Protein AF-0000000079273182 (afdb_homodimer)

Solvent-accessible surface area (backbone atoms only — not comparable to full-atom values): 49729 Å² total; per-residue (Å²): 132,92,76,88,73,92,71,92,80,78,86,76,91,80,83,75,91,81,90,83,88,82,85,91,83,91,83,88,80,86,84,79,80,78,81,81,81,74,74,70,81,72,74,73,69,74,70,70,70,72,59,74,66,69,61,75,59,74,70,75,70,73,68,50,60,72,62,38,35,39,44,43,36,58,57,43,85,59,50,63,42,18,37,79,74,52,69,39,78,65,79,42,62,86,30,62,38,41,57,52,51,96,88,38,72,66,42,47,44,79,32,52,66,81,58,46,43,49,68,41,39,71,57,96,89,39,58,41,56,60,29,36,48,50,57,40,59,63,52,61,26,52,53,38,31,53,52,36,47,49,67,75,45,69,55,59,77,41,45,24,43,31,39,36,45,66,83,68,60,59,54,47,69,74,71,15,59,87,33,88,78,21,30,56,55,57,53,52,36,34,49,54,43,35,71,76,39,74,82,59,53,71,66,58,31,48,45,50,23,47,41,37,38,30,39,30,25,42,34,54,56,41,37,49,43,44,39,47,36,68,65,24,68,53,31,32,34,25,45,52,42,32,57,57,30,70,30,83,93,38,40,82,41,55,32,65,71,34,52,53,48,47,61,69,39,44,64,50,60,52,47,30,56,22,40,23,26,61,61,65,44,44,66,74,50,58,80,39,63,53,60,48,37,44,48,34,46,49,49,52,40,50,52,56,34,59,73,35,88,51,60,49,54,39,30,32,37,34,36,50,52,34,28,60,94,69,80,42,63,53,52,70,67,57,46,44,42,68,52,44,49,45,40,26,68,43,23,24,26,37,34,38,34,59,61,69,69,46,34,69,45,53,70,33,23,52,50,46,32,48,43,37,67,72,43,53,27,54,49,45,37,54,45,34,52,31,30,42,51,36,5,48,73,55,6,64,55,33,18,18,38,27,34,61,46,88,48,53,76,55,80,62,76,73,76,74,68,79,66,84,74,49,88,84,51,67,80,69,67,86,64,53,44,45,48,31,30,84,57,31,34,70,77,34,15,74,42,73,113,137,80,77,72,74,78,79,80,74,80,77,78,92,86,76,88,82,78,90,73,84,77,83,89,77,87,71,87,77,85,85,75,82,75,80,77,79,78,74,70,83,70,76,75,69,76,75,70,72,70,61,76,66,71,61,76,61,76,72,75,72,74,66,50,62,72,62,37,36,39,44,42,35,58,56,44,84,58,50,65,42,18,39,77,73,51,69,39,75,64,78,43,63,88,29,61,38,42,58,52,51,96,87,40,73,67,42,48,44,80,31,52,65,80,57,46,44,50,67,43,38,70,56,96,88,38,58,40,55,59,29,36,49,50,57,40,59,64,51,60,25,51,55,38,32,53,51,36,46,50,66,77,46,70,55,59,77,40,44,26,42,32,39,35,45,66,82,68,61,60,53,47,68,75,72,17,58,88,33,87,77,22,30,56,55,58,53,51,38,33,49,54,43,36,70,77,39,74,82,59,53,72,66,58,31,46,45,50,23,47,41,37,39,29,40,31,25,44,36,55,56,39,38,49,43,44,40,47,37,69,66,23,68,54,31,33,33,25,45,52,41,32,56,57,57,55,26,83,92,40,39,81,39,56,36,65,68,33,54,52,48,46,62,71,40,43,64,47,58,54,48,30,58,23,40,22,27,61,61,64,43,44,67,74,49,61,81,38,64,52,60,48,38,43,48,32,41,50,50,53,39,50,51,55,34,59,72,35,88,51,60,48,54,37,32,32,36,34,36,50,50,33,26,60,95,69,80,42,62,52,52,68,66,58,47,44,42,68,53,42,50,45,39,26,67,43,22,24,25,35,34,37,36,59,61,70,69,46,36,68,46,54,70,32,22,51,52,47,32,48,44,37,66,72,42,54,28,55,51,46,37,54,44,34,50,31,30,41,52,36,5,47,73,57,6,65,57,32,17,18,38,27,34,60,47,88,47,54,75,57,80,60,74,73,77,73,70,79,64,85,70,48,87,85,44,71,78,67,66,88,63,54,43,46,48,32,30,83,59,32,33,70,77,33,15,75,41,72,113

Secondary structure (DSSP, 8-state):
---------------------------------------------------------S------GGGSS-EEEE--TTTHHHHHHH------GGGTEE--BTTB-SSEEEE-TTTSTT--EEETTEEETTSSGGGS-HHHHHHHHHHHHHHH---TT--SEEEE---S--SSHHHHTT-TTTHHHHHHHHHHHHHH-TTS-HHHHHHHHHHHHHHHHHHHHHHHHHHHHHHSTTSEEEEBT-S----SS-TTS--HHHHHHHHHTHHHHHH-SSBB-B----GGGGGS-HHHHHHHHHHHHHHHHHTSS-TT--BEEEEESB-TTT-PBPPHHHHHHHHHHHHHTT-SEEEEE--GGGGSSHHHHHHHHHHIIIIIHHHHHHHHHHHHHHHHHHSTTSEEEES-TTTSSS------------TT-----SS-EEEEPTTEESTTS-EE-/---------------------------------------------------------S------GGGSS-EEEE--TTTHHHHHHH------GGGTEE--BTTB-SSEEEE-TTTSTT--EEETTEEETTSSGGGS-HHHHHHHHHHHHHHH---TT--SEEEE---S--SSHHHHTT-TTTHHHHHHHHHHHHHH-TTS-HHHHHHHHHHHHHHHHHHHHHHHHHHHHHHSTTSEEEEBT-S----SS-TT---HHHHHHHHHTHHHHHH-SSBB-B----GGGGGS-HHHHHHHHHHHHHHHHHTSS-TT--BEEEEESB-TTT-PBPPHHHHHHHHHHHHHTT-SEEEEE--GGGGSSHHHHHHHHHHIIIIIHHHHHHHHHHHHHHHHHHSTTSEEEES-TTTSSS------------SS-----SS-EEEEPTTEESTTS-EE-

Organism: Patiria miniata (NCBI:txid46514)

Structure (mmCIF, N/CA/C/O backbone):
data_AF-0000000079273182-model_v1
#
loop_
_entity.id
_entity.type
_entity.pdbx_description
1 polymer Hyaluronidase
#
loop_
_atom_site.group_PDB
_atom_site.id
_atom_site.type_symbol
_atom_site.label_atom_id
_atom_site.label_alt_id
_atom_site.label_comp_id
_atom_site.label_asym_id
_atom_site.label_entity_id
_atom_site.label_seq_id
_atom_site.pdbx_PDB_ins_code
_atom_site.Cartn_x
_atom_site.Cartn_y
_atom_site.Cartn_z
_atom_site.occupancy
_atom_site.B_iso_or_equiv
_atom_site.auth_seq_id
_atom_site.auth_comp_id
_atom_site.auth_asym_id
_atom_site.auth_atom_id
_atom_site.pdbx_PDB_model_num
ATOM 1 N N . MET A 1 1 ? 26.219 39.938 45.719 1 16.41 1 MET A N 1
ATOM 2 C CA . MET A 1 1 ? 25.672 41 46.562 1 16.41 1 MET A CA 1
ATOM 3 C C . MET A 1 1 ? 24.469 41.656 45.875 1 16.41 1 MET A C 1
ATOM 5 O O . MET A 1 1 ? 23.531 42.094 46.562 1 16.41 1 MET A O 1
ATOM 9 N N . LYS A 1 2 ? 24.562 42.062 44.594 1 17.2 2 LYS A N 1
ATOM 10 C CA . LYS A 1 2 ? 23.938 43.281 44.062 1 17.2 2 LYS A CA 1
ATOM 11 C C . LYS A 1 2 ? 22.5 43 43.656 1 17.2 2 LYS A C 1
ATOM 13 O O . LYS A 1 2 ? 22.25 42.312 42.656 1 17.2 2 LYS A O 1
ATOM 18 N N . GLN A 1 3 ? 21.422 43.156 44.531 1 17.77 3 GLN A N 1
ATOM 19 C CA . GLN A 1 3 ? 20.031 42.844 44.844 1 17.77 3 GLN A CA 1
ATOM 20 C C . GLN A 1 3 ? 19.094 43.844 44.219 1 17.77 3 GLN A C 1
ATOM 22 O O . GLN A 1 3 ? 18.5 44.688 44.906 1 17.77 3 GLN A O 1
ATOM 27 N N . ILE A 1 4 ? 19.391 44.469 43 1 17.62 4 ILE A N 1
ATOM 28 C CA . ILE A 1 4 ? 18.781 45.75 42.625 1 17.62 4 ILE A CA 1
ATOM 29 C C . ILE A 1 4 ? 17.297 45.531 42.344 1 17.62 4 ILE A C 1
ATOM 31 O O . ILE A 1 4 ? 16.922 44.844 41.406 1 17.62 4 ILE A O 1
ATOM 35 N N . THR A 1 5 ? 16.188 45.781 43.281 1 17.59 5 THR A N 1
ATOM 36 C CA . THR A 1 5 ? 14.805 45.531 43.688 1 17.59 5 THR A CA 1
ATOM 37 C C . THR A 1 5 ? 13.859 46.562 43.094 1 17.59 5 THR A C 1
ATOM 39 O O . THR A 1 5 ? 12.688 46.625 43.469 1 17.59 5 THR A O 1
ATOM 42 N N . THR A 1 6 ? 14.227 47.375 42.031 1 17.03 6 THR A N 1
ATOM 43 C CA . THR A 1 6 ? 13.562 48.688 41.875 1 17.03 6 THR A CA 1
ATOM 44 C C . THR A 1 6 ? 12.102 48.469 41.438 1 17.03 6 THR A C 1
ATOM 46 O O . THR A 1 6 ? 11.828 48 40.344 1 17.03 6 THR A O 1
ATOM 49 N N . SER A 1 7 ? 10.891 48.562 42.312 1 18.31 7 SER A N 1
ATOM 50 C CA . SER A 1 7 ? 9.469 48.375 42.562 1 18.31 7 SER A CA 1
ATOM 51 C C . SER A 1 7 ? 8.648 49.562 42.094 1 18.31 7 SER A C 1
ATOM 53 O O . SER A 1 7 ? 7.82 50.094 42.812 1 18.31 7 SER A O 1
ATOM 55 N N . ALA A 1 8 ? 8.852 50.281 40.906 1 18.7 8 ALA A N 1
ATOM 56 C CA . ALA A 1 8 ? 8.375 51.656 40.75 1 18.7 8 ALA A CA 1
ATOM 57 C C . ALA A 1 8 ? 6.848 51.688 40.75 1 18.7 8 ALA A C 1
ATOM 59 O O . ALA A 1 8 ? 6.203 51.125 39.844 1 18.7 8 ALA A O 1
ATOM 60 N N . ARG A 1 9 ? 6.172 52.156 41.812 1 16.09 9 ARG A N 1
ATOM 61 C CA . ARG A 1 9 ? 4.93 52.188 42.594 1 16.09 9 ARG A CA 1
ATOM 62 C C . ARG A 1 9 ? 3.861 53 41.875 1 16.09 9 ARG A C 1
ATOM 64 O O . ARG A 1 9 ? 4.148 53.688 40.906 1 16.09 9 ARG A O 1
ATOM 71 N N . GLN A 1 10 ? 3.361 54.062 42.531 1 15.3 10 GLN A N 1
ATOM 72 C CA . GLN A 1 10 ? 2.076 54.25 43.188 1 15.3 10 GLN A CA 1
ATOM 73 C C . GLN A 1 10 ? 1.152 55.156 42.375 1 15.3 10 GLN A C 1
ATOM 75 O O . GLN A 1 10 ? 0.005 54.781 42.094 1 15.3 10 GLN A O 1
ATOM 80 N N . GLN A 1 11 ? 1.224 56.5 42.5 1 14.6 11 GLN A N 1
ATOM 81 C CA . GLN A 1 11 ? 0.208 57.219 43.281 1 14.6 11 GLN A CA 1
ATOM 82 C C . GLN A 1 11 ? -0.854 57.812 42.344 1 14.6 11 GLN A C 1
ATOM 84 O O . GLN A 1 11 ? -2.008 57.375 42.375 1 14.6 11 GLN A O 1
ATOM 89 N N . GLY A 1 12 ? -1.088 59.188 42.312 1 14.7 12 GLY A N 1
ATOM 90 C CA . GLY A 1 12 ? -2.133 60 42.906 1 14.7 12 GLY A CA 1
ATOM 91 C C . GLY A 1 12 ? -3.123 60.562 41.875 1 14.7 12 GLY A C 1
ATOM 92 O O . GLY A 1 12 ? -4.281 60.812 42.219 1 14.7 12 GLY A O 1
ATOM 93 N N . MET A 1 13 ? -2.59 61 40.656 1 15 13 MET A N 1
ATOM 94 C CA . MET A 1 13 ? -3.076 62.375 40.438 1 15 13 MET A CA 1
ATOM 95 C C . MET A 1 13 ? -4.57 62.375 40.156 1 15 13 MET A C 1
ATOM 97 O O . MET A 1 13 ? -5.102 61.406 39.594 1 15 13 MET A O 1
ATOM 101 N N . ASN A 1 14 ? -5.098 63.625 40.25 1 14.45 14 ASN A N 1
ATOM 102 C CA . ASN A 1 14 ? -6.145 64.562 40.688 1 14.45 14 ASN A CA 1
ATOM 103 C C . ASN A 1 14 ? -7.277 64.625 39.656 1 14.45 14 ASN A C 1
ATOM 105 O O . ASN A 1 14 ? -7.031 64.75 38.469 1 14.45 14 ASN A O 1
ATOM 109 N N . LYS A 1 15 ? -8.461 64.188 40.125 1 15.59 15 LYS A N 1
ATOM 110 C CA . LYS A 1 15 ? -9.859 63.969 39.812 1 15.59 15 LYS A CA 1
ATOM 111 C C . LYS A 1 15 ? -10.547 65.188 39.281 1 15.59 15 LYS A C 1
ATOM 113 O O . LYS A 1 15 ? -11.289 65.875 40.031 1 15.59 15 LYS A O 1
ATOM 118 N N . MET A 1 16 ? -9.719 66.062 38.438 1 13.81 16 MET A N 1
ATOM 119 C CA . MET A 1 16 ? -10.336 67.375 38.438 1 13.81 16 MET A CA 1
ATOM 120 C C . MET A 1 16 ? -11.844 67.25 38.219 1 13.81 16 MET A C 1
ATOM 122 O O . MET A 1 16 ? -12.336 66.25 37.75 1 13.81 16 MET A O 1
ATOM 126 N N . GLN A 1 17 ? -12.398 68.5 37.719 1 14.99 17 GLN A N 1
ATOM 127 C CA . GLN A 1 17 ? -13.344 69.562 38.125 1 14.99 17 GLN A CA 1
ATOM 128 C C . GLN A 1 17 ? -14.766 69.188 37.719 1 14.99 17 GLN A C 1
ATOM 130 O O . GLN A 1 17 ? -14.969 68.375 36.781 1 14.99 17 GLN A O 1
ATOM 135 N N . PHE A 1 18 ? -15.695 70 38.25 1 14.82 18 PHE A N 1
ATOM 136 C CA . PHE A 1 18 ? -16.953 70.125 38.938 1 14.82 18 PHE A CA 1
ATOM 137 C C . PHE A 1 18 ? -18.109 70.25 37.969 1 14.82 18 PHE A C 1
ATOM 139 O O . PHE A 1 18 ? -19.156 69.625 38.125 1 14.82 18 PHE A O 1
ATOM 146 N N . LEU A 1 19 ? -18.062 71.375 36.969 1 14.81 19 LEU A N 1
ATOM 147 C CA . LEU A 1 19 ? -19.094 72.375 37.219 1 14.81 19 LEU A CA 1
ATOM 148 C C . LEU A 1 19 ? -20.453 71.875 36.75 1 14.81 19 LEU A C 1
ATOM 150 O O . LEU A 1 19 ? -20.531 71 35.875 1 14.81 19 LEU A O 1
ATOM 154 N N . ALA A 1 20 ? -21.531 72.688 37.125 1 14.67 20 ALA A N 1
ATOM 155 C CA . ALA A 1 20 ? -22.875 72.75 37.719 1 14.67 20 ALA A CA 1
ATOM 156 C C . ALA A 1 20 ? -23.938 72.625 36.625 1 14.67 20 ALA A C 1
ATOM 158 O O . ALA A 1 20 ? -24.906 71.875 36.75 1 14.67 20 ALA A O 1
ATOM 159 N N . GLN A 1 21 ? -24.047 73.75 35.656 1 14.77 21 GLN A N 1
ATOM 160 C CA . GLN A 1 21 ? -25.219 74.562 35.812 1 14.77 21 GLN A CA 1
ATOM 161 C C . GLN A 1 21 ? -26.469 73.938 35.25 1 14.77 21 GLN A C 1
ATOM 163 O O . GLN A 1 21 ? -26.375 73.062 34.375 1 14.77 21 GLN A O 1
ATOM 168 N N . TRP A 1 22 ? -27.75 74.625 35.469 1 14.55 22 TRP A N 1
ATOM 169 C CA . TRP A 1 22 ? -29.141 74.562 35.875 1 14.55 22 TRP A CA 1
ATOM 170 C C . TRP A 1 22 ? -30.047 74.375 34.656 1 14.55 22 TRP A C 1
ATOM 172 O O . TRP A 1 22 ? -30.969 73.562 34.719 1 14.55 22 TRP A O 1
ATOM 182 N N . LEU A 1 23 ? -30 75.312 33.531 1 14.59 23 LEU A N 1
ATOM 183 C CA . LEU A 1 23 ? -31.188 76.125 33.5 1 14.59 23 LEU A CA 1
ATOM 184 C C . LEU A 1 23 ? -32.406 75.375 33 1 14.59 23 LEU A C 1
ATOM 186 O O . LEU A 1 23 ? -32.25 74.375 32.312 1 14.59 23 LEU A O 1
ATOM 190 N N . LEU A 1 24 ? -33.438 76.188 32.344 1 15.55 24 LEU A N 1
ATOM 191 C CA . LEU A 1 24 ? -34.812 76.625 32.5 1 15.55 24 LEU A CA 1
ATOM 192 C C . LEU A 1 24 ? -35.781 75.75 31.688 1 15.55 24 LEU A C 1
ATOM 194 O O . LEU A 1 24 ? -35.344 75.125 30.719 1 15.55 24 LEU A O 1
ATOM 198 N N . LEU A 1 25 ? -37.094 76.188 31.656 1 14.78 25 LEU A N 1
ATOM 199 C CA . LEU A 1 25 ? -38.5 75.875 31.922 1 14.78 25 LEU A CA 1
ATOM 200 C C . LEU A 1 25 ? -39.219 75.438 30.656 1 14.78 25 LEU A C 1
ATOM 202 O O . LEU A 1 25 ? -39.969 74.438 30.688 1 14.78 25 LEU A O 1
ATOM 206 N N . ILE A 1 26 ? -39.312 76.25 29.484 1 15.86 26 ILE A N 1
ATOM 207 C CA . ILE A 1 26 ? -40.625 76.875 29.281 1 15.86 26 ILE A CA 1
ATOM 208 C C . ILE A 1 26 ? -41.562 75.875 28.562 1 15.86 26 ILE A C 1
ATOM 210 O O . ILE A 1 26 ? -41.094 75 27.828 1 15.86 26 ILE A O 1
ATOM 214 N N . LEU A 1 27 ? -42.938 76.188 28.516 1 15.38 27 LEU A N 1
ATOM 215 C CA . LEU A 1 27 ? -44.375 75.875 28.672 1 15.38 27 LEU A CA 1
ATOM 216 C C . LEU A 1 27 ? -44.969 75.375 27.375 1 15.38 27 LEU A C 1
ATOM 218 O O . LEU A 1 27 ? -45.781 74.438 27.375 1 15.38 27 LEU A O 1
ATOM 222 N N . ALA A 1 28 ? -44.844 76.125 26.172 1 16.12 28 ALA A N 1
ATOM 223 C CA . ALA A 1 28 ? -46.062 76.688 25.688 1 16.12 28 ALA A CA 1
ATOM 224 C C . ALA A 1 28 ? -46.938 75.688 24.984 1 16.12 28 ALA A C 1
ATOM 226 O O . ALA A 1 28 ? -46.469 74.625 24.531 1 16.12 28 ALA A O 1
ATOM 227 N N . THR A 1 29 ? -48.062 76.125 24.281 1 15.7 29 THR A N 1
ATOM 228 C CA . THR A 1 29 ? -49.531 76.25 24.188 1 15.7 29 THR A CA 1
ATOM 229 C C . THR A 1 29 ? -50.031 75.312 23.094 1 15.7 29 THR A C 1
ATOM 231 O O . THR A 1 29 ? -51 74.562 23.312 1 15.7 29 THR A O 1
ATOM 234 N N . GLY A 1 30 ? -49.812 75.562 21.75 1 15.88 30 GLY A N 1
ATOM 235 C CA . GLY A 1 30 ? -51 75.938 20.984 1 15.88 30 GLY A CA 1
ATOM 236 C C . GLY A 1 30 ? -51.812 74.75 20.516 1 15.88 30 GLY A C 1
ATOM 237 O O . GLY A 1 30 ? -51.312 73.625 20.531 1 15.88 30 GLY A O 1
ATOM 238 N N . ASN A 1 31 ? -52.719 74.938 19.484 1 17.33 31 ASN A N 1
ATOM 239 C CA . ASN A 1 31 ? -54.156 74.812 19.156 1 17.33 31 ASN A CA 1
ATOM 240 C C . ASN A 1 31 ? -54.438 73.438 18.531 1 17.33 31 ASN A C 1
ATOM 242 O O . ASN A 1 31 ? -53.594 72.875 17.875 1 17.33 31 ASN A O 1
ATOM 246 N N . ILE A 1 32 ? -55.719 72.938 18.75 1 17.97 32 ILE A N 1
ATOM 247 C CA . ILE A 1 32 ? -56.594 71.812 18.875 1 17.97 32 ILE A CA 1
ATOM 248 C C . ILE A 1 32 ? -56.969 71.25 17.5 1 17.97 32 ILE A C 1
ATOM 250 O O . ILE A 1 32 ? -57.719 70.312 17.375 1 17.97 32 ILE A O 1
ATOM 254 N N . CYS A 1 33 ? -56.438 71.812 16.344 1 17.3 33 CYS A N 1
ATOM 255 C CA . CYS A 1 33 ? -57.5 71.938 15.367 1 17.3 33 CYS A CA 1
ATOM 256 C C . CYS A 1 33 ? -58.125 70.562 15.125 1 17.3 33 CYS A C 1
ATOM 258 O O . CYS A 1 33 ? -57.469 69.5 15.297 1 17.3 33 CYS A O 1
ATOM 260 N N . GLU A 1 34 ? -59.375 70.625 14.469 1 18.89 34 GLU A N 1
ATOM 261 C CA . GLU A 1 34 ? -60.719 70.062 14.422 1 18.89 34 GLU A CA 1
ATOM 262 C C . GLU A 1 34 ? -60.781 68.812 13.602 1 18.89 34 GLU A C 1
ATOM 264 O O . GLU A 1 34 ? -61.656 67.938 13.805 1 18.89 34 GLU A O 1
ATOM 269 N N . VAL A 1 35 ? -59.781 68.562 12.695 1 19.86 35 VAL A N 1
ATOM 270 C CA . VAL A 1 35 ? -60.344 68.25 11.383 1 19.86 35 VAL A CA 1
ATOM 271 C C . VAL A 1 35 ? -61.031 66.875 11.406 1 19.86 35 VAL A C 1
ATOM 273 O O . VAL A 1 35 ? -60.594 66 12.125 1 19.86 35 VAL A O 1
ATOM 276 N N . THR A 1 36 ? -62.188 66.812 10.688 1 19.89 36 THR A N 1
ATOM 277 C CA . THR A 1 36 ? -63.406 66.062 10.656 1 19.89 36 THR A CA 1
ATOM 278 C C . THR A 1 36 ? -63.094 64.562 10.32 1 19.89 36 THR A C 1
ATOM 280 O O . THR A 1 36 ? -62.062 64.312 9.703 1 19.89 36 THR A O 1
ATOM 283 N N . PRO A 1 37 ? -64.188 63.781 10.391 1 20.67 37 PRO A N 1
ATOM 284 C CA . PRO A 1 37 ? -64.562 62.438 10.852 1 20.67 37 PRO A CA 1
ATOM 285 C C . PRO A 1 37 ? -64.375 61.375 9.773 1 20.67 37 PRO A C 1
ATOM 287 O O . PRO A 1 37 ? -64.562 60.188 10.031 1 20.67 37 PRO A O 1
ATOM 290 N N . LEU A 1 38 ? -63.844 61.812 8.578 1 22.81 38 LEU A N 1
ATOM 291 C CA . LEU A 1 38 ? -64.438 61.094 7.43 1 22.81 38 LEU A CA 1
ATOM 292 C C . LEU A 1 38 ? -64.188 59.594 7.531 1 22.81 38 LEU A C 1
ATOM 294 O O . LEU A 1 38 ? -63.062 59.188 7.879 1 22.81 38 LEU A O 1
ATOM 298 N N . THR A 1 39 ? -65.25 58.812 7.543 1 21.55 39 THR A N 1
ATOM 299 C CA . THR A 1 39 ? -65.375 57.406 7.91 1 21.55 39 THR A CA 1
ATOM 300 C C . THR A 1 39 ? -64.75 56.531 6.867 1 21.55 39 THR A C 1
ATOM 302 O O . THR A 1 39 ? -64.75 55.281 7.004 1 21.55 39 THR A O 1
ATOM 305 N N . PRO A 1 40 ? -63.562 56.906 6.363 1 20.28 40 PRO A N 1
ATOM 306 C CA . PRO A 1 40 ? -63.312 56.25 5.07 1 20.28 40 PRO A CA 1
ATOM 307 C C . PRO A 1 40 ? -63.438 54.719 5.145 1 20.28 40 PRO A C 1
ATOM 309 O O . PRO A 1 40 ? -63.156 54.156 6.195 1 20.28 40 PRO A O 1
ATOM 312 N N . ARG A 1 41 ? -64.25 54.156 4.285 1 24.97 41 ARG A N 1
ATOM 313 C CA . ARG A 1 41 ? -64.625 52.75 4.051 1 24.97 41 ARG A CA 1
ATOM 314 C C . ARG A 1 41 ? -63.438 51.844 3.912 1 24.97 41 ARG A C 1
ATOM 316 O O . ARG A 1 41 ? -62.562 52.125 3.09 1 24.97 41 ARG A O 1
ATOM 323 N N . GLY A 1 42 ? -62.906 51.219 4.918 1 17.95 42 GLY A N 1
ATOM 324 C CA . GLY A 1 42 ? -61.625 50.594 5.062 1 17.95 42 GLY A CA 1
ATOM 325 C C . GLY A 1 42 ? -61.469 49.344 4.195 1 17.95 42 GLY A C 1
ATOM 326 O O . GLY A 1 42 ? -62.25 48.406 4.328 1 17.95 42 GLY A O 1
ATOM 327 N N . ARG A 1 43 ? -61.562 49.594 2.816 1 21.62 43 ARG A N 1
ATOM 328 C CA . ARG A 1 43 ? -61.219 48.406 2.049 1 21.62 43 ARG A CA 1
ATOM 329 C C . ARG A 1 43 ? -60.062 47.625 2.723 1 21.62 43 ARG A C 1
ATOM 331 O O . ARG A 1 43 ? -59 48.188 2.99 1 21.62 43 ARG A O 1
ATOM 338 N N . VAL A 1 44 ? -60.406 46.688 3.537 1 20.75 44 VAL A N 1
ATOM 339 C CA . VAL A 1 44 ? -59.469 45.906 4.316 1 20.75 44 VAL A CA 1
ATOM 340 C C . VAL A 1 44 ? -58.438 45.281 3.391 1 20.75 44 VAL A C 1
ATOM 342 O O . VAL A 1 44 ? -58.781 44.625 2.414 1 20.75 44 VAL A O 1
ATOM 345 N N . ALA A 1 45 ? -57.406 46.031 2.996 1 22.11 45 ALA A N 1
ATOM 346 C CA . ALA A 1 45 ? -56.281 45.438 2.295 1 22.11 45 ALA A CA 1
ATOM 347 C C . ALA A 1 45 ? -55.906 44.094 2.916 1 22.11 45 ALA A C 1
ATOM 349 O O . ALA A 1 45 ? -55.719 44 4.133 1 22.11 45 ALA A O 1
ATOM 350 N N . GLY A 1 46 ? -56.406 43.031 2.338 1 22.77 46 GLY A N 1
ATOM 351 C CA . GLY A 1 46 ? -56.125 41.719 2.887 1 22.77 46 GLY A CA 1
ATOM 352 C C . GLY A 1 46 ? -54.656 41.562 3.291 1 22.77 46 GLY A C 1
ATOM 353 O O . GLY A 1 46 ? -53.75 41.875 2.516 1 22.77 46 GLY A O 1
ATOM 354 N N . ILE A 1 47 ? -54.375 41.844 4.477 1 23.09 47 ILE A N 1
ATOM 355 C CA . ILE A 1 47 ? -53.031 41.625 4.934 1 23.09 47 ILE A CA 1
ATOM 356 C C . ILE A 1 47 ? -52.531 40.25 4.484 1 23.09 47 ILE A C 1
ATOM 358 O O . ILE A 1 47 ? -53.156 39.25 4.754 1 23.09 47 ILE A O 1
ATOM 362 N N . VAL A 1 48 ? -51.938 40.25 3.26 1 26.03 48 VAL A N 1
ATOM 363 C CA . VAL A 1 48 ? -51.094 39.125 2.891 1 26.03 48 VAL A CA 1
ATOM 364 C C . VAL A 1 48 ? -50.25 38.688 4.094 1 26.03 48 VAL A C 1
ATOM 366 O O . VAL A 1 48 ? -49.562 39.531 4.707 1 26.03 48 VAL A O 1
ATOM 369 N N . GLY A 1 49 ? -50.906 37.844 4.816 1 23.23 49 GLY A N 1
ATOM 370 C CA . GLY A 1 49 ? -50.188 37.281 5.949 1 23.23 49 GLY A CA 1
ATOM 371 C C . GLY A 1 49 ? -48.688 37.125 5.703 1 23.23 49 GLY A C 1
ATOM 372 O O . GLY A 1 49 ? -48.281 36.562 4.691 1 23.23 49 GLY A O 1
ATOM 373 N N . LEU A 1 50 ? -47.969 38.156 6.047 1 25.77 50 LEU A N 1
ATOM 374 C CA . LEU A 1 50 ? -46.5 38.031 6.035 1 25.77 50 LEU A CA 1
ATOM 375 C C . LEU A 1 50 ? -46.094 36.688 6.613 1 25.77 50 LEU A C 1
ATOM 377 O O . LEU A 1 50 ? -46.406 36.375 7.762 1 25.77 50 LEU A O 1
ATOM 381 N N . SER A 1 51 ? -46.219 35.688 5.816 1 27.3 51 SER A N 1
ATOM 382 C CA . SER A 1 51 ? -45.719 34.406 6.293 1 27.3 51 SER A CA 1
ATOM 383 C C . SER A 1 51 ? -44.5 34.594 7.172 1 27.3 51 SER A C 1
ATOM 385 O O . SER A 1 51 ? -43.656 35.469 6.914 1 27.3 51 SER A O 1
ATOM 387 N N . PRO A 1 52 ? -44.688 34.375 8.445 1 28.69 52 PRO A N 1
ATOM 388 C CA . PRO A 1 52 ? -43.438 34.562 9.18 1 28.69 52 PRO A CA 1
ATOM 389 C C . PRO A 1 52 ? -42.188 34.281 8.336 1 28.69 52 PRO A C 1
ATOM 391 O O . PRO A 1 52 ? -42.25 33.438 7.438 1 28.69 52 PRO A O 1
ATOM 394 N N . GLY A 1 53 ? -41.594 35.344 7.875 1 25.47 53 GLY A N 1
ATOM 395 C CA . GLY A 1 53 ? -40.312 35.125 7.219 1 25.47 53 GLY A CA 1
ATOM 396 C C . GLY A 1 53 ? -39.625 33.844 7.688 1 25.47 53 GLY A C 1
ATOM 397 O O . GLY A 1 53 ? -39.656 33.5 8.875 1 25.47 53 GLY A O 1
ATOM 398 N N . LYS A 1 54 ? -39.594 32.812 6.832 1 31.38 54 LYS A N 1
ATOM 399 C CA . LYS A 1 54 ? -38.75 31.688 7.191 1 31.38 54 LYS A CA 1
ATOM 400 C C . LYS A 1 54 ? -37.594 32.156 8.086 1 31.38 54 LYS A C 1
ATOM 402 O O . LYS A 1 54 ? -36.906 33.125 7.762 1 31.38 54 LYS A O 1
ATOM 407 N N . GLU A 1 55 ? -37.906 32.188 9.359 1 31.52 55 GLU A N 1
ATOM 408 C CA . GLU A 1 55 ? -36.656 32.375 10.094 1 31.52 55 GLU A CA 1
ATOM 409 C C . GLU A 1 55 ? -35.438 32.062 9.211 1 31.52 55 GLU A C 1
ATOM 411 O O . GLU A 1 55 ? -35.438 31.109 8.43 1 31.52 55 GLU A O 1
ATOM 416 N N . PRO A 1 56 ? -34.781 33.188 8.75 1 34.78 56 PRO A N 1
ATOM 417 C CA . PRO A 1 56 ? -33.625 32.719 7.969 1 34.78 56 PRO A CA 1
ATOM 418 C C . PRO A 1 56 ? -33.188 31.312 8.398 1 34.78 56 PRO A C 1
ATOM 420 O O . PRO A 1 56 ? -33.188 31 9.586 1 34.78 56 PRO A O 1
ATOM 423 N N . GLY A 1 57 ? -33.719 30.359 7.664 1 35.38 57 GLY A N 1
ATOM 424 C CA . GLY A 1 57 ? -33.125 29.062 7.953 1 35.38 57 GLY A CA 1
ATOM 425 C C . GLY A 1 57 ? -31.75 29.156 8.609 1 35.38 57 GLY A C 1
ATOM 426 O O . GLY A 1 57 ? -31.125 30.219 8.609 1 35.38 57 GLY A O 1
ATOM 427 N N . PRO A 1 58 ? -31.562 28.391 9.57 1 36.44 58 PRO A N 1
ATOM 428 C CA . PRO A 1 58 ? -30.234 28.453 10.172 1 36.44 58 PRO A CA 1
ATOM 429 C C . PRO A 1 58 ? -29.141 28.875 9.18 1 36.44 58 PRO A C 1
ATOM 431 O O . PRO A 1 58 ? -29.281 28.625 7.98 1 36.44 58 PRO A O 1
ATOM 434 N N . SER A 1 59 ? -28.656 30.062 9.32 1 39.03 59 SER A N 1
ATOM 435 C CA . SER A 1 59 ? -27.469 30.422 8.539 1 39.03 59 SER A CA 1
ATOM 436 C C . SER A 1 59 ? -26.719 29.188 8.062 1 39.03 59 SER A C 1
ATOM 438 O O . SER A 1 59 ? -26.516 28.234 8.828 1 39.03 59 SER A O 1
ATOM 440 N N . PRO A 1 60 ? -26.75 28.969 6.824 1 45.5 60 PRO A N 1
ATOM 441 C CA . PRO A 1 60 ? -26.031 27.781 6.336 1 45.5 60 PRO A CA 1
ATOM 442 C C . PRO A 1 60 ? -24.719 27.547 7.07 1 45.5 60 PRO A C 1
ATOM 444 O O . PRO A 1 60 ? -24.031 28.5 7.426 1 45.5 60 PRO A O 1
ATOM 447 N N . LEU A 1 61 ? -24.703 26.516 7.84 1 55.28 61 LEU A N 1
ATOM 448 C CA . LEU A 1 61 ? -23.438 26.109 8.445 1 55.28 61 LEU A CA 1
ATOM 449 C C . LEU A 1 61 ? -22.266 26.391 7.508 1 55.28 61 LEU A C 1
ATOM 451 O O . LEU A 1 61 ? -22.391 26.219 6.293 1 55.28 61 LEU A O 1
ATOM 455 N N . PRO A 1 62 ? -21.359 27.234 8.117 1 62.06 62 PRO A N 1
ATOM 456 C CA . PRO A 1 62 ? -20.188 27.438 7.273 1 62.06 62 PRO A CA 1
ATOM 457 C C . PRO A 1 62 ? -19.703 26.141 6.625 1 62.06 62 PRO A C 1
ATOM 459 O O . PRO A 1 62 ? -19.922 25.062 7.164 1 62.06 62 PRO A O 1
ATOM 462 N N . PRO A 1 63 ? -19.297 26.359 5.445 1 72.25 63 PRO A N 1
ATOM 463 C CA . PRO A 1 63 ? -18.766 25.156 4.777 1 72.25 63 PRO A CA 1
ATOM 464 C C . PRO A 1 63 ? -17.672 24.469 5.586 1 72.25 63 PRO A C 1
ATOM 466 O O . PRO A 1 63 ? -16.969 25.125 6.363 1 72.25 63 PRO A O 1
ATOM 469 N N . ALA A 1 64 ? -17.625 23.219 5.441 1 83.88 64 ALA A N 1
ATOM 470 C CA . ALA A 1 64 ? -16.547 22.438 6.047 1 83.88 64 ALA A CA 1
ATOM 471 C C . ALA A 1 64 ? -15.18 23 5.656 1 83.88 64 ALA A C 1
ATOM 473 O O . ALA A 1 64 ? -15.031 23.578 4.578 1 83.88 64 ALA A O 1
ATOM 474 N N . LEU A 1 65 ? -14.258 22.953 6.562 1 89.12 65 LEU A N 1
ATOM 475 C CA . LEU A 1 65 ? -12.93 23.5 6.332 1 89.12 65 LEU A CA 1
ATOM 476 C C . LEU A 1 65 ? -12.375 23.031 4.992 1 89.12 65 LEU A C 1
ATOM 478 O O . LEU A 1 65 ? -11.742 23.812 4.273 1 89.12 65 LEU A O 1
ATOM 482 N N . ALA A 1 66 ? -12.758 21.812 4.641 1 87.12 66 ALA A N 1
ATOM 483 C CA . ALA A 1 66 ? -12.25 21.219 3.41 1 87.12 66 ALA A CA 1
ATOM 484 C C . ALA A 1 66 ? -12.82 21.922 2.182 1 87.12 66 ALA A C 1
ATOM 486 O O . ALA A 1 66 ? -12.234 21.859 1.096 1 87.12 66 ALA A O 1
ATOM 487 N N . ASP A 1 67 ? -13.922 22.625 2.318 1 90.19 67 ASP A N 1
ATOM 488 C CA . ASP A 1 67 ? -14.617 23.219 1.18 1 90.19 67 ASP A CA 1
ATOM 489 C C . ASP A 1 67 ? -14.57 24.734 1.237 1 90.19 67 ASP A C 1
ATOM 491 O O . ASP A 1 67 ? -15.508 25.422 0.799 1 90.19 67 ASP A O 1
ATOM 495 N N . ARG A 1 68 ? -13.578 25.203 1.888 1 94.06 68 ARG A N 1
ATOM 496 C CA . ARG A 1 68 ? -13.297 26.641 1.896 1 94.06 68 ARG A CA 1
ATOM 497 C C . ARG A 1 68 ? -12.18 26.984 0.916 1 94.06 68 ARG A C 1
ATOM 499 O O . ARG A 1 68 ? -11.305 26.172 0.654 1 94.06 68 ARG A O 1
ATOM 506 N N . ALA A 1 69 ? -12.305 28.156 0.455 1 96.94 69 ALA A N 1
ATOM 507 C CA . ALA A 1 69 ? -11.328 28.594 -0.546 1 96.94 69 ALA A CA 1
ATOM 508 C C . ALA A 1 69 ? -9.93 28.656 0.045 1 96.94 69 ALA A C 1
ATOM 510 O O . ALA A 1 69 ? -8.953 28.297 -0.616 1 96.94 69 ALA A O 1
ATOM 511 N N . PHE A 1 70 ? -9.867 29.203 1.259 1 98.12 70 PHE A N 1
ATOM 512 C CA . PHE A 1 70 ? -8.586 29.281 1.952 1 98.12 70 PHE A CA 1
ATOM 513 C C . PHE A 1 70 ? -8.789 29.609 3.428 1 98.12 70 PHE A C 1
ATOM 515 O O . PHE A 1 70 ? -9.562 30.5 3.775 1 98.12 70 PHE A O 1
ATOM 522 N N . THR A 1 71 ? -8.055 28.859 4.254 1 97.38 71 THR A N 1
ATOM 523 C CA . THR A 1 71 ? -8.227 29.031 5.691 1 97.38 71 THR A CA 1
ATOM 524 C C . THR A 1 71 ? -6.871 29.156 6.383 1 97.38 71 THR A C 1
ATOM 526 O O . THR A 1 71 ? -5.875 28.594 5.918 1 97.38 71 THR A O 1
ATOM 529 N N . ALA A 1 72 ? -6.879 29.969 7.383 1 98.19 72 ALA A N 1
ATOM 530 C CA . ALA A 1 72 ? -5.727 30.062 8.273 1 98.19 72 ALA A CA 1
ATOM 531 C C . ALA A 1 72 ? -6.07 29.547 9.672 1 98.19 72 ALA A C 1
ATOM 533 O O . ALA A 1 72 ? -7.027 30.016 10.289 1 98.19 72 ALA A O 1
ATOM 534 N N . VAL A 1 73 ? -5.262 28.562 10.117 1 97.25 73 VAL A N 1
ATOM 535 C CA . VAL A 1 73 ? -5.543 27.938 11.406 1 97.25 73 VAL A CA 1
ATOM 536 C C . VAL A 1 73 ? -4.383 28.188 12.367 1 97.25 73 VAL A C 1
ATOM 538 O O . VAL A 1 73 ? -3.217 28.109 11.977 1 97.25 73 VAL A O 1
ATOM 541 N N . TRP A 1 74 ? -4.773 28.547 13.633 1 95.62 74 TRP A N 1
ATOM 542 C CA . TRP A 1 74 ? -3.795 28.859 14.664 1 95.62 74 TRP A CA 1
ATOM 543 C C . TRP A 1 74 ? -3.484 27.641 15.516 1 95.62 74 TRP A C 1
ATOM 545 O O . TRP A 1 74 ? -4.363 27.109 16.203 1 95.62 74 TRP A O 1
ATOM 555 N N . ASN A 1 75 ? -2.23 27.156 15.492 1 93.56 75 ASN A N 1
ATOM 556 C CA . ASN A 1 75 ? -1.794 26 16.266 1 93.56 75 ASN A CA 1
ATOM 557 C C . ASN A 1 75 ? -0.576 26.328 17.125 1 93.56 75 ASN A C 1
ATOM 559 O O . ASN A 1 75 ? 0.325 25.5 17.281 1 93.56 75 ASN A O 1
ATOM 563 N N . VAL A 1 76 ? -0.584 27.547 17.578 1 91.38 76 VAL A N 1
ATOM 564 C CA . VAL A 1 76 ? 0.46 27.906 18.531 1 91.38 76 VAL A CA 1
ATOM 565 C C . VAL A 1 76 ? 0.035 27.5 19.938 1 91.38 76 VAL A C 1
ATOM 567 O O . VAL A 1 76 ? -0.713 28.219 20.609 1 91.38 76 VAL A O 1
ATOM 570 N N . ARG A 1 77 ? 0.468 26.406 20.469 1 82.62 77 ARG A N 1
ATOM 571 C CA . ARG A 1 77 ? -0.079 25.641 21.594 1 82.62 77 ARG A CA 1
ATOM 572 C C . ARG A 1 77 ? -0.082 26.469 22.875 1 82.62 77 ARG A C 1
ATOM 574 O O . ARG A 1 77 ? -1.038 26.406 23.641 1 82.62 77 ARG A O 1
ATOM 581 N N . ASN A 1 78 ? 0.886 27.281 23.25 1 86.38 78 ASN A N 1
ATOM 582 C CA . ASN A 1 78 ? 0.976 27.969 24.547 1 86.38 78 ASN A CA 1
ATOM 583 C C . ASN A 1 78 ? 0.651 29.453 24.422 1 86.38 78 ASN A C 1
ATOM 585 O O . ASN A 1 78 ? 0.935 30.234 25.328 1 86.38 78 ASN A O 1
ATOM 589 N N . SER A 1 79 ? -0.056 29.672 23.359 1 89.56 79 SER A N 1
ATOM 590 C CA . SER A 1 79 ? -0.315 31.094 23.141 1 89.56 79 SER A CA 1
ATOM 591 C C . SER A 1 79 ? -1.381 31.609 24.109 1 89.56 79 SER A C 1
ATOM 593 O O . SER A 1 79 ? -1.48 32.812 24.344 1 89.56 79 SER A O 1
ATOM 595 N N . HIS A 1 80 ? -2.211 30.734 24.703 1 87.94 80 HIS A N 1
ATOM 596 C CA . HIS A 1 80 ? -3.229 31.125 25.672 1 87.94 80 HIS A CA 1
ATOM 597 C C . HIS A 1 80 ? -2.6 31.75 26.906 1 87.94 80 HIS A C 1
ATOM 599 O O . HIS A 1 80 ? -3.234 32.562 27.594 1 87.94 80 HIS A O 1
ATOM 605 N N . ARG A 1 81 ? -1.377 31.422 27.141 1 91.81 81 ARG A N 1
ATOM 606 C CA . ARG A 1 81 ? -0.668 31.969 28.297 1 91.81 81 ARG A CA 1
ATOM 607 C C . ARG A 1 81 ? -0.512 33.469 28.188 1 91.81 81 ARG A C 1
ATOM 609 O O . ARG A 1 81 ? -0.405 34.156 29.203 1 91.81 81 ARG A O 1
ATOM 616 N N . CYS A 1 82 ? -0.398 33.969 26.969 1 94.75 82 CYS A N 1
ATOM 617 C CA . CYS A 1 82 ? -0.226 35.406 26.781 1 94.75 82 CYS A CA 1
ATOM 618 C C . CYS A 1 82 ? -1.372 36.188 27.406 1 94.75 82 CYS A C 1
ATOM 620 O O . CYS A 1 82 ? -1.144 37.188 28.109 1 94.75 82 CYS A O 1
ATOM 622 N N . LEU A 1 83 ? -2.555 35.719 27.234 1 93.38 83 LEU A N 1
ATOM 623 C CA . LEU A 1 83 ? -3.699 36.406 27.844 1 93.38 83 LEU A CA 1
ATOM 624 C C . LEU A 1 83 ? -3.803 36.062 29.328 1 93.38 83 LEU A C 1
ATOM 626 O O . LEU A 1 83 ? -3.887 36.969 30.156 1 93.38 83 LEU A O 1
ATOM 630 N N . THR A 1 84 ? -3.754 34.781 29.688 1 93.81 84 THR A N 1
ATOM 631 C CA . THR A 1 84 ? -4.074 34.281 31.031 1 93.81 84 THR A CA 1
ATOM 632 C C . THR A 1 84 ? -2.969 34.688 32 1 93.81 84 THR A C 1
ATOM 634 O O . THR A 1 84 ? -3.244 35 33.156 1 93.81 84 THR A O 1
ATOM 637 N N . LYS A 1 85 ? -1.765 34.688 31.594 1 95.62 85 LYS A N 1
ATOM 638 C CA . LYS A 1 85 ? -0.654 34.875 32.5 1 95.62 85 LYS A CA 1
ATOM 639 C C . LYS A 1 85 ? -0.102 36.312 32.375 1 95.62 85 LYS A C 1
ATOM 641 O O . LYS A 1 85 ? 0.37 36.875 33.375 1 95.62 85 LYS A O 1
ATOM 646 N N . PHE A 1 86 ? -0.19 36.844 31.156 1 96.62 86 PHE A N 1
ATOM 647 C CA . PHE A 1 86 ? 0.56 38.062 30.953 1 96.62 86 PHE A CA 1
ATOM 648 C C . PHE A 1 86 ? -0.37 39.219 30.562 1 96.62 86 PHE A C 1
ATOM 650 O O . PHE A 1 86 ? 0.078 40.344 30.359 1 96.62 86 PHE A O 1
ATOM 657 N N . GLY A 1 87 ? -1.604 38.938 30.359 1 96.38 87 GLY A N 1
ATOM 658 C CA . GLY A 1 87 ? -2.596 39.938 30.062 1 96.38 87 GLY A CA 1
ATOM 659 C C . GLY A 1 87 ? -2.467 40.531 28.656 1 96.38 87 GLY A C 1
ATOM 660 O O . GLY A 1 87 ? -2.869 41.656 28.406 1 96.38 87 GLY A O 1
ATOM 661 N N . VAL A 1 88 ? -1.846 39.781 27.812 1 96.88 88 VAL A N 1
ATOM 662 C CA . VAL A 1 88 ? -1.648 40.219 26.438 1 96.88 88 VAL A CA 1
ATOM 663 C C . VAL A 1 88 ? -2.621 39.5 25.516 1 96.88 88 VAL A C 1
ATOM 665 O O . VAL A 1 88 ? -2.51 38.281 25.328 1 96.88 88 VAL A O 1
ATOM 668 N N . ASP A 1 89 ? -3.521 40.188 24.938 1 94.5 89 ASP A N 1
ATOM 669 C CA . ASP A 1 89 ? -4.508 39.594 24.031 1 94.5 89 ASP A CA 1
ATOM 670 C C . ASP A 1 89 ? -4.012 39.594 22.594 1 94.5 89 ASP A C 1
ATOM 672 O O . ASP A 1 89 ? -3.76 40.656 22.031 1 94.5 89 ASP A O 1
ATOM 676 N N . ILE A 1 90 ? -3.855 38.469 22.078 1 93.81 90 ILE A N 1
ATOM 677 C CA . ILE A 1 90 ? -3.514 38.312 20.656 1 93.81 90 ILE A CA 1
ATOM 678 C C . ILE A 1 90 ? -4.789 38.188 19.828 1 93.81 90 ILE A C 1
ATOM 680 O O . ILE A 1 90 ? -5.422 37.125 19.812 1 93.81 90 ILE A O 1
ATOM 684 N N . ASP A 1 91 ? -5.211 39.125 19.125 1 91.19 91 ASP A N 1
ATOM 685 C CA . ASP A 1 91 ? -6.461 39.188 18.359 1 91.19 91 ASP A CA 1
ATOM 686 C C . ASP A 1 91 ? -6.352 38.406 17.062 1 91.19 91 ASP A C 1
ATOM 688 O O . ASP A 1 91 ? -6.02 38.969 16.016 1 91.19 91 ASP A O 1
ATOM 692 N N . LEU A 1 92 ? -6.719 37.188 17.141 1 93.31 92 LEU A N 1
ATOM 693 C CA . LEU A 1 92 ? -6.66 36.312 15.977 1 93.31 92 LEU A CA 1
ATOM 694 C C . LEU A 1 92 ? -7.945 36.406 15.164 1 93.31 92 LEU A C 1
ATOM 696 O O . LEU A 1 92 ? -7.902 36.469 13.93 1 93.31 92 LEU A O 1
ATOM 700 N N . GLY A 1 93 ? -9.07 36.562 15.734 1 91.19 93 GLY A N 1
ATOM 701 C CA . GLY A 1 93 ? -10.383 36.469 15.125 1 91.19 93 GLY A CA 1
ATOM 702 C C . GLY A 1 93 ? -10.664 37.625 14.156 1 91.19 93 GLY A C 1
ATOM 703 O O . GLY A 1 93 ? -11.281 37.406 13.109 1 91.19 93 GLY A O 1
ATOM 704 N N . SER A 1 94 ? -10.188 38.75 14.5 1 92 94 SER A N 1
ATOM 705 C CA . SER A 1 94 ? -10.469 39.938 13.68 1 92 94 SER A CA 1
ATOM 706 C C . SER A 1 94 ? -9.852 39.812 12.297 1 92 94 SER A C 1
ATOM 708 O O . SER A 1 94 ? -10.297 40.438 11.344 1 92 94 SER A O 1
ATOM 710 N N . ASN A 1 95 ? -8.867 39 12.219 1 93.12 95 ASN A N 1
ATOM 711 C CA . ASN A 1 95 ? -8.18 38.844 10.945 1 93.12 95 ASN A CA 1
ATOM 712 C C . ASN A 1 95 ? -8.562 37.5 10.281 1 93.12 95 ASN A C 1
ATOM 714 O O . ASN A 1 95 ? -7.961 37.125 9.281 1 93.12 95 ASN A O 1
ATOM 718 N N . GLY A 1 96 ? -9.508 36.781 10.812 1 93.44 96 GLY A N 1
ATOM 719 C CA . GLY A 1 96 ? -10.016 35.594 10.188 1 93.44 96 GLY A CA 1
ATOM 720 C C . GLY A 1 96 ? -9.164 34.375 10.484 1 93.44 96 GLY A C 1
ATOM 721 O O . GLY A 1 96 ? -9.266 33.344 9.797 1 93.44 96 GLY A O 1
ATOM 722 N N . ILE A 1 97 ? -8.289 34.438 11.43 1 96.56 97 ILE A N 1
ATOM 723 C CA . ILE A 1 97 ? -7.492 33.281 11.836 1 96.56 97 ILE A CA 1
ATOM 724 C C . ILE A 1 97 ? -8.305 32.406 12.781 1 96.56 97 ILE A C 1
ATOM 726 O O . ILE A 1 97 ? -8.766 32.844 13.828 1 96.56 97 ILE A O 1
ATOM 730 N N . LEU A 1 98 ? -8.461 31.172 12.336 1 95 98 LEU A N 1
ATOM 731 C CA . LEU A 1 98 ? -9.305 30.25 13.086 1 95 98 LEU A CA 1
ATOM 732 C C . LEU A 1 98 ? -8.531 29.625 14.25 1 95 98 LEU A C 1
ATOM 734 O O . LEU A 1 98 ? -7.359 29.281 14.109 1 95 98 LEU A O 1
ATOM 738 N N . THR A 1 99 ? -9.164 29.547 15.406 1 91.38 99 THR A N 1
ATOM 739 C CA . THR A 1 99 ? -8.633 28.891 16.594 1 91.38 99 THR A CA 1
ATOM 740 C C . THR A 1 99 ? -9.703 28.047 17.266 1 91.38 99 THR A C 1
ATOM 742 O O . THR A 1 99 ? -10.898 28.203 16.984 1 91.38 99 THR A O 1
ATOM 745 N N . ASN A 1 100 ? -9.234 27.062 18.031 1 88.44 100 ASN A N 1
ATOM 746 C CA . ASN A 1 100 ? -10.188 26.297 18.828 1 88.44 100 ASN A CA 1
ATOM 747 C C . ASN A 1 100 ? -10.906 27.188 19.844 1 88.44 100 ASN A C 1
ATOM 749 O O . ASN A 1 100 ? -10.312 28.125 20.375 1 88.44 100 ASN A O 1
ATOM 753 N N . SER A 1 101 ? -12.148 26.875 20.016 1 78.81 101 SER A N 1
ATOM 754 C CA . SER A 1 101 ? -12.898 27.562 21.062 1 78.81 101 SER A CA 1
ATOM 755 C C . SER A 1 101 ? -12.445 27.125 22.453 1 78.81 101 SER A C 1
ATOM 757 O O . SER A 1 101 ? -11.812 26.078 22.609 1 78.81 101 SER A O 1
ATOM 759 N N . PRO A 1 102 ? -12.672 28 23.359 1 69.62 102 PRO A N 1
ATOM 760 C CA . PRO A 1 102 ? -12.312 27.625 24.719 1 69.62 102 PRO A CA 1
ATOM 761 C C . PRO A 1 102 ? -13.016 26.359 25.188 1 69.62 102 PRO A C 1
ATOM 763 O O . PRO A 1 102 ? -12.531 25.672 26.094 1 69.62 102 PRO A O 1
ATOM 766 N N . THR A 1 103 ? -14.141 26.078 24.562 1 65.56 103 THR A N 1
ATOM 767 C CA . THR A 1 103 ? -14.953 24.969 25.047 1 65.56 103 THR A CA 1
ATOM 768 C C . THR A 1 103 ? -14.609 23.672 24.297 1 65.56 103 THR A C 1
ATOM 770 O O . THR A 1 103 ? -15.102 22.609 24.656 1 65.56 103 THR A O 1
ATOM 773 N N . GLY A 1 104 ? -13.789 23.828 23.312 1 70.38 104 GLY A N 1
ATOM 774 C CA . GLY A 1 104 ? -13.453 22.547 22.703 1 70.38 104 GLY A CA 1
ATOM 775 C C . GLY A 1 104 ? -12.688 22.672 21.406 1 70.38 104 GLY A C 1
ATOM 776 O O . GLY A 1 104 ? -12.469 23.797 20.922 1 70.38 104 GLY A O 1
ATOM 777 N N . ASN A 1 105 ? -12.172 21.5 21.047 1 71.62 105 ASN A N 1
ATOM 778 C CA . ASN A 1 105 ? -11.453 21.391 19.797 1 71.62 105 ASN A CA 1
ATOM 779 C C . ASN A 1 105 ? -12.406 21.312 18.594 1 71.62 105 ASN A C 1
ATOM 781 O O . ASN A 1 105 ? -12.805 20.219 18.188 1 71.62 105 ASN A O 1
ATOM 785 N N . ASP A 1 106 ? -12.68 22.469 18.031 1 81.44 106 ASP A N 1
ATOM 786 C CA . ASP A 1 106 ? -13.68 22.484 16.969 1 81.44 106 ASP A CA 1
ATOM 787 C C . ASP A 1 106 ? -13.031 22.766 15.617 1 81.44 106 ASP A C 1
ATOM 789 O O . ASP A 1 106 ? -13.656 22.594 14.57 1 81.44 106 ASP A O 1
ATOM 793 N N . VAL A 1 107 ? -11.797 23.25 15.742 1 92.25 107 VAL A N 1
ATOM 794 C CA . VAL A 1 107 ? -11.156 23.594 14.477 1 92.25 107 VAL A CA 1
ATOM 795 C C . VAL A 1 107 ? -10.023 22.609 14.188 1 92.25 107 VAL A C 1
ATOM 797 O O . VAL A 1 107 ? -9.859 22.172 13.047 1 92.25 107 VAL A O 1
ATOM 800 N N . MET A 1 108 ? -9.336 22.344 15.219 1 94.69 108 MET A N 1
ATOM 801 C CA . MET A 1 108 ? -8.195 21.453 14.977 1 94.69 108 MET A CA 1
ATOM 802 C C . MET A 1 108 ? -7.879 20.625 16.219 1 94.69 108 MET A C 1
ATOM 804 O O . MET A 1 108 ? -8.016 21.109 17.344 1 94.69 108 MET A O 1
ATOM 808 N N . VAL A 1 109 ? -7.52 19.438 16 1 96.06 109 VAL A N 1
ATOM 809 C CA . VAL A 1 109 ? -6.965 18.547 17.016 1 96.06 109 VAL A CA 1
ATOM 810 C C . VAL A 1 109 ? -5.539 18.141 16.641 1 96.06 109 VAL A C 1
ATOM 812 O O . VAL A 1 109 ? -5.277 17.75 15.5 1 96.06 109 VAL A O 1
ATOM 815 N N . TYR A 1 110 ? -4.68 18.344 17.562 1 95.44 110 TYR A N 1
ATOM 816 C CA . TYR A 1 110 ? -3.27 18.031 17.375 1 95.44 110 TYR A CA 1
ATOM 817 C C . TYR A 1 110 ? -2.857 16.844 18.25 1 95.44 110 TYR A C 1
ATOM 819 O O . TYR A 1 110 ? -3.092 16.844 19.453 1 95.44 110 TYR A O 1
ATOM 827 N N . PHE A 1 111 ? -2.236 15.82 17.609 1 96.94 111 PHE A N 1
ATOM 828 C CA . PHE A 1 111 ? -1.72 14.656 18.328 1 96.94 111 PHE A CA 1
ATOM 829 C C . PHE A 1 111 ? -0.196 14.656 18.344 1 96.94 111 PHE A C 1
ATOM 831 O O . PHE A 1 111 ? 0.438 14.414 17.312 1 96.94 111 PHE A O 1
ATOM 838 N N . GLY A 1 112 ? 0.351 14.906 19.594 1 95.06 112 GLY A N 1
ATOM 839 C CA . GLY A 1 112 ? 1.784 14.711 19.75 1 95.06 112 GLY A CA 1
ATOM 840 C C . GLY A 1 112 ? 2.184 13.258 19.844 1 95.06 112 GLY A C 1
ATOM 841 O O . GLY A 1 112 ? 1.331 12.367 19.781 1 95.06 112 GLY A O 1
ATOM 842 N N . HIS A 1 113 ? 3.461 12.945 19.969 1 93.31 113 HIS A N 1
ATOM 843 C CA . HIS A 1 113 ? 3.986 11.594 19.812 1 93.31 113 HIS A CA 1
ATOM 844 C C . HIS A 1 113 ? 3.494 10.688 20.938 1 93.31 113 HIS A C 1
ATOM 846 O O . HIS A 1 113 ? 3.504 9.461 20.812 1 93.31 113 HIS A O 1
ATOM 852 N N . GLU A 1 114 ? 2.945 11.258 22 1 94.12 114 GLU A N 1
ATOM 853 C CA . GLU A 1 114 ? 2.469 10.422 23.094 1 94.12 114 GLU A CA 1
ATOM 854 C C . GLU A 1 114 ? 0.943 10.406 23.156 1 94.12 114 GLU A C 1
ATOM 856 O O . GLU A 1 114 ? 0.356 9.734 24.016 1 94.12 114 GLU A O 1
ATOM 861 N N . ASP A 1 115 ? 0.359 11.102 22.281 1 95.44 115 ASP A N 1
ATOM 862 C CA . ASP A 1 115 ? -1.073 11.352 22.406 1 95.44 115 ASP A CA 1
ATOM 863 C C . ASP A 1 115 ? -1.884 10.312 21.641 1 95.44 115 ASP A C 1
ATOM 865 O O . ASP A 1 115 ? -3.098 10.203 21.828 1 95.44 115 ASP A O 1
ATOM 869 N N . LEU A 1 116 ? -1.177 9.523 20.828 1 98.06 116 LEU A N 1
ATOM 870 C CA . LEU A 1 116 ? -1.938 8.672 19.922 1 98.06 116 LEU A CA 1
ATOM 871 C C . LEU A 1 116 ? -1.283 7.305 19.797 1 98.06 116 LEU A C 1
ATOM 873 O O . LEU A 1 116 ? -0.144 7.199 19.328 1 98.06 116 LEU A O 1
ATOM 877 N N . GLY A 1 117 ? -2.031 6.289 20.203 1 98.5 117 GLY A N 1
ATOM 878 C CA . GLY A 1 117 ? -1.571 4.918 20.031 1 98.5 117 GLY A CA 1
ATOM 879 C C . GLY A 1 117 ? -0.286 4.625 20.781 1 98.5 117 GLY A C 1
ATOM 880 O O . GLY A 1 117 ? -0.075 5.137 21.891 1 98.5 117 GLY A O 1
ATOM 881 N N . LEU A 1 118 ? 0.473 3.643 20.266 1 98.62 118 LEU A N 1
ATOM 882 C CA . LEU A 1 118 ? 1.691 3.154 20.906 1 98.62 118 LEU A CA 1
ATOM 883 C C . LEU A 1 118 ? 2.881 3.254 19.953 1 98.62 118 LEU A C 1
ATOM 885 O O . LEU A 1 118 ? 3.678 2.318 19.844 1 98.62 118 LEU A O 1
ATOM 889 N N . PHE A 1 119 ? 2.953 4.383 19.219 1 98.56 119 PHE A N 1
ATOM 890 C CA . PHE A 1 119 ? 4.113 4.574 18.359 1 98.56 119 PHE A CA 1
ATOM 891 C C . PHE A 1 119 ? 5.406 4.379 19.141 1 98.56 119 PHE A C 1
ATOM 893 O O . PHE A 1 119 ? 5.555 4.906 20.25 1 98.56 119 PHE A O 1
ATOM 900 N N . PRO A 1 120 ? 6.332 3.639 18.562 1 98.62 120 PRO A N 1
ATOM 901 C CA . PRO A 1 120 ? 7.559 3.318 19.297 1 98.62 120 PRO A CA 1
ATOM 902 C C . PRO A 1 120 ? 8.672 4.332 19.047 1 98.62 120 PRO A C 1
ATOM 904 O O . PRO A 1 120 ? 8.781 4.879 17.953 1 98.62 120 PRO A O 1
ATOM 907 N N . TYR A 1 121 ? 9.477 4.547 20.062 1 98 121 TYR A N 1
ATOM 908 C CA . TYR A 1 121 ? 10.641 5.402 19.859 1 98 121 TYR A CA 1
ATOM 909 C C . TYR A 1 121 ? 11.719 5.113 20.891 1 98 121 TYR A C 1
ATOM 911 O O . TYR A 1 121 ? 11.477 4.395 21.875 1 98 121 TYR A O 1
ATOM 919 N N . ILE A 1 122 ? 12.898 5.551 20.578 1 97.56 122 ILE A N 1
ATOM 920 C CA . ILE A 1 122 ? 14.062 5.438 21.453 1 97.56 122 ILE A CA 1
ATOM 921 C C . ILE A 1 122 ? 14.477 6.824 21.938 1 97.56 122 ILE A C 1
ATOM 923 O O . ILE A 1 122 ? 14.695 7.73 21.125 1 97.56 122 ILE A O 1
ATOM 927 N N . GLN A 1 123 ? 14.461 6.992 23.188 1 94.44 123 GLN A N 1
ATOM 928 C CA . GLN A 1 123 ? 14.852 8.273 23.766 1 94.44 123 GLN A CA 1
ATOM 929 C C . GLN A 1 123 ? 15.797 8.078 24.953 1 94.44 123 GLN A C 1
ATOM 931 O O . GLN A 1 123 ? 15.461 7.383 25.922 1 94.44 123 GLN A O 1
ATOM 936 N N . ARG A 1 124 ? 16.984 8.648 24.891 1 93.19 124 ARG A N 1
ATOM 937 C CA . ARG A 1 124 ? 18 8.555 25.922 1 93.19 124 ARG A CA 1
ATOM 938 C C . ARG A 1 124 ? 18.297 7.102 26.266 1 93.19 124 ARG A C 1
ATOM 940 O O . ARG A 1 124 ? 18.328 6.723 27.438 1 93.19 124 ARG A O 1
ATOM 947 N N . GLY A 1 125 ? 18.297 6.309 25.266 1 92.19 125 GLY A N 1
ATOM 948 C CA . GLY A 1 125 ? 18.688 4.914 25.422 1 92.19 125 GLY A CA 1
ATOM 949 C C . GLY A 1 125 ? 17.531 4.023 25.844 1 92.19 125 GLY A C 1
ATOM 950 O O . GLY A 1 125 ? 17.672 2.801 25.891 1 92.19 125 GLY A O 1
ATOM 951 N N . HIS A 1 126 ? 16.438 4.656 26.078 1 96.5 126 HIS A N 1
ATOM 952 C CA . HIS A 1 126 ? 15.273 3.879 26.5 1 96.5 126 HIS A CA 1
ATOM 953 C C . HIS A 1 126 ? 14.375 3.545 25.312 1 96.5 126 HIS A C 1
ATOM 955 O O . HIS A 1 126 ? 14.094 4.406 24.484 1 96.5 126 HIS A O 1
ATOM 961 N N . PHE A 1 127 ? 13.977 2.287 25.266 1 97.44 127 PHE A N 1
ATOM 962 C CA . PHE A 1 127 ? 13.086 1.806 24.219 1 97.44 127 PHE A CA 1
ATOM 963 C C . PHE A 1 127 ? 11.633 1.898 24.656 1 97.44 127 PHE A C 1
ATOM 965 O O . PHE A 1 127 ? 11.148 1.048 25.406 1 97.44 127 PHE A O 1
ATOM 972 N N . VAL A 1 128 ? 10.922 2.871 24.188 1 98.06 128 VAL A N 1
ATOM 973 C CA . VAL A 1 128 ? 9.516 3.076 24.531 1 98.06 128 VAL A CA 1
ATOM 974 C C . VAL A 1 128 ? 8.625 2.299 23.562 1 98.06 128 VAL A C 1
ATOM 976 O O . VAL A 1 128 ? 8.82 2.359 22.344 1 98.06 128 VAL A O 1
ATOM 979 N N . ASN A 1 129 ? 7.598 1.547 24.094 1 97.56 129 ASN A N 1
ATOM 980 C CA . ASN A 1 129 ? 6.703 0.715 23.281 1 97.56 129 ASN A CA 1
ATOM 981 C C . ASN A 1 129 ? 7.48 -0.232 22.375 1 97.56 129 ASN A C 1
ATOM 983 O O . ASN A 1 129 ? 7.16 -0.367 21.203 1 97.56 129 ASN A O 1
ATOM 987 N N . GLY A 1 130 ? 8.539 -0.781 22.875 1 97.25 130 GLY A N 1
ATOM 988 C CA . GLY A 1 130 ? 9.375 -1.713 22.141 1 97.25 130 GLY A CA 1
ATOM 989 C C . GLY A 1 130 ? 10.516 -1.034 21.391 1 97.25 130 GLY A C 1
ATOM 990 O O . GLY A 1 130 ? 11.461 -1.694 20.969 1 97.25 130 GLY A O 1
ATOM 991 N N . GLY A 1 131 ? 10.438 0.288 21.156 1 98.25 131 GLY A N 1
ATOM 992 C CA . GLY A 1 131 ? 11.508 1.088 20.578 1 98.25 131 GLY A CA 1
ATOM 993 C C . GLY A 1 131 ? 11.523 1.054 19.062 1 98.25 131 GLY A C 1
ATOM 994 O O . GLY A 1 131 ? 11.914 2.031 18.422 1 98.25 131 GLY A O 1
ATOM 995 N N . LEU A 1 132 ? 11.086 -0.119 18.453 1 98.69 132 LEU A N 1
ATOM 996 C CA . LEU A 1 132 ? 11.078 -0.338 17.016 1 98.69 132 LEU A CA 1
ATOM 997 C C . LEU A 1 132 ? 9.672 -0.666 16.516 1 98.69 132 LEU A C 1
ATOM 999 O O . LEU A 1 132 ? 8.906 -1.335 17.219 1 98.69 132 LEU A O 1
ATOM 1003 N N . PRO A 1 133 ? 9.367 -0.21 15.273 1 98.69 133 PRO A N 1
ATOM 1004 C CA . PRO A 1 133 ? 8.031 -0.51 14.75 1 98.69 133 PRO A CA 1
ATOM 1005 C C . PRO A 1 133 ? 7.703 -2.002 14.781 1 98.69 133 PRO A C 1
ATOM 1007 O O . PRO A 1 133 ? 6.59 -2.387 15.148 1 98.69 133 PRO A O 1
ATOM 1010 N N . GLN A 1 134 ? 8.672 -2.838 14.43 1 98.75 134 GLN A N 1
ATOM 1011 C CA . GLN A 1 134 ? 8.43 -4.27 14.289 1 98.75 134 GLN A CA 1
ATOM 1012 C C . GLN A 1 134 ? 8.289 -4.945 15.648 1 98.75 134 GLN A C 1
ATOM 1014 O O . GLN A 1 134 ? 7.965 -6.133 15.727 1 98.75 134 GLN A O 1
ATOM 1019 N N . LEU A 1 135 ? 8.43 -4.227 16.719 1 98.44 135 LEU A N 1
ATOM 1020 C CA . LEU A 1 135 ? 8.305 -4.805 18.062 1 98.44 135 LEU A CA 1
ATOM 1021 C C . LEU A 1 135 ? 7.016 -4.34 18.734 1 98.44 135 LEU A C 1
ATOM 1023 O O . LEU A 1 135 ? 6.707 -4.766 19.844 1 98.44 135 LEU A O 1
ATOM 1027 N N . VAL A 1 136 ? 6.199 -3.543 18.062 1 97.75 136 VAL A N 1
ATOM 1028 C CA . VAL A 1 136 ? 4.938 -3.051 18.609 1 97.75 136 VAL A CA 1
ATOM 1029 C C . VAL A 1 136 ? 3.854 -4.113 18.453 1 97.75 136 VAL A C 1
ATOM 1031 O O . VAL A 1 136 ? 3.789 -4.793 17.422 1 97.75 136 VAL A O 1
ATOM 1034 N N . ASN A 1 137 ? 3.084 -4.246 19.547 1 97.19 137 ASN A N 1
ATOM 1035 C CA . ASN A 1 137 ? 1.85 -5.012 19.406 1 97.19 137 ASN A CA 1
ATOM 1036 C C . ASN A 1 137 ? 0.807 -4.254 18.594 1 97.19 137 ASN A C 1
ATOM 1038 O O . ASN A 1 137 ? 0.177 -3.322 19.094 1 97.19 137 ASN A O 1
ATOM 1042 N N . GLY A 1 138 ? 0.532 -4.727 17.359 1 97.5 138 GLY A N 1
ATOM 1043 C CA . GLY A 1 138 ? -0.305 -4.008 16.422 1 97.5 138 GLY A CA 1
ATOM 1044 C C . GLY A 1 138 ? -1.739 -3.854 16.891 1 97.5 138 GLY A C 1
ATOM 1045 O O . GLY A 1 138 ? -2.342 -2.791 16.734 1 97.5 138 GLY A O 1
ATOM 1046 N N . THR A 1 139 ? -2.305 -4.898 17.516 1 97.81 139 THR A N 1
ATOM 1047 C CA . THR A 1 139 ? -3.682 -4.836 17.984 1 97.81 139 THR A CA 1
ATOM 1048 C C . THR A 1 139 ? -3.809 -3.852 19.141 1 97.81 139 THR A C 1
ATOM 1050 O O . THR A 1 139 ? -4.73 -3.029 19.172 1 97.81 139 THR A O 1
ATOM 1053 N N . ALA A 1 140 ? -2.822 -3.922 20.047 1 98.5 140 ALA A N 1
ATOM 1054 C CA . ALA A 1 140 ? -2.84 -2.994 21.188 1 98.5 140 ALA A CA 1
ATOM 1055 C C . ALA A 1 140 ? -2.715 -1.55 20.703 1 98.5 140 ALA A C 1
ATOM 1057 O O . ALA A 1 140 ? -3.379 -0.655 21.234 1 98.5 140 ALA A O 1
ATOM 1058 N N . HIS A 1 141 ? -1.868 -1.34 19.75 1 98.62 141 HIS A N 1
ATOM 1059 C CA . HIS A 1 141 ? -1.699 -0.005 19.188 1 98.62 141 HIS A CA 1
ATOM 1060 C C . HIS A 1 141 ? -3.012 0.526 18.625 1 98.62 141 HIS A C 1
ATOM 1062 O O . HIS A 1 141 ? -3.441 1.629 18.969 1 98.62 141 HIS A O 1
ATOM 1068 N N . LEU A 1 142 ? -3.699 -0.244 17.797 1 98.81 142 LEU A N 1
ATOM 1069 C CA . LEU A 1 142 ? -4.898 0.221 17.109 1 98.81 142 LEU A CA 1
ATOM 1070 C C . LEU A 1 142 ? -6.059 0.371 18.078 1 98.81 142 LEU A C 1
ATOM 1072 O O . LEU A 1 142 ? -6.887 1.273 17.938 1 98.81 142 LEU A O 1
ATOM 1076 N N . GLU A 1 143 ? -6.125 -0.482 19.078 1 98.75 143 GLU A N 1
ATOM 1077 C CA . GLU A 1 143 ? -7.141 -0.324 20.109 1 98.75 143 GLU A CA 1
ATOM 1078 C C . GLU A 1 143 ? -6.93 0.963 20.906 1 98.75 143 GLU A C 1
ATOM 1080 O O . GLU A 1 143 ? -7.887 1.677 21.203 1 98.75 143 GLU A O 1
ATOM 1085 N N . LYS A 1 144 ? -5.664 1.251 21.203 1 98.75 144 LYS A N 1
ATOM 1086 C CA . LYS A 1 144 ? -5.379 2.512 21.875 1 98.75 144 LYS A CA 1
ATOM 1087 C C . LYS A 1 144 ? -5.676 3.703 20.969 1 98.75 144 LYS A C 1
ATOM 1089 O O . LYS A 1 144 ? -6.137 4.746 21.453 1 98.75 144 LYS A O 1
ATOM 1094 N N . VAL A 1 145 ? -5.395 3.582 19.688 1 98.81 145 VAL A N 1
ATOM 1095 C CA . VAL A 1 145 ? -5.734 4.625 18.734 1 98.81 145 VAL A CA 1
ATOM 1096 C C . VAL A 1 145 ? -7.234 4.906 18.781 1 98.81 145 VAL A C 1
ATOM 1098 O O . VAL A 1 145 ? -7.656 6.062 18.828 1 98.81 145 VAL A O 1
ATOM 1101 N N . ALA A 1 146 ? -8.016 3.852 18.781 1 98.75 146 ALA A N 1
ATOM 1102 C CA . ALA A 1 146 ? -9.469 4.012 18.828 1 98.75 146 ALA A CA 1
ATOM 1103 C C . ALA A 1 146 ? -9.883 4.77 20.094 1 98.75 146 ALA A C 1
ATOM 1105 O O . ALA A 1 146 ? -10.688 5.703 20.016 1 98.75 146 ALA A O 1
ATOM 1106 N N . VAL A 1 147 ? -9.289 4.41 21.203 1 98.5 147 VAL A N 1
ATOM 1107 C CA . VAL A 1 147 ? -9.602 5.055 22.469 1 98.5 147 VAL A CA 1
ATOM 1108 C C . VAL A 1 147 ? -9.188 6.523 22.422 1 98.5 147 VAL A C 1
ATOM 1110 O O . VAL A 1 147 ? -9.961 7.406 22.797 1 98.5 147 VAL A O 1
ATOM 1113 N N . ASP A 1 148 ? -8.016 6.77 21.953 1 98.56 148 ASP A N 1
ATOM 1114 C CA . ASP A 1 148 ? -7.469 8.125 21.922 1 98.56 148 ASP A CA 1
ATOM 1115 C C . ASP A 1 148 ? -8.289 9.031 21.016 1 98.56 148 ASP A C 1
ATOM 1117 O O . ASP A 1 148 ? -8.562 10.18 21.359 1 98.56 148 ASP A O 1
ATOM 1121 N N . ILE A 1 149 ? -8.711 8.555 19.875 1 98.06 149 ILE A N 1
ATOM 1122 C CA . ILE A 1 149 ? -9.492 9.344 18.938 1 98.06 149 ILE A CA 1
ATOM 1123 C C . ILE A 1 149 ? -10.867 9.664 19.531 1 98.06 149 ILE A C 1
ATOM 1125 O O . ILE A 1 149 ? -11.328 10.805 19.469 1 98.06 149 ILE A O 1
ATOM 1129 N N . ARG A 1 150 ? -11.477 8.648 20.125 1 96.81 150 ARG A N 1
ATOM 1130 C CA . ARG A 1 150 ? -12.805 8.852 20.688 1 96.81 150 ARG A CA 1
ATOM 1131 C C . ARG A 1 150 ? -12.758 9.82 21.859 1 96.81 150 ARG A C 1
ATOM 1133 O O . ARG A 1 150 ? -13.703 10.578 22.078 1 96.81 150 ARG A O 1
ATOM 1140 N N . THR A 1 151 ? -11.641 9.891 22.516 1 96.12 151 THR A N 1
ATOM 1141 C CA . THR A 1 151 ? -11.461 10.805 23.641 1 96.12 151 THR A CA 1
ATOM 1142 C C . THR A 1 151 ? -11.172 12.219 23.141 1 96.12 151 THR A C 1
ATOM 1144 O O . THR A 1 151 ? -11.781 13.18 23.609 1 96.12 151 THR A O 1
ATOM 1147 N N . ALA A 1 152 ? -10.328 12.367 22.188 1 96 152 ALA A N 1
ATOM 1148 C CA . ALA A 1 152 ? -9.867 13.672 21.703 1 96 152 ALA A CA 1
ATOM 1149 C C . ALA A 1 152 ? -10.922 14.328 20.812 1 96 152 ALA A C 1
ATOM 1151 O O . ALA A 1 152 ? -11 15.562 20.734 1 96 152 ALA A O 1
ATOM 1152 N N . ILE A 1 153 ? -11.695 13.5 20.141 1 96.38 153 ILE A N 1
ATOM 1153 C CA . ILE A 1 153 ? -12.734 13.953 19.234 1 96.38 153 ILE A CA 1
ATOM 1154 C C . ILE A 1 153 ? -14.047 13.234 19.547 1 96.38 153 ILE A C 1
ATOM 1156 O O . ILE A 1 153 ? -14.477 12.359 18.781 1 96.38 153 ILE A O 1
ATOM 1160 N N . PRO A 1 154 ? -14.719 13.688 20.547 1 94.62 154 PRO A N 1
ATOM 1161 C CA . PRO A 1 154 ? -15.938 12.984 20.953 1 94.62 154 PRO A CA 1
ATOM 1162 C C . PRO A 1 154 ? -17.062 13.117 19.922 1 94.62 154 PRO A C 1
ATOM 1164 O O . PRO A 1 154 ? -17.891 12.219 19.797 1 94.62 154 PRO A O 1
ATOM 1167 N N . ASP A 1 155 ? -17.062 14.211 19.141 1 94.19 155 ASP A N 1
ATOM 1168 C CA . ASP A 1 155 ? -18.094 14.438 18.125 1 94.19 155 ASP A CA 1
ATOM 1169 C C . ASP A 1 155 ? -17.812 13.602 16.875 1 94.19 155 ASP A C 1
ATOM 1171 O O . ASP A 1 155 ? -16.844 13.859 16.156 1 94.19 155 ASP A O 1
ATOM 1175 N N . ALA A 1 156 ? -18.688 12.695 16.516 1 94.12 156 ALA A N 1
ATOM 1176 C CA . ALA A 1 156 ? -18.5 11.805 15.375 1 94.12 156 ALA A CA 1
ATOM 1177 C C . ALA A 1 156 ? -18.594 12.578 14.062 1 94.12 156 ALA A C 1
ATOM 1179 O O . ALA A 1 156 ? -18.172 12.078 13.016 1 94.12 156 ALA A O 1
ATOM 1180 N N . ASN A 1 157 ? -19.141 13.797 14.156 1 93.69 157 ASN A N 1
ATOM 1181 C CA . ASN A 1 157 ? -19.312 14.594 12.945 1 93.69 157 ASN A CA 1
ATOM 1182 C C . ASN A 1 157 ? -18.266 15.688 12.844 1 93.69 157 ASN A C 1
ATOM 1184 O O . ASN A 1 157 ? -18.391 16.609 12.031 1 93.69 157 ASN A O 1
ATOM 1188 N N . TYR A 1 158 ? -17.297 15.578 13.727 1 95.44 158 TYR A N 1
ATOM 1189 C CA . TYR A 1 158 ? -16.188 16.531 13.68 1 95.44 158 TYR A CA 1
ATOM 1190 C C . TYR A 1 158 ? -15.594 16.609 12.281 1 95.44 158 TYR A C 1
ATOM 1192 O O . TYR A 1 158 ? -15.289 15.594 11.656 1 95.44 158 TYR A O 1
ATOM 1200 N N . SER A 1 159 ? -15.406 17.859 11.75 1 95.75 159 SER A N 1
ATOM 1201 C CA . SER A 1 159 ? -14.938 18.047 10.383 1 95.75 159 SER A CA 1
ATOM 1202 C C . SER A 1 159 ? -13.742 18.984 10.328 1 95.75 159 SER A C 1
ATOM 1204 O O . SER A 1 159 ? -13.461 19.578 9.289 1 95.75 159 SER A O 1
ATOM 1206 N N . GLY A 1 160 ? -13.023 19.156 11.422 1 96.81 160 GLY A N 1
ATOM 1207 C CA . GLY A 1 160 ? -11.844 20 11.484 1 96.81 160 GLY A CA 1
ATOM 1208 C C . GLY A 1 160 ? -10.562 19.266 11.148 1 96.81 160 GLY A C 1
ATOM 1209 O O . GLY A 1 160 ? -10.602 18.125 10.672 1 96.81 160 GLY A O 1
ATOM 1210 N N . LEU A 1 161 ? -9.453 19.984 11.328 1 97.94 161 LEU A N 1
ATOM 1211 C CA . LEU A 1 161 ? -8.141 19.391 11.102 1 97.94 161 LEU A CA 1
ATOM 1212 C C . LEU A 1 161 ? -7.777 18.422 12.227 1 97.94 161 LEU A C 1
ATOM 1214 O O . LEU A 1 161 ? -8.109 18.656 13.391 1 97.94 161 LEU A O 1
ATOM 1218 N N . ALA A 1 162 ? -7.188 17.328 11.883 1 98.12 162 ALA A N 1
ATOM 1219 C CA . ALA A 1 162 ? -6.613 16.375 12.828 1 98.12 162 ALA A CA 1
ATOM 1220 C C . ALA A 1 162 ? -5.203 15.969 12.414 1 98.12 162 ALA A C 1
ATOM 1222 O O . ALA A 1 162 ? -5.027 15.133 11.523 1 98.12 162 ALA A O 1
ATOM 1223 N N . VAL A 1 163 ? -4.227 16.516 13.094 1 98.12 163 VAL A N 1
ATOM 1224 C CA . VAL A 1 163 ? -2.842 16.406 12.648 1 98.12 163 VAL A CA 1
ATOM 1225 C C . VAL A 1 163 ? -2.07 15.492 13.609 1 98.12 163 VAL A C 1
ATOM 1227 O O . VAL A 1 163 ? -2.094 15.695 14.82 1 98.12 163 VAL A O 1
ATOM 1230 N N . ILE A 1 164 ? -1.404 14.5 13.016 1 98.44 164 ILE A N 1
ATOM 1231 C CA . ILE A 1 164 ? -0.556 13.578 13.773 1 98.44 164 ILE A CA 1
ATOM 1232 C C . ILE A 1 164 ? 0.911 13.961 13.586 1 98.44 164 ILE A C 1
ATOM 1234 O O . ILE A 1 164 ? 1.431 13.93 12.469 1 98.44 164 ILE A O 1
ATOM 1238 N N . ASP A 1 165 ? 1.544 14.297 14.656 1 97.38 165 ASP A N 1
ATOM 1239 C CA . ASP A 1 165 ? 2.939 14.727 14.594 1 97.38 165 ASP A CA 1
ATOM 1240 C C . ASP A 1 165 ? 3.875 13.609 15.062 1 97.38 165 ASP A C 1
ATOM 1242 O O . ASP A 1 165 ? 4.094 13.445 16.266 1 97.38 165 ASP A O 1
ATOM 1246 N N . TRP A 1 166 ? 4.438 12.891 14.156 1 97.25 166 TRP A N 1
ATOM 1247 C CA . TRP A 1 166 ? 5.418 11.836 14.406 1 97.25 166 TRP A CA 1
ATOM 1248 C C . TRP A 1 166 ? 6.711 12.102 13.641 1 97.25 166 TRP A C 1
ATOM 1250 O O . TRP A 1 166 ? 6.727 12.07 12.406 1 97.25 166 TRP A O 1
ATOM 1260 N N . GLU A 1 167 ? 7.871 12.227 14.367 1 94.19 167 GLU A N 1
ATOM 1261 C CA . GLU A 1 167 ? 9.062 12.703 13.672 1 94.19 167 GLU A CA 1
ATOM 1262 C C . GLU A 1 167 ? 10.289 11.883 14.062 1 94.19 167 GLU A C 1
ATOM 1264 O O . GLU A 1 167 ? 11.414 12.234 13.703 1 94.19 167 GLU A O 1
ATOM 1269 N N . PHE A 1 168 ? 10.133 10.781 14.773 1 96.38 168 PHE A N 1
ATOM 1270 C CA . PHE A 1 168 ? 11.273 10.039 15.297 1 96.38 168 PHE A CA 1
ATOM 1271 C C . PHE A 1 168 ? 11.945 9.227 14.188 1 96.38 168 PHE A C 1
ATOM 1273 O O . PHE A 1 168 ? 13.156 9.039 14.203 1 96.38 168 PHE A O 1
ATOM 1280 N N . TRP A 1 169 ? 11.203 8.672 13.359 1 97.56 169 TRP A N 1
ATOM 1281 C CA . TRP A 1 169 ? 11.688 7.879 12.234 1 97.56 169 TRP A CA 1
ATOM 1282 C C . TRP A 1 169 ? 10.711 7.938 11.062 1 97.56 169 TRP A C 1
ATOM 1284 O O . TRP A 1 169 ? 9.523 8.227 11.258 1 97.56 169 TRP A O 1
ATOM 1294 N N . SER A 1 170 ? 11.242 7.781 9.859 1 97.19 170 SER A N 1
ATOM 1295 C CA . SER A 1 170 ? 10.445 7.625 8.648 1 97.19 170 SER A CA 1
ATOM 1296 C C . SER A 1 170 ? 10.055 6.168 8.43 1 97.19 170 SER A C 1
ATOM 1298 O O . SER A 1 170 ? 10.836 5.262 8.719 1 97.19 170 SER A O 1
ATOM 1300 N N . PRO A 1 171 ? 8.836 5.918 7.934 1 98 171 PRO A N 1
ATOM 1301 C CA . PRO A 1 171 ? 8.453 4.531 7.664 1 98 171 PRO A CA 1
ATOM 1302 C C . PRO A 1 171 ? 9.234 3.916 6.504 1 98 171 PRO A C 1
ATOM 1304 O O . PRO A 1 171 ? 9.164 2.705 6.281 1 98 171 PRO A O 1
ATOM 1307 N N . VAL A 1 172 ? 9.938 4.707 5.754 1 97.94 172 VAL A N 1
ATOM 1308 C CA . VAL A 1 172 ? 10.789 4.23 4.664 1 97.94 172 VAL A CA 1
ATOM 1309 C C . VAL A 1 172 ? 12.219 4.059 5.164 1 97.94 172 VAL A C 1
ATOM 1311 O O . VAL A 1 172 ? 12.859 5.031 5.57 1 97.94 172 VAL A O 1
ATOM 1314 N N . TRP A 1 173 ? 12.773 2.887 5.062 1 97.88 173 TRP A N 1
ATOM 1315 C CA . TRP A 1 173 ? 14.07 2.477 5.594 1 97.88 173 TRP A CA 1
ATOM 1316 C C . TRP A 1 173 ? 15.18 3.42 5.129 1 97.88 173 TRP A C 1
ATOM 1318 O O . TRP A 1 173 ? 15.93 3.955 5.945 1 97.88 173 TRP A O 1
ATOM 1328 N N . ASN A 1 174 ? 15.234 3.783 3.861 1 96.06 174 ASN A N 1
ATOM 1329 C CA . ASN A 1 174 ? 16.328 4.531 3.256 1 96.06 174 ASN A CA 1
ATOM 1330 C C . ASN A 1 174 ? 16.297 6.004 3.654 1 96.06 174 ASN A C 1
ATOM 1332 O O . ASN A 1 174 ? 17.312 6.691 3.602 1 96.06 174 ASN A O 1
ATOM 1336 N N . LYS A 1 175 ? 15.164 6.48 4.082 1 95.88 175 LYS A N 1
ATOM 1337 C CA . LYS A 1 175 ? 15.031 7.875 4.492 1 95.88 175 LYS A CA 1
ATOM 1338 C C . LYS A 1 175 ? 15.672 8.117 5.855 1 95.88 175 LYS A C 1
ATOM 1340 O O . LYS A 1 175 ? 15.945 9.258 6.227 1 95.88 175 LYS A O 1
ATOM 1345 N N . ASN A 1 176 ? 15.859 7.027 6.551 1 96.62 176 ASN A N 1
ATOM 1346 C CA . ASN A 1 176 ? 16.453 7.137 7.883 1 96.62 176 ASN A CA 1
ATOM 1347 C C . ASN A 1 176 ? 17.969 7.105 7.824 1 96.62 176 ASN A C 1
ATOM 1349 O O . ASN A 1 176 ? 18.641 7.516 8.773 1 96.62 176 ASN A O 1
ATOM 1353 N N . ILE A 1 177 ? 18.547 6.621 6.758 1 93.81 177 ILE A N 1
ATOM 1354 C CA . ILE A 1 177 ? 19.984 6.402 6.641 1 93.81 177 ILE A CA 1
ATOM 1355 C C . ILE A 1 177 ? 20.719 7.746 6.621 1 93.81 177 ILE A C 1
ATOM 1357 O O . ILE A 1 177 ? 20.359 8.641 5.844 1 93.81 177 ILE A O 1
ATOM 1361 N N . GLY A 1 178 ? 21.594 7.922 7.453 1 88.94 178 GLY A N 1
ATOM 1362 C CA . GLY A 1 178 ? 22.438 9.117 7.465 1 88.94 178 GLY A CA 1
ATOM 1363 C C . GLY A 1 178 ? 21.766 10.305 8.133 1 88.94 178 GLY A C 1
ATOM 1364 O O . GLY A 1 178 ? 22.312 11.406 8.141 1 88.94 178 GLY A O 1
ATOM 1365 N N . VAL A 1 179 ? 20.578 10.141 8.578 1 89.56 179 VAL A N 1
ATOM 1366 C CA . VAL A 1 179 ? 19.875 11.227 9.242 1 89.56 179 VAL A CA 1
ATOM 1367 C C . VAL A 1 179 ? 20.047 11.117 10.758 1 89.56 179 VAL A C 1
ATOM 1369 O O . VAL A 1 179 ? 19.688 10.102 11.359 1 89.56 179 VAL A O 1
ATOM 1372 N N . PRO A 1 180 ? 20.578 12.164 11.32 1 87.38 180 PRO A N 1
ATOM 1373 C CA . PRO A 1 180 ? 20.812 12.117 12.766 1 87.38 180 PRO A CA 1
ATOM 1374 C C . PRO A 1 180 ? 19.531 11.828 13.555 1 87.38 180 PRO A C 1
ATOM 1376 O O . PRO A 1 180 ? 18.5 12.438 13.305 1 87.38 180 PRO A O 1
ATOM 1379 N N . GLY A 1 181 ? 19.641 10.883 14.453 1 89.5 181 GLY A N 1
ATOM 1380 C CA . GLY A 1 181 ? 18.516 10.516 15.289 1 89.5 181 GLY A CA 1
ATOM 1381 C C . GLY A 1 181 ? 17.719 9.344 14.742 1 89.5 181 GLY A C 1
ATOM 1382 O O . GLY A 1 181 ? 17.375 8.422 15.484 1 89.5 181 GLY A O 1
ATOM 1383 N N . SER A 1 182 ? 17.531 9.375 13.406 1 93.38 182 SER A N 1
ATOM 1384 C CA . SER A 1 182 ? 16.656 8.32 12.875 1 93.38 182 SER A CA 1
ATOM 1385 C C . SER A 1 182 ? 17.484 7.129 12.391 1 93.38 182 SER A C 1
ATOM 1387 O O . SER A 1 182 ? 16.969 6.012 12.305 1 93.38 182 SER A O 1
ATOM 1389 N N . GLU A 1 183 ? 18.812 7.281 12.102 1 95.25 183 GLU A N 1
ATOM 1390 C CA . GLU A 1 183 ? 19.656 6.184 11.641 1 95.25 183 GLU A CA 1
ATOM 1391 C C . GLU A 1 183 ? 19.797 5.109 12.719 1 95.25 183 GLU A C 1
ATOM 1393 O O . GLU A 1 183 ? 20.062 3.945 12.406 1 95.25 183 GLU A O 1
ATOM 1398 N N . LEU A 1 184 ? 19.578 5.543 13.93 1 97.12 184 LEU A N 1
ATOM 1399 C CA . LEU A 1 184 ? 19.625 4.629 15.062 1 97.12 184 LEU A CA 1
ATOM 1400 C C . LEU A 1 184 ? 18.625 3.494 14.891 1 97.12 184 LEU A C 1
ATOM 1402 O O . LEU A 1 184 ? 18.891 2.357 15.289 1 97.12 184 LEU A O 1
ATOM 1406 N N . TYR A 1 185 ? 17.562 3.713 14.281 1 98.38 185 TYR A N 1
ATOM 1407 C CA . TYR A 1 185 ? 16.516 2.719 14.117 1 98.38 185 TYR A CA 1
ATOM 1408 C C . TYR A 1 185 ? 16.906 1.656 13.102 1 98.38 185 TYR A C 1
ATOM 1410 O O . TYR A 1 185 ? 16.578 0.479 13.266 1 98.38 185 TYR A O 1
ATOM 1418 N N . ASN A 1 186 ? 17.641 2.045 12.023 1 98.25 186 ASN A N 1
ATOM 1419 C CA . ASN A 1 186 ? 18.234 1.062 11.117 1 98.25 186 ASN A CA 1
ATOM 1420 C C . ASN A 1 186 ? 19.203 0.135 11.852 1 98.25 186 ASN A C 1
ATOM 1422 O O . ASN A 1 186 ? 19.109 -1.087 11.727 1 98.25 186 ASN A O 1
ATOM 1426 N N . ALA A 1 187 ? 20.062 0.799 12.617 1 98 187 ALA A N 1
ATOM 1427 C CA . ALA A 1 187 ? 21.094 0.051 13.32 1 98 187 ALA A CA 1
ATOM 1428 C C . ALA A 1 187 ? 20.484 -0.912 14.336 1 98 187 ALA A C 1
ATOM 1430 O O . ALA A 1 187 ? 20.875 -2.08 14.406 1 98 187 ALA A O 1
ATOM 1431 N N . GLU A 1 188 ? 19.516 -0.448 15.07 1 98.38 188 GLU A N 1
ATOM 1432 C CA . GLU A 1 188 ? 18.891 -1.272 16.094 1 98.38 188 GLU A CA 1
ATOM 1433 C C . GLU A 1 188 ? 18.062 -2.395 15.477 1 98.38 188 GLU A C 1
ATOM 1435 O O . GLU A 1 188 ? 17.969 -3.488 16.031 1 98.38 188 GLU A O 1
ATOM 1440 N N . SER A 1 189 ? 17.469 -2.162 14.32 1 98.69 189 SER A N 1
ATOM 1441 C CA . SER A 1 189 ? 16.719 -3.197 13.609 1 98.69 189 SER A CA 1
ATOM 1442 C C . SER A 1 189 ? 17.641 -4.312 13.133 1 98.69 189 SER A C 1
ATOM 1444 O O . SER A 1 189 ? 17.312 -5.496 13.273 1 98.69 189 SER A O 1
ATOM 1446 N N . MET A 1 190 ? 18.797 -3.951 12.586 1 98.62 190 MET A N 1
ATOM 1447 C CA . MET A 1 190 ? 19.766 -4.941 12.148 1 98.62 190 MET A CA 1
ATOM 1448 C C . MET A 1 190 ? 20.312 -5.73 13.336 1 98.62 190 MET A C 1
ATOM 1450 O O . MET A 1 190 ? 20.469 -6.953 13.258 1 98.62 190 MET A O 1
ATOM 1454 N N . ALA A 1 191 ? 20.562 -5.008 14.391 1 98.56 191 ALA A N 1
ATOM 1455 C CA . ALA A 1 191 ? 21.062 -5.648 15.602 1 98.56 191 ALA A CA 1
ATOM 1456 C C . ALA A 1 191 ? 20.062 -6.664 16.141 1 98.56 191 ALA A C 1
ATOM 1458 O O . ALA A 1 191 ? 20.453 -7.723 16.641 1 98.56 191 ALA A O 1
ATOM 1459 N N . LEU A 1 192 ? 18.812 -6.336 16.109 1 98.62 192 LEU A N 1
ATOM 1460 C CA . LEU A 1 192 ? 17.75 -7.219 16.562 1 98.62 192 LEU A CA 1
ATOM 1461 C C . LEU A 1 192 ? 17.781 -8.547 15.812 1 98.62 192 LEU A C 1
ATOM 1463 O O . LEU A 1 192 ? 17.766 -9.617 16.422 1 98.62 192 LEU A O 1
ATOM 1467 N N . VAL A 1 193 ? 17.828 -8.531 14.445 1 98.62 193 VAL A N 1
ATOM 1468 C CA . VAL A 1 193 ? 17.844 -9.734 13.617 1 98.62 193 VAL A CA 1
ATOM 1469 C C . VAL A 1 193 ? 19.141 -10.508 13.867 1 98.62 193 VAL A C 1
ATOM 1471 O O . VAL A 1 193 ? 19.125 -11.727 14.008 1 98.62 193 VAL A O 1
ATOM 1474 N N . ARG A 1 194 ? 20.266 -9.758 14.008 1 98.5 194 ARG A N 1
ATOM 1475 C CA . ARG A 1 194 ? 21.578 -10.367 14.242 1 98.5 194 ARG A CA 1
ATOM 1476 C C . ARG A 1 194 ? 21.594 -11.125 15.562 1 98.5 194 ARG A C 1
ATOM 1478 O O . ARG A 1 194 ? 22.141 -12.234 15.641 1 98.5 194 ARG A O 1
ATOM 1485 N N . ARG A 1 195 ? 21.016 -10.594 16.531 1 98.38 195 ARG A N 1
ATOM 1486 C CA . ARG A 1 195 ? 20.953 -11.234 17.828 1 98.38 195 ARG A CA 1
ATOM 1487 C C . ARG A 1 195 ? 20.172 -12.547 17.766 1 98.38 195 ARG A C 1
ATOM 1489 O O . ARG A 1 195 ? 20.516 -13.523 18.438 1 98.38 195 ARG A O 1
ATOM 1496 N N . ARG A 1 196 ? 19.156 -12.586 17 1 97.81 196 ARG A N 1
ATOM 1497 C CA . ARG A 1 196 ? 18.297 -13.758 16.891 1 97.81 196 ARG A CA 1
ATOM 1498 C C . ARG A 1 196 ? 18.859 -14.781 15.922 1 97.81 196 ARG A C 1
ATOM 1500 O O . ARG A 1 196 ? 18.578 -15.977 16.031 1 97.81 196 ARG A O 1
ATOM 1507 N N . HIS A 1 197 ? 19.672 -14.281 14.992 1 97.88 197 HIS A N 1
ATOM 1508 C CA . HIS A 1 197 ? 20.281 -15.141 13.992 1 97.88 197 HIS A CA 1
ATOM 1509 C C . HIS A 1 197 ? 21.766 -14.789 13.797 1 97.88 197 HIS A C 1
ATOM 1511 O O . HIS A 1 197 ? 22.141 -14.273 12.742 1 97.88 197 HIS A O 1
ATOM 1517 N N . PRO A 1 198 ? 22.562 -15.211 14.688 1 98 198 PRO A N 1
ATOM 1518 C CA . PRO A 1 198 ? 23.969 -14.773 14.711 1 98 198 PRO A CA 1
ATOM 1519 C C . PRO A 1 198 ? 24.781 -15.32 13.539 1 98 198 PRO A C 1
ATOM 1521 O O . PRO A 1 198 ? 25.828 -14.766 13.195 1 98 198 PRO A O 1
ATOM 1524 N N . THR A 1 199 ? 24.281 -16.328 12.82 1 97.62 199 THR A N 1
ATOM 1525 C CA . THR A 1 199 ? 25.094 -16.969 11.789 1 97.62 199 THR A CA 1
ATOM 1526 C C . THR A 1 199 ? 24.672 -16.484 10.406 1 97.62 199 THR A C 1
ATOM 1528 O O . THR A 1 199 ? 25.281 -16.859 9.398 1 97.62 199 THR A O 1
ATOM 1531 N N . TRP A 1 200 ? 23.625 -15.727 10.281 1 97.69 200 TRP A N 1
ATOM 1532 C CA . TRP A 1 200 ? 23.172 -15.234 8.984 1 97.69 200 TRP A CA 1
ATOM 1533 C C . TRP A 1 200 ? 24.188 -14.289 8.367 1 97.69 200 TRP A C 1
ATOM 1535 O O . TRP A 1 200 ? 24.891 -13.57 9.086 1 97.69 200 TRP A O 1
ATOM 1545 N N . ASP A 1 201 ? 24.312 -14.328 7.051 1 96.88 201 ASP A N 1
ATOM 1546 C CA . ASP A 1 201 ? 25.172 -13.359 6.367 1 96.88 201 ASP A CA 1
ATOM 1547 C C . ASP A 1 201 ? 24.562 -11.961 6.441 1 96.88 201 ASP A C 1
ATOM 1549 O O . ASP A 1 201 ? 23.375 -11.797 6.723 1 96.88 201 ASP A O 1
ATOM 1553 N N . GLN A 1 202 ? 25.406 -10.945 6.176 1 97.19 202 GLN A N 1
ATOM 1554 C CA . GLN A 1 202 ? 25.031 -9.547 6.324 1 97.19 202 GLN A CA 1
ATOM 1555 C C . GLN A 1 202 ? 23.844 -9.203 5.418 1 97.19 202 GLN A C 1
ATOM 1557 O O . GLN A 1 202 ? 22.969 -8.43 5.805 1 97.19 202 GLN A O 1
ATOM 1562 N N . GLY A 1 203 ? 23.828 -9.727 4.223 1 97.12 203 GLY A N 1
ATOM 1563 C CA . GLY A 1 203 ? 22.734 -9.469 3.285 1 97.12 203 GLY A CA 1
ATOM 1564 C C . GLY A 1 203 ? 21.391 -9.953 3.777 1 97.12 203 GLY A C 1
ATOM 1565 O O . GLY A 1 203 ? 20.391 -9.234 3.68 1 97.12 203 GLY A O 1
ATOM 1566 N N . THR A 1 204 ? 21.359 -11.102 4.312 1 98.06 204 THR A N 1
ATOM 1567 C CA . THR A 1 204 ? 20.125 -11.68 4.84 1 98.06 204 THR A CA 1
ATOM 1568 C C . THR A 1 204 ? 19.625 -10.883 6.043 1 98.06 204 THR A C 1
ATOM 1570 O O . THR A 1 204 ? 18.438 -10.625 6.168 1 98.06 204 THR A O 1
ATOM 1573 N N . VAL A 1 205 ? 20.531 -10.508 6.938 1 98.62 205 VAL A N 1
ATOM 1574 C CA . VAL A 1 205 ? 20.188 -9.711 8.109 1 98.62 205 VAL A CA 1
ATOM 1575 C C . VAL A 1 205 ? 19.562 -8.391 7.672 1 98.62 205 VAL A C 1
ATOM 1577 O O . VAL A 1 205 ? 18.5 -8.008 8.156 1 98.62 205 VAL A O 1
ATOM 1580 N N . GLU A 1 206 ? 20.172 -7.754 6.734 1 98.38 206 GLU A N 1
ATOM 1581 C CA . GLU A 1 206 ? 19.703 -6.445 6.285 1 98.38 206 GLU A CA 1
ATOM 1582 C C . GLU A 1 206 ? 18.344 -6.559 5.59 1 98.38 206 GLU A C 1
ATOM 1584 O O . GLU A 1 206 ? 17.438 -5.766 5.855 1 98.38 206 GLU A O 1
ATOM 1589 N N . ALA A 1 207 ? 18.219 -7.555 4.723 1 98.38 207 ALA A N 1
ATOM 1590 C CA . ALA A 1 207 ? 16.953 -7.75 4.004 1 98.38 207 ALA A CA 1
ATOM 1591 C C . ALA A 1 207 ? 15.805 -8.008 4.973 1 98.38 207 ALA A C 1
ATOM 1593 O O . ALA A 1 207 ? 14.719 -7.434 4.824 1 98.38 207 ALA A O 1
ATOM 1594 N N . THR A 1 208 ? 16.078 -8.797 5.93 1 98.81 208 THR A N 1
ATOM 1595 C CA . THR A 1 208 ? 15.047 -9.164 6.902 1 98.81 208 THR A CA 1
ATOM 1596 C C . THR A 1 208 ? 14.703 -7.973 7.797 1 98.81 208 THR A C 1
ATOM 1598 O O . THR A 1 208 ? 1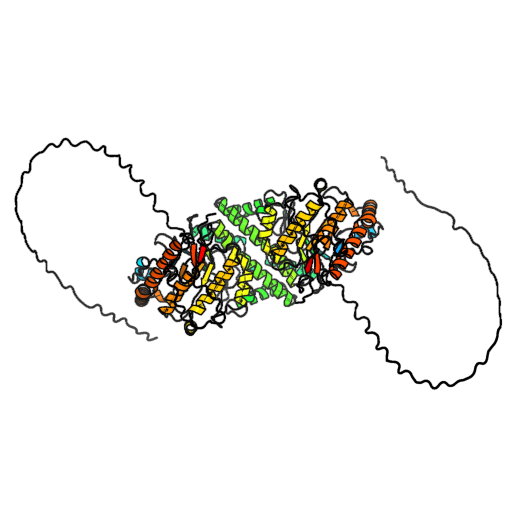3.531 -7.66 8 1 98.81 208 THR A O 1
ATOM 1601 N N . ALA A 1 209 ? 15.734 -7.281 8.297 1 98.88 209 ALA A N 1
ATOM 1602 C CA . ALA A 1 209 ? 15.539 -6.125 9.164 1 98.88 209 ALA A CA 1
ATOM 1603 C C . ALA A 1 209 ? 14.758 -5.027 8.453 1 98.88 209 ALA A C 1
ATOM 1605 O O . ALA A 1 209 ? 13.828 -4.449 9.016 1 98.88 209 ALA A O 1
ATOM 1606 N N . LYS A 1 210 ? 15.141 -4.773 7.238 1 98.75 210 LYS A N 1
ATOM 1607 C CA . LYS A 1 210 ? 14.469 -3.758 6.426 1 98.75 210 LYS A CA 1
ATOM 1608 C C . LYS A 1 210 ? 13 -4.102 6.215 1 98.75 210 LYS A C 1
ATOM 1610 O O . LYS A 1 210 ? 12.125 -3.252 6.398 1 98.75 210 LYS A O 1
ATOM 1615 N N . THR A 1 211 ? 12.719 -5.316 5.852 1 98.81 211 THR A N 1
ATOM 1616 C CA . THR A 1 211 ? 11.344 -5.727 5.578 1 98.81 211 THR A CA 1
ATOM 1617 C C . THR A 1 211 ? 10.5 -5.68 6.848 1 98.81 211 THR A C 1
ATOM 1619 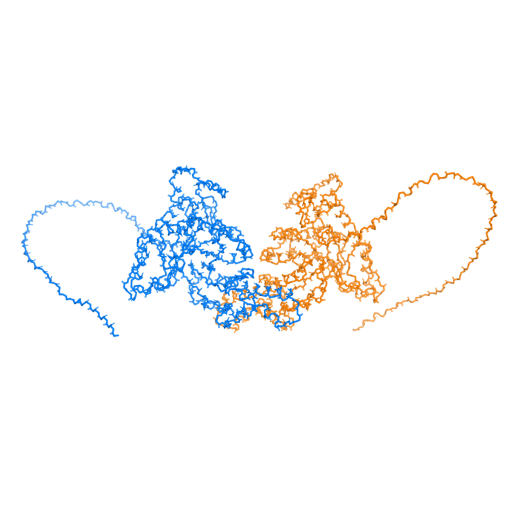O O . THR A 1 211 ? 9.367 -5.195 6.828 1 98.81 211 THR A O 1
ATOM 1622 N N . GLU A 1 212 ? 11.094 -6.164 7.965 1 98.81 212 GLU A N 1
ATOM 1623 C CA . GLU A 1 212 ? 10.391 -6.102 9.242 1 98.81 212 GLU A CA 1
ATOM 1624 C C . GLU A 1 212 ? 10.047 -4.66 9.609 1 98.81 212 GLU A C 1
ATOM 1626 O O . GLU A 1 212 ? 8.914 -4.371 10.008 1 98.81 212 GLU A O 1
ATOM 1631 N N . PHE A 1 213 ? 11.07 -3.816 9.516 1 98.81 213 PHE A N 1
ATOM 1632 C CA . PHE A 1 213 ? 10.906 -2.416 9.891 1 98.81 213 PHE A CA 1
ATOM 1633 C C . PHE A 1 213 ? 9.844 -1.747 9.031 1 98.81 213 PHE A C 1
ATOM 1635 O O . PHE A 1 213 ? 8.898 -1.158 9.547 1 98.81 213 PHE A O 1
ATOM 1642 N N . GLU A 1 214 ? 9.883 -1.874 7.715 1 98.81 214 GLU A N 1
ATOM 1643 C CA . GLU A 1 214 ? 9.016 -1.138 6.801 1 98.81 214 GLU A CA 1
ATOM 1644 C C . GLU A 1 214 ? 7.578 -1.654 6.863 1 98.81 214 GLU A C 1
ATOM 1646 O O . GLU A 1 214 ? 6.629 -0.87 6.824 1 98.81 214 GLU A O 1
ATOM 1651 N N . GLU A 1 215 ? 7.383 -2.953 6.945 1 98.75 215 GLU A N 1
ATOM 1652 C CA . GLU A 1 215 ? 6.031 -3.5 7.027 1 98.75 215 GLU A CA 1
ATOM 1653 C C . GLU A 1 215 ? 5.332 -3.057 8.312 1 98.75 215 GLU A C 1
ATOM 1655 O O . GLU A 1 215 ? 4.156 -2.697 8.289 1 98.75 215 GLU A O 1
ATOM 1660 N N . ALA A 1 216 ? 6.074 -3.109 9.367 1 98.81 216 ALA A N 1
ATOM 1661 C CA . ALA A 1 216 ? 5.504 -2.697 10.648 1 98.81 216 ALA A CA 1
ATOM 1662 C C . ALA A 1 216 ? 5.246 -1.193 10.672 1 98.81 216 ALA A C 1
ATOM 1664 O O . ALA A 1 216 ? 4.203 -0.745 11.156 1 98.81 216 ALA A O 1
ATOM 1665 N N . ALA A 1 217 ? 6.211 -0.431 10.203 1 98.81 217 ALA A N 1
ATOM 1666 C CA . ALA A 1 217 ? 6.062 1.021 10.156 1 98.81 217 ALA A CA 1
ATOM 1667 C C . ALA A 1 217 ? 4.852 1.424 9.328 1 98.81 217 ALA A C 1
ATOM 1669 O O . ALA A 1 217 ? 4.059 2.275 9.742 1 98.81 217 ALA A O 1
ATOM 1670 N N . ARG A 1 218 ? 4.719 0.849 8.18 1 98.75 218 ARG A N 1
ATOM 1671 C CA . ARG A 1 218 ? 3.555 1.123 7.344 1 98.75 218 ARG A CA 1
ATOM 1672 C C . ARG A 1 218 ? 2.262 0.806 8.086 1 98.75 218 ARG A C 1
ATOM 1674 O O . ARG A 1 218 ? 1.316 1.597 8.062 1 98.75 218 ARG A O 1
ATOM 1681 N N . SER A 1 219 ? 2.246 -0.365 8.719 1 98.69 219 SER A N 1
ATOM 1682 C CA . SER A 1 219 ? 1.04 -0.757 9.445 1 98.69 219 SER A CA 1
ATOM 1683 C C . SER A 1 219 ? 0.689 0.258 10.523 1 98.69 219 SER A C 1
ATOM 1685 O O . SER A 1 219 ? -0.487 0.547 10.758 1 98.69 219 SER A O 1
ATOM 1687 N N . LEU A 1 220 ? 1.675 0.767 11.188 1 98.81 220 LEU A N 1
ATOM 1688 C CA . LEU A 1 220 ? 1.44 1.759 12.234 1 98.81 220 LEU A CA 1
ATOM 1689 C C . LEU A 1 220 ? 0.897 3.055 11.641 1 98.81 220 LEU A C 1
ATOM 1691 O O . LEU A 1 220 ? -0.107 3.588 12.117 1 98.81 220 LEU A O 1
ATOM 1695 N N . TYR A 1 221 ? 1.55 3.553 10.578 1 98.69 221 TYR A N 1
ATOM 1696 C CA . TYR A 1 221 ? 1.137 4.805 9.953 1 98.69 221 TYR A CA 1
ATOM 1697 C C . TYR A 1 221 ? -0.226 4.66 9.289 1 98.69 221 TYR A C 1
ATOM 1699 O O . TYR A 1 221 ? -1.185 5.336 9.664 1 98.69 221 TYR A O 1
ATOM 1707 N N . GLU A 1 222 ? -0.294 3.697 8.391 1 98.75 222 GLU A N 1
ATOM 1708 C CA . GLU A 1 222 ? -1.492 3.518 7.578 1 98.75 222 GLU A CA 1
ATOM 1709 C C . GLU A 1 222 ? -2.678 3.072 8.43 1 98.75 222 GLU A C 1
ATOM 1711 O O . GLU A 1 222 ? -3.783 3.6 8.289 1 98.75 222 GLU A O 1
ATOM 1716 N N . GLY A 1 223 ? -2.418 2.121 9.336 1 98.81 223 GLY A N 1
ATOM 1717 C CA . GLY A 1 223 ? -3.49 1.646 10.195 1 98.81 223 GLY A CA 1
ATOM 1718 C C . GLY A 1 223 ? -4.09 2.74 11.062 1 98.81 223 GLY A C 1
ATOM 1719 O O . GLY A 1 223 ? -5.309 2.787 11.25 1 98.81 223 GLY A O 1
ATOM 1720 N N . THR A 1 224 ? -3.26 3.609 11.523 1 98.88 224 THR A N 1
ATOM 1721 C CA . THR A 1 224 ? -3.711 4.707 12.375 1 98.88 224 THR A CA 1
ATOM 1722 C C . THR A 1 224 ? -4.648 5.633 11.609 1 98.88 224 THR A C 1
ATOM 1724 O O . THR A 1 224 ? -5.754 5.93 12.07 1 98.88 224 THR A O 1
ATOM 1727 N N . VAL A 1 225 ? -4.289 6.051 10.469 1 98.69 225 VAL A N 1
ATOM 1728 C CA . VAL A 1 225 ? -5.082 7.031 9.734 1 98.69 225 VAL A CA 1
ATOM 1729 C C . VAL A 1 225 ? -6.344 6.371 9.18 1 98.69 225 VAL A C 1
ATOM 1731 O O . VAL A 1 225 ? -7.41 6.988 9.141 1 98.69 225 VAL A O 1
ATOM 1734 N N . LEU A 1 226 ? -6.227 5.082 8.773 1 98.69 226 LEU A N 1
ATOM 1735 C CA . LEU A 1 226 ? -7.402 4.371 8.281 1 98.69 226 LEU A CA 1
ATOM 1736 C C . LEU A 1 226 ? -8.445 4.223 9.383 1 98.69 226 LEU A C 1
ATOM 1738 O O . LEU A 1 226 ? -9.633 4.473 9.156 1 98.69 226 LEU A O 1
ATOM 1742 N N . LEU A 1 227 ? -8.008 3.836 10.547 1 98.81 227 LEU A N 1
ATOM 1743 C CA . LEU A 1 227 ? -8.93 3.676 11.664 1 98.81 227 LEU A CA 1
ATOM 1744 C C . LEU A 1 227 ? -9.523 5.02 12.078 1 98.81 227 LEU A C 1
ATOM 1746 O O . LEU A 1 227 ? -10.719 5.125 12.344 1 98.81 227 LEU A O 1
ATOM 1750 N N . ALA A 1 228 ? -8.672 6.031 12.117 1 98.75 228 ALA A N 1
ATOM 1751 C CA . ALA A 1 228 ? -9.141 7.375 12.438 1 98.75 228 ALA A CA 1
ATOM 1752 C C . ALA A 1 228 ? -10.25 7.816 11.484 1 98.75 228 ALA A C 1
ATOM 1754 O O . ALA A 1 228 ? -11.273 8.336 11.922 1 98.75 228 ALA A O 1
ATOM 1755 N N . HIS A 1 229 ? -10.047 7.562 10.266 1 98 229 HIS A N 1
ATOM 1756 C CA . HIS A 1 229 ? -11.016 7.957 9.242 1 98 229 HIS A CA 1
ATOM 1757 C C . HIS A 1 229 ? -12.32 7.18 9.391 1 98 229 HIS A C 1
ATOM 1759 O O . HIS A 1 229 ? -13.398 7.723 9.148 1 98 229 HIS A O 1
ATOM 1765 N N . GLN A 1 230 ? -12.234 5.953 9.773 1 97.5 230 GLN A N 1
ATOM 1766 C CA . GLN A 1 230 ? -13.438 5.156 9.961 1 97.5 230 GLN A CA 1
ATOM 1767 C C . GLN A 1 230 ? -14.25 5.656 11.156 1 97.5 230 GLN A C 1
ATOM 1769 O O . GLN A 1 230 ? -15.477 5.672 11.125 1 97.5 230 GLN A O 1
ATOM 1774 N N . LEU A 1 231 ? -13.523 6.086 12.148 1 98.31 231 LEU A N 1
ATOM 1775 C CA . LEU A 1 231 ? -14.18 6.523 13.375 1 98.31 231 LEU A CA 1
ATOM 1776 C C . LEU A 1 231 ? -14.68 7.961 13.242 1 98.31 231 LEU A C 1
ATOM 1778 O O . LEU A 1 231 ? -15.695 8.328 13.836 1 98.31 231 LEU A O 1
ATOM 1782 N N . ARG A 1 232 ? -13.961 8.758 12.492 1 97.94 232 ARG A N 1
ATOM 1783 C CA . ARG A 1 232 ? -14.297 10.156 12.227 1 97.94 232 ARG A CA 1
ATOM 1784 C C . ARG A 1 232 ? -14.18 10.477 10.742 1 97.94 232 ARG A C 1
ATOM 1786 O O . ARG A 1 232 ? -13.211 11.109 10.312 1 97.94 232 ARG A O 1
ATOM 1793 N N . PRO A 1 233 ? -15.18 10.18 9.961 1 96.94 233 PRO A N 1
ATOM 1794 C CA . PRO A 1 233 ? -15.07 10.164 8.5 1 96.94 233 PRO A CA 1
ATOM 1795 C C . PRO A 1 233 ? -14.906 11.562 7.91 1 96.94 233 PRO A C 1
ATOM 1797 O O . PRO A 1 233 ? -14.414 11.711 6.789 1 96.94 233 PRO A O 1
ATOM 1800 N N . LYS A 1 234 ? -15.273 12.602 8.664 1 96.44 234 LYS A N 1
ATOM 1801 C CA . LYS A 1 234 ? -15.219 13.945 8.102 1 96.44 234 LYS A CA 1
ATOM 1802 C C . LYS A 1 234 ? -13.977 14.688 8.594 1 96.44 234 LYS A C 1
ATOM 1804 O O . LYS A 1 234 ? -13.68 15.789 8.117 1 96.44 234 LYS A O 1
ATOM 1809 N N . ALA A 1 235 ? -13.297 14.086 9.578 1 97.94 235 ALA A N 1
ATOM 1810 C CA . ALA A 1 235 ? -12.094 14.719 10.109 1 97.94 235 ALA A CA 1
ATOM 1811 C C . ALA A 1 235 ? -10.961 14.688 9.094 1 97.94 235 ALA A C 1
ATOM 1813 O O . ALA A 1 235 ? -10.781 13.703 8.383 1 97.94 235 ALA A O 1
ATOM 1814 N N . LEU A 1 236 ? -10.219 15.734 9.047 1 98.25 236 LEU A N 1
ATOM 1815 C CA . LEU A 1 236 ? -9.141 15.859 8.078 1 98.25 236 LEU A CA 1
ATOM 1816 C C . LEU A 1 236 ? -7.82 15.375 8.664 1 98.25 236 LEU A C 1
ATOM 1818 O O . LEU A 1 236 ? -6.895 16.172 8.852 1 98.25 236 LEU A O 1
ATOM 1822 N N . PHE A 1 237 ? -7.727 14.062 8.812 1 98.62 237 PHE A N 1
ATOM 1823 C CA . PHE A 1 237 ? -6.551 13.43 9.406 1 98.62 237 PHE A CA 1
ATOM 1824 C C . PHE A 1 237 ? -5.383 13.445 8.43 1 98.62 237 PHE A C 1
ATOM 1826 O O . PHE A 1 237 ? -5.574 13.25 7.223 1 98.62 237 PHE A O 1
ATOM 1833 N N . GLY A 1 238 ? -4.215 13.648 8.938 1 98.56 238 GLY A N 1
ATOM 1834 C CA . GLY A 1 238 ? -2.959 13.484 8.227 1 98.56 238 GLY A CA 1
ATOM 1835 C C . GLY A 1 238 ? -1.741 13.641 9.117 1 98.56 238 GLY A C 1
ATOM 1836 O O . GLY A 1 238 ? -1.851 14.109 10.25 1 98.56 238 GLY A O 1
ATOM 1837 N N . PHE A 1 239 ? -0.626 13.164 8.609 1 98.69 239 PHE A N 1
ATOM 1838 C CA . PHE A 1 239 ? 0.627 13.289 9.344 1 98.69 239 PHE A CA 1
ATOM 1839 C C . PHE A 1 239 ? 1.323 14.602 9.008 1 98.69 239 PHE A C 1
ATOM 1841 O O . PHE A 1 239 ? 1.442 14.961 7.832 1 98.69 239 PHE A O 1
ATOM 1848 N N . TYR A 1 240 ? 1.772 15.273 10.086 1 97.81 240 TYR A N 1
ATOM 1849 C CA . TYR A 1 240 ? 2.6 16.469 9.906 1 97.81 240 TYR A CA 1
ATOM 1850 C C . TYR A 1 240 ? 3.836 16.156 9.07 1 97.81 240 TYR A C 1
ATOM 1852 O O . TYR A 1 240 ? 4.441 15.086 9.227 1 97.81 240 TYR A O 1
ATOM 1860 N N . HIS A 1 241 ? 4.109 17.031 8.109 1 96.44 241 HIS A N 1
ATOM 1861 C CA . HIS A 1 241 ? 5.359 17.062 7.355 1 96.44 241 HIS A CA 1
ATOM 1862 C C . HIS A 1 241 ? 5.277 16.203 6.105 1 96.44 241 HIS A C 1
ATOM 1864 O O . HIS A 1 241 ? 6.227 16.141 5.32 1 96.44 241 HIS A O 1
ATOM 1870 N N . PHE A 1 242 ? 4.176 15.547 5.848 1 97.19 242 PHE A N 1
ATOM 1871 C CA . PHE A 1 242 ? 4.039 14.727 4.648 1 97.19 242 PHE A CA 1
ATOM 1872 C C . PHE A 1 242 ? 3.125 15.398 3.633 1 97.19 242 PHE A C 1
ATOM 1874 O O . PHE A 1 242 ? 2.061 15.906 3.988 1 97.19 242 PHE A O 1
ATOM 1881 N N . PRO A 1 243 ? 3.516 15.336 2.361 1 97.75 243 PRO A N 1
ATOM 1882 C CA . PRO A 1 243 ? 4.77 14.805 1.816 1 97.75 243 PRO A CA 1
ATOM 1883 C C . PRO A 1 243 ? 5.969 15.695 2.133 1 97.75 243 PRO A C 1
ATOM 1885 O O . PRO A 1 243 ? 5.816 16.906 2.324 1 97.75 243 PRO A O 1
ATOM 1888 N N . TYR A 1 244 ? 7.109 14.984 2.145 1 95.12 244 TYR A N 1
ATOM 1889 C CA . TYR A 1 244 ? 8.375 15.656 2.414 1 95.12 244 TYR A CA 1
ATOM 1890 C C . TYR A 1 244 ? 9.062 16.062 1.117 1 95.12 244 TYR A C 1
ATOM 1892 O O . TYR A 1 244 ? 8.859 15.43 0.076 1 95.12 244 TYR A O 1
ATOM 1900 N N . CYS A 1 245 ? 9.852 17.125 1.171 1 95.31 245 CYS A N 1
ATOM 1901 C CA . CYS A 1 245 ? 10.609 17.531 -0.004 1 95.31 245 CYS A CA 1
ATOM 1902 C C . CYS A 1 245 ? 12.094 17.609 0.307 1 95.31 245 CYS A C 1
ATOM 1904 O O . CYS A 1 245 ? 12.914 17.062 -0.427 1 95.31 245 CYS A O 1
ATOM 1906 N N . ASN A 1 246 ? 12.508 18.219 1.397 1 90.19 246 ASN A N 1
ATOM 1907 C CA . ASN A 1 246 ? 13.891 18.469 1.783 1 90.19 246 ASN A CA 1
ATOM 1908 C C . ASN A 1 246 ? 14.664 19.156 0.666 1 90.19 246 ASN A C 1
ATOM 1910 O O . ASN A 1 246 ? 15.602 18.594 0.104 1 90.19 246 ASN A O 1
ATOM 1914 N N . ASN A 1 247 ? 14.453 20.375 0.432 1 90.69 247 ASN A N 1
ATOM 1915 C CA . ASN A 1 247 ? 15.094 21.141 -0.625 1 90.69 247 ASN A CA 1
ATOM 1916 C C . ASN A 1 247 ? 16.078 22.172 -0.057 1 90.69 247 ASN A C 1
ATOM 1918 O O . ASN A 1 247 ? 16.281 23.234 -0.641 1 90.69 247 ASN A O 1
ATOM 1922 N N . HIS A 1 248 ? 16.719 21.906 0.995 1 83.38 248 HIS A N 1
ATOM 1923 C CA . HIS A 1 248 ? 17.625 22.828 1.658 1 83.38 248 HIS A CA 1
ATOM 1924 C C . HIS A 1 248 ? 18.922 23 0.873 1 83.38 248 HIS A C 1
ATOM 1926 O O . HIS A 1 248 ? 19.516 24.062 0.871 1 83.38 248 HIS A O 1
ATOM 1932 N N . ALA A 1 249 ? 19.344 21.906 0.241 1 80.19 249 ALA A N 1
ATOM 1933 C CA . ALA A 1 249 ? 20.578 21.969 -0.528 1 80.19 249 ALA A CA 1
ATOM 1934 C C . ALA A 1 249 ? 20.406 22.797 -1.795 1 80.19 249 ALA A C 1
ATOM 1936 O O . ALA A 1 249 ? 21.281 23.562 -2.17 1 80.19 249 ALA A O 1
ATOM 1937 N N . ASP A 1 250 ? 19.25 22.656 -2.391 1 86.38 250 ASP A N 1
ATOM 1938 C CA . ASP A 1 250 ? 18.859 23.391 -3.586 1 86.38 250 ASP A CA 1
ATOM 1939 C C . ASP A 1 250 ? 17.359 23.703 -3.572 1 86.38 250 ASP A C 1
ATOM 1941 O O . ASP A 1 250 ? 16.547 22.797 -3.748 1 86.38 250 ASP A O 1
ATOM 1945 N N . ALA A 1 251 ? 17.062 24.953 -3.395 1 87.94 251 ALA A N 1
ATOM 1946 C CA . ALA A 1 251 ? 15.68 25.391 -3.217 1 87.94 251 ALA A CA 1
ATOM 1947 C C . ALA A 1 251 ? 14.82 25 -4.41 1 87.94 251 ALA A C 1
ATOM 1949 O O . ALA A 1 251 ? 13.594 24.938 -4.309 1 87.94 251 ALA A O 1
ATOM 1950 N N . ARG A 1 252 ? 15.422 24.734 -5.523 1 91.38 252 ARG A N 1
ATOM 1951 C CA . ARG A 1 252 ? 14.688 24.547 -6.773 1 91.38 252 ARG A CA 1
ATOM 1952 C C . ARG A 1 252 ? 14.227 23.094 -6.922 1 91.38 252 ARG A C 1
ATOM 1954 O O . ARG A 1 252 ? 13.375 22.797 -7.758 1 91.38 252 ARG A O 1
ATOM 1961 N N . TYR A 1 253 ? 14.828 22.25 -6.051 1 92.81 253 TYR A N 1
ATOM 1962 C CA . TYR A 1 253 ? 14.547 20.828 -6.25 1 92.81 253 TYR A CA 1
ATOM 1963 C C . TYR A 1 253 ? 14.375 20.109 -4.918 1 92.81 253 TYR A C 1
ATOM 1965 O O . TYR A 1 253 ? 15.172 20.312 -3.994 1 92.81 253 TYR A O 1
ATOM 1973 N N . CYS A 1 254 ? 13.281 19.219 -4.945 1 95.44 254 CYS A N 1
ATOM 1974 C CA . CYS A 1 254 ? 13.195 18.297 -3.826 1 95.44 254 CYS A CA 1
ATOM 1975 C C . CYS A 1 254 ? 14.289 17.234 -3.914 1 95.44 254 CYS A C 1
ATOM 1977 O O . CYS A 1 254 ? 14.609 16.75 -5.004 1 95.44 254 CYS A O 1
ATOM 1979 N N . ASN A 1 255 ? 14.789 16.875 -2.779 1 93.94 255 ASN A N 1
ATOM 1980 C CA . ASN A 1 255 ? 15.773 15.805 -2.758 1 93.94 255 ASN A CA 1
ATOM 1981 C C . ASN A 1 255 ? 15.203 14.516 -3.352 1 93.94 255 ASN A C 1
ATOM 1983 O O . ASN A 1 255 ? 14.047 14.172 -3.111 1 93.94 255 ASN A O 1
ATOM 1987 N N . GLN A 1 256 ? 16.062 13.828 -4.102 1 94.06 256 GLN A N 1
ATOM 1988 C CA . GLN A 1 256 ? 15.609 12.633 -4.812 1 94.06 256 GLN A CA 1
ATOM 1989 C C . GLN A 1 256 ? 15.141 11.555 -3.838 1 94.06 256 GLN A C 1
ATOM 1991 O O . GLN A 1 256 ? 14.172 10.844 -4.109 1 94.06 256 GLN A O 1
ATOM 1996 N N . THR A 1 257 ? 15.805 11.383 -2.756 1 93.94 257 THR A N 1
ATOM 1997 C CA . THR A 1 257 ? 15.414 10.406 -1.746 1 93.94 257 THR A CA 1
ATOM 1998 C C . THR A 1 257 ? 14.008 10.695 -1.23 1 93.94 257 THR A C 1
ATOM 2000 O O . THR A 1 257 ? 13.219 9.773 -1.02 1 93.94 257 THR A O 1
ATOM 2003 N N . SER A 1 258 ? 13.703 11.977 -1.116 1 95.25 258 SER A N 1
ATOM 2004 C CA . SER A 1 258 ? 12.375 12.367 -0.65 1 95.25 258 SER A CA 1
ATOM 2005 C C . SER A 1 258 ? 11.312 12.062 -1.698 1 95.25 258 SER A C 1
ATOM 2007 O O . SER A 1 258 ? 10.242 11.547 -1.37 1 95.25 258 SER A O 1
ATOM 2009 N N . VAL A 1 259 ? 11.648 12.375 -2.902 1 97.38 259 VAL A N 1
ATOM 2010 C CA . VAL A 1 259 ? 10.711 12.133 -3.994 1 97.38 259 VAL A CA 1
ATOM 2011 C C . VAL A 1 259 ? 10.398 10.641 -4.086 1 97.38 259 VAL A C 1
ATOM 2013 O O . VAL A 1 259 ? 9.234 10.25 -4.137 1 97.38 259 VAL A O 1
ATOM 2016 N N . LEU A 1 260 ? 11.43 9.805 -4.027 1 96.19 260 LEU A N 1
ATOM 2017 C CA . LEU A 1 260 ? 11.258 8.359 -4.094 1 96.19 260 LEU A CA 1
ATOM 2018 C C . LEU A 1 260 ? 10.492 7.844 -2.883 1 96.19 260 LEU A C 1
ATOM 2020 O O . LEU A 1 260 ? 9.656 6.941 -3.008 1 96.19 260 LEU A O 1
ATOM 2024 N N . SER A 1 261 ? 10.789 8.383 -1.785 1 96.94 261 SER A N 1
ATOM 2025 C CA . SER A 1 261 ? 10.094 7.992 -0.564 1 96.94 261 SER A CA 1
ATOM 2026 C C . SER A 1 261 ? 8.609 8.344 -0.637 1 96.94 261 SER A C 1
ATOM 2028 O O . SER A 1 261 ? 7.762 7.57 -0.194 1 96.94 261 SER A O 1
ATOM 2030 N N . ASN A 1 262 ? 8.312 9.516 -1.173 1 97.94 262 ASN A N 1
ATOM 2031 C CA . ASN A 1 262 ? 6.914 9.906 -1.35 1 97.94 262 ASN A CA 1
ATOM 2032 C C . ASN A 1 262 ? 6.168 8.93 -2.248 1 97.94 262 ASN A C 1
ATOM 2034 O O . ASN A 1 262 ? 5.031 8.547 -1.952 1 97.94 262 ASN A O 1
ATOM 2038 N N . ASP A 1 263 ? 6.824 8.523 -3.311 1 96.62 263 ASP A N 1
ATOM 2039 C CA . ASP A 1 263 ? 6.211 7.559 -4.219 1 96.62 263 ASP A CA 1
ATOM 2040 C C . ASP A 1 263 ? 6 6.211 -3.533 1 96.62 263 ASP A C 1
ATOM 2042 O O . ASP A 1 263 ? 4.957 5.578 -3.705 1 96.62 263 ASP A O 1
ATOM 2046 N N . GLN A 1 264 ? 6.957 5.863 -2.77 1 96.56 264 GLN A N 1
ATOM 2047 C CA . GLN A 1 264 ? 6.852 4.609 -2.027 1 96.56 264 GLN A CA 1
ATOM 2048 C C . GLN A 1 264 ? 5.711 4.664 -1.014 1 96.56 264 GLN A C 1
ATOM 2050 O O . GLN A 1 264 ? 5.043 3.658 -0.768 1 96.56 264 GLN A O 1
ATOM 2055 N N . MET A 1 265 ? 5.449 5.797 -0.499 1 97.88 265 MET A N 1
ATOM 2056 C CA . MET A 1 265 ? 4.449 5.957 0.553 1 97.88 265 MET A CA 1
ATOM 2057 C C . MET A 1 265 ? 3.107 6.383 -0.033 1 97.88 265 MET A C 1
ATOM 2059 O O . MET A 1 265 ? 2.316 7.047 0.637 1 97.88 265 MET A O 1
ATOM 2063 N N . SER A 1 266 ? 2.869 6.086 -1.244 1 96.88 266 SER A N 1
ATOM 2064 C CA . SER A 1 266 ? 1.585 6.422 -1.851 1 96.88 266 SER A CA 1
ATOM 2065 C C . SER A 1 266 ? 0.424 5.895 -1.013 1 96.88 266 SER A C 1
ATOM 2067 O O . SER A 1 266 ? -0.653 6.496 -0.989 1 96.88 266 SER A O 1
ATOM 2069 N N . TRP A 1 267 ? 0.699 4.781 -0.299 1 97.81 267 TRP A N 1
ATOM 2070 C CA . TRP A 1 267 ? -0.322 4.211 0.574 1 97.81 267 TRP A CA 1
ATOM 2071 C C . TRP A 1 267 ? -0.702 5.191 1.68 1 97.81 267 TRP A C 1
ATOM 2073 O O . TRP A 1 267 ? -1.857 5.238 2.105 1 97.81 267 TRP A O 1
ATOM 2083 N N . LEU A 1 268 ? 0.205 5.977 2.232 1 98.56 268 LEU A N 1
ATOM 2084 C CA . LEU A 1 268 ? -0.107 6.969 3.254 1 98.56 268 LEU A CA 1
ATOM 2085 C C . LEU A 1 268 ? -0.927 8.117 2.668 1 98.56 268 LEU A C 1
ATOM 2087 O O . LEU A 1 268 ? -1.896 8.57 3.283 1 98.56 268 LEU A O 1
ATOM 2091 N N . THR A 1 269 ? -0.517 8.562 1.501 1 98.31 269 THR A N 1
ATOM 2092 C CA . THR A 1 269 ? -1.257 9.617 0.817 1 98.31 269 THR A CA 1
ATOM 2093 C C . THR A 1 269 ? -2.695 9.18 0.55 1 98.31 269 THR A C 1
ATOM 2095 O O . THR A 1 269 ? -3.635 9.938 0.807 1 98.31 269 THR A O 1
ATOM 2098 N N . ASP A 1 270 ? -2.826 7.961 0.113 1 97.62 270 ASP A N 1
ATOM 2099 C CA . ASP A 1 270 ? -4.148 7.441 -0.211 1 97.62 270 ASP A CA 1
ATOM 2100 C C . ASP A 1 270 ? -5.016 7.324 1.041 1 97.62 270 ASP A C 1
ATOM 2102 O O . ASP A 1 270 ? -6.223 7.57 0.994 1 97.62 270 ASP A O 1
ATOM 2106 N N . ALA A 1 271 ? -4.387 6.98 2.131 1 98.25 271 ALA A N 1
ATOM 2107 C CA . ALA A 1 271 ? -5.125 6.742 3.369 1 98.25 271 ALA A CA 1
ATOM 2108 C C . ALA A 1 271 ? -5.496 8.062 4.047 1 98.25 271 ALA A C 1
ATOM 2110 O O . ALA A 1 271 ? -6.453 8.117 4.824 1 98.25 271 ALA A O 1
ATOM 2111 N N . SER A 1 272 ? -4.809 9.117 3.742 1 98.56 272 SER A N 1
ATOM 2112 C CA . SER A 1 272 ? -4.957 10.375 4.469 1 98.56 272 SER A CA 1
ATOM 2113 C C . SER A 1 272 ? -6.008 11.266 3.822 1 98.56 272 SER A C 1
ATOM 2115 O O . SER A 1 272 ? -5.887 11.633 2.654 1 98.56 272 SER A O 1
ATOM 2117 N N . PRO A 1 273 ? -6.992 11.734 4.617 1 97.94 273 PRO A N 1
ATOM 2118 C CA . PRO A 1 273 ? -7.988 12.664 4.082 1 97.94 273 PRO A CA 1
ATOM 2119 C C . PRO A 1 273 ? -7.402 14.031 3.744 1 97.94 273 PRO A C 1
ATOM 2121 O O . PRO A 1 273 ? -7.977 14.773 2.945 1 97.94 273 PRO A O 1
ATOM 2124 N N . SER A 1 274 ? -6.258 14.336 4.371 1 98.31 274 SER A N 1
ATOM 2125 C CA . SER A 1 274 ? -5.594 15.609 4.125 1 98.31 274 SER A CA 1
ATOM 2126 C C . SER A 1 274 ? -4.078 15.477 4.23 1 98.31 274 SER A C 1
ATOM 2128 O O . SER A 1 274 ? -3.578 14.555 4.879 1 98.31 274 SER A O 1
ATOM 2130 N N . LEU A 1 275 ? -3.393 16.391 3.551 1 98.75 275 LEU A N 1
ATOM 2131 C CA . LEU A 1 275 ? -1.935 16.422 3.605 1 98.75 275 LEU A CA 1
ATOM 2132 C C . LEU A 1 275 ? -1.439 17.672 4.305 1 98.75 275 LEU A C 1
ATOM 2134 O O . LEU A 1 275 ? -2.072 18.734 4.219 1 98.75 275 LEU A O 1
ATOM 2138 N N . TYR A 1 276 ? -0.284 17.531 5.016 1 98.69 276 TYR A N 1
ATOM 2139 C CA . TYR A 1 276 ? 0.221 18.625 5.84 1 98.69 276 TYR A CA 1
ATOM 2140 C C . TYR A 1 276 ? 1.718 18.828 5.633 1 98.69 276 TYR A C 1
ATOM 2142 O O . TYR A 1 276 ? 2.516 18.578 6.539 1 98.69 276 TYR A O 1
ATOM 2150 N N . SER A 1 277 ? 2.094 19.406 4.578 1 98.12 277 SER A N 1
ATOM 2151 C CA . SER A 1 277 ? 3.504 19.703 4.336 1 98.12 277 SER A CA 1
ATOM 2152 C C . SER A 1 277 ? 3.992 20.859 5.203 1 98.12 277 SER A C 1
ATOM 2154 O O . SER A 1 277 ? 3.193 21.672 5.66 1 98.12 277 SER A O 1
ATOM 2156 N N . SER A 1 278 ? 5.289 20.859 5.434 1 97.31 278 SER A N 1
ATOM 2157 C CA . SER A 1 278 ? 5.898 21.938 6.188 1 97.31 278 SER A CA 1
ATOM 2158 C C . SER A 1 278 ? 6.738 22.844 5.285 1 97.31 278 SER A C 1
ATOM 2160 O O . SER A 1 278 ? 7.578 22.359 4.523 1 97.31 278 SER A O 1
ATOM 2162 N N . ILE A 1 279 ? 6.551 24.141 5.41 1 96.69 279 ILE A N 1
ATOM 2163 C CA . ILE A 1 279 ? 7.344 25.078 4.621 1 96.69 279 ILE A CA 1
ATOM 2164 C C . ILE A 1 279 ? 8.203 25.938 5.547 1 96.69 279 ILE A C 1
ATOM 2166 O O . ILE A 1 279 ? 8.43 27.125 5.281 1 96.69 279 ILE A O 1
ATOM 2170 N N . TYR A 1 280 ? 8.57 25.344 6.633 1 94.38 280 TYR A N 1
ATOM 2171 C CA . TYR A 1 280 ? 9.469 26.031 7.559 1 94.38 280 TYR A CA 1
ATOM 2172 C C . TYR A 1 280 ? 10.758 26.453 6.863 1 94.38 280 TYR A C 1
ATOM 2174 O O . TYR A 1 280 ? 11.297 25.703 6.039 1 94.38 280 TYR A O 1
ATOM 2182 N N . MET A 1 281 ? 11.211 27.641 7.289 1 91.25 281 MET A N 1
ATOM 2183 C CA . MET A 1 281 ? 12.398 28.188 6.652 1 91.25 281 MET A CA 1
ATOM 2184 C C . MET A 1 281 ? 13.508 28.438 7.676 1 91.25 281 MET A C 1
ATOM 2186 O O . MET A 1 281 ? 13.234 28.797 8.82 1 91.25 281 MET A O 1
ATOM 2190 N N . LYS A 1 282 ? 14.711 28.203 7.18 1 87.25 282 LYS A N 1
ATOM 2191 C CA . LYS A 1 282 ? 15.883 28.672 7.914 1 87.25 282 LYS A CA 1
ATOM 2192 C C . LYS A 1 282 ? 16.328 30.047 7.434 1 87.25 282 LYS A C 1
ATOM 2194 O O . LYS A 1 282 ? 15.992 30.453 6.32 1 87.25 282 LYS A O 1
ATOM 2199 N N . GLU A 1 283 ? 17.016 30.641 8.328 1 79 283 GLU A N 1
ATOM 2200 C CA . GLU A 1 283 ? 17.5 31.969 7.949 1 79 283 GLU A CA 1
ATOM 2201 C C . GLU A 1 283 ? 18.344 31.906 6.691 1 79 283 GLU A C 1
ATOM 2203 O O . GLU A 1 283 ? 18.281 32.812 5.848 1 79 283 GLU A O 1
ATOM 2208 N N . GLU A 1 284 ? 19.109 30.906 6.613 1 74.88 284 GLU A N 1
ATOM 2209 C CA . GLU A 1 284 ? 20.016 30.75 5.484 1 74.88 284 GLU A CA 1
ATOM 2210 C C . GLU A 1 284 ? 19.25 30.484 4.191 1 74.88 284 GLU A C 1
ATOM 2212 O O . GLU A 1 284 ? 19.766 30.75 3.098 1 74.88 284 GLU A O 1
ATOM 2217 N N . ASP A 1 285 ? 18.062 30 4.348 1 67.44 285 ASP A N 1
ATOM 2218 C CA . ASP A 1 285 ? 17.266 29.734 3.158 1 67.44 285 ASP A CA 1
ATOM 2219 C C . ASP A 1 285 ? 16.812 31.047 2.5 1 67.44 285 ASP A C 1
ATOM 2221 O O . ASP A 1 285 ? 16.453 31.047 1.321 1 67.44 285 ASP A O 1
ATOM 2225 N N . THR A 1 286 ? 16.891 32.094 3.258 1 59.09 286 THR A N 1
ATOM 2226 C CA . THR A 1 286 ? 16.422 33.406 2.832 1 59.09 286 THR A CA 1
ATOM 2227 C C . THR A 1 286 ? 17.406 34.062 1.863 1 59.09 286 THR A C 1
ATOM 2229 O O . THR A 1 286 ? 17.078 35.031 1.199 1 59.09 286 THR A O 1
ATOM 2232 N N . ARG A 1 287 ? 18.531 33.5 1.958 1 59.12 287 ARG A N 1
ATOM 2233 C CA . ARG A 1 287 ? 19.516 34 0.99 1 59.12 287 ARG A CA 1
ATOM 2234 C C . ARG A 1 287 ? 19.125 33.594 -0.429 1 59.12 287 ARG A C 1
ATOM 2236 O O . ARG A 1 287 ? 19.578 34.188 -1.399 1 59.12 287 ARG A O 1
ATOM 2243 N N . THR A 1 288 ? 18.25 32.594 -0.439 1 63.69 288 THR A N 1
ATOM 2244 C CA . THR A 1 288 ? 17.656 32.188 -1.704 1 63.69 288 THR A CA 1
ATOM 2245 C C . THR A 1 288 ? 16.219 32.688 -1.815 1 63.69 288 THR A C 1
ATOM 2247 O O . THR A 1 288 ? 15.641 33.125 -0.827 1 63.69 288 THR A O 1
ATOM 2250 N N . ASP A 1 289 ? 15.773 32.781 -3.02 1 82.44 289 ASP A N 1
ATOM 2251 C CA . ASP A 1 289 ? 14.406 33.219 -3.301 1 82.44 289 ASP A CA 1
ATOM 2252 C C . ASP A 1 289 ? 13.398 32.344 -2.562 1 82.44 289 ASP A C 1
ATOM 2254 O O . ASP A 1 289 ? 13.211 31.172 -2.914 1 82.44 289 ASP A O 1
ATOM 2258 N N . THR A 1 290 ? 12.914 32.844 -1.332 1 90.12 290 THR A N 1
ATOM 2259 C CA . THR A 1 290 ? 11.992 32.125 -0.461 1 90.12 290 THR A CA 1
ATOM 2260 C C . THR A 1 290 ? 10.75 31.688 -1.232 1 90.12 290 THR A C 1
ATOM 2262 O O . THR A 1 290 ? 10.156 30.656 -0.919 1 90.12 290 THR A O 1
ATOM 2265 N N . ALA A 1 291 ? 10.438 32.406 -2.16 1 92.81 291 ALA A N 1
ATOM 2266 C CA . ALA A 1 291 ? 9.297 32.031 -2.994 1 92.81 291 ALA A CA 1
ATOM 2267 C C . ALA A 1 291 ? 9.578 30.734 -3.729 1 92.81 291 ALA A C 1
ATOM 2269 O O . ALA A 1 291 ? 8.711 29.859 -3.801 1 92.81 291 ALA A O 1
ATOM 2270 N N . VAL A 1 292 ? 10.781 30.641 -4.215 1 93.62 292 VAL A N 1
ATOM 2271 C CA . VAL A 1 292 ? 11.18 29.438 -4.922 1 93.62 292 VAL A CA 1
ATOM 2272 C C . VAL A 1 292 ? 11.219 28.25 -3.949 1 93.62 292 VAL A C 1
ATOM 2274 O O . VAL A 1 292 ? 10.766 27.156 -4.273 1 93.62 292 VAL A O 1
ATOM 2277 N N . TYR A 1 293 ? 11.789 28.516 -2.789 1 94.44 293 TYR A N 1
ATOM 2278 C CA . TYR A 1 293 ? 11.898 27.5 -1.748 1 94.44 293 TYR A CA 1
ATOM 2279 C C . TYR A 1 293 ? 10.531 26.922 -1.402 1 94.44 293 TYR A C 1
ATOM 2281 O O . TYR A 1 293 ? 10.344 25.703 -1.4 1 94.44 293 TYR A O 1
ATOM 2289 N N . ILE A 1 294 ? 9.594 27.766 -1.189 1 96.25 294 ILE A N 1
ATOM 2290 C CA . ILE A 1 294 ? 8.242 27.359 -0.806 1 96.25 294 ILE A CA 1
ATOM 2291 C C . ILE A 1 294 ? 7.547 26.688 -1.989 1 96.25 294 ILE A C 1
ATOM 2293 O O . ILE A 1 294 ? 6.918 25.641 -1.836 1 96.25 294 ILE A O 1
ATOM 2297 N N . ASP A 1 295 ? 7.66 27.281 -3.076 1 95.38 295 ASP A N 1
ATOM 2298 C CA . ASP A 1 295 ? 7.016 26.766 -4.281 1 95.38 295 ASP A CA 1
ATOM 2299 C C . ASP A 1 295 ? 7.43 25.328 -4.559 1 95.38 295 ASP A C 1
ATOM 2301 O O . ASP A 1 295 ? 6.594 24.5 -4.918 1 95.38 295 ASP A O 1
ATOM 2305 N N . THR A 1 296 ? 8.688 25.031 -4.379 1 96.25 296 THR A N 1
ATOM 2306 C CA . THR A 1 296 ? 9.227 23.703 -4.637 1 96.25 296 THR A CA 1
ATOM 2307 C C . THR A 1 296 ? 8.594 22.672 -3.703 1 96.25 296 THR A C 1
ATOM 2309 O O . THR A 1 296 ? 8.18 21.609 -4.141 1 96.25 296 THR A O 1
ATOM 2312 N N . ILE A 1 297 ? 8.453 23 -2.5 1 97.62 297 ILE A N 1
ATOM 2313 C CA . ILE A 1 297 ? 7.855 22.125 -1.51 1 97.62 297 ILE A CA 1
ATOM 2314 C C . ILE A 1 297 ? 6.398 21.859 -1.87 1 97.62 297 ILE A C 1
ATOM 2316 O O . ILE A 1 297 ? 5.949 20.703 -1.874 1 97.62 297 ILE A O 1
ATOM 2320 N N . LEU A 1 298 ? 5.758 22.875 -2.227 1 98.06 298 LEU A N 1
ATOM 2321 C CA . LEU A 1 298 ? 4.328 22.766 -2.502 1 98.06 298 LEU A CA 1
ATOM 2322 C C . LEU A 1 298 ? 4.082 22.031 -3.811 1 98.06 298 LEU A C 1
ATOM 2324 O O . LEU A 1 298 ? 3.107 21.281 -3.934 1 98.06 298 LEU A O 1
ATOM 2328 N N . GLN A 1 299 ? 4.918 22.203 -4.75 1 97.31 299 GLN A N 1
ATOM 2329 C CA . GLN A 1 299 ? 4.777 21.484 -6.012 1 97.31 299 GLN A CA 1
ATOM 2330 C C . GLN A 1 299 ? 4.93 19.984 -5.809 1 97.31 299 GLN A C 1
ATOM 2332 O O . GLN A 1 299 ? 4.242 19.188 -6.457 1 97.31 299 GLN A O 1
ATOM 2337 N N . GLU A 1 300 ? 5.859 19.625 -4.941 1 98.31 300 GLU A N 1
ATOM 2338 C CA . GLU A 1 300 ? 5.988 18.203 -4.621 1 98.31 300 GLU A CA 1
ATOM 2339 C C . GLU A 1 300 ? 4.727 17.688 -3.941 1 98.31 300 GLU A C 1
ATOM 2341 O O . GLU A 1 300 ? 4.273 16.578 -4.238 1 98.31 300 GLU A O 1
ATOM 2346 N N . ALA A 1 301 ? 4.156 18.453 -3.104 1 98.5 301 ALA A N 1
ATOM 2347 C CA . ALA A 1 301 ? 2.906 18.062 -2.453 1 98.5 301 ALA A CA 1
ATOM 2348 C C . ALA A 1 301 ? 1.782 17.906 -3.475 1 98.5 301 ALA A C 1
ATOM 2350 O O . ALA A 1 301 ? 1.006 16.953 -3.412 1 98.5 301 ALA A O 1
ATOM 2351 N N . VAL A 1 302 ? 1.693 18.797 -4.383 1 98 302 VAL A N 1
ATOM 2352 C CA . VAL A 1 302 ? 0.684 18.766 -5.434 1 98 302 VAL A CA 1
ATOM 2353 C C . VAL A 1 302 ? 0.887 17.516 -6.305 1 98 302 VAL A C 1
ATOM 2355 O O . VAL A 1 302 ? -0.076 16.828 -6.645 1 98 302 VAL A O 1
ATOM 2358 N N . ARG A 1 303 ? 2.131 17.219 -6.648 1 98.06 303 ARG A N 1
ATOM 2359 C CA . ARG A 1 303 ? 2.434 16.031 -7.438 1 98.06 303 ARG A CA 1
ATOM 2360 C C . ARG A 1 303 ? 1.952 14.773 -6.73 1 98.06 303 ARG A C 1
ATOM 2362 O O . ARG A 1 303 ? 1.317 13.914 -7.348 1 98.06 303 ARG A O 1
ATOM 2369 N N . VAL A 1 304 ? 2.279 14.688 -5.508 1 98.5 304 VAL A N 1
ATOM 2370 C CA . VAL A 1 304 ? 1.906 13.523 -4.707 1 98.5 304 VAL A CA 1
ATOM 2371 C C . VAL A 1 304 ? 0.385 13.406 -4.648 1 98.5 304 VAL A C 1
ATOM 2373 O O . VAL A 1 304 ? -0.164 12.312 -4.82 1 98.5 304 VAL A O 1
ATOM 2376 N N . ARG A 1 305 ? -0.293 14.484 -4.453 1 98 305 ARG A N 1
ATOM 2377 C CA . ARG A 1 305 ? -1.751 14.484 -4.398 1 98 305 ARG A CA 1
ATOM 2378 C C . ARG A 1 305 ? -2.348 14.055 -5.734 1 98 305 ARG A C 1
ATOM 2380 O O . ARG A 1 305 ? -3.271 13.242 -5.773 1 98 305 ARG A O 1
ATOM 2387 N N . GLN A 1 306 ? -1.835 14.602 -6.801 1 97.06 306 GLN A N 1
ATOM 2388 C CA . GLN A 1 306 ? -2.359 14.328 -8.133 1 97.06 306 GLN A CA 1
ATOM 2389 C C . GLN A 1 306 ? -2.23 12.852 -8.484 1 97.06 306 GLN A C 1
ATOM 2391 O O . GLN A 1 306 ? -3.059 12.305 -9.219 1 97.06 306 GLN A O 1
ATOM 2396 N N . ASN A 1 307 ? -1.277 12.234 -7.922 1 95.62 307 ASN A N 1
ATOM 2397 C CA . ASN A 1 307 ? -1.021 10.828 -8.203 1 95.62 307 ASN A CA 1
ATOM 2398 C C . ASN A 1 307 ? -1.753 9.922 -7.215 1 95.62 307 ASN A C 1
ATOM 2400 O O . ASN A 1 307 ? -1.641 8.695 -7.293 1 95.62 307 ASN A O 1
ATOM 2404 N N . SER A 1 308 ? -2.549 10.508 -6.348 1 96.62 308 SER A N 1
ATOM 2405 C CA . SER A 1 308 ? -3.26 9.719 -5.344 1 96.62 308 SER A CA 1
ATOM 2406 C C . SER A 1 308 ? -4.645 9.312 -5.84 1 96.62 308 SER A C 1
ATOM 2408 O O . SER A 1 308 ? -5.059 9.703 -6.93 1 96.62 308 SER A O 1
ATOM 2410 N N . LYS A 1 309 ? -5.348 8.547 -5.008 1 94.5 309 LYS A N 1
ATOM 2411 C CA . LYS A 1 309 ? -6.699 8.102 -5.324 1 94.5 309 LYS A CA 1
ATOM 2412 C C . LYS A 1 309 ? -7.691 9.266 -5.246 1 94.5 309 LYS A C 1
ATOM 2414 O O . LYS A 1 309 ? -8.812 9.164 -5.754 1 94.5 309 LYS A O 1
ATOM 2419 N N . ASP A 1 310 ? -7.289 10.344 -4.559 1 96.31 310 ASP A N 1
ATOM 2420 C CA . ASP A 1 310 ? -8.109 11.547 -4.434 1 96.31 310 ASP A CA 1
ATOM 2421 C C . ASP A 1 310 ? -7.305 12.797 -4.793 1 96.31 310 ASP A C 1
ATOM 2423 O O . ASP A 1 310 ? -6.777 13.477 -3.908 1 96.31 310 ASP A O 1
ATOM 2427 N N . PRO A 1 311 ? -7.34 13.133 -6.004 1 96.31 311 PRO A N 1
ATOM 2428 C CA . PRO A 1 311 ? -6.535 14.273 -6.438 1 96.31 311 PRO A CA 1
ATOM 2429 C C . PRO A 1 311 ? -7.129 15.617 -5.996 1 96.31 311 PRO A C 1
ATOM 2431 O O . PRO A 1 311 ? -6.527 16.672 -6.23 1 96.31 311 PRO A O 1
ATOM 2434 N N . ASN A 1 312 ? -8.289 15.617 -5.289 1 95.25 312 ASN A N 1
ATOM 2435 C CA . ASN A 1 312 ? -8.93 16.859 -4.855 1 95.25 312 ASN A CA 1
ATOM 2436 C C . ASN A 1 312 ? -8.836 17.031 -3.344 1 95.25 312 ASN A C 1
ATOM 2438 O O . ASN A 1 312 ? -9.312 18.031 -2.803 1 95.25 312 ASN A O 1
ATOM 2442 N N . LYS A 1 313 ? -8.203 16.078 -2.682 1 97.12 313 LYS A N 1
ATOM 2443 C CA . LYS A 1 313 ? -8.172 16.188 -1.226 1 97.12 313 LYS A CA 1
ATOM 2444 C C . LYS A 1 313 ? -7.52 17.5 -0.788 1 97.12 313 LYS A C 1
ATOM 2446 O O . LYS A 1 313 ? -6.609 18 -1.452 1 97.12 313 LYS A O 1
ATOM 2451 N N . PRO A 1 314 ? -7.988 18.062 0.329 1 98.12 314 PRO A N 1
ATOM 2452 C CA . PRO A 1 314 ? -7.418 19.328 0.8 1 98.12 314 PRO A CA 1
ATOM 2453 C C . PRO A 1 314 ? -5.988 19.172 1.316 1 98.12 314 PRO A C 1
ATOM 2455 O O . PRO A 1 314 ? -5.609 18.109 1.786 1 98.12 314 PRO A O 1
ATOM 2458 N N . MET A 1 315 ? -5.238 20.234 1.222 1 98.5 315 MET A N 1
ATOM 2459 C CA . MET A 1 315 ? -3.879 20.312 1.752 1 98.5 315 MET A CA 1
ATOM 2460 C C . MET A 1 315 ? -3.703 21.578 2.594 1 98.5 315 MET A C 1
ATOM 2462 O O . MET A 1 315 ? -4.242 22.625 2.262 1 98.5 315 MET A O 1
ATOM 2466 N N . TYR A 1 316 ? -3.016 21.438 3.645 1 98.69 316 TYR A N 1
ATOM 2467 C CA . TYR A 1 316 ? -2.625 22.531 4.52 1 98.69 316 TYR A CA 1
ATOM 2468 C C . TYR A 1 316 ? -1.116 22.547 4.73 1 98.69 316 TYR A C 1
ATOM 2470 O O . TYR A 1 316 ? -0.507 21.516 4.996 1 98.69 316 TYR A O 1
ATOM 2478 N N . SER A 1 317 ? -0.546 23.703 4.594 1 98.56 317 SER A N 1
ATOM 2479 C CA . SER A 1 317 ? 0.885 23.766 4.871 1 98.56 317 SER A CA 1
ATOM 2480 C C . SER A 1 317 ? 1.152 24.375 6.242 1 98.56 317 SER A C 1
ATOM 2482 O O . SER A 1 317 ? 0.462 25.312 6.656 1 98.56 317 SER A O 1
ATOM 2484 N N . TYR A 1 318 ? 2.092 23.844 6.906 1 98.31 318 TYR A N 1
ATOM 2485 C CA . TYR A 1 318 ? 2.543 24.391 8.18 1 98.31 318 TYR A CA 1
ATOM 2486 C C . TYR A 1 318 ? 3.512 25.547 7.957 1 98.31 318 TYR A C 1
ATOM 2488 O O . TYR A 1 318 ? 4.48 25.422 7.203 1 98.31 318 TYR A O 1
ATOM 2496 N N . VAL A 1 319 ? 3.246 26.594 8.68 1 97.5 319 VAL A N 1
ATOM 2497 C CA . VAL A 1 319 ? 4.059 27.812 8.633 1 97.5 319 VAL A CA 1
ATOM 2498 C C . VAL A 1 319 ? 4.605 28.125 10.023 1 97.5 319 VAL A C 1
ATOM 2500 O O . VAL A 1 319 ? 3.842 28.297 10.977 1 97.5 319 VAL A O 1
ATOM 2503 N N . ALA A 1 320 ? 5.887 28.203 10.086 1 96 320 ALA A N 1
ATOM 2504 C CA . ALA A 1 320 ? 6.492 28.688 11.328 1 96 320 ALA A CA 1
ATOM 2505 C C . ALA A 1 320 ? 6.543 30.219 11.359 1 96 320 ALA A C 1
ATOM 2507 O O . ALA A 1 320 ? 6.879 30.844 10.352 1 96 320 ALA A O 1
ATOM 2508 N N . LEU A 1 321 ? 6.254 30.734 12.5 1 95.44 321 LEU A N 1
ATOM 2509 C CA . LEU A 1 321 ? 6.27 32.188 12.625 1 95.44 321 LEU A CA 1
ATOM 2510 C C . LEU A 1 321 ? 7.699 32.719 12.648 1 95.44 321 LEU A C 1
ATOM 2512 O O . LEU A 1 321 ? 7.934 33.906 12.383 1 95.44 321 LEU A O 1
ATOM 2516 N N . ASN A 1 322 ? 8.594 31.781 13.023 1 93.88 322 ASN A N 1
ATOM 2517 C CA . ASN A 1 322 ? 10.008 32.125 13.156 1 93.88 322 ASN A CA 1
ATOM 2518 C C . ASN A 1 322 ? 10.875 31.344 12.18 1 93.88 322 ASN A C 1
ATOM 2520 O O . ASN A 1 322 ? 10.516 30.234 11.789 1 93.88 322 ASN A O 1
ATOM 2524 N N . TYR A 1 323 ? 12 32.031 11.828 1 91.94 323 TYR A N 1
ATOM 2525 C CA . TYR A 1 323 ? 13.031 31.219 11.188 1 91.94 323 TYR A CA 1
ATOM 2526 C C . TYR A 1 323 ? 13.516 30.125 12.125 1 91.94 323 TYR A C 1
ATOM 2528 O O . TYR A 1 323 ? 13.773 30.359 13.305 1 91.94 323 TYR A O 1
ATOM 2536 N N . SER A 1 324 ? 13.656 28.906 11.586 1 88.56 324 SER A N 1
ATOM 2537 C CA . SER A 1 324 ? 13.984 27.734 12.398 1 88.56 324 SER A CA 1
ATOM 2538 C C . SER A 1 324 ? 15.242 27.969 13.227 1 88.56 324 SER A C 1
ATOM 2540 O O . SER A 1 324 ? 16.266 28.406 12.695 1 88.56 324 SER A O 1
ATOM 2542 N N . HIS A 1 325 ? 15.148 27.844 14.539 1 84.81 325 HIS A N 1
ATOM 2543 C CA . HIS A 1 325 ? 16.234 27.797 15.516 1 84.81 325 HIS A CA 1
ATOM 2544 C C . HIS A 1 325 ? 16.844 29.188 15.734 1 84.81 325 HIS A C 1
ATOM 2546 O O . HIS A 1 325 ? 18.016 29.297 16.078 1 84.81 325 HIS A O 1
ATOM 2552 N N . THR A 1 326 ? 16.234 30.312 15.453 1 85.81 326 THR A N 1
ATOM 2553 C CA . THR A 1 326 ? 16.812 31.625 15.633 1 85.81 326 THR A CA 1
ATOM 2554 C C . THR A 1 326 ? 15.984 32.438 16.625 1 85.81 326 THR A C 1
ATOM 2556 O O . THR A 1 326 ? 16.484 33.406 17.203 1 85.81 326 THR A O 1
ATOM 2559 N N . GLY A 1 327 ? 14.711 32.188 16.656 1 84.31 327 GLY A N 1
ATOM 2560 C CA . GLY A 1 327 ? 13.805 33 17.453 1 84.31 327 GLY A CA 1
ATOM 2561 C C . GLY A 1 327 ? 13.344 34.25 16.734 1 84.31 327 GLY A C 1
ATOM 2562 O O . GLY A 1 327 ? 12.5 35 17.25 1 84.31 327 GLY A O 1
ATOM 2563 N N . LEU A 1 328 ? 13.852 34.531 15.586 1 89.38 328 LEU A N 1
ATOM 2564 C CA . LEU A 1 328 ? 13.484 35.719 14.805 1 89.38 328 LEU A CA 1
ATOM 2565 C C . LEU A 1 328 ? 12.234 35.438 13.977 1 89.38 328 LEU A C 1
ATOM 2567 O O . LEU A 1 328 ? 12.148 34.406 13.289 1 89.38 328 LEU A O 1
ATOM 2571 N N . PHE A 1 329 ? 11.32 36.375 14.094 1 93.19 329 PHE A N 1
ATOM 2572 C CA . PHE A 1 329 ? 10.117 36.25 13.273 1 93.19 329 PHE A CA 1
ATOM 2573 C C . PHE A 1 329 ? 10.461 36.375 11.797 1 93.19 329 PHE A C 1
ATOM 2575 O O . PHE A 1 329 ? 11.43 37.031 11.422 1 93.19 329 PHE A O 1
ATOM 2582 N N . LEU A 1 330 ? 9.609 35.75 11.008 1 94.25 330 LEU A N 1
ATOM 2583 C CA . LEU A 1 330 ? 9.727 35.938 9.57 1 94.25 330 LEU A CA 1
ATOM 2584 C C . LEU A 1 330 ? 9.562 37.406 9.195 1 94.25 330 LEU A C 1
ATOM 2586 O O . LEU A 1 330 ? 8.734 38.094 9.773 1 94.25 330 LEU A O 1
ATOM 2590 N N . ASN A 1 331 ? 10.383 37.844 8.219 1 92.69 331 ASN A N 1
ATOM 2591 C CA . ASN A 1 331 ? 10.148 39.188 7.719 1 92.69 331 ASN A CA 1
ATOM 2592 C C . ASN A 1 331 ? 8.859 39.25 6.902 1 92.69 331 ASN A C 1
ATOM 2594 O O . ASN A 1 331 ? 8.234 38.25 6.625 1 92.69 331 ASN A O 1
ATOM 2598 N N . LEU A 1 332 ? 8.445 40.438 6.574 1 95 332 LEU A N 1
ATOM 2599 C CA . LEU A 1 332 ? 7.148 40.656 5.953 1 95 332 LEU A CA 1
ATOM 2600 C C . LEU A 1 332 ? 7.039 39.938 4.625 1 95 332 LEU A C 1
ATOM 2602 O O . LEU A 1 332 ? 6.004 39.344 4.328 1 95 332 LEU A O 1
ATOM 2606 N N . GLU A 1 333 ? 8.016 39.938 3.836 1 93.56 333 GLU A N 1
ATOM 2607 C CA . GLU A 1 333 ? 8.008 39.312 2.529 1 93.56 333 GLU A CA 1
ATOM 2608 C C . GLU A 1 333 ? 7.871 37.781 2.67 1 93.56 333 GLU A C 1
ATOM 2610 O O . GLU A 1 333 ? 7.078 37.156 1.963 1 93.56 333 GLU A O 1
ATOM 2615 N N . ASP A 1 334 ? 8.625 37.219 3.535 1 95 334 ASP A N 1
ATOM 2616 C CA . ASP A 1 334 ? 8.594 35.781 3.748 1 95 334 ASP A CA 1
ATOM 2617 C C . ASP A 1 334 ? 7.262 35.344 4.348 1 95 334 ASP A C 1
ATOM 2619 O O . ASP A 1 334 ? 6.742 34.281 4.004 1 95 334 ASP A O 1
ATOM 2623 N N . MET A 1 335 ? 6.777 36.156 5.195 1 96.19 335 MET A N 1
ATOM 2624 C CA . MET A 1 335 ? 5.453 35.875 5.742 1 96.19 335 MET A CA 1
ATOM 2625 C C . MET A 1 335 ? 4.391 35.938 4.648 1 96.19 335 MET A C 1
ATOM 2627 O O . MET A 1 335 ? 3.535 35.062 4.562 1 96.19 335 MET A O 1
ATOM 2631 N N . ASN A 1 336 ? 4.492 36.938 3.865 1 96.5 336 ASN A N 1
ATOM 2632 C CA . ASN A 1 336 ? 3.57 37.031 2.74 1 96.5 336 ASN A CA 1
ATOM 2633 C C . ASN A 1 336 ? 3.645 35.812 1.838 1 96.5 336 ASN A C 1
ATOM 2635 O O . ASN A 1 336 ? 2.615 35.25 1.47 1 96.5 336 ASN A O 1
ATOM 2639 N N . ASN A 1 337 ? 4.844 35.406 1.496 1 96.31 337 ASN A N 1
ATOM 2640 C CA . ASN A 1 337 ? 5.031 34.25 0.648 1 96.31 337 ASN A CA 1
ATOM 2641 C C . ASN A 1 337 ? 4.461 33 1.295 1 96.31 337 ASN A C 1
ATOM 2643 O O . ASN A 1 337 ? 3.871 32.156 0.613 1 96.31 337 ASN A O 1
ATOM 2647 N N . SER A 1 338 ? 4.598 32.844 2.578 1 97.62 338 SER A N 1
ATOM 2648 C CA . SER A 1 338 ? 4.184 31.641 3.312 1 97.62 338 SER A CA 1
ATOM 2649 C C . SER A 1 338 ? 2.666 31.516 3.363 1 97.62 338 SER A C 1
ATOM 2651 O O . SER A 1 338 ? 2.131 30.453 3.641 1 97.62 338 SER A O 1
ATOM 2653 N N . ILE A 1 339 ? 1.982 32.594 3.092 1 98.44 339 ILE A N 1
ATOM 2654 C CA . ILE A 1 339 ? 0.524 32.594 3.148 1 98.44 339 ILE A CA 1
ATOM 2655 C C . ILE A 1 339 ? -0.047 32.625 1.732 1 98.44 339 ILE A C 1
ATOM 2657 O O . ILE A 1 339 ? -0.896 31.797 1.38 1 98.44 339 ILE A O 1
ATOM 2661 N N . LEU A 1 340 ? 0.481 33.438 0.925 1 98.06 340 LEU A N 1
ATOM 2662 C CA . LEU A 1 340 ? -0.08 33.688 -0.396 1 98.06 340 LEU A CA 1
ATOM 2663 C C . LEU A 1 340 ? 0.228 32.562 -1.352 1 98.06 340 LEU A C 1
ATOM 2665 O O . LEU A 1 340 ? -0.639 32.125 -2.119 1 98.06 340 LEU A O 1
ATOM 2669 N N . LEU A 1 341 ? 1.418 32.031 -1.334 1 97.75 341 LEU A N 1
ATOM 2670 C CA . LEU A 1 341 ? 1.813 31.016 -2.299 1 97.75 341 LEU A CA 1
ATOM 2671 C C . LEU A 1 341 ? 1.009 29.734 -2.096 1 97.75 341 LEU A C 1
ATOM 2673 O O . LEU A 1 341 ? 0.544 29.125 -3.064 1 97.75 341 LEU A O 1
ATOM 2677 N N . PRO A 1 342 ? 0.823 29.281 -0.866 1 98.56 342 PRO A N 1
ATOM 2678 C CA . PRO A 1 342 ? -0.076 28.141 -0.692 1 98.56 342 PRO A CA 1
ATOM 2679 C C . PRO A 1 342 ? -1.459 28.375 -1.293 1 98.56 342 PRO A C 1
ATOM 2681 O O . PRO A 1 342 ? -1.996 27.516 -1.984 1 98.56 342 PRO A O 1
ATOM 2684 N N . ALA A 1 343 ? -1.985 29.547 -1.06 1 98.12 343 ALA A N 1
ATOM 2685 C CA . ALA A 1 343 ? -3.293 29.859 -1.626 1 98.12 343 ALA A CA 1
ATOM 2686 C C . ALA A 1 343 ? -3.258 29.812 -3.15 1 98.12 343 ALA A C 1
ATOM 2688 O O . ALA A 1 343 ? -4.156 29.25 -3.781 1 98.12 343 ALA A O 1
ATOM 2689 N N . GLU A 1 344 ? -2.26 30.328 -3.674 1 96.94 344 GLU A N 1
ATOM 2690 C CA . GLU A 1 344 ? -2.131 30.422 -5.125 1 96.94 344 GLU A CA 1
ATOM 2691 C C . GLU A 1 344 ? -1.902 29.062 -5.754 1 96.94 344 GLU A C 1
ATOM 2693 O O . GLU A 1 344 ? -2.066 28.891 -6.965 1 96.94 344 GLU A O 1
ATOM 2698 N N . GLN A 1 345 ? -1.552 28.141 -4.957 1 96.88 345 GLN A N 1
ATOM 2699 C CA . GLN A 1 345 ? -1.323 26.797 -5.465 1 96.88 345 GLN A CA 1
ATOM 2700 C C . GLN A 1 345 ? -2.506 25.875 -5.152 1 96.88 345 GLN A C 1
ATOM 2702 O O . GLN A 1 345 ? -2.422 24.656 -5.332 1 96.88 345 GLN A O 1
ATOM 2707 N N . GLY A 1 346 ? -3.506 26.469 -4.664 1 96.5 346 GLY A N 1
ATOM 2708 C CA . GLY A 1 346 ? -4.758 25.75 -4.484 1 96.5 346 GLY A CA 1
ATOM 2709 C C . GLY A 1 346 ? -4.836 25 -3.17 1 96.5 346 GLY A C 1
ATOM 2710 O O . GLY A 1 346 ? -5.625 24.062 -3.031 1 96.5 346 GLY A O 1
ATOM 2711 N N . LEU A 1 347 ? -3.965 25.281 -2.258 1 98.25 347 LEU A N 1
ATOM 2712 C CA . LEU A 1 347 ? -4.105 24.672 -0.941 1 98.25 347 LEU A CA 1
ATOM 2713 C C . LEU A 1 347 ? -5.348 25.188 -0.229 1 98.25 347 LEU A C 1
ATOM 2715 O O . LEU A 1 347 ? -5.801 26.312 -0.497 1 98.25 347 LEU A O 1
ATOM 2719 N N . ALA A 1 348 ? -5.84 24.359 0.667 1 98.38 348 ALA A N 1
ATOM 2720 C CA . ALA A 1 348 ? -7.027 24.703 1.443 1 98.38 348 ALA A CA 1
ATOM 2721 C C . ALA A 1 348 ? -6.684 25.688 2.568 1 98.38 348 ALA A C 1
ATOM 2723 O O . ALA A 1 348 ? -7.551 26.406 3.053 1 98.38 348 ALA A O 1
ATOM 2724 N N . GLY A 1 349 ? -5.418 25.672 2.967 1 98.56 349 GLY A N 1
ATOM 2725 C CA . GLY A 1 349 ? -5.09 26.609 4.023 1 98.56 349 GLY A CA 1
ATOM 2726 C C . GLY A 1 349 ? -3.676 26.453 4.551 1 98.56 349 GLY A C 1
ATOM 2727 O O . GLY A 1 349 ? -2.861 25.75 3.949 1 98.56 349 GLY A O 1
ATOM 2728 N N . VAL A 1 350 ? -3.439 27.203 5.637 1 98.62 350 VAL A N 1
ATOM 2729 C CA . VAL A 1 350 ? -2.17 27.141 6.352 1 98.62 350 VAL A CA 1
ATOM 2730 C C . VAL A 1 350 ? -2.426 26.906 7.844 1 98.62 350 VAL A C 1
ATOM 2732 O O . VAL A 1 350 ? -3.498 27.25 8.352 1 98.62 350 VAL A O 1
ATOM 2735 N N . VAL A 1 351 ? -1.48 26.281 8.445 1 98.31 351 VAL A N 1
ATOM 2736 C CA . VAL A 1 351 ? -1.474 26.078 9.891 1 98.31 351 VAL A CA 1
ATOM 2737 C C . VAL A 1 351 ? -0.25 26.766 10.5 1 98.31 351 VAL A C 1
ATOM 2739 O O . VAL A 1 351 ? 0.887 26.438 10.148 1 98.31 351 VAL A O 1
ATOM 2742 N N . PHE A 1 352 ? -0.504 27.719 11.422 1 97.44 352 PHE A N 1
ATOM 2743 C CA . PHE A 1 352 ? 0.601 28.453 12.016 1 97.44 352 PHE A CA 1
ATOM 2744 C C . PHE A 1 352 ? 1.135 27.734 13.25 1 97.44 352 PHE A C 1
ATOM 2746 O O . PHE A 1 352 ? 0.36 27.297 14.102 1 97.44 352 PHE A O 1
ATOM 2753 N N . TRP A 1 353 ? 2.424 27.594 13.242 1 94.94 353 TRP A N 1
ATOM 2754 C CA . TRP A 1 353 ? 3.135 27.031 14.383 1 94.94 353 TRP A CA 1
ATOM 2755 C C . TRP A 1 353 ? 4.137 28.031 14.953 1 94.94 353 TRP A C 1
ATOM 2757 O O . TRP A 1 353 ? 4.59 28.922 14.242 1 94.94 353 TRP A O 1
ATOM 2767 N N . GLY A 1 354 ? 4.324 27.953 16.281 1 88.31 354 GLY A N 1
ATOM 2768 C CA . GLY A 1 354 ? 5.266 28.891 16.891 1 88.31 354 GLY A CA 1
ATOM 2769 C C . GLY A 1 354 ? 6.102 28.25 17.984 1 88.31 354 GLY A C 1
ATOM 2770 O O . GLY A 1 354 ? 5.754 27.188 18.5 1 88.31 354 GLY A O 1
ATOM 2771 N N . ASP A 1 355 ? 7.117 28.938 18.219 1 79 355 ASP A N 1
ATOM 2772 C CA . ASP A 1 355 ? 8.055 28.547 19.25 1 79 355 ASP A CA 1
ATOM 2773 C C . ASP A 1 355 ? 7.516 28.875 20.641 1 79 355 ASP A C 1
ATOM 2775 O O . ASP A 1 355 ? 6.891 29.922 20.828 1 79 355 ASP A O 1
ATOM 2779 N N . ASN A 1 356 ? 7.785 28.016 21.578 1 80.44 356 ASN A N 1
ATOM 2780 C CA . ASN A 1 356 ? 7.391 28.266 22.969 1 80.44 356 ASN A CA 1
ATOM 2781 C C . ASN A 1 356 ? 8.023 29.547 23.5 1 80.44 356 ASN A C 1
ATOM 2783 O O . ASN A 1 356 ? 7.453 30.203 24.391 1 80.44 356 ASN A O 1
ATOM 2787 N N . ASN A 1 357 ? 9.047 29.906 22.891 1 83.38 357 ASN A N 1
ATOM 2788 C CA . ASN A 1 357 ? 9.75 31.109 23.328 1 83.38 357 ASN A CA 1
ATOM 2789 C C . ASN A 1 357 ? 8.969 32.375 22.984 1 83.38 357 ASN A C 1
ATOM 2791 O O . ASN A 1 357 ? 9.156 33.406 23.609 1 83.38 357 ASN A O 1
ATOM 2795 N N . ASP A 1 358 ? 8.086 32.25 22.125 1 87 358 ASP A N 1
ATOM 2796 C CA . ASP A 1 358 ? 7.312 33.406 21.688 1 87 358 ASP A CA 1
ATOM 2797 C C . ASP A 1 358 ? 6.18 33.719 22.672 1 87 358 ASP A C 1
ATOM 2799 O O . ASP A 1 358 ? 5.488 34.719 22.531 1 87 358 ASP A O 1
ATOM 2803 N N . THR A 1 359 ? 6.043 32.844 23.688 1 91.31 359 THR A N 1
ATOM 2804 C CA . THR A 1 359 ? 4.949 33.031 24.641 1 91.31 359 THR A CA 1
ATOM 2805 C C . THR A 1 359 ? 5.445 32.812 26.062 1 91.31 359 THR A C 1
ATOM 2807 O O . THR A 1 359 ? 4.648 32.562 26.969 1 91.31 359 THR A O 1
ATOM 2810 N N . SER A 1 360 ? 6.746 32.906 26.234 1 92.62 360 SER A N 1
ATOM 2811 C CA . SER A 1 360 ? 7.359 32.5 27.5 1 92.62 360 SER A CA 1
ATOM 2812 C C . SER A 1 360 ? 7.254 33.594 28.547 1 92.62 360 SER A C 1
ATOM 2814 O O . SER A 1 360 ? 7.328 33.312 29.75 1 92.62 360 SER A O 1
ATOM 2816 N N . ASN A 1 361 ? 7.117 34.875 28.156 1 94.75 361 ASN A N 1
ATOM 2817 C CA . ASN A 1 361 ? 6.984 36.031 29.047 1 94.75 361 ASN A CA 1
ATOM 2818 C C . ASN A 1 361 ? 6.188 37.156 28.391 1 94.75 361 ASN A C 1
ATOM 2820 O O . ASN A 1 361 ? 5.797 37.062 27.234 1 94.75 361 ASN A O 1
ATOM 2824 N N . ARG A 1 362 ? 5.965 38.156 29.156 1 96.31 362 ARG A N 1
ATOM 2825 C CA . ARG A 1 362 ? 5.129 39.25 28.672 1 96.31 362 ARG A CA 1
ATOM 2826 C C . ARG A 1 362 ? 5.75 39.938 27.469 1 96.31 362 ARG A C 1
ATOM 2828 O O . ARG A 1 362 ? 5.047 40.281 26.516 1 96.31 362 ARG A O 1
ATOM 2835 N N . ALA A 1 363 ? 7.051 40.188 27.531 1 96.19 363 ALA A N 1
ATOM 2836 C CA . ALA A 1 363 ? 7.734 40.812 26.406 1 96.19 363 ALA A CA 1
ATOM 2837 C C . ALA A 1 363 ? 7.59 40 25.125 1 96.19 363 ALA A C 1
ATOM 2839 O O . ALA A 1 363 ? 7.352 40.562 24.062 1 96.19 363 ALA A O 1
ATOM 2840 N N . ALA A 1 364 ? 7.746 38.75 25.203 1 94.5 364 ALA A N 1
ATOM 2841 C CA . ALA A 1 364 ? 7.594 37.844 24.078 1 94.5 364 ALA A CA 1
ATOM 2842 C C . ALA A 1 364 ? 6.172 37.906 23.516 1 94.5 364 ALA A C 1
ATOM 2844 O O . ALA A 1 364 ? 5.973 37.938 22.297 1 94.5 364 ALA A O 1
ATOM 2845 N N . CYS A 1 365 ? 5.219 37.969 24.406 1 96.25 365 CYS A N 1
ATOM 2846 C CA . CYS A 1 365 ? 3.816 38.031 24.016 1 96.25 365 CYS A CA 1
ATOM 2847 C C . CYS A 1 365 ? 3.518 39.312 23.266 1 96.25 365 CYS A C 1
ATOM 2849 O O . CYS A 1 365 ? 2.76 39.312 22.297 1 96.25 365 CYS A O 1
ATOM 2851 N N . LEU A 1 366 ? 4.074 40.344 23.781 1 96.69 366 LEU A N 1
ATOM 2852 C CA . LEU A 1 366 ? 3.879 41.625 23.109 1 96.69 366 LEU A CA 1
ATOM 2853 C C . LEU A 1 366 ? 4.492 41.594 21.719 1 96.69 366 LEU A C 1
ATOM 2855 O O . LEU A 1 366 ? 3.936 42.188 20.781 1 96.69 366 LEU A O 1
ATOM 2859 N N . GLY A 1 367 ? 5.625 40.969 21.625 1 94.81 367 GLY A N 1
ATOM 2860 C CA . GLY A 1 367 ? 6.227 40.812 20.312 1 94.81 367 GLY A CA 1
ATOM 2861 C C . GLY A 1 367 ? 5.352 40.031 19.359 1 94.81 367 GLY A C 1
ATOM 2862 O O . GLY A 1 367 ? 5.176 40.406 18.203 1 94.81 367 GLY A O 1
ATOM 2863 N N . LEU A 1 368 ? 4.852 38.969 19.828 1 95.69 368 LEU A N 1
ATOM 2864 C CA . LEU A 1 368 ? 3.947 38.156 19.031 1 95.69 368 LEU A CA 1
ATOM 2865 C C . LEU A 1 368 ? 2.699 38.938 18.641 1 95.69 368 LEU A C 1
ATOM 2867 O O . LEU A 1 368 ? 2.258 38.875 17.484 1 95.69 368 LEU A O 1
ATOM 2871 N N . GLN A 1 369 ? 2.117 39.625 19.562 1 96.19 369 GLN A N 1
ATOM 2872 C CA . GLN A 1 369 ? 0.947 40.438 19.312 1 96.19 369 GLN A CA 1
ATOM 2873 C C . GLN A 1 369 ? 1.221 41.469 18.188 1 96.19 369 GLN A C 1
ATOM 2875 O O . GLN A 1 369 ? 0.382 41.656 17.312 1 96.19 369 GLN A O 1
ATOM 2880 N N . LYS A 1 370 ? 2.338 42.062 18.359 1 96.19 370 LYS A N 1
ATOM 2881 C CA . LYS A 1 370 ? 2.736 43.062 17.359 1 96.19 370 LYS A CA 1
ATOM 2882 C C . LYS A 1 370 ? 2.861 42.438 15.977 1 96.19 370 LYS A C 1
ATOM 2884 O O . LYS A 1 370 ? 2.4 43 14.984 1 96.19 370 LYS A O 1
ATOM 2889 N N . ASP A 1 371 ? 3.496 41.344 15.938 1 95.25 371 ASP A N 1
ATOM 2890 C CA . ASP A 1 371 ? 3.678 40.656 14.664 1 95.25 371 ASP A CA 1
ATOM 2891 C C . ASP A 1 371 ? 2.332 40.281 14.047 1 95.25 371 ASP A C 1
ATOM 2893 O O . ASP A 1 371 ? 2.125 40.469 12.844 1 95.25 371 ASP A O 1
ATOM 2897 N N . VAL A 1 372 ? 1.421 39.75 14.82 1 96.38 372 VAL A N 1
ATOM 2898 C CA . VAL A 1 372 ? 0.099 39.344 14.352 1 96.38 372 VAL A CA 1
ATOM 2899 C C . VAL A 1 372 ? -0.67 40.594 13.859 1 96.38 372 VAL A C 1
ATOM 2901 O O . VAL A 1 372 ? -1.296 40.531 12.797 1 96.38 372 VAL A O 1
ATOM 2904 N N . LYS A 1 373 ? -0.604 41.594 14.609 1 96.12 373 LYS A N 1
ATOM 2905 C CA . LYS A 1 373 ? -1.378 42.812 14.32 1 96.12 373 LYS A CA 1
ATOM 2906 C C . LYS A 1 373 ? -0.857 43.5 13.062 1 96.12 373 LYS A C 1
ATOM 2908 O O . LYS A 1 373 ? -1.643 44 12.25 1 96.12 373 LYS A O 1
ATOM 2913 N N . LEU A 1 374 ? 0.427 43.5 12.891 1 95.38 374 LEU A N 1
ATOM 2914 C CA . LEU A 1 374 ? 1.013 44.375 11.875 1 95.38 374 LEU A CA 1
ATOM 2915 C C . LEU A 1 374 ? 1.335 43.594 10.609 1 95.38 374 LEU A C 1
ATOM 2917 O O . LEU A 1 374 ? 1.413 44.188 9.523 1 95.38 374 LEU A O 1
ATOM 2921 N N . ALA A 1 375 ? 1.558 42.375 10.758 1 95.94 375 ALA A N 1
ATOM 2922 C CA . ALA A 1 375 ? 2.02 41.625 9.586 1 95.94 375 ALA A CA 1
ATOM 2923 C C . ALA A 1 375 ? 1.11 40.438 9.305 1 95.94 375 ALA A C 1
ATOM 2925 O O . ALA A 1 375 ? 0.332 40.438 8.352 1 95.94 375 ALA A O 1
ATOM 2926 N N . LEU A 1 376 ? 1.092 39.469 10.117 1 97.56 376 LEU A N 1
ATOM 2927 C CA . LEU A 1 376 ? 0.423 38.188 9.891 1 97.56 376 LEU A CA 1
ATOM 2928 C C . LEU A 1 376 ? -1.064 38.406 9.625 1 97.56 376 LEU A C 1
ATOM 2930 O O . LEU A 1 376 ? -1.594 37.906 8.617 1 97.56 376 LEU A O 1
ATOM 2934 N N . GLY A 1 377 ? -1.758 39.094 10.508 1 97.56 377 GLY A N 1
ATOM 2935 C CA . GLY A 1 377 ? -3.193 39.281 10.422 1 97.56 377 GLY A CA 1
ATOM 2936 C C . GLY A 1 377 ? -3.631 39.906 9.102 1 97.56 377 GLY A C 1
ATOM 2937 O O . GLY A 1 377 ? -4.43 39.312 8.375 1 97.56 377 GLY A O 1
ATOM 2938 N N . PRO A 1 378 ? -3.096 41.031 8.812 1 97.56 378 PRO A N 1
ATOM 2939 C CA . PRO A 1 378 ? -3.455 41.688 7.555 1 97.56 378 PRO A CA 1
ATOM 2940 C C . PRO A 1 378 ? -3.186 40.812 6.336 1 97.56 378 PRO A C 1
ATOM 2942 O O . PRO A 1 378 ? -3.971 40.812 5.383 1 97.56 378 PRO A O 1
ATOM 2945 N N . LEU A 1 379 ? -2.113 40.125 6.312 1 98.19 379 LEU A N 1
ATOM 2946 C CA . LEU A 1 379 ? -1.771 39.25 5.191 1 98.19 379 LEU A CA 1
ATOM 2947 C C . LEU A 1 379 ? -2.77 38.094 5.062 1 98.19 379 LEU A C 1
ATOM 2949 O O . LEU A 1 379 ? -3.172 37.75 3.953 1 98.19 379 LEU A O 1
ATOM 2953 N N . VAL A 1 380 ? -3.184 37.531 6.156 1 98.56 380 VAL A N 1
ATOM 2954 C CA . VAL A 1 380 ? -4.176 36.469 6.168 1 98.56 380 VAL A CA 1
ATOM 2955 C C . VAL A 1 380 ? -5.504 37 5.621 1 98.56 380 VAL A C 1
ATOM 2957 O O . VAL A 1 380 ? -6.117 36.344 4.758 1 98.56 380 VAL A O 1
ATOM 2960 N N . LEU A 1 381 ? -5.902 38.094 6.164 1 97.69 381 LEU A N 1
ATOM 2961 C CA . LEU A 1 381 ? -7.176 38.688 5.754 1 97.69 381 LEU A CA 1
ATOM 2962 C C . LEU A 1 381 ? -7.184 38.969 4.254 1 97.69 381 LEU A C 1
ATOM 2964 O O . LEU A 1 381 ? -8.141 38.594 3.559 1 97.69 381 LEU A O 1
ATOM 2968 N N . LYS A 1 382 ? -6.133 39.562 3.822 1 97.25 382 LYS A N 1
ATOM 2969 C CA . LYS A 1 382 ? -6.008 39.906 2.404 1 97.25 382 LYS A CA 1
ATOM 2970 C C . LYS A 1 382 ? -6.082 38.625 1.544 1 97.25 382 LYS A C 1
ATOM 2972 O O . LYS A 1 382 ? -6.812 38.594 0.553 1 97.25 382 LYS A O 1
ATOM 2977 N N . THR A 1 383 ? -5.363 37.625 1.885 1 98.12 383 THR A N 1
ATOM 2978 C CA . THR A 1 383 ? -5.258 36.406 1.096 1 98.12 383 THR A CA 1
ATOM 2979 C C . THR A 1 383 ? -6.57 35.625 1.13 1 98.12 383 THR A C 1
ATOM 2981 O O . THR A 1 383 ? -7.039 35.156 0.097 1 98.12 383 THR A O 1
ATOM 2984 N N . THR A 1 384 ? -7.18 35.5 2.293 1 97.75 384 THR A N 1
ATOM 2985 C CA . THR A 1 384 ? -8.422 34.75 2.426 1 97.75 384 THR A CA 1
ATOM 2986 C C . THR A 1 384 ? -9.547 35.406 1.63 1 97.75 384 THR A C 1
ATOM 2988 O O . THR A 1 384 ? -10.336 34.719 0.978 1 97.75 384 THR A O 1
ATOM 2991 N N . GLN A 1 385 ? -9.586 36.688 1.691 1 96.25 385 GLN A N 1
ATOM 2992 C CA . GLN A 1 385 ? -10.602 37.406 0.942 1 96.25 385 GLN A CA 1
ATOM 2993 C C . GLN A 1 385 ? -10.391 37.281 -0.562 1 96.25 385 GLN A C 1
ATOM 2995 O O . GLN A 1 385 ? -11.344 37.062 -1.314 1 96.25 385 GLN A O 1
ATOM 3000 N N . ALA A 1 386 ? -9.148 37.406 -0.941 1 96.19 386 ALA A N 1
ATOM 3001 C CA . ALA A 1 386 ? -8.836 37.25 -2.359 1 96.19 386 ALA A CA 1
ATOM 3002 C C . ALA A 1 386 ? -9.188 35.844 -2.854 1 96.19 386 ALA A C 1
ATOM 3004 O O . ALA A 1 386 ? -9.75 35.688 -3.938 1 96.19 386 ALA A O 1
ATOM 3005 N N . ALA A 1 387 ? -8.867 34.875 -2.094 1 97.19 387 ALA A N 1
ATOM 3006 C CA . ALA A 1 387 ? -9.156 33.469 -2.451 1 97.19 387 ALA A CA 1
ATOM 3007 C C . ALA A 1 387 ? -10.664 33.25 -2.562 1 97.19 387 ALA A C 1
ATOM 3009 O O . ALA A 1 387 ? -11.133 32.594 -3.5 1 97.19 387 ALA A O 1
ATOM 3010 N N . ALA A 1 388 ? -11.391 33.781 -1.604 1 96.5 388 ALA A N 1
ATOM 3011 C CA . ALA A 1 388 ? -12.844 33.625 -1.599 1 96.5 388 ALA A CA 1
ATOM 3012 C C . ALA A 1 388 ? -13.469 34.281 -2.822 1 96.5 388 ALA A C 1
ATOM 3014 O O . ALA A 1 388 ? -14.352 33.688 -3.459 1 96.5 388 ALA A O 1
ATOM 3015 N N . ARG A 1 389 ? -13.039 35.438 -3.111 1 95.44 389 ARG A N 1
ATOM 3016 C CA . ARG A 1 389 ? -13.555 36.188 -4.27 1 95.44 389 ARG A CA 1
ATOM 3017 C C . ARG A 1 389 ? -13.25 35.438 -5.562 1 95.44 389 ARG A C 1
ATOM 3019 O O . ARG A 1 389 ? -14.109 35.312 -6.434 1 95.44 389 ARG A O 1
ATOM 3026 N N . CYS A 1 390 ? -12.039 35 -5.648 1 95.75 390 CYS A N 1
ATOM 3027 C CA . CYS A 1 390 ? -11.633 34.25 -6.836 1 95.75 390 CYS A CA 1
ATOM 3028 C C . CYS A 1 390 ? -12.445 32.969 -6.988 1 95.75 390 CYS A C 1
ATOM 3030 O O . CYS A 1 390 ? -12.906 32.656 -8.086 1 95.75 390 CYS A O 1
ATOM 3032 N N . SER A 1 391 ? -12.641 32.219 -5.926 1 96.31 391 SER A N 1
ATOM 3033 C CA . SER A 1 391 ? -13.438 31 -5.922 1 96.31 391 SER A CA 1
ATOM 3034 C C . SER A 1 391 ? -14.859 31.266 -6.398 1 96.31 391 SER A C 1
ATOM 3036 O O . SER A 1 391 ? -15.375 30.547 -7.262 1 96.31 391 SER A O 1
ATOM 3038 N N . ALA A 1 392 ? -15.438 32.312 -5.855 1 95.38 392 ALA A N 1
ATOM 3039 C CA . ALA A 1 392 ? -16.812 32.656 -6.199 1 95.38 392 ALA A CA 1
ATOM 3040 C C . ALA A 1 392 ? -16.922 33.062 -7.672 1 95.38 392 ALA A C 1
ATOM 3042 O O . ALA A 1 392 ? -17.891 32.688 -8.344 1 95.38 392 ALA A O 1
ATOM 3043 N N . SER A 1 393 ? -15.93 33.75 -8.18 1 94.25 393 SER A N 1
ATOM 3044 C CA . SER A 1 393 ? -15.992 34.312 -9.516 1 94.25 393 SER A CA 1
ATOM 3045 C C . SER A 1 393 ? -15.641 33.25 -10.578 1 94.25 393 SER A C 1
ATOM 3047 O O . SER A 1 393 ? -16.266 33.219 -11.633 1 94.25 393 SER A O 1
ATOM 3049 N N . LEU A 1 394 ? -14.664 32.469 -10.266 1 94.94 394 LEU A N 1
ATOM 3050 C CA . LEU A 1 394 ? -14.117 31.609 -11.312 1 94.94 394 LEU A CA 1
ATOM 3051 C C . LEU A 1 394 ? -14.539 30.156 -11.109 1 94.94 394 LEU A C 1
ATOM 3053 O O . LEU A 1 394 ? -14.641 29.391 -12.078 1 94.94 394 LEU A O 1
ATOM 3057 N N . CYS A 1 395 ? -14.781 29.734 -9.875 1 97.06 395 CYS A N 1
ATOM 3058 C CA . CYS A 1 395 ? -14.969 28.312 -9.586 1 97.06 395 CYS A CA 1
ATOM 3059 C C . CYS A 1 395 ? -16.359 28.047 -9.016 1 97.06 395 CYS A C 1
ATOM 3061 O O . CYS A 1 395 ? -16.547 27.141 -8.211 1 97.06 395 CYS A O 1
ATOM 3063 N N . SER A 1 396 ? -17.266 28.984 -9.219 1 96.44 396 SER A N 1
ATOM 3064 C CA . SER A 1 396 ? -18.672 28.859 -8.836 1 96.44 396 SER A CA 1
ATOM 3065 C C . SER A 1 396 ? -18.812 28.703 -7.328 1 96.44 396 SER A C 1
ATOM 3067 O O . SER A 1 396 ? -19.812 28.172 -6.852 1 96.44 396 SER A O 1
ATOM 3069 N N . GLY A 1 397 ? -17.766 28.953 -6.594 1 96.25 397 GLY A N 1
ATOM 3070 C CA . GLY A 1 397 ? -17.781 28.766 -5.152 1 96.25 397 GLY A CA 1
ATOM 3071 C C . GLY A 1 397 ? -17.594 27.312 -4.742 1 96.25 397 GLY A C 1
ATOM 3072 O O . GLY A 1 397 ? -17.75 26.969 -3.564 1 96.25 397 GLY A O 1
ATOM 3073 N N . ASN A 1 398 ? -17.297 26.422 -5.77 1 96.88 398 ASN A N 1
ATOM 3074 C CA . ASN A 1 398 ? -17.188 24.984 -5.531 1 96.88 398 ASN A CA 1
ATOM 3075 C C . ASN A 1 398 ? -15.766 24.484 -5.785 1 96.88 398 ASN A C 1
ATOM 3077 O O . ASN A 1 398 ? -15.57 23.328 -6.133 1 96.88 398 ASN A O 1
ATOM 3081 N N . GLY A 1 399 ? -14.805 25.391 -5.652 1 97.44 399 GLY A N 1
ATOM 3082 C CA . GLY A 1 399 ? -13.406 25.062 -5.875 1 97.44 399 GLY A CA 1
ATOM 3083 C C . GLY A 1 399 ? -12.461 26.188 -5.492 1 97.44 399 GLY A C 1
ATOM 3084 O O . GLY A 1 399 ? -12.891 27.25 -5.051 1 97.44 399 GLY A O 1
ATOM 3085 N N . ARG A 1 400 ? -11.234 25.906 -5.59 1 97.5 400 ARG A N 1
ATOM 3086 C CA . ARG A 1 400 ? -10.188 26.875 -5.285 1 97.5 400 ARG A CA 1
ATOM 3087 C C . ARG A 1 400 ? -9.492 27.344 -6.559 1 97.5 400 ARG A C 1
ATOM 3089 O O . ARG A 1 400 ? -9.258 26.547 -7.473 1 97.5 400 ARG A O 1
ATOM 3096 N N . CYS A 1 401 ? -9.148 28.625 -6.531 1 96.12 401 CYS A N 1
ATOM 3097 C CA . CYS A 1 401 ? -8.375 29.156 -7.648 1 96.12 401 CYS A CA 1
ATOM 3098 C C . CYS A 1 401 ? -6.91 28.766 -7.527 1 96.12 401 CYS A C 1
ATOM 3100 O O . CYS A 1 401 ? -6.352 28.766 -6.43 1 96.12 401 CYS A O 1
ATOM 3102 N N . VAL A 1 402 ? -6.379 28.406 -8.609 1 96.38 402 VAL A N 1
ATOM 3103 C CA . VAL A 1 402 ? -4.941 28.188 -8.727 1 96.38 402 VAL A CA 1
ATOM 3104 C C . VAL A 1 402 ? -4.34 29.219 -9.68 1 96.38 402 VAL A C 1
ATOM 3106 O O . VAL A 1 402 ? -4.777 29.344 -10.828 1 96.38 402 VAL A O 1
ATOM 3109 N N . GLY A 1 403 ? -3.363 29.922 -9.18 1 94.88 403 GLY A N 1
ATOM 3110 C CA . GLY A 1 403 ? -2.775 31.047 -9.898 1 94.88 403 GLY A CA 1
ATOM 3111 C C . GLY A 1 403 ? -2.623 32.281 -9.047 1 94.88 403 GLY A C 1
ATOM 3112 O O . GLY A 1 403 ? -2.748 32.219 -7.824 1 94.88 403 GLY A O 1
ATOM 3113 N N . LYS A 1 404 ? -2.338 33.406 -9.711 1 94.5 404 LYS A N 1
ATOM 3114 C CA . LYS A 1 404 ? -2.184 34.656 -9.008 1 94.5 404 LYS A CA 1
ATOM 3115 C C . LYS A 1 404 ? -3.539 35.219 -8.586 1 94.5 404 LYS A C 1
ATOM 3117 O O . LYS A 1 404 ? -4.059 36.156 -9.227 1 94.5 404 LYS A O 1
ATOM 3122 N N . ILE A 1 405 ? -4.004 34.875 -7.508 1 94.12 405 ILE A N 1
ATOM 3123 C CA . ILE A 1 405 ? -5.398 35.031 -7.109 1 94.12 405 ILE A CA 1
ATOM 3124 C C . ILE A 1 405 ? -5.707 36.5 -6.871 1 94.12 405 ILE A C 1
ATOM 3126 O O . ILE A 1 405 ? -6.871 36.906 -6.895 1 94.12 405 ILE A O 1
ATOM 3130 N N . LEU A 1 406 ? -4.707 37.219 -6.547 1 92.31 406 LEU A N 1
ATOM 3131 C CA . LEU A 1 406 ? -4.906 38.656 -6.352 1 92.31 406 LEU A CA 1
ATOM 3132 C C . LEU A 1 406 ? -5.172 39.344 -7.684 1 92.31 406 LEU A C 1
ATOM 3134 O O . LEU A 1 406 ? -5.68 40.469 -7.711 1 92.31 406 LEU A O 1
ATOM 3138 N N . GLU A 1 407 ? -4.902 38.625 -8.766 1 88.19 407 GLU A N 1
ATOM 3139 C CA . GLU A 1 407 ? -4.988 39.219 -10.094 1 88.19 407 GLU A CA 1
ATOM 3140 C C . GLU A 1 407 ? -6.008 38.5 -10.961 1 88.19 407 GLU A C 1
ATOM 3142 O O . GLU A 1 407 ? -6.34 38.938 -12.055 1 88.19 407 GLU A O 1
ATOM 3147 N N . CYS A 1 408 ? -6.469 37.406 -10.586 1 83.88 408 CYS A N 1
ATOM 3148 C CA . CYS A 1 408 ? -7.27 36.531 -11.414 1 83.88 408 CYS A CA 1
ATOM 3149 C C . CYS A 1 408 ? -8.547 37.188 -11.883 1 83.88 408 CYS A C 1
ATOM 3151 O O . CYS A 1 408 ? -9.031 36.938 -12.984 1 83.88 408 CYS A O 1
ATOM 3153 N N . ILE A 1 409 ? -9.195 38 -11.164 1 75 409 ILE A N 1
ATOM 3154 C CA . ILE A 1 409 ? -10.508 38.531 -11.531 1 75 409 ILE A CA 1
ATOM 3155 C C . ILE A 1 409 ? -10.328 39.781 -12.398 1 75 409 ILE A C 1
ATOM 3157 O O . ILE A 1 409 ? -11.195 40.094 -13.219 1 75 409 ILE A O 1
ATOM 3161 N N . SER A 1 410 ? -9.227 40.562 -12.109 1 61.41 410 SER A N 1
ATOM 3162 C CA . SER A 1 410 ? -9.102 41.812 -12.844 1 61.41 410 SER A CA 1
ATOM 3163 C C . SER A 1 410 ? -8.789 41.562 -14.312 1 61.41 410 SER A C 1
ATOM 3165 O O . SER A 1 410 ? -7.867 40.812 -14.641 1 61.41 410 SER A O 1
ATOM 3167 N N . GLY A 1 411 ? -9.602 40.938 -15.125 1 48.88 411 GLY A N 1
ATOM 3168 C CA . GLY A 1 411 ? -9.422 40.938 -16.562 1 48.88 411 GLY A CA 1
ATOM 3169 C C . GLY A 1 411 ? -8.117 41.562 -17.016 1 48.88 411 GLY A C 1
ATOM 3170 O O . GLY A 1 411 ? -7.945 41.906 -18.188 1 48.88 411 GLY A O 1
ATOM 3171 N N . ALA A 1 412 ? -7.414 42.281 -16.188 1 41.06 412 ALA A N 1
ATOM 3172 C CA . ALA A 1 412 ? -6.254 43.031 -16.672 1 41.06 412 ALA A CA 1
ATOM 3173 C C . ALA A 1 412 ? -5.148 42.094 -17.125 1 41.06 412 ALA A C 1
ATOM 3175 O O . ALA A 1 412 ? -4.859 41.094 -16.453 1 41.06 412 ALA A O 1
ATOM 3176 N N . PRO A 1 413 ? -4.863 42.125 -18.438 1 36.53 413 PRO A N 1
ATOM 3177 C CA . PRO A 1 413 ? -3.691 41.375 -18.906 1 36.53 413 PRO A CA 1
ATOM 3178 C C . PRO A 1 413 ? -2.471 41.562 -18.016 1 36.53 413 PRO A C 1
ATOM 3180 O O . PRO A 1 413 ? -2.182 42.688 -17.578 1 36.53 413 PRO A O 1
ATOM 3183 N N . SER A 1 414 ? -2.158 40.719 -17.203 1 36.59 414 SER A N 1
ATOM 3184 C CA . SER A 1 414 ? -0.872 40.812 -16.531 1 36.59 414 SER A CA 1
ATOM 3185 C C . SER A 1 414 ? 0.219 41.312 -17.469 1 36.59 414 SER A C 1
ATOM 3187 O O . SER A 1 414 ? 0.353 40.812 -18.594 1 36.59 414 SER A O 1
ATOM 3189 N N . GLY A 1 415 ? 0.509 42.594 -17.484 1 32.41 415 GLY A N 1
ATOM 3190 C CA . GLY A 1 415 ? 1.752 42.969 -18.125 1 32.41 415 GLY A CA 1
ATOM 3191 C C . GLY A 1 415 ? 2.9 42.031 -17.828 1 32.41 415 GLY A C 1
ATOM 3192 O O . GLY A 1 415 ? 3.242 41.812 -16.672 1 32.41 415 GLY A O 1
ATOM 3193 N N . VAL A 1 416 ? 3.09 41.125 -18.734 1 33.03 416 VAL A N 1
ATOM 3194 C CA . VAL A 1 416 ? 4.227 40.188 -18.719 1 33.03 416 VAL A CA 1
ATOM 3195 C C . VAL A 1 416 ? 5.523 41 -18.578 1 33.03 416 VAL A C 1
ATOM 3197 O O . VAL A 1 416 ? 5.863 41.812 -19.453 1 33.03 416 VAL A O 1
ATOM 3200 N N . THR A 1 417 ? 5.836 41.531 -17.469 1 31.17 417 THR A N 1
ATOM 3201 C CA . THR A 1 417 ? 7.262 41.844 -17.516 1 31.17 417 THR A CA 1
ATOM 3202 C C . THR A 1 417 ? 8.07 40.594 -17.859 1 31.17 417 THR A C 1
ATOM 3204 O O . THR A 1 417 ? 7.82 39.531 -17.297 1 31.17 417 THR A O 1
ATOM 3207 N N . PRO A 1 418 ? 8.781 40.531 -19.047 1 32.28 418 PRO A N 1
ATOM 3208 C CA . PRO A 1 418 ? 9.688 39.438 -19.469 1 32.28 418 PRO A CA 1
ATOM 3209 C C . PRO A 1 418 ? 10.594 38.969 -18.344 1 32.28 418 PRO A C 1
ATOM 3211 O O . PRO A 1 418 ? 11.609 38.312 -18.594 1 32.28 418 PRO A O 1
ATOM 3214 N N . GLY A 1 419 ? 10.359 39.125 -17.156 1 29.08 419 GLY A N 1
ATOM 3215 C CA . GLY A 1 419 ? 11.5 38.625 -16.422 1 29.08 419 GLY A CA 1
ATOM 3216 C C . GLY A 1 419 ? 11.852 37.188 -16.766 1 29.08 419 GLY A C 1
ATOM 3217 O O . GLY A 1 419 ? 11.078 36.5 -17.453 1 29.08 419 GLY A O 1
ATOM 3218 N N . ARG A 1 420 ? 13.094 36.656 -16.172 1 31.83 420 ARG A N 1
ATOM 3219 C CA . ARG A 1 420 ? 13.859 35.438 -16.516 1 31.83 420 ARG A CA 1
ATOM 3220 C C . ARG A 1 420 ? 12.961 34.219 -16.531 1 31.83 420 ARG A C 1
ATOM 3222 O O . ARG A 1 420 ? 12.219 33.969 -15.586 1 31.83 420 ARG A O 1
ATOM 3229 N N . ILE A 1 421 ? 12.688 33.75 -17.812 1 32.41 421 ILE A N 1
ATOM 3230 C CA . ILE A 1 421 ? 12.242 32.406 -18.156 1 32.41 421 ILE A CA 1
ATOM 3231 C C . ILE A 1 421 ? 13.055 31.375 -17.375 1 32.41 421 ILE A C 1
ATOM 3233 O O . ILE A 1 421 ? 14.258 31.219 -17.609 1 32.41 421 ILE A O 1
ATOM 3237 N N . SER A 1 422 ? 13.211 31.453 -16.188 1 30.73 422 SER A N 1
ATOM 3238 C CA . SER A 1 422 ? 14.031 30.328 -15.75 1 30.73 422 SER A CA 1
ATOM 3239 C C . SER A 1 422 ? 13.555 29.016 -16.375 1 30.73 422 SER A C 1
ATOM 3241 O O . SER A 1 422 ? 12.375 28.875 -16.703 1 30.73 422 SER A O 1
ATOM 3243 N N . LYS A 1 423 ? 14.516 28.266 -17.094 1 34.81 423 LYS A N 1
ATOM 3244 C CA . LYS A 1 423 ? 14.414 26.984 -17.75 1 34.81 423 LYS A CA 1
ATOM 3245 C C . LYS A 1 423 ? 13.273 26.141 -17.172 1 34.81 423 LYS A C 1
ATOM 3247 O O . LYS A 1 423 ? 12.82 25.188 -17.797 1 34.81 423 LYS A O 1
ATOM 3252 N N . PHE A 1 424 ? 13.312 26.078 -15.977 1 34.59 424 PHE A N 1
ATOM 3253 C CA . PHE A 1 424 ? 12.273 25.203 -15.422 1 34.59 424 PHE A CA 1
ATOM 3254 C C . PHE A 1 424 ? 10.906 25.859 -15.539 1 34.59 424 PHE A C 1
ATOM 3256 O O . PHE A 1 424 ? 9.945 25.406 -14.914 1 34.59 424 PHE A O 1
ATOM 3263 N N . GLY A 1 425 ? 10.867 26.938 -16.266 1 35.41 425 GLY A N 1
ATOM 3264 C CA . GLY A 1 425 ? 9.703 27.812 -16.266 1 35.41 425 GLY A CA 1
ATOM 3265 C C . GLY A 1 425 ? 8.57 27.281 -17.141 1 35.41 425 GLY A C 1
ATOM 3266 O O . GLY A 1 425 ? 8.617 27.391 -18.359 1 35.41 425 GLY A O 1
ATOM 3267 N N . ALA A 1 426 ? 8.016 26.141 -16.906 1 37.03 426 ALA A N 1
ATOM 3268 C CA . ALA A 1 426 ? 6.691 25.953 -17.484 1 37.03 426 ALA A CA 1
ATOM 3269 C C . ALA A 1 426 ? 5.965 27.297 -17.641 1 37.03 426 ALA A C 1
ATOM 3271 O O . ALA A 1 426 ? 5.879 28.062 -16.688 1 37.03 426 ALA A O 1
ATOM 3272 N N . LYS A 1 427 ? 5.859 27.734 -18.719 1 39.25 427 LYS A N 1
ATOM 3273 C CA . LYS A 1 427 ? 4.949 28.828 -19.031 1 39.25 427 LYS A CA 1
ATOM 3274 C C . LYS A 1 427 ? 3.662 28.734 -18.219 1 39.25 427 LYS A C 1
ATOM 3276 O O . LYS A 1 427 ? 2.855 27.828 -18.422 1 39.25 427 LYS A O 1
ATOM 3281 N N . LYS A 1 428 ? 3.809 29 -16.891 1 42.22 428 LYS A N 1
ATOM 3282 C CA . LYS A 1 428 ? 2.58 29.141 -16.109 1 42.22 428 LYS A CA 1
ATOM 3283 C C . LYS A 1 428 ? 1.542 29.969 -16.875 1 42.22 428 LYS A C 1
ATOM 3285 O O . LYS A 1 428 ? 1.765 31.141 -17.156 1 42.22 428 LYS A O 1
ATOM 3290 N N . SER A 1 429 ? 0.86 29.562 -17.766 1 47.28 429 SER A N 1
ATOM 3291 C CA . SER A 1 429 ? -0.301 30.281 -18.281 1 47.28 429 SER A CA 1
ATOM 3292 C C . SER A 1 429 ? -0.915 31.188 -17.234 1 47.28 429 SER A C 1
ATOM 3294 O O . SER A 1 429 ? -1.109 30.766 -16.078 1 47.28 429 SER A O 1
ATOM 3296 N N . SER A 1 430 ? -0.769 32.531 -17.234 1 55.22 430 SER A N 1
ATOM 3297 C CA . SER A 1 430 ? -1.292 33.625 -16.406 1 55.22 430 SER A CA 1
ATOM 3298 C C . SER A 1 430 ? -2.742 33.375 -16.016 1 55.22 430 SER A C 1
ATOM 3300 O O . SER A 1 430 ? -3.279 34.031 -15.141 1 55.22 430 SER A O 1
ATOM 3302 N N . ALA A 1 431 ? -3.365 32.406 -16.594 1 73.62 431 ALA A N 1
ATOM 3303 C CA . ALA A 1 431 ? -4.797 32.25 -16.344 1 73.62 431 ALA A CA 1
ATOM 3304 C C . ALA A 1 431 ? -5.055 31.359 -15.125 1 73.62 431 ALA A C 1
ATOM 3306 O O . ALA A 1 431 ? -4.438 30.312 -14.984 1 73.62 431 ALA A O 1
ATOM 3307 N N . CYS A 1 432 ? -5.75 31.906 -14.18 1 89.62 432 CYS A N 1
ATOM 3308 C CA . CYS A 1 432 ? -6.215 31.188 -13.008 1 89.62 432 CYS A CA 1
ATOM 3309 C C . CYS A 1 432 ? -7.105 30.016 -13.398 1 89.62 432 CYS A C 1
ATOM 3311 O O . CYS A 1 432 ? -7.887 30.109 -14.352 1 89.62 432 CYS A O 1
ATOM 3313 N N . ARG A 1 433 ? -6.863 28.906 -12.898 1 94.88 433 ARG A N 1
ATOM 3314 C CA . ARG A 1 433 ? -7.707 27.719 -13.07 1 94.88 433 ARG A CA 1
ATOM 3315 C C . ARG A 1 433 ? -8.336 27.312 -11.75 1 94.88 433 ARG A C 1
ATOM 3317 O O . ARG A 1 433 ? -8.047 27.891 -10.703 1 94.88 433 ARG A O 1
ATOM 3324 N N . CYS A 1 434 ? -9.25 26.328 -11.867 1 96.19 434 CYS A N 1
ATOM 3325 C CA . CYS A 1 434 ? -9.969 25.922 -10.664 1 96.19 434 CYS A CA 1
ATOM 3326 C C . CYS A 1 434 ? -9.562 24.516 -10.234 1 96.19 434 CYS A C 1
ATOM 3328 O O . CYS A 1 434 ? -9.398 23.625 -11.07 1 96.19 434 CYS A O 1
ATOM 3330 N N . GLN A 1 435 ? -9.305 24.312 -9.023 1 96.31 435 GLN A N 1
ATOM 3331 C CA . GLN A 1 435 ? -9.266 23.031 -8.336 1 96.31 435 GLN A CA 1
ATOM 3332 C C . GLN A 1 435 ? -10.578 22.766 -7.605 1 96.31 435 GLN A C 1
ATOM 3334 O O . GLN A 1 435 ? -10.82 23.312 -6.535 1 96.31 435 GLN A O 1
ATOM 3339 N N . CYS A 1 436 ? -11.352 21.891 -8.164 1 96.88 436 CYS A N 1
ATOM 3340 C CA . CYS A 1 436 ? -12.703 21.688 -7.656 1 96.88 436 CYS A CA 1
ATOM 3341 C C . CYS A 1 436 ? -12.688 20.922 -6.34 1 96.88 436 CYS A C 1
ATOM 3343 O O . CYS A 1 436 ? -11.797 20.094 -6.113 1 96.88 436 CYS A O 1
ATOM 3345 N N . TYR A 1 437 ? -13.664 21.25 -5.484 1 96.56 437 TYR A N 1
ATOM 3346 C CA . TYR A 1 437 ? -13.898 20.406 -4.312 1 96.56 437 TYR A CA 1
ATOM 3347 C C . TYR A 1 437 ? -14.391 19.031 -4.715 1 96.56 437 TYR A C 1
ATOM 3349 O O . TYR A 1 437 ? -14.867 18.828 -5.836 1 96.56 437 TYR A O 1
ATOM 3357 N N . ASN A 1 438 ? -14.195 18.047 -3.771 1 94.19 438 ASN A N 1
ATOM 3358 C CA . ASN A 1 438 ? -14.797 16.75 -4.027 1 94.19 438 ASN A CA 1
ATOM 3359 C C . ASN A 1 438 ? -16.297 16.859 -4.285 1 94.19 438 ASN A C 1
ATOM 3361 O O . ASN A 1 438 ? -17 17.578 -3.57 1 94.19 438 ASN A O 1
ATOM 3365 N N . GLY A 1 439 ? -16.766 16.203 -5.324 1 93.62 439 GLY A N 1
ATOM 3366 C CA . GLY A 1 439 ? -18.172 16.25 -5.68 1 93.62 439 GLY A CA 1
ATOM 3367 C C . GLY A 1 439 ? -18.484 17.219 -6.801 1 93.62 439 GLY A C 1
ATOM 3368 O O . GLY A 1 439 ? -19.609 17.25 -7.312 1 93.62 439 GLY A O 1
ATOM 3369 N N . TRP A 1 440 ? -17.469 18.016 -7.156 1 95.5 440 TRP A N 1
ATOM 3370 C CA . TRP A 1 440 ? -17.625 18.984 -8.227 1 95.5 440 TRP A CA 1
ATOM 3371 C C . TRP A 1 440 ? -16.625 18.75 -9.344 1 95.5 440 TRP A C 1
ATOM 3373 O O . TRP A 1 440 ? -15.508 18.281 -9.094 1 95.5 440 TRP A O 1
ATOM 3383 N N . SER A 1 441 ? -17.062 19.047 -10.539 1 95.69 441 SER A N 1
ATOM 3384 C CA . SER A 1 441 ? -16.172 18.875 -11.695 1 95.69 441 SER A CA 1
ATOM 3385 C C . SER A 1 441 ? -16.422 19.969 -12.734 1 95.69 441 SER A C 1
ATOM 3387 O O . SER A 1 441 ? -17.281 20.844 -12.539 1 95.69 441 SER A O 1
ATOM 3389 N N . GLY A 1 442 ? -15.586 19.938 -13.797 1 94.38 442 GLY A N 1
ATOM 3390 C CA . GLY A 1 442 ? -15.648 20.953 -14.836 1 94.38 442 GLY A CA 1
ATOM 3391 C C . GLY A 1 442 ? -14.555 22 -14.711 1 94.38 442 GLY A C 1
ATOM 3392 O O . GLY A 1 442 ? -13.898 22.094 -13.664 1 94.38 442 GLY A O 1
ATOM 3393 N N . THR A 1 443 ? -14.461 22.844 -15.641 1 94.12 443 THR A N 1
ATOM 3394 C CA . THR A 1 443 ? -13.406 23.844 -15.664 1 94.12 443 THR A CA 1
ATOM 3395 C C . THR A 1 443 ? -13.688 24.953 -14.641 1 94.12 443 THR A C 1
ATOM 3397 O O . THR A 1 443 ? -12.766 25.578 -14.125 1 94.12 443 THR A O 1
ATOM 3400 N N . ASN A 1 444 ? -14.977 25.172 -14.328 1 95.38 444 ASN A N 1
ATOM 3401 C CA . ASN A 1 444 ? -15.359 26.203 -13.359 1 95.38 444 ASN A CA 1
ATOM 3402 C C . ASN A 1 444 ? -16.031 25.578 -12.133 1 95.38 444 ASN A C 1
ATOM 3404 O O . ASN A 1 444 ? -16.656 26.281 -11.344 1 95.38 444 ASN A O 1
ATOM 3408 N N . CYS A 1 445 ? -15.922 24.203 -12.016 1 97 445 CYS A N 1
ATOM 3409 C CA . CYS A 1 445 ? -16.453 23.453 -10.875 1 97 445 CYS A CA 1
ATOM 3410 C C . CYS A 1 445 ? -17.953 23.641 -10.742 1 97 445 CYS A C 1
ATOM 3412 O O . CYS A 1 445 ? -18.469 23.844 -9.641 1 97 445 CYS A O 1
ATOM 3414 N N . SER A 1 446 ? -18.625 23.703 -11.883 1 96 446 SER A N 1
ATOM 3415 C CA . SER A 1 446 ? -20.062 23.969 -11.867 1 96 446 SER A CA 1
ATOM 3416 C C . SER A 1 446 ? -20.859 22.688 -12.016 1 96 446 SER A C 1
ATOM 3418 O O . SER A 1 446 ? -22.094 22.719 -11.977 1 96 446 SER A O 1
ATOM 3420 N N . ILE A 1 447 ? -20.156 21.562 -12.188 1 94.38 447 ILE A N 1
ATOM 3421 C CA . ILE A 1 447 ? -20.844 20.281 -12.383 1 94.38 447 ILE A CA 1
ATOM 3422 C C . ILE A 1 447 ? -20.797 19.469 -11.094 1 94.38 447 ILE A C 1
ATOM 3424 O O . ILE A 1 447 ? -19.719 19.047 -10.656 1 94.38 447 ILE A O 1
ATOM 3428 N N . GLY A 1 448 ? -21.969 19.312 -10.5 1 91.06 448 GLY A N 1
ATOM 3429 C CA . GLY A 1 448 ? -22.047 18.516 -9.281 1 91.06 448 GLY A CA 1
ATOM 3430 C C . GLY A 1 448 ? -22.156 17.031 -9.555 1 91.06 448 GLY A C 1
ATOM 3431 O O . GLY A 1 448 ? -22.672 16.609 -10.594 1 91.06 448 GLY A O 1
ATOM 3432 N N . ALA A 1 449 ? -21.531 16.141 -8.711 1 80.69 449 ALA A N 1
ATOM 3433 C CA . ALA A 1 449 ? -21.672 14.695 -8.828 1 80.69 449 ALA A CA 1
ATOM 3434 C C . ALA A 1 449 ? -23.094 14.258 -8.492 1 80.69 449 ALA A C 1
ATOM 3436 O O . ALA A 1 449 ? -23.781 14.906 -7.695 1 80.69 449 ALA A O 1
ATOM 3437 N N . MET B 1 1 ? -20.359 -53.781 3.572 1 21.92 1 MET B N 1
ATOM 3438 C CA . MET B 1 1 ? -18.922 -53.812 3.863 1 21.92 1 MET B CA 1
ATOM 3439 C C . MET B 1 1 ? -18.172 -54.594 2.799 1 21.92 1 MET B C 1
ATOM 3441 O O . MET B 1 1 ? -16.984 -54.875 2.955 1 21.92 1 MET B O 1
ATOM 3445 N N . LYS B 1 2 ? -18.938 -55.156 1.913 1 20.45 2 LYS B N 1
ATOM 3446 C CA . LYS B 1 2 ? -18.953 -56.281 0.996 1 20.45 2 LYS B CA 1
ATOM 3447 C C . LYS B 1 2 ? -18.109 -56 -0.238 1 20.45 2 LYS B C 1
ATOM 3449 O O . LYS B 1 2 ? -18.562 -56.156 -1.369 1 20.45 2 LYS B O 1
ATOM 3454 N N . GLN B 1 3 ? -17.062 -55.094 -0.013 1 20.61 3 GLN B N 1
ATOM 3455 C CA . GLN B 1 3 ? -16.484 -54.469 -1.2 1 20.61 3 GLN B CA 1
ATOM 3456 C C . GLN B 1 3 ? -15.617 -55.469 -1.975 1 20.61 3 GLN B C 1
ATOM 3458 O O . GLN B 1 3 ? -14.453 -55.688 -1.624 1 20.61 3 GLN B O 1
ATOM 3463 N N . ILE B 1 4 ? -16.141 -56.656 -2.375 1 20.41 4 ILE B N 1
ATOM 3464 C CA . ILE B 1 4 ? -15.414 -57.875 -2.645 1 20.41 4 ILE B CA 1
ATOM 3465 C C . ILE B 1 4 ? -14.617 -57.719 -3.941 1 20.41 4 ILE B C 1
ATOM 3467 O O . ILE B 1 4 ? -15.141 -58 -5.031 1 20.41 4 ILE B O 1
ATOM 3471 N N . THR B 1 5 ? -14.055 -56.562 -4.297 1 19.97 5 THR B N 1
ATOM 3472 C CA . THR B 1 5 ? -13.734 -56.281 -5.691 1 19.97 5 THR B CA 1
ATOM 3473 C C . THR B 1 5 ? -12.547 -57.125 -6.152 1 19.97 5 THR B C 1
ATOM 3475 O O . THR B 1 5 ? -11.398 -56.688 -6.027 1 19.97 5 THR B O 1
ATOM 3478 N N . THR B 1 6 ? -12.57 -58.438 -5.75 1 20.36 6 THR B N 1
ATOM 3479 C CA . THR B 1 6 ? -11.312 -59.188 -5.883 1 20.36 6 THR B CA 1
ATOM 3480 C C . THR B 1 6 ? -10.844 -59.188 -7.336 1 20.36 6 THR B C 1
ATOM 3482 O O . THR B 1 6 ? -11.656 -59.375 -8.25 1 20.36 6 THR B O 1
ATOM 3485 N N . SER B 1 7 ? -9.648 -58.562 -7.629 1 19.94 7 SER B N 1
ATOM 3486 C CA . SER B 1 7 ? -8.75 -58.156 -8.688 1 19.94 7 SER B CA 1
ATOM 3487 C C . SER B 1 7 ? -8.25 -59.344 -9.508 1 19.94 7 SER B C 1
ATOM 3489 O O . SER B 1 7 ? -7.414 -60.125 -9.039 1 19.94 7 SER B O 1
ATOM 3491 N N . ALA B 1 8 ? -9.125 -60.094 -10.258 1 19.28 8 ALA B N 1
ATOM 3492 C CA . ALA B 1 8 ? -8.859 -61.344 -10.961 1 19.28 8 ALA B CA 1
ATOM 3493 C C . ALA B 1 8 ? -7.875 -61.125 -12.102 1 19.28 8 ALA B C 1
ATOM 3495 O O . ALA B 1 8 ? -8.281 -60.875 -13.242 1 19.28 8 ALA B O 1
ATOM 3496 N N . ARG B 1 9 ? -6.926 -60.219 -11.852 1 19.5 9 ARG B N 1
ATOM 3497 C CA . ARG B 1 9 ? -6.023 -59.812 -12.938 1 19.5 9 ARG B CA 1
ATOM 3498 C C . ARG B 1 9 ? -5.25 -61.031 -13.453 1 19.5 9 ARG B C 1
ATOM 3500 O O . ARG B 1 9 ? -4.52 -61.688 -12.703 1 19.5 9 ARG B O 1
ATOM 3507 N N . GLN B 1 10 ? -5.785 -61.625 -14.531 1 17.62 10 GLN B N 1
ATOM 3508 C CA . GLN B 1 10 ? -5.402 -62.781 -15.32 1 17.62 10 GLN B CA 1
ATOM 3509 C C . GLN B 1 10 ? -3.994 -62.656 -15.883 1 17.62 10 GLN B C 1
ATOM 3511 O O . GLN B 1 10 ? -3.711 -61.688 -16.609 1 17.62 10 GLN B O 1
ATOM 3516 N N . GLN B 1 11 ? -2.861 -63.25 -15.375 1 18.2 11 GLN B N 1
ATOM 3517 C CA . GLN B 1 11 ? -1.411 -63.406 -15.438 1 18.2 11 GLN B CA 1
ATOM 3518 C C . GLN B 1 11 ? -0.983 -64.125 -16.719 1 18.2 11 GLN B C 1
ATOM 3520 O O . GLN B 1 11 ? 0.178 -64.5 -16.859 1 18.2 11 GLN B O 1
ATOM 3525 N N . GLY B 1 12 ? -1.894 -64.188 -17.734 1 15.66 12 GLY B N 1
ATOM 3526 C CA . GLY B 1 12 ? -1.518 -65.312 -18.531 1 15.66 12 GLY B CA 1
ATOM 3527 C C . GLY B 1 12 ? -0.097 -65.25 -19.062 1 15.66 12 GLY B C 1
ATOM 3528 O O . GLY B 1 12 ? 0.535 -64.188 -19.016 1 15.66 12 GLY B O 1
ATOM 3529 N N . MET B 1 13 ? 0.226 -66 -20.234 1 15.62 13 MET B N 1
ATOM 3530 C CA . MET B 1 13 ? 1.104 -67.125 -20.625 1 15.62 13 MET B CA 1
ATOM 3531 C C . MET B 1 13 ? 2.369 -66.562 -21.297 1 15.62 13 MET B C 1
ATOM 3533 O O . MET B 1 13 ? 2.402 -65.438 -21.75 1 15.62 13 MET B O 1
ATOM 3537 N N . ASN B 1 14 ? 3.193 -67.438 -22 1 14.8 14 ASN B N 1
ATOM 3538 C CA . ASN B 1 14 ? 4.465 -68.188 -22.094 1 14.8 14 ASN B CA 1
ATOM 3539 C C . ASN B 1 14 ? 5.379 -67.562 -23.156 1 14.8 14 ASN B C 1
ATOM 3541 O O . ASN B 1 14 ? 4.918 -66.75 -24 1 14.8 14 ASN B O 1
ATOM 3545 N N . LYS B 1 15 ? 6.609 -68.312 -23.391 1 15.28 15 LYS B N 1
ATOM 3546 C CA . LYS B 1 15 ? 8.055 -68.25 -23.594 1 15.28 15 LYS B CA 1
ATOM 3547 C C . LYS B 1 15 ? 8.406 -68.188 -25.078 1 15.28 15 LYS B C 1
ATOM 3549 O O . LYS B 1 15 ? 9.578 -68.188 -25.453 1 15.28 15 LYS B O 1
ATOM 3554 N N . MET B 1 16 ? 7.598 -67.938 -26.078 1 15.09 16 MET B N 1
ATOM 3555 C CA . MET B 1 16 ? 8.008 -68.625 -27.297 1 15.09 16 MET B CA 1
ATOM 3556 C C . MET B 1 16 ? 9.398 -68.188 -27.734 1 15.09 16 MET B C 1
ATOM 3558 O O . MET B 1 16 ? 9.695 -67 -27.781 1 15.09 16 MET B O 1
ATOM 3562 N N . GLN B 1 17 ? 10.305 -69.188 -28.016 1 15.93 17 GLN B N 1
ATOM 3563 C CA . GLN B 1 17 ? 11.688 -69.625 -28.156 1 15.93 17 GLN B CA 1
ATOM 3564 C C . GLN B 1 17 ? 12.391 -68.875 -29.281 1 15.93 17 GLN B C 1
ATOM 3566 O O . GLN B 1 17 ? 11.75 -68.188 -30.047 1 15.93 17 GLN B O 1
ATOM 3571 N N . PHE B 1 18 ? 13.289 -69.625 -30.047 1 15.17 18 PHE B N 1
ATOM 3572 C CA . PHE B 1 18 ? 14.727 -69.812 -30.203 1 15.17 18 PHE B CA 1
ATOM 3573 C C . PHE B 1 18 ? 15.203 -69.188 -31.516 1 15.17 18 PHE B C 1
ATOM 3575 O O . PHE B 1 18 ? 16.312 -68.688 -31.594 1 15.17 18 PHE B O 1
ATOM 3582 N N . LEU B 1 19 ? 14.516 -69.312 -32.719 1 15.71 19 LEU B N 1
ATOM 3583 C CA . LEU B 1 19 ? 15.328 -69.938 -33.781 1 15.71 19 LEU B CA 1
ATOM 3584 C C . LEU B 1 19 ? 16.312 -68.938 -34.344 1 15.71 19 LEU B C 1
ATOM 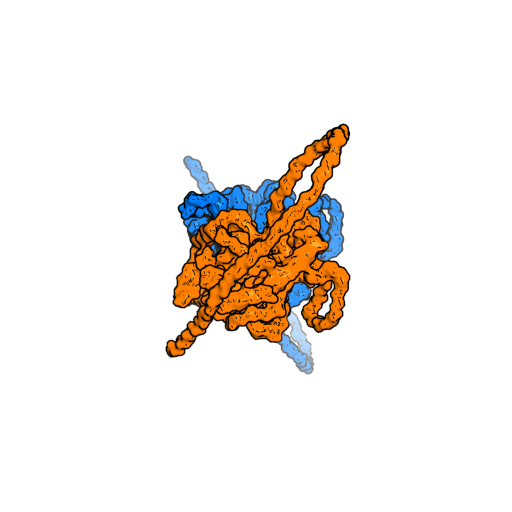3586 O O . LEU B 1 19 ? 15.945 -67.812 -34.656 1 15.71 19 LEU B O 1
ATOM 3590 N N . ALA B 1 20 ? 17.688 -69.25 -34.375 1 16.03 20 ALA B N 1
ATOM 3591 C CA . ALA B 1 20 ? 19.078 -68.875 -34.5 1 16.03 20 ALA B CA 1
ATOM 3592 C C . ALA B 1 20 ? 19.391 -68.5 -35.938 1 16.03 20 ALA B C 1
ATOM 3594 O O . ALA B 1 20 ? 20.375 -67.75 -36.188 1 16.03 20 ALA B O 1
ATOM 3595 N N . GLN B 1 21 ? 18.594 -68.75 -37.031 1 15.43 21 GLN B N 1
ATOM 3596 C CA . GLN B 1 21 ? 19.438 -69.312 -38.062 1 15.43 21 GLN B CA 1
ATOM 3597 C C . GLN B 1 21 ? 20.469 -68.312 -38.562 1 15.43 21 GLN B C 1
ATOM 3599 O O . GLN B 1 21 ? 20.219 -67.062 -38.531 1 15.43 21 GLN B O 1
ATOM 3604 N N . TRP B 1 22 ? 21.734 -68.812 -39.125 1 15.59 22 TRP B N 1
ATOM 3605 C CA . TRP B 1 22 ? 23.156 -68.75 -39.438 1 15.59 22 TRP B CA 1
ATOM 3606 C C . TRP B 1 22 ? 23.422 -67.875 -40.656 1 15.59 22 TRP B C 1
ATOM 3608 O O . TRP B 1 22 ? 24.578 -67.625 -41 1 15.59 22 TRP B O 1
ATOM 3618 N N . LEU B 1 23 ? 22.469 -67.375 -41.469 1 15.32 23 LEU B N 1
ATOM 3619 C CA . LEU B 1 23 ? 22.969 -67.625 -42.781 1 15.32 23 LEU B CA 1
ATOM 3620 C C . LEU B 1 23 ? 24.297 -66.938 -43.031 1 15.32 23 LEU B C 1
ATOM 3622 O O . LEU B 1 23 ? 24.531 -65.812 -42.5 1 15.32 23 LEU B O 1
ATOM 3626 N N . LEU B 1 24 ? 24.922 -67.188 -44.312 1 15.72 24 LEU B N 1
ATOM 3627 C CA . LEU B 1 24 ? 26.094 -67.625 -45.062 1 15.72 24 LEU B CA 1
ATOM 3628 C C . LEU B 1 24 ? 26.953 -66.375 -45.406 1 15.72 24 LEU B C 1
ATOM 3630 O O . LEU B 1 24 ? 26.453 -65.25 -45.469 1 15.72 24 LEU B O 1
ATOM 3634 N N . LEU B 1 25 ? 28.031 -66.688 -46.25 1 15.5 25 LEU B N 1
ATOM 3635 C CA . LEU B 1 25 ? 29.469 -66.688 -46.469 1 15.5 25 LEU B CA 1
ATOM 3636 C C . LEU B 1 25 ? 29.891 -65.5 -47.312 1 15.5 25 LEU B C 1
ATOM 3638 O O . LEU B 1 25 ? 30.922 -64.875 -47.062 1 15.5 25 LEU B O 1
ATOM 3642 N N . ILE B 1 26 ? 29.156 -64.938 -48.406 1 16.3 26 ILE B N 1
ATOM 3643 C CA . ILE B 1 26 ? 30 -65.062 -49.594 1 16.3 26 ILE B CA 1
ATOM 3644 C C . ILE B 1 26 ? 31.078 -64 -49.594 1 16.3 26 ILE B C 1
ATOM 3646 O O . ILE B 1 26 ? 30.797 -62.844 -49.312 1 16.3 26 ILE B O 1
ATOM 3650 N N . LEU B 1 27 ? 32.344 -64.375 -49.844 1 16.38 27 LEU B N 1
ATOM 3651 C CA . LEU B 1 27 ? 33.781 -64.125 -49.875 1 16.38 27 LEU B CA 1
ATOM 3652 C C . LEU B 1 27 ? 34.125 -63.062 -50.875 1 16.38 27 LEU B C 1
ATOM 3654 O O . LEU B 1 27 ? 35.312 -62.719 -51.062 1 16.38 27 LEU B O 1
ATOM 3658 N N . ALA B 1 28 ? 33.281 -62.438 -51.656 1 16.77 28 ALA B N 1
ATOM 3659 C CA . ALA B 1 28 ? 33.875 -62.344 -53 1 16.77 28 ALA B CA 1
ATOM 3660 C C . ALA B 1 28 ? 35.156 -61.5 -52.938 1 16.77 28 ALA B C 1
ATOM 3662 O O . ALA B 1 28 ? 35.25 -60.562 -52.156 1 16.77 28 ALA B O 1
ATOM 3663 N N . THR B 1 29 ? 36.125 -61.75 -53.938 1 16.19 29 THR B N 1
ATOM 3664 C CA . THR B 1 29 ? 37.531 -61.844 -54.344 1 16.19 29 THR B CA 1
ATOM 3665 C C . THR B 1 29 ? 38.125 -60.469 -54.625 1 16.19 29 THR B C 1
ATOM 3667 O O . THR B 1 29 ? 39.25 -60.188 -54.25 1 16.19 29 THR B O 1
ATOM 3670 N N . GLY B 1 30 ? 37.594 -59.688 -55.625 1 16.2 30 GLY B N 1
ATOM 3671 C CA . GLY B 1 30 ? 38.594 -59.5 -56.688 1 16.2 30 GLY B CA 1
ATOM 3672 C C . GLY B 1 30 ? 39.625 -58.469 -56.344 1 16.2 30 GLY B C 1
ATOM 3673 O O . GLY B 1 30 ? 39.469 -57.688 -55.406 1 16.2 30 GLY B O 1
ATOM 3674 N N . ASN B 1 31 ? 40.312 -57.906 -57.438 1 17.55 31 ASN B N 1
ATOM 3675 C CA . ASN B 1 31 ? 41.656 -57.656 -57.938 1 17.55 31 ASN B CA 1
ATOM 3676 C C . ASN B 1 31 ? 42.188 -56.281 -57.531 1 17.55 31 ASN B C 1
ATOM 3678 O O . ASN B 1 31 ? 41.406 -55.344 -57.344 1 17.55 31 ASN B O 1
ATOM 3682 N N . ILE B 1 32 ? 43.531 -56.156 -57.438 1 18.42 32 ILE B N 1
ATOM 3683 C CA . ILE B 1 32 ? 44.656 -55.531 -56.75 1 18.42 32 ILE B CA 1
ATOM 3684 C C . ILE B 1 32 ? 45.031 -54.25 -57.438 1 18.42 32 ILE B C 1
ATOM 3686 O O . ILE B 1 32 ? 45.938 -53.531 -57.031 1 18.42 32 ILE B O 1
ATOM 3690 N N . CYS B 1 33 ? 44.25 -53.625 -58.344 1 18.45 33 CYS B N 1
ATOM 3691 C CA . CYS B 1 33 ? 45.125 -52.969 -59.312 1 18.45 33 CYS B CA 1
ATOM 3692 C C . CYS B 1 33 ? 46.031 -51.938 -58.656 1 18.45 33 CYS B C 1
ATOM 3694 O O . CYS B 1 33 ? 45.594 -51.219 -57.75 1 18.45 33 CYS B O 1
ATOM 3696 N N . GLU B 1 34 ? 47.312 -51.969 -59.094 1 19.42 34 GLU B N 1
ATOM 3697 C CA . GLU B 1 34 ? 48.625 -51.5 -58.625 1 19.42 34 GLU B CA 1
ATOM 3698 C C . GLU B 1 34 ? 48.75 -50 -58.75 1 19.42 34 GLU B C 1
ATOM 3700 O O . GLU B 1 34 ? 49.781 -49.438 -58.375 1 19.42 34 GLU B O 1
ATOM 3705 N N . VAL B 1 35 ? 47.75 -49.25 -59 1 20.48 35 VAL B N 1
ATOM 3706 C CA . VAL B 1 35 ? 48.125 -48.094 -59.812 1 20.48 35 VAL B CA 1
ATOM 3707 C C . VAL B 1 35 ? 49.094 -47.219 -59.062 1 20.48 35 VAL B C 1
ATOM 3709 O O . VAL B 1 35 ? 48.938 -46.969 -57.875 1 20.48 35 VAL B O 1
ATOM 3712 N N . THR B 1 36 ? 50.25 -46.969 -59.75 1 19.44 36 THR B N 1
ATOM 3713 C CA . THR B 1 36 ? 51.562 -46.5 -59.375 1 19.44 36 THR B CA 1
ATOM 3714 C C . THR B 1 36 ? 51.5 -45.094 -58.812 1 19.44 36 THR B C 1
ATOM 3716 O O . THR B 1 36 ? 50.531 -44.375 -59.031 1 19.44 36 THR B O 1
ATOM 3719 N N . PRO B 1 37 ? 52.75 -44.469 -58.75 1 20.73 37 PRO B N 1
ATOM 3720 C CA . PRO B 1 37 ? 53.531 -43.781 -57.719 1 20.73 37 PRO B CA 1
ATOM 3721 C C . PRO B 1 37 ? 53.438 -42.281 -57.781 1 20.73 37 PRO B C 1
ATOM 3723 O O . PRO B 1 37 ? 53.875 -41.562 -56.875 1 20.73 37 PRO B O 1
ATOM 3726 N N . LEU B 1 38 ? 52.688 -41.719 -58.75 1 23.39 38 LEU B N 1
ATOM 3727 C CA . LEU B 1 38 ? 53.25 -40.469 -59.281 1 23.39 38 LEU B CA 1
ATOM 3728 C C . LEU B 1 38 ? 53.375 -39.406 -58.188 1 23.39 38 LEU B C 1
ATOM 3730 O O . LEU B 1 38 ? 52.469 -39.25 -57.344 1 23.39 38 LEU B O 1
ATOM 3734 N N . THR B 1 39 ? 54.625 -38.906 -58.031 1 21.81 39 THR B N 1
ATOM 3735 C CA . THR B 1 39 ? 55.219 -38.156 -56.906 1 21.81 39 THR B CA 1
ATOM 3736 C C . THR B 1 39 ? 54.688 -36.719 -56.906 1 21.81 39 THR B C 1
ATOM 3738 O O . THR B 1 39 ? 55.125 -35.906 -56.062 1 21.81 39 THR B O 1
ATOM 3741 N N . PRO B 1 40 ? 53.469 -36.5 -57.25 1 21.09 40 PRO B N 1
ATOM 3742 C CA . PRO B 1 40 ? 53.281 -35.094 -57.625 1 21.09 40 PRO B CA 1
ATOM 3743 C C . PRO B 1 40 ? 53.719 -34.094 -56.562 1 21.09 40 PRO B C 1
ATOM 3745 O O . PRO B 1 40 ? 53.688 -34.438 -55.375 1 21.09 40 PRO B O 1
ATOM 3748 N N . ARG B 1 41 ? 54.531 -33.125 -56.938 1 25.11 41 ARG B N 1
ATOM 3749 C CA . ARG B 1 41 ? 55.188 -32.031 -56.25 1 25.11 41 ARG B CA 1
ATOM 3750 C C . ARG B 1 41 ? 54.219 -31.188 -55.469 1 25.11 41 ARG B C 1
ATOM 3752 O O . ARG B 1 41 ? 53.344 -30.531 -56.062 1 25.11 41 ARG B O 1
ATOM 3759 N N . GLY B 1 42 ? 53.562 -31.625 -54.469 1 17.81 42 GLY B N 1
ATOM 3760 C CA . GLY B 1 42 ? 52.375 -31.016 -53.844 1 17.81 42 GLY B CA 1
ATOM 3761 C C . GLY B 1 42 ? 52.688 -29.688 -53.188 1 17.81 42 GLY B C 1
ATOM 3762 O O . GLY B 1 42 ? 53.656 -29.562 -52.438 1 17.81 42 GLY B O 1
ATOM 3763 N N . ARG B 1 43 ? 52.562 -28.609 -54.062 1 23.47 43 ARG B N 1
ATOM 3764 C CA . ARG B 1 43 ? 52.531 -27.234 -53.531 1 23.47 43 ARG B CA 1
ATOM 3765 C C . ARG B 1 43 ? 51.844 -27.188 -52.156 1 23.47 43 ARG B C 1
ATOM 3767 O O . ARG B 1 43 ? 50.75 -27.672 -52 1 23.47 43 ARG B O 1
ATOM 3774 N N . VAL B 1 44 ? 52.594 -27.141 -51.156 1 22.02 44 VAL B N 1
ATOM 3775 C CA . VAL B 1 44 ? 52.219 -27.219 -49.75 1 22.02 44 VAL B CA 1
ATOM 3776 C C . VAL B 1 44 ? 51.219 -26.125 -49.406 1 22.02 44 VAL B C 1
ATOM 3778 O O . VAL B 1 44 ? 51.5 -24.938 -49.562 1 22.02 44 VAL B O 1
ATOM 3781 N N . ALA B 1 45 ? 49.938 -26.266 -49.906 1 22.56 45 ALA B N 1
ATOM 3782 C CA . ALA B 1 45 ? 48.906 -25.281 -49.531 1 22.56 45 ALA B CA 1
ATOM 3783 C C . ALA B 1 45 ? 49.031 -24.938 -48.031 1 22.56 45 ALA B C 1
ATOM 3785 O O . ALA B 1 45 ? 49.094 -25.828 -47.188 1 22.56 45 ALA 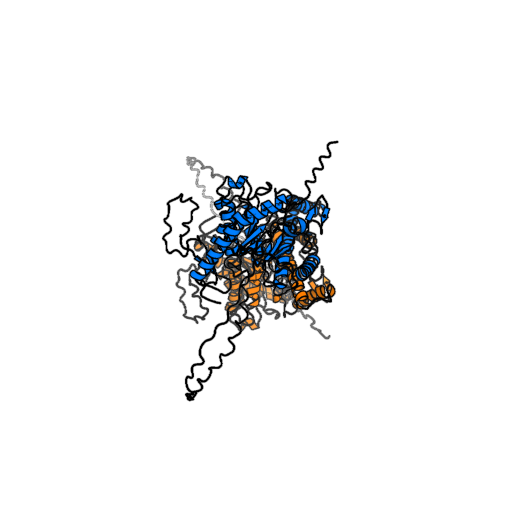B O 1
ATOM 3786 N N . GLY B 1 46 ? 49.656 -23.844 -47.75 1 22.89 46 GLY B N 1
ATOM 3787 C CA . GLY B 1 46 ? 49.812 -23.453 -46.344 1 22.89 46 GLY B CA 1
ATOM 3788 C C . GLY B 1 46 ? 48.562 -23.656 -45.531 1 22.89 46 GLY B C 1
ATOM 3789 O O . GLY B 1 46 ? 47.469 -23.266 -45.969 1 22.89 46 GLY B O 1
ATOM 3790 N N . ILE B 1 47 ? 48.469 -24.719 -44.875 1 23.41 47 ILE B N 1
ATOM 3791 C CA . ILE B 1 47 ? 47.312 -24.953 -44.031 1 23.41 47 ILE B CA 1
ATOM 3792 C C . ILE B 1 47 ? 47.062 -23.719 -43.156 1 23.41 47 ILE B C 1
ATOM 3794 O O . ILE B 1 47 ? 47.969 -23.281 -42.438 1 23.41 47 ILE B O 1
ATOM 3798 N N . VAL B 1 48 ? 46.281 -22.797 -43.719 1 27.09 48 VAL B N 1
ATOM 3799 C CA . VAL B 1 48 ? 45.719 -21.766 -42.844 1 27.09 48 VAL B CA 1
ATOM 3800 C C . VAL B 1 48 ? 45.25 -22.391 -41.531 1 27.09 48 VAL B C 1
ATOM 3802 O O . VAL B 1 48 ? 44.531 -23.391 -41.531 1 27.09 48 VAL B O 1
ATOM 3805 N N . GLY B 1 49 ? 46.125 -22.281 -40.594 1 23.86 49 GLY B N 1
ATOM 3806 C CA . GLY B 1 49 ? 45.812 -22.75 -39.25 1 23.86 49 GLY B CA 1
ATOM 3807 C C . GLY B 1 49 ? 44.344 -22.516 -38.875 1 23.86 49 GLY B C 1
ATOM 3808 O O . GLY B 1 49 ? 43.844 -21.391 -38.969 1 23.86 49 GLY B O 1
ATOM 3809 N N . LEU B 1 50 ? 43.5 -23.453 -39.188 1 25.84 50 LEU B N 1
ATOM 3810 C CA . LEU B 1 50 ? 42.156 -23.406 -38.688 1 25.84 50 LEU B CA 1
ATOM 3811 C C . LEU B 1 50 ? 42.156 -23 -37.219 1 25.84 50 LEU B C 1
ATOM 3813 O O . LEU B 1 50 ? 42.781 -23.656 -36.375 1 25.84 50 LEU B O 1
ATOM 3817 N N . SER B 1 51 ? 42.219 -21.766 -36.969 1 28.55 51 SER B N 1
ATOM 3818 C CA . SER B 1 51 ? 42.094 -21.312 -35.594 1 28.55 51 SER B CA 1
ATOM 3819 C C . SER B 1 51 ? 41.062 -22.156 -34.844 1 28.55 51 SER B C 1
ATOM 3821 O O . SER B 1 51 ? 40.062 -22.594 -35.406 1 28.55 51 SER B O 1
ATOM 3823 N N . PRO B 1 52 ? 41.562 -22.906 -33.906 1 29.66 52 PRO B N 1
ATOM 3824 C CA . PRO B 1 52 ? 40.5 -23.688 -33.219 1 29.66 52 PRO B CA 1
ATOM 3825 C C . PRO B 1 52 ? 39.188 -22.938 -33.125 1 29.66 52 PRO B C 1
ATOM 3827 O O . PRO B 1 52 ? 39.156 -21.703 -33 1 29.66 52 PRO B O 1
ATOM 3830 N N . GLY B 1 53 ? 38.281 -23.312 -34 1 26 53 GLY B N 1
ATOM 3831 C CA . GLY B 1 53 ? 36.969 -22.766 -33.875 1 26 53 GLY B CA 1
ATOM 3832 C C . GLY B 1 53 ? 36.594 -22.438 -32.438 1 26 53 GLY B C 1
ATOM 3833 O O . GLY B 1 53 ? 36.969 -23.172 -31.516 1 26 53 GLY B O 1
ATOM 3834 N N . LYS B 1 54 ? 36.438 -21.141 -32.125 1 32.19 54 LYS B N 1
ATOM 3835 C CA . LYS B 1 54 ? 35.875 -20.781 -30.812 1 32.19 54 LYS B CA 1
ATOM 3836 C C . LYS B 1 54 ? 34.938 -21.859 -30.328 1 32.19 54 LYS B C 1
ATOM 3838 O O . LYS B 1 54 ? 34.031 -22.297 -31.062 1 32.19 54 LYS B O 1
ATOM 3843 N N . GLU B 1 55 ? 35.469 -22.812 -29.641 1 31.95 55 GLU B N 1
ATOM 3844 C CA . GLU B 1 55 ? 34.469 -23.641 -29 1 31.95 55 GLU B CA 1
ATOM 3845 C C . GLU B 1 55 ? 33.125 -22.922 -28.953 1 31.95 55 GLU B C 1
ATOM 3847 O O . GLU B 1 55 ? 33.062 -21.719 -28.703 1 31.95 55 GLU B O 1
ATOM 3852 N N . PRO B 1 56 ? 32.188 -23.422 -29.844 1 35.53 56 PRO B N 1
ATOM 3853 C CA . PRO B 1 56 ? 30.938 -22.672 -29.641 1 35.53 56 PRO B CA 1
ATOM 3854 C C . PRO B 1 56 ? 30.781 -22.172 -28.203 1 35.53 56 PRO B C 1
ATOM 3856 O O . PRO B 1 56 ? 31.141 -22.891 -27.266 1 35.53 56 PRO B O 1
ATOM 3859 N N . GLY B 1 57 ? 31.094 -20.953 -28 1 35.84 57 GLY B N 1
ATOM 3860 C CA . GLY B 1 57 ? 30.781 -20.422 -26.672 1 35.84 57 GLY B CA 1
ATOM 3861 C C . GLY B 1 57 ? 29.625 -21.141 -26 1 35.84 57 GLY B C 1
ATOM 3862 O O . GLY B 1 57 ? 28.906 -21.906 -26.641 1 35.84 57 GLY B O 1
ATOM 3863 N N . PRO B 1 58 ? 29.75 -21.422 -24.766 1 36.94 58 PRO B N 1
ATOM 3864 C CA . PRO B 1 58 ? 28.641 -22.078 -24.078 1 36.94 58 PRO B CA 1
ATOM 3865 C C . PRO B 1 58 ? 27.281 -21.734 -24.688 1 36.94 58 PRO B C 1
ATOM 3867 O O . PRO B 1 58 ? 27.109 -20.641 -25.234 1 36.94 58 PRO B O 1
ATOM 3870 N N . SER B 1 59 ? 26.641 -22.656 -25.328 1 39.47 59 SER B N 1
ATOM 3871 C CA . SER B 1 59 ? 25.25 -22.453 -25.734 1 39.47 59 SER B CA 1
ATOM 3872 C C . SER B 1 59 ? 24.562 -21.422 -24.875 1 39.47 59 SER B C 1
ATOM 3874 O O . SER B 1 59 ? 24.688 -21.438 -23.641 1 39.47 59 SER B O 1
ATOM 3876 N N . PRO B 1 60 ? 24.203 -20.344 -25.406 1 45.28 60 PRO B N 1
ATOM 3877 C CA . PRO B 1 60 ? 23.547 -19.312 -24.594 1 45.28 60 PRO B CA 1
ATOM 3878 C C . PRO B 1 60 ? 22.5 -19.906 -23.641 1 45.28 60 PRO B C 1
ATOM 3880 O O . PRO B 1 60 ? 21.828 -20.875 -23.984 1 45.28 60 PRO B O 1
ATOM 3883 N N . LEU B 1 61 ? 22.797 -19.859 -22.391 1 55.41 61 LEU B N 1
ATOM 3884 C CA . LEU B 1 61 ? 21.797 -20.234 -21.391 1 55.41 61 LEU B CA 1
ATOM 3885 C C . LEU B 1 61 ? 20.391 -19.844 -21.844 1 55.41 61 LEU B C 1
ATOM 3887 O O . LEU B 1 61 ? 20.203 -18.797 -22.469 1 55.41 61 LEU B O 1
ATOM 3891 N N . PRO B 1 62 ? 19.578 -20.969 -21.859 1 62.72 62 PRO B N 1
ATOM 3892 C CA . PRO B 1 62 ? 18.203 -20.609 -22.203 1 62.72 62 PRO B CA 1
ATOM 3893 C C . PRO B 1 62 ? 17.719 -19.359 -21.469 1 62.72 62 PRO B C 1
ATOM 3895 O O . PRO B 1 62 ? 18.203 -19.062 -20.375 1 62.72 62 PRO B O 1
ATOM 3898 N N . PRO B 1 63 ? 16.984 -18.641 -22.203 1 72.62 63 PRO B N 1
ATOM 3899 C CA . PRO B 1 63 ? 16.453 -17.438 -21.547 1 72.62 63 PRO B CA 1
ATOM 3900 C C . PRO B 1 63 ? 15.695 -17.766 -20.266 1 72.62 63 PRO B C 1
ATOM 3902 O O . PRO B 1 63 ? 15.141 -18.859 -20.125 1 72.62 63 PRO B O 1
ATOM 3905 N N . ALA B 1 64 ? 15.781 -16.875 -19.375 1 84.31 64 ALA B N 1
ATOM 3906 C CA . ALA B 1 64 ? 15 -17 -18.141 1 84.31 64 ALA B CA 1
ATOM 3907 C C . ALA B 1 64 ? 13.523 -17.219 -18.438 1 84.31 64 ALA B C 1
ATOM 3909 O O . ALA B 1 64 ? 13.023 -16.766 -19.484 1 84.31 64 ALA B O 1
ATOM 3910 N N . LEU B 1 65 ? 12.867 -17.984 -17.625 1 89.62 65 LEU B N 1
ATOM 3911 C CA . LEU B 1 65 ? 11.469 -18.328 -17.844 1 89.62 65 LEU B CA 1
ATOM 3912 C C . LEU B 1 65 ? 10.648 -17.062 -18.125 1 89.62 65 LEU B C 1
ATOM 3914 O O . LEU B 1 65 ? 9.758 -17.078 -18.969 1 89.62 65 LEU B O 1
ATOM 3918 N N . ALA B 1 66 ? 11.086 -15.984 -17.484 1 87.81 66 ALA B N 1
ATOM 3919 C CA . ALA B 1 66 ? 10.359 -14.727 -17.625 1 87.81 66 ALA B CA 1
ATOM 3920 C C . ALA B 1 66 ? 10.492 -14.164 -19.031 1 87.81 66 ALA B C 1
ATOM 3922 O O . ALA B 1 66 ? 9.664 -13.367 -19.469 1 87.81 66 ALA B O 1
ATOM 3923 N N . ASP B 1 67 ? 11.508 -14.578 -19.781 1 90.75 67 ASP B N 1
ATOM 3924 C CA . ASP B 1 67 ? 11.805 -13.992 -21.078 1 90.75 67 ASP B CA 1
ATOM 3925 C C . ASP B 1 67 ? 11.578 -15 -22.203 1 90.75 67 ASP B C 1
ATOM 3927 O O . ASP B 1 67 ? 12.273 -14.969 -23.219 1 90.75 67 ASP B O 1
ATOM 3931 N N . ARG B 1 68 ? 10.734 -15.93 -21.922 1 94.25 68 ARG B N 1
ATOM 3932 C CA . ARG B 1 68 ? 10.289 -16.875 -22.938 1 94.25 68 ARG B CA 1
ATOM 3933 C C . ARG B 1 68 ? 8.922 -16.484 -23.484 1 94.25 68 ARG B C 1
ATOM 3935 O O . ARG B 1 68 ? 8.117 -15.867 -22.781 1 94.25 68 ARG B O 1
ATOM 3942 N N . ALA B 1 69 ? 8.773 -16.844 -24.688 1 97.06 69 ALA B N 1
ATOM 3943 C CA . ALA B 1 69 ? 7.527 -16.469 -25.359 1 97.06 69 ALA B CA 1
ATOM 3944 C C . ALA B 1 69 ? 6.328 -17.141 -24.703 1 97.06 69 ALA B C 1
ATOM 3946 O O . ALA B 1 69 ? 5.27 -16.531 -24.547 1 97.06 69 ALA B O 1
ATOM 3947 N N . PHE B 1 70 ? 6.508 -18.422 -24.391 1 98.12 70 PHE B N 1
ATOM 3948 C CA . PHE B 1 70 ? 5.453 -19.172 -23.719 1 98.12 70 PHE B CA 1
ATOM 3949 C C . PHE B 1 70 ? 5.984 -20.469 -23.141 1 98.12 70 PHE B C 1
ATOM 3951 O O . PHE B 1 70 ? 6.695 -21.219 -23.828 1 98.12 70 PHE B O 1
ATOM 3958 N N . THR B 1 71 ? 5.594 -20.719 -21.891 1 97.44 71 THR B N 1
ATOM 3959 C CA . THR B 1 71 ? 6.102 -21.922 -21.234 1 97.44 71 THR B CA 1
ATOM 3960 C C . THR B 1 71 ? 4.973 -22.688 -20.562 1 97.44 71 THR B C 1
ATOM 3962 O O . THR B 1 71 ? 3.977 -22.094 -20.141 1 97.44 71 THR B O 1
ATOM 3965 N N . ALA B 1 72 ? 5.129 -23.969 -20.609 1 98.19 72 ALA B N 1
ATOM 3966 C CA . ALA B 1 72 ? 4.242 -24.844 -19.844 1 98.19 72 ALA B CA 1
ATOM 3967 C C . ALA B 1 72 ? 4.996 -25.547 -18.719 1 98.19 72 ALA B C 1
ATOM 3969 O O . ALA B 1 72 ? 6.016 -26.203 -18.969 1 98.19 72 ALA B O 1
ATOM 3970 N N . VAL B 1 73 ? 4.461 -25.375 -17.5 1 97.31 73 VAL B N 1
ATOM 3971 C CA . VAL B 1 73 ? 5.141 -25.922 -16.328 1 97.31 73 VAL B CA 1
ATOM 3972 C C . VAL B 1 73 ? 4.25 -26.953 -15.648 1 97.31 73 VAL B C 1
ATOM 3974 O O . VAL B 1 73 ? 3.039 -26.75 -15.516 1 97.31 73 VAL B O 1
ATOM 3977 N N . TRP B 1 74 ? 4.895 -28.109 -15.281 1 95.69 74 TRP B N 1
ATOM 3978 C CA . TRP B 1 74 ? 4.18 -29.219 -14.656 1 95.69 74 TRP B CA 1
ATOM 3979 C C . TRP B 1 74 ? 4.258 -29.125 -13.141 1 95.69 74 TRP B C 1
ATOM 3981 O O . TRP B 1 74 ? 5.348 -29.219 -12.562 1 95.69 74 TRP B O 1
ATOM 3991 N N . ASN B 1 75 ? 3.111 -28.953 -12.469 1 93.62 75 ASN B N 1
ATOM 3992 C CA . ASN B 1 75 ? 3.043 -28.891 -11.016 1 93.62 75 ASN B CA 1
ATOM 3993 C C . ASN B 1 75 ? 2.059 -29.906 -10.445 1 93.62 75 ASN B C 1
ATOM 3995 O O . ASN B 1 75 ? 1.338 -29.609 -9.484 1 93.62 75 ASN B O 1
ATOM 3999 N N . VAL B 1 76 ? 2.018 -31.016 -11.117 1 91.44 76 VAL B N 1
ATOM 4000 C CA . VAL B 1 76 ? 1.218 -32.094 -10.555 1 91.44 76 VAL B CA 1
ATOM 4001 C C . VAL B 1 76 ? 2.041 -32.875 -9.523 1 91.44 76 VAL B C 1
ATOM 4003 O O . VAL B 1 76 ? 2.832 -33.75 -9.883 1 91.44 76 VAL B O 1
ATOM 4006 N N . ARG B 1 77 ? 1.898 -32.625 -8.266 1 82.75 77 ARG B N 1
ATOM 4007 C CA . ARG B 1 77 ? 2.807 -32.938 -7.168 1 82.75 77 ARG B CA 1
ATOM 4008 C C . ARG B 1 77 ? 3.037 -34.438 -7.047 1 82.75 77 ARG B C 1
ATOM 4010 O O . ARG B 1 77 ? 4.164 -34.875 -6.809 1 82.75 77 ARG B O 1
ATOM 4017 N N . ASN B 1 78 ? 2.104 -35.375 -7.188 1 86.38 78 ASN B N 1
ATOM 4018 C CA . ASN B 1 78 ? 2.266 -36.781 -6.926 1 86.38 78 ASN B CA 1
ATOM 4019 C C . ASN B 1 78 ? 2.357 -37.594 -8.219 1 86.38 78 ASN B C 1
ATOM 4021 O O . ASN B 1 78 ? 2.227 -38.812 -8.211 1 86.38 78 ASN B O 1
ATOM 4025 N N . SER B 1 79 ? 2.721 -36.844 -9.211 1 89.62 79 SER B N 1
ATOM 4026 C CA . SER B 1 79 ? 2.74 -37.562 -10.484 1 89.62 79 SER B CA 1
ATOM 4027 C C . SER B 1 79 ? 3.945 -38.5 -10.586 1 89.62 79 SER B C 1
ATOM 4029 O O . SER B 1 79 ? 3.953 -39.406 -11.391 1 89.62 79 SER B O 1
ATOM 4031 N N . HIS B 1 80 ? 5.012 -38.281 -9.773 1 87.88 80 HIS B N 1
ATOM 4032 C CA . HIS B 1 80 ? 6.188 -39.125 -9.758 1 87.88 80 HIS B CA 1
ATOM 4033 C C . HIS B 1 80 ? 5.82 -40.562 -9.344 1 87.88 80 HIS B C 1
ATOM 4035 O O . HIS B 1 80 ? 6.504 -41.531 -9.711 1 87.88 80 HIS B O 1
ATOM 4041 N N . ARG B 1 81 ? 4.742 -40.688 -8.641 1 91.88 81 ARG B N 1
ATOM 4042 C CA . ARG B 1 81 ? 4.289 -42 -8.188 1 91.88 81 ARG B CA 1
ATOM 4043 C C . ARG B 1 81 ? 3.92 -42.875 -9.367 1 91.88 81 ARG B C 1
ATOM 4045 O O . ARG B 1 81 ? 3.992 -44.094 -9.273 1 91.88 81 ARG B O 1
ATOM 4052 N N . CYS B 1 82 ? 3.439 -42.281 -10.445 1 94.75 82 CYS B N 1
ATOM 4053 C CA . CYS B 1 82 ? 3.041 -43.062 -11.617 1 94.75 82 CYS B CA 1
ATOM 4054 C C . CYS B 1 82 ? 4.203 -43.906 -12.133 1 94.75 82 CYS B C 1
ATOM 4056 O O . CYS B 1 82 ? 4.031 -45.094 -12.422 1 94.75 82 CYS B O 1
ATOM 4058 N N . LEU B 1 83 ? 5.352 -43.312 -12.211 1 93.44 83 LEU B N 1
ATOM 4059 C CA . LEU B 1 83 ? 6.52 -44.062 -12.656 1 93.44 83 LEU B CA 1
ATOM 4060 C C . LEU B 1 83 ? 7.043 -44.969 -11.547 1 93.44 83 LEU B C 1
ATOM 4062 O O . LEU B 1 83 ? 7.227 -46.188 -11.758 1 93.44 83 LEU B O 1
ATOM 4066 N N . THR B 1 84 ? 7.246 -44.438 -10.32 1 93.81 84 THR B N 1
ATOM 4067 C CA . THR B 1 84 ? 7.957 -45.125 -9.25 1 93.81 84 THR B CA 1
ATOM 4068 C C . THR B 1 84 ? 7.105 -46.25 -8.672 1 93.81 84 THR B C 1
ATOM 4070 O O . THR B 1 84 ? 7.625 -47.312 -8.312 1 93.81 84 THR B O 1
ATOM 4073 N N . LYS B 1 85 ? 5.836 -46.094 -8.617 1 95.62 85 LYS B N 1
ATOM 4074 C CA . LYS B 1 85 ? 4.98 -47.062 -7.949 1 95.62 85 LYS B CA 1
ATOM 4075 C C . LYS B 1 85 ? 4.238 -47.938 -8.961 1 95.62 85 LYS B C 1
ATOM 4077 O O . LYS B 1 85 ? 3.969 -49.094 -8.703 1 95.62 85 LYS B O 1
ATOM 4082 N N . PHE B 1 86 ? 3.939 -47.312 -10.125 1 96.62 86 PHE B N 1
ATOM 4083 C CA . PHE B 1 86 ? 3.014 -48.031 -11 1 96.62 86 PHE B CA 1
ATOM 4084 C C . PHE B 1 86 ? 3.658 -48.312 -12.344 1 96.62 86 PHE B C 1
ATOM 4086 O O . PHE B 1 86 ? 3.035 -48.938 -13.211 1 96.62 86 PHE B O 1
ATOM 4093 N N . GLY B 1 87 ? 4.832 -47.844 -12.562 1 96.38 87 GLY B N 1
ATOM 4094 C CA . GLY B 1 87 ? 5.578 -48.125 -13.773 1 96.38 87 GLY B CA 1
ATOM 4095 C C . GLY B 1 87 ? 5.023 -47.438 -15 1 96.38 87 GLY B C 1
ATOM 4096 O O . GLY B 1 87 ? 5.195 -47.906 -16.125 1 96.38 87 GLY B O 1
ATOM 4097 N N . VAL B 1 88 ? 4.297 -46.406 -14.789 1 96.81 88 VAL B N 1
ATOM 4098 C CA . VAL B 1 88 ? 3.701 -45.625 -15.891 1 96.81 88 VAL B CA 1
ATOM 4099 C C . VAL B 1 88 ? 4.488 -44.344 -16.125 1 96.81 88 VAL B C 1
ATOM 4101 O O . VAL B 1 88 ? 4.492 -43.469 -15.266 1 96.81 88 VAL B O 1
ATOM 4104 N N . ASP B 1 89 ? 5.125 -44.219 -17.203 1 94.38 89 ASP B N 1
ATOM 4105 C CA . ASP B 1 89 ? 5.914 -43.031 -17.547 1 94.38 89 ASP B CA 1
ATOM 4106 C C . ASP B 1 89 ? 5.066 -42 -18.266 1 94.38 89 ASP B C 1
ATOM 4108 O O . ASP B 1 89 ? 4.535 -42.281 -19.344 1 94.38 89 ASP B O 1
ATOM 4112 N N . ILE B 1 90 ? 4.926 -40.906 -17.656 1 93.75 90 ILE B N 1
ATOM 4113 C CA . ILE B 1 90 ? 4.254 -39.781 -18.281 1 93.75 90 ILE B CA 1
ATOM 4114 C C . ILE B 1 90 ? 5.281 -38.938 -19.016 1 93.75 90 ILE B C 1
ATOM 4116 O O . ILE B 1 90 ? 6.023 -38.156 -18.391 1 93.75 90 ILE B O 1
ATOM 4120 N N . ASP B 1 91 ? 5.402 -38.938 -20.25 1 91 91 ASP B N 1
ATOM 4121 C CA . ASP B 1 91 ? 6.398 -38.25 -21.078 1 91 91 ASP B CA 1
ATOM 4122 C C . ASP B 1 91 ? 6.062 -36.75 -21.219 1 91 91 ASP B C 1
ATOM 4124 O O . ASP B 1 91 ? 5.41 -36.375 -22.188 1 91 91 ASP B O 1
ATOM 4128 N N . LEU B 1 92 ? 6.578 -36.031 -20.328 1 93.19 92 LEU B N 1
ATOM 4129 C CA . LEU B 1 92 ? 6.332 -34.594 -20.344 1 93.19 92 LEU B CA 1
ATOM 4130 C C . LEU B 1 92 ? 7.344 -33.875 -21.219 1 93.19 92 LEU B C 1
ATOM 4132 O O . LEU B 1 92 ? 6.98 -32.969 -21.969 1 93.19 92 LEU B O 1
ATOM 4136 N N . GLY B 1 93 ? 8.555 -34.25 -21.281 1 91.06 93 GLY B N 1
ATOM 4137 C CA . GLY B 1 93 ? 9.672 -33.562 -21.922 1 91.06 93 GLY B CA 1
ATOM 4138 C C . GLY B 1 93 ? 9.547 -33.5 -23.438 1 91.06 93 GLY B C 1
ATOM 4139 O O . GLY B 1 93 ? 9.898 -32.5 -24.062 1 91.06 93 GLY B O 1
ATOM 4140 N N . SER B 1 94 ? 9.016 -34.562 -24 1 91.94 94 SER B N 1
ATOM 4141 C CA . SER B 1 94 ? 8.922 -34.625 -25.453 1 91.94 94 SER B CA 1
ATOM 4142 C C . SER B 1 94 ? 7.996 -33.562 -26 1 91.94 94 SER B C 1
ATOM 4144 O O . SER B 1 94 ? 8.094 -33.188 -27.172 1 91.94 94 SER B O 1
ATOM 4146 N N . ASN B 1 95 ? 7.141 -33.125 -25.172 1 93 95 ASN B N 1
ATOM 4147 C CA . ASN B 1 95 ? 6.176 -32.125 -25.609 1 93 95 ASN B CA 1
ATOM 4148 C C . ASN B 1 95 ? 6.543 -30.719 -25.094 1 93 95 ASN B C 1
ATOM 4150 O O . ASN B 1 95 ? 5.754 -29.781 -25.219 1 93 95 ASN B O 1
ATOM 4154 N N . GLY B 1 96 ? 7.676 -30.562 -24.484 1 93.31 96 GLY B N 1
ATOM 4155 C CA . GLY B 1 96 ? 8.156 -29.266 -24.062 1 93.31 96 GLY B CA 1
ATOM 4156 C C . GLY B 1 96 ? 7.57 -28.828 -22.734 1 93.31 96 GLY B C 1
ATOM 4157 O O . GLY B 1 96 ? 7.605 -27.641 -22.391 1 93.31 96 GLY B O 1
ATOM 4158 N N . ILE B 1 97 ? 6.957 -29.703 -22 1 96.5 97 ILE B N 1
ATOM 4159 C CA . ILE B 1 97 ? 6.441 -29.391 -20.672 1 96.5 97 ILE B CA 1
ATOM 4160 C C . ILE B 1 97 ? 7.574 -29.453 -19.641 1 96.5 97 ILE B C 1
ATOM 4162 O O . ILE B 1 97 ? 8.227 -30.5 -19.5 1 96.5 97 ILE B O 1
ATOM 4166 N N . LEU B 1 98 ? 7.766 -28.312 -19.016 1 94.94 98 LEU B N 1
ATOM 4167 C CA . LEU B 1 98 ? 8.883 -28.203 -18.078 1 94.94 98 LEU B CA 1
ATOM 4168 C C . LEU B 1 98 ? 8.523 -28.797 -16.734 1 94.94 98 LEU B C 1
ATOM 4170 O O . LEU B 1 98 ? 7.402 -28.625 -16.25 1 94.94 98 LEU B O 1
ATOM 4174 N N . THR B 1 99 ? 9.43 -29.562 -16.156 1 91.25 99 THR B N 1
ATOM 4175 C CA . THR B 1 99 ? 9.312 -30.125 -14.812 1 91.25 99 THR B CA 1
ATOM 4176 C C . THR B 1 99 ? 10.625 -29.969 -14.047 1 91.25 99 THR B C 1
ATOM 4178 O O . THR B 1 99 ? 11.672 -29.719 -14.641 1 91.25 99 THR B O 1
ATOM 4181 N N . ASN B 1 100 ? 10.492 -29.984 -12.719 1 88.5 100 ASN B N 1
ATOM 4182 C CA . ASN B 1 100 ? 11.711 -29.984 -11.914 1 88.5 100 ASN B CA 1
ATOM 4183 C C . ASN B 1 100 ? 12.547 -31.234 -12.172 1 88.5 100 ASN B C 1
ATOM 4185 O O . ASN B 1 100 ? 12 -32.312 -12.43 1 88.5 100 ASN B O 1
ATOM 4189 N N . SER B 1 101 ? 13.82 -31.016 -12.156 1 78.69 101 SER B N 1
ATOM 4190 C CA . SER B 1 101 ? 14.727 -32.156 -12.273 1 78.69 101 SER B CA 1
ATOM 4191 C C . SER B 1 101 ? 14.711 -33 -11.008 1 78.69 101 SER B C 1
ATOM 4193 O O . SER B 1 101 ? 14.273 -32.531 -9.945 1 78.69 101 SER B O 1
ATOM 4195 N N . PRO B 1 102 ? 15.047 -34.25 -11.219 1 69.75 102 PRO B N 1
ATOM 4196 C CA . PRO B 1 102 ? 15.109 -35.094 -10.031 1 69.75 102 PRO B CA 1
ATOM 4197 C C . PRO B 1 102 ? 16.062 -34.562 -8.969 1 69.75 102 PRO B C 1
ATOM 4199 O O . PRO B 1 102 ? 15.93 -34.875 -7.789 1 69.75 102 PRO B O 1
ATOM 4202 N N . THR B 1 103 ? 17.016 -33.75 -9.414 1 66 103 THR B N 1
ATOM 4203 C CA . THR B 1 103 ? 18.062 -33.312 -8.492 1 66 103 THR B CA 1
ATOM 4204 C C . THR B 1 103 ? 17.703 -31.984 -7.859 1 66 103 THR B C 1
ATOM 4206 O O . THR B 1 103 ? 18.422 -31.5 -6.973 1 66 103 THR B O 1
ATOM 4209 N N . GLY B 1 104 ? 16.641 -31.422 -8.328 1 70.62 104 GLY B N 1
ATOM 4210 C CA . GLY B 1 104 ? 16.328 -30.188 -7.617 1 70.62 104 GLY B CA 1
ATOM 4211 C C . GLY B 1 104 ? 15.234 -29.375 -8.281 1 70.62 104 GLY B C 1
ATOM 4212 O O . GLY B 1 104 ? 14.75 -29.734 -9.352 1 70.62 104 GLY B O 1
ATOM 4213 N N . ASN B 1 105 ? 14.812 -28.422 -7.445 1 72.12 105 ASN B N 1
ATOM 4214 C CA . ASN B 1 105 ? 13.797 -27.484 -7.906 1 72.12 105 ASN B CA 1
ATOM 4215 C C . ASN B 1 105 ? 14.398 -26.391 -8.797 1 72.12 105 ASN B C 1
ATOM 4217 O O . ASN B 1 105 ? 14.75 -25.312 -8.312 1 72.12 105 ASN B O 1
ATOM 4221 N N . ASP B 1 106 ? 14.406 -26.656 -10.086 1 81.69 106 ASP B N 1
ATOM 4222 C CA . ASP B 1 106 ? 15.078 -25.734 -10.977 1 81.69 106 ASP B CA 1
ATOM 4223 C C . ASP B 1 106 ? 14.07 -24.953 -11.828 1 81.69 106 ASP B C 1
ATOM 4225 O O . ASP B 1 106 ? 14.414 -23.953 -12.445 1 81.69 106 ASP B O 1
ATOM 4229 N N . VAL B 1 107 ? 12.859 -25.516 -11.805 1 92.25 107 VAL B N 1
ATOM 4230 C CA . VAL B 1 107 ? 11.875 -24.844 -12.648 1 92.25 107 VAL B CA 1
ATOM 4231 C C . VAL B 1 107 ? 10.836 -24.141 -11.773 1 92.25 107 VAL B C 1
ATOM 4233 O O . VAL B 1 107 ? 10.445 -23.016 -12.062 1 92.25 107 VAL B O 1
ATOM 4236 N N . MET B 1 108 ? 10.484 -24.844 -10.781 1 94.75 108 MET B N 1
ATOM 4237 C CA . MET B 1 108 ? 9.453 -24.25 -9.953 1 94.75 108 MET B CA 1
ATOM 4238 C C . MET B 1 108 ? 9.57 -24.719 -8.508 1 94.75 108 MET B C 1
ATOM 4240 O O . MET B 1 108 ? 9.938 -25.859 -8.25 1 94.75 108 MET B O 1
ATOM 4244 N N . VAL B 1 109 ? 9.32 -23.844 -7.613 1 96.12 109 VAL B N 1
ATOM 4245 C CA . VAL B 1 109 ? 9.156 -24.125 -6.191 1 96.12 109 VAL B CA 1
ATOM 4246 C C . VAL B 1 109 ? 7.742 -23.766 -5.746 1 96.12 109 VAL B C 1
ATOM 4248 O O . VAL B 1 109 ? 7.25 -22.672 -6.051 1 96.12 109 VAL B O 1
ATOM 4251 N N . TYR B 1 110 ? 7.129 -24.703 -5.137 1 95.5 110 TYR B N 1
ATOM 4252 C CA . TYR B 1 110 ? 5.766 -24.547 -4.637 1 95.5 110 TYR B CA 1
ATOM 4253 C C . TYR B 1 110 ? 5.746 -24.516 -3.113 1 95.5 110 TYR B C 1
ATOM 4255 O O . TYR B 1 110 ? 6.289 -25.406 -2.461 1 95.5 110 TYR B O 1
ATOM 4263 N N . PHE B 1 111 ? 5.113 -23.453 -2.537 1 96.94 111 PHE B N 1
ATOM 4264 C CA . PHE B 1 111 ? 4.953 -23.328 -1.093 1 96.94 111 PHE B CA 1
ATOM 4265 C C . PHE B 1 111 ? 3.494 -23.516 -0.692 1 96.94 111 PHE B C 1
ATOM 4267 O O . PHE B 1 111 ? 2.65 -22.656 -0.951 1 96.94 111 PHE B O 1
ATOM 4274 N N . GLY B 1 112 ? 3.26 -24.703 0.003 1 95.19 112 GLY B N 1
ATOM 4275 C CA . GLY B 1 112 ? 1.952 -24.891 0.614 1 95.19 112 GLY B CA 1
ATOM 4276 C C . GLY B 1 112 ? 1.778 -24.094 1.895 1 95.19 112 GLY B C 1
ATOM 4277 O O . GLY B 1 112 ? 2.689 -23.375 2.316 1 95.19 112 GLY B O 1
ATOM 4278 N N . HIS B 1 113 ? 0.627 -24.141 2.531 1 93.31 113 HIS B N 1
ATOM 4279 C CA . HIS B 1 113 ? 0.257 -23.25 3.621 1 93.31 113 HIS B CA 1
ATOM 4280 C C . HIS B 1 113 ? 1.133 -23.484 4.848 1 93.31 113 HIS B C 1
ATOM 4282 O O . HIS B 1 113 ? 1.242 -22.609 5.711 1 93.31 113 HIS B O 1
ATOM 4288 N N . GLU B 1 114 ? 1.862 -24.578 4.887 1 94.12 114 GLU B N 1
ATOM 4289 C CA . GLU B 1 114 ? 2.709 -24.828 6.047 1 94.12 114 GLU B CA 1
ATOM 4290 C C . GLU B 1 114 ? 4.188 -24.688 5.695 1 94.12 114 GLU B C 1
ATOM 4292 O O . GLU B 1 114 ? 5.055 -24.844 6.555 1 94.12 114 GLU B O 1
ATOM 4297 N N . ASP B 1 115 ? 4.422 -24.359 4.496 1 95.44 115 ASP B N 1
ATOM 4298 C CA . ASP B 1 115 ? 5.793 -24.438 4.004 1 95.44 115 ASP B CA 1
ATOM 4299 C C . ASP B 1 115 ? 6.5 -23.094 4.141 1 95.44 115 ASP B C 1
ATOM 4301 O O . ASP B 1 115 ? 7.723 -23.016 4.004 1 95.44 115 ASP B O 1
ATOM 4305 N N . LEU B 1 116 ? 5.719 -22.062 4.457 1 98.12 116 LEU B N 1
ATOM 4306 C CA . LEU B 1 116 ? 6.316 -20.734 4.375 1 98.12 116 LEU B CA 1
ATOM 4307 C C . LEU B 1 116 ? 5.824 -19.859 5.512 1 98.12 116 LEU B C 1
ATOM 4309 O O . LEU B 1 116 ? 4.625 -19.578 5.609 1 98.12 116 LEU B O 1
ATOM 4313 N N . GLY B 1 117 ? 6.77 -19.438 6.34 1 98.5 117 GLY B N 1
ATOM 4314 C CA . GLY B 1 117 ? 6.457 -18.5 7.406 1 98.5 117 GLY B CA 1
ATOM 4315 C C . GLY B 1 117 ? 5.457 -19.047 8.406 1 98.5 117 GLY B C 1
ATOM 4316 O O . GLY B 1 117 ? 5.477 -20.25 8.719 1 98.5 117 GLY B O 1
ATOM 4317 N N . LEU B 1 118 ? 4.715 -18.141 9.062 1 98.62 118 LEU B N 1
ATOM 4318 C CA . LEU B 1 118 ? 3.771 -18.469 10.125 1 98.62 118 LEU B CA 1
ATOM 4319 C C . LEU B 1 118 ? 2.375 -17.953 9.789 1 98.62 118 LEU B C 1
ATOM 4321 O O . LEU B 1 118 ? 1.702 -17.375 10.648 1 98.62 118 LEU B O 1
ATOM 4325 N N . PHE B 1 119 ? 1.979 -18.109 8.508 1 98.62 119 PHE B N 1
ATOM 4326 C CA . PHE B 1 119 ? 0.62 -17.719 8.156 1 98.62 119 PHE B CA 1
ATOM 4327 C C . PHE B 1 119 ? -0.391 -18.359 9.102 1 98.62 119 PHE B C 1
ATOM 4329 O O . PHE B 1 119 ? -0.309 -19.547 9.383 1 98.62 119 PHE B O 1
ATOM 4336 N N . PRO B 1 120 ? -1.348 -17.562 9.562 1 98.62 120 PRO B N 1
ATOM 4337 C CA . PRO B 1 120 ? -2.293 -18.078 10.555 1 98.62 120 PRO B CA 1
ATOM 4338 C C . PRO B 1 120 ? -3.551 -18.672 9.922 1 98.62 120 PRO B C 1
ATOM 4340 O O . PRO B 1 120 ? -4.008 -18.188 8.883 1 98.62 120 PRO B O 1
ATOM 4343 N N . TYR B 1 121 ? -4.082 -19.688 10.562 1 98 121 TYR B N 1
ATOM 4344 C CA . TYR B 1 121 ? -5.355 -20.219 10.094 1 98 121 TYR B CA 1
ATOM 4345 C C . TYR B 1 121 ? -6.082 -20.953 11.203 1 98 121 TYR B C 1
ATOM 4347 O O . TYR B 1 121 ? -5.508 -21.219 12.266 1 98 121 TYR B O 1
ATOM 4355 N N . ILE B 1 122 ? -7.355 -21.125 10.977 1 97.5 122 ILE B N 1
ATOM 4356 C CA . ILE B 1 122 ? -8.227 -21.875 11.875 1 97.5 122 ILE B CA 1
ATOM 4357 C C . ILE B 1 122 ? -8.672 -23.172 11.211 1 97.5 122 ILE B C 1
ATOM 4359 O O . ILE B 1 122 ? -9.203 -23.156 10.094 1 97.5 122 ILE B O 1
ATOM 4363 N N . GLN B 1 123 ? -8.344 -24.234 11.812 1 94.44 123 GLN B N 1
ATOM 4364 C CA . GLN B 1 123 ? -8.734 -25.531 11.273 1 94.44 123 GLN B CA 1
ATOM 4365 C C . GLN B 1 123 ? -9.312 -26.422 12.367 1 94.44 123 GLN B C 1
ATOM 4367 O O . GLN B 1 123 ? -8.648 -26.688 13.383 1 94.44 123 GLN B O 1
ATOM 4372 N N . ARG B 1 124 ? -10.531 -26.891 12.203 1 93.19 124 ARG B N 1
ATOM 4373 C CA . ARG B 1 124 ? -11.242 -27.75 13.148 1 93.19 124 ARG B CA 1
ATOM 4374 C C . ARG B 1 124 ? -11.258 -27.125 14.539 1 93.19 124 ARG B C 1
ATOM 4376 O O . ARG B 1 124 ? -10.938 -27.781 15.531 1 93.19 124 ARG B O 1
ATOM 4383 N N . GLY B 1 125 ? -11.422 -25.875 14.547 1 92.12 125 GLY B N 1
ATOM 4384 C CA . GLY B 1 125 ? -11.578 -25.156 15.805 1 92.12 125 GLY B CA 1
ATOM 4385 C C . GLY B 1 125 ? -10.25 -24.766 16.438 1 92.12 125 GLY B C 1
ATOM 4386 O O . GLY B 1 125 ? -10.219 -24.047 17.438 1 92.12 125 GLY B O 1
ATOM 4387 N N . HIS B 1 126 ? -9.219 -25.219 15.82 1 96.44 126 HIS B N 1
ATOM 4388 C CA . HIS B 1 126 ? -7.902 -24.906 16.359 1 96.44 126 HIS B CA 1
ATOM 4389 C C . HIS B 1 126 ? -7.305 -23.688 15.688 1 96.44 126 HIS B C 1
ATOM 4391 O O . HIS B 1 126 ? -7.359 -23.547 14.461 1 96.44 126 HIS B O 1
ATOM 4397 N N . PHE B 1 127 ? -6.777 -22.797 16.516 1 97.44 127 PHE B N 1
ATOM 4398 C CA . PHE B 1 127 ? -6.129 -21.578 16.031 1 97.44 127 PHE B CA 1
ATOM 4399 C C . PHE B 1 127 ? -4.633 -21.797 15.852 1 97.44 127 PHE B C 1
ATOM 4401 O O . PHE B 1 127 ? -3.873 -21.797 16.812 1 97.44 127 PHE B O 1
ATOM 4408 N N . VAL B 1 128 ? -4.195 -21.953 14.641 1 98.06 128 VAL B N 1
ATOM 4409 C CA . VAL B 1 128 ? -2.787 -22.172 14.328 1 98.06 128 VAL B CA 1
ATOM 4410 C C . VAL B 1 128 ? -2.084 -20.844 14.125 1 98.06 128 VAL B C 1
ATOM 4412 O O . VAL B 1 128 ? -2.59 -19.969 13.406 1 98.06 128 VAL B O 1
ATOM 4415 N N . ASN B 1 129 ? -0.869 -20.641 14.742 1 97.56 129 ASN B N 1
ATOM 4416 C CA . ASN B 1 129 ? -0.116 -19.391 14.68 1 97.56 129 ASN B CA 1
ATOM 4417 C C . ASN B 1 129 ? -0.979 -18.188 15.07 1 97.56 129 ASN B C 1
ATOM 4419 O O . ASN B 1 129 ? -0.965 -17.172 14.391 1 97.56 129 ASN B O 1
ATOM 4423 N N . GLY B 1 130 ? -1.788 -18.359 16.062 1 97.31 130 GLY B N 1
ATOM 4424 C CA . GLY B 1 130 ? -2.664 -17.312 16.547 1 97.31 130 GLY B CA 1
ATOM 4425 C C . GLY B 1 130 ? -4.031 -17.312 15.891 1 97.31 130 GLY B C 1
ATOM 4426 O O . GLY B 1 130 ? -4.969 -16.688 16.391 1 97.31 130 GLY B O 1
ATOM 4427 N N . GLY B 1 131 ? -4.195 -17.953 14.727 1 98.25 131 GLY B N 1
ATOM 4428 C CA . GLY B 1 131 ? -5.469 -18.156 14.047 1 98.25 131 GLY B CA 1
ATOM 4429 C C . GLY B 1 131 ? -5.871 -16.969 13.188 1 98.25 131 GLY B C 1
ATOM 4430 O O . GLY B 1 131 ? -6.531 -17.141 12.164 1 98.25 131 GLY B O 1
ATOM 4431 N N . LEU B 1 132 ? -5.461 -15.719 13.609 1 98.69 132 LEU B N 1
ATOM 4432 C CA . LEU B 1 132 ? -5.797 -14.477 12.922 1 98.69 132 LEU B CA 1
ATOM 4433 C C . LEU B 1 132 ? -4.539 -13.711 12.523 1 98.69 132 LEU B C 1
ATOM 4435 O O . LEU B 1 132 ? -3.541 -13.727 13.25 1 98.69 132 LEU B O 1
ATOM 4439 N N . PRO B 1 133 ? -4.617 -13.008 11.359 1 98.69 133 PRO B N 1
ATOM 4440 C CA . PRO B 1 133 ? -3.436 -12.25 10.938 1 98.69 133 PRO B CA 1
ATOM 4441 C C . PRO B 1 133 ? -2.93 -11.297 12.016 1 98.69 133 PRO B C 1
ATOM 4443 O O . PRO B 1 133 ? -1.722 -11.195 12.242 1 98.69 133 PRO B O 1
ATOM 4446 N N . GLN B 1 134 ? -3.842 -10.609 12.695 1 98.75 134 GLN B N 1
ATOM 4447 C CA . GLN B 1 134 ? -3.465 -9.57 13.641 1 98.75 134 GLN B CA 1
ATOM 4448 C C . GLN B 1 134 ? -2.895 -10.172 14.922 1 98.75 134 GLN B C 1
ATOM 4450 O O . GLN B 1 134 ? -2.41 -9.445 15.797 1 98.75 134 GLN B O 1
ATOM 4455 N N . LEU B 1 135 ? -2.85 -11.453 15.039 1 98.44 135 LEU B N 1
ATOM 4456 C CA . LEU B 1 135 ? -2.311 -12.102 16.234 1 98.44 135 LEU B CA 1
ATOM 4457 C C . LEU B 1 135 ? -0.962 -12.75 15.938 1 98.44 135 LEU B C 1
ATOM 4459 O O . LEU B 1 135 ? -0.325 -13.305 16.844 1 98.44 135 LEU B O 1
ATOM 4463 N N . VAL B 1 136 ? -0.448 -12.648 14.727 1 97.81 136 VAL B N 1
ATOM 4464 C CA . VAL B 1 136 ? 0.84 -13.211 14.336 1 97.81 136 VAL B CA 1
ATOM 4465 C C . VAL B 1 136 ? 1.968 -12.281 14.773 1 97.81 136 VAL B C 1
ATOM 4467 O O . VAL B 1 136 ? 1.849 -11.062 14.664 1 97.81 136 VAL B O 1
ATOM 4470 N N . ASN B 1 137 ? 3.004 -12.93 15.344 1 97.19 137 ASN B N 1
ATOM 4471 C CA . ASN B 1 137 ? 4.246 -12.188 15.531 1 97.19 137 ASN B CA 1
ATOM 4472 C C . ASN B 1 137 ? 4.938 -11.906 14.203 1 97.19 137 ASN B C 1
ATOM 4474 O O . ASN B 1 137 ? 5.551 -12.805 13.617 1 97.19 137 ASN B O 1
ATOM 4478 N N . GLY B 1 138 ? 4.949 -10.648 13.766 1 97.5 138 GLY B N 1
ATOM 4479 C CA . GLY B 1 138 ? 5.418 -10.273 12.445 1 97.5 138 GLY B CA 1
ATOM 4480 C C . GLY B 1 138 ? 6.895 -10.547 12.234 1 97.5 138 GLY B C 1
ATOM 4481 O O . GLY B 1 138 ? 7.301 -11.023 11.172 1 97.5 138 GLY B O 1
ATOM 4482 N N . THR B 1 139 ? 7.727 -10.297 13.25 1 97.81 139 THR B N 1
ATOM 4483 C CA . THR B 1 139 ? 9.164 -10.531 13.125 1 97.81 139 THR B CA 1
ATOM 4484 C C . THR B 1 139 ? 9.461 -12.023 13.023 1 97.81 139 THR B C 1
ATOM 4486 O O . THR B 1 139 ? 10.242 -12.445 12.172 1 97.81 139 THR B O 1
ATOM 4489 N N . ALA B 1 140 ? 8.758 -12.797 13.867 1 98.5 140 ALA B N 1
ATOM 4490 C CA . ALA B 1 140 ? 8.953 -14.242 13.812 1 98.5 140 ALA B CA 1
ATOM 4491 C C . ALA B 1 140 ? 8.523 -14.805 12.461 1 98.5 140 ALA B C 1
ATOM 4493 O O . ALA B 1 140 ? 9.18 -15.695 11.922 1 98.5 140 ALA B O 1
ATOM 4494 N N . HIS B 1 141 ? 7.441 -14.305 11.961 1 98.62 141 HIS B N 1
ATOM 4495 C CA . HIS B 1 141 ? 6.965 -14.742 10.648 1 98.62 141 HIS B CA 1
ATOM 4496 C C . HIS B 1 141 ? 8.016 -14.484 9.57 1 98.62 141 HIS B C 1
ATOM 4498 O O . HIS B 1 141 ? 8.383 -15.391 8.828 1 98.62 141 HIS B O 1
ATOM 4504 N N . LEU B 1 142 ? 8.555 -13.281 9.484 1 98.81 142 LEU B N 1
ATOM 4505 C CA . LEU B 1 142 ? 9.477 -12.898 8.422 1 98.81 142 LEU B CA 1
ATOM 4506 C C . LEU B 1 142 ? 10.82 -13.602 8.586 1 98.81 142 LEU B C 1
ATOM 4508 O O . LEU B 1 142 ? 11.461 -13.961 7.594 1 98.81 142 LEU B O 1
ATOM 4512 N N . GLU B 1 143 ? 11.242 -13.812 9.82 1 98.75 143 GLU B N 1
ATOM 4513 C CA . GLU B 1 143 ? 12.461 -14.586 10.047 1 98.75 143 GLU B CA 1
ATOM 4514 C C . GLU B 1 143 ? 12.297 -16.031 9.578 1 98.75 143 GLU B C 1
ATOM 4516 O O . GLU B 1 143 ? 13.203 -16.594 8.961 1 98.75 143 GLU B O 1
ATOM 4521 N N . LYS B 1 144 ? 11.117 -16.578 9.852 1 98.75 144 LYS B N 1
ATOM 4522 C CA . LYS B 1 144 ? 10.859 -17.938 9.359 1 98.75 144 LYS B CA 1
ATOM 4523 C C . LYS B 1 144 ? 10.766 -17.953 7.836 1 98.75 144 LYS B C 1
ATOM 4525 O O . LYS B 1 144 ? 11.195 -18.922 7.195 1 98.75 144 LYS B O 1
ATOM 4530 N N . VAL B 1 145 ? 10.18 -16.938 7.242 1 98.81 145 VAL B N 1
ATOM 4531 C CA . VAL B 1 145 ? 10.133 -16.812 5.789 1 98.81 145 VAL B CA 1
ATOM 4532 C C . VAL B 1 145 ? 11.555 -16.844 5.223 1 98.81 145 VAL B C 1
ATOM 4534 O O . VAL B 1 145 ? 11.82 -17.562 4.25 1 98.81 145 VAL B O 1
ATOM 4537 N N . ALA B 1 146 ? 12.43 -16.078 5.832 1 98.75 146 ALA B N 1
ATOM 4538 C CA . ALA B 1 146 ? 13.812 -16.047 5.371 1 98.75 146 ALA B CA 1
ATOM 4539 C C . ALA B 1 146 ? 14.445 -17.438 5.422 1 98.75 146 ALA B C 1
ATOM 4541 O O . ALA B 1 146 ? 15.078 -17.875 4.461 1 98.75 146 ALA B O 1
ATOM 4542 N N . VAL B 1 147 ? 14.195 -18.125 6.5 1 98.5 147 VAL B N 1
ATOM 4543 C CA . VAL B 1 147 ? 14.742 -19.453 6.68 1 98.5 147 VAL B CA 1
ATOM 4544 C C . VAL B 1 147 ? 14.156 -20.406 5.633 1 98.5 147 VAL B C 1
ATOM 4546 O O . VAL B 1 147 ? 14.883 -21.156 4.984 1 98.5 147 VAL B O 1
ATOM 4549 N N . ASP B 1 148 ? 12.883 -20.344 5.465 1 98.56 148 ASP B N 1
ATOM 4550 C CA . ASP B 1 148 ? 12.18 -21.25 4.555 1 98.56 148 ASP B CA 1
ATOM 4551 C C . ASP B 1 148 ? 12.625 -21.016 3.111 1 98.56 148 ASP B C 1
ATOM 4553 O O . ASP B 1 148 ? 12.828 -21.984 2.363 1 98.56 148 ASP B O 1
ATOM 4557 N N . ILE B 1 149 ? 12.797 -19.812 2.703 1 98.12 149 ILE B N 1
ATOM 4558 C CA . ILE B 1 149 ? 13.203 -19.484 1.34 1 98.12 149 ILE B CA 1
ATOM 4559 C C . ILE B 1 149 ? 14.633 -19.969 1.099 1 98.12 149 ILE B C 1
ATOM 4561 O O . ILE B 1 149 ? 14.922 -20.578 0.07 1 98.12 149 ILE B O 1
ATOM 4565 N N . ARG B 1 150 ? 15.5 -19.703 2.059 1 96.88 150 ARG B N 1
ATOM 4566 C CA . ARG B 1 150 ? 16.891 -20.094 1.898 1 96.88 150 ARG B CA 1
ATOM 4567 C C . ARG B 1 150 ? 17.031 -21.609 1.855 1 96.88 150 ARG B C 1
ATOM 4569 O O . ARG B 1 150 ? 17.891 -22.141 1.162 1 96.88 150 ARG B O 1
ATOM 4576 N N . THR B 1 151 ? 16.109 -22.297 2.479 1 96.19 151 THR B N 1
ATOM 4577 C CA . THR B 1 151 ? 16.109 -23.75 2.482 1 96.19 151 THR B CA 1
ATOM 4578 C C . THR B 1 151 ? 15.523 -24.297 1.182 1 96.19 151 THR B C 1
ATOM 4580 O O . THR B 1 151 ? 16.109 -25.188 0.558 1 96.19 151 THR B O 1
ATOM 4583 N N . ALA B 1 152 ? 14.453 -23.766 0.718 1 96.06 152 ALA B N 1
ATOM 4584 C CA . ALA B 1 152 ? 13.734 -24.281 -0.444 1 96.06 152 ALA B CA 1
ATOM 4585 C C . ALA B 1 152 ? 14.43 -23.875 -1.741 1 96.06 152 ALA B C 1
ATOM 4587 O O . ALA B 1 152 ? 14.328 -24.578 -2.75 1 96.06 152 ALA B O 1
ATOM 4588 N N . ILE B 1 153 ? 15.109 -22.734 -1.701 1 96.44 153 ILE B N 1
ATOM 4589 C CA . ILE B 1 153 ? 15.82 -22.203 -2.857 1 96.44 153 ILE B CA 1
ATOM 4590 C C . ILE B 1 153 ? 17.25 -21.828 -2.459 1 96.44 153 ILE B C 1
ATOM 4592 O O . ILE B 1 153 ? 17.562 -20.641 -2.342 1 96.44 153 ILE B O 1
ATOM 4596 N N . PRO B 1 154 ? 18.094 -22.797 -2.383 1 94.69 154 PRO B N 1
ATOM 4597 C CA . PRO B 1 154 ? 19.453 -22.5 -1.922 1 94.69 154 PRO B CA 1
ATOM 4598 C C . PRO B 1 154 ? 20.234 -21.656 -2.914 1 94.69 154 PRO B C 1
ATOM 4600 O O . PRO B 1 154 ? 21.125 -20.891 -2.512 1 94.69 154 PRO B O 1
ATOM 4603 N N . ASP B 1 155 ? 19.906 -21.766 -4.219 1 94.25 155 ASP B N 1
ATOM 4604 C CA . ASP B 1 155 ? 20.609 -21 -5.246 1 94.25 155 ASP B CA 1
ATOM 4605 C C . ASP B 1 155 ? 20.125 -19.547 -5.277 1 94.25 155 ASP B C 1
ATOM 4607 O O . ASP B 1 155 ? 18.984 -19.281 -5.648 1 94.25 155 ASP B O 1
ATOM 4611 N N . ALA B 1 156 ? 20.984 -18.594 -5.02 1 94.12 156 ALA B N 1
ATOM 4612 C CA . ALA B 1 156 ? 20.625 -17.188 -4.965 1 94.12 156 ALA B CA 1
ATOM 4613 C C . ALA B 1 156 ? 20.266 -16.656 -6.352 1 94.12 156 ALA B C 1
ATOM 4615 O O . ALA B 1 156 ? 19.656 -15.594 -6.48 1 94.12 156 ALA B O 1
ATOM 4616 N N . ASN B 1 157 ? 20.656 -17.422 -7.375 1 93.69 157 ASN B N 1
ATOM 4617 C CA . ASN B 1 157 ? 20.422 -16.984 -8.742 1 93.69 157 ASN B CA 1
ATOM 4618 C C . ASN B 1 157 ? 19.25 -17.734 -9.367 1 93.69 157 ASN B C 1
ATOM 4620 O O . ASN B 1 157 ? 19.047 -17.672 -10.586 1 93.69 157 ASN B O 1
ATOM 4624 N N . TYR B 1 158 ? 18.562 -18.453 -8.516 1 95.44 158 TYR B N 1
ATOM 4625 C CA . TYR B 1 158 ? 17.375 -19.156 -8.977 1 95.44 158 TYR B CA 1
ATOM 4626 C C . TYR B 1 158 ? 16.438 -18.219 -9.727 1 95.44 158 TYR B C 1
ATOM 4628 O O . TYR B 1 158 ? 16.109 -17.125 -9.234 1 95.44 158 TYR B O 1
ATOM 4636 N N . SER B 1 159 ? 15.961 -18.609 -10.938 1 95.75 159 SER B N 1
ATOM 4637 C CA . SER B 1 159 ? 15.141 -17.734 -11.766 1 95.75 159 SER B CA 1
ATOM 4638 C C . SER B 1 159 ? 13.867 -18.438 -12.219 1 95.75 159 SER B C 1
ATOM 4640 O O . SER B 1 159 ? 13.25 -18.047 -13.211 1 95.75 159 SER B O 1
ATOM 4642 N N . GLY B 1 160 ? 13.445 -19.484 -11.523 1 96.88 160 GLY B N 1
ATOM 4643 C CA . GLY B 1 160 ? 12.219 -20.219 -11.828 1 96.88 160 GLY B CA 1
ATOM 4644 C C . GLY B 1 160 ? 11 -19.656 -11.125 1 96.88 160 GLY B C 1
ATOM 4645 O O . GLY B 1 160 ? 11.055 -18.562 -10.547 1 96.88 160 GLY B O 1
ATOM 4646 N N . LEU B 1 161 ? 9.891 -20.375 -11.281 1 98 161 LEU B N 1
ATOM 4647 C CA . LEU B 1 161 ? 8.648 -19.984 -10.625 1 98 161 LEU B CA 1
ATOM 4648 C C . LEU B 1 161 ? 8.711 -20.281 -9.133 1 98 161 LEU B C 1
ATOM 4650 O O . LEU B 1 161 ? 9.305 -21.281 -8.711 1 98 161 LEU B O 1
ATOM 4654 N N . ALA B 1 162 ? 8.195 -19.406 -8.336 1 98.12 162 ALA B N 1
ATOM 4655 C CA . ALA B 1 162 ? 8.016 -19.594 -6.902 1 98.12 162 ALA B CA 1
ATOM 4656 C C . ALA B 1 162 ? 6.602 -19.203 -6.473 1 98.12 162 ALA B C 1
ATOM 4658 O O . ALA B 1 162 ? 6.305 -18.016 -6.324 1 98.12 162 ALA B O 1
ATOM 4659 N N . VAL B 1 163 ? 5.777 -20.188 -6.25 1 98.12 163 VAL B N 1
ATOM 4660 C CA . VAL B 1 163 ? 4.348 -19.953 -6.066 1 98.12 163 VAL B CA 1
ATOM 4661 C C . VAL B 1 163 ? 3.965 -20.203 -4.609 1 98.12 163 VAL B C 1
ATOM 4663 O O . VAL B 1 163 ? 4.27 -21.266 -4.055 1 98.12 163 VAL B O 1
ATOM 4666 N N . ILE B 1 164 ? 3.307 -19.203 -4.016 1 98.5 164 ILE B N 1
ATOM 4667 C CA . ILE B 1 164 ? 2.801 -19.297 -2.65 1 98.5 164 ILE B CA 1
ATOM 4668 C C . ILE B 1 164 ? 1.301 -19.594 -2.674 1 98.5 164 ILE B C 1
ATOM 4670 O O . ILE B 1 164 ? 0.518 -18.781 -3.172 1 98.5 164 ILE B O 1
ATOM 4674 N N . ASP B 1 165 ? 0.926 -20.703 -2.127 1 97.44 165 ASP B N 1
ATOM 4675 C CA . ASP B 1 165 ? -0.478 -21.094 -2.131 1 97.44 165 ASP B CA 1
ATOM 4676 C C . ASP B 1 165 ? -1.116 -20.875 -0.762 1 97.44 165 ASP B C 1
ATOM 4678 O O . ASP B 1 165 ? -0.993 -21.719 0.131 1 97.44 165 ASP B O 1
ATOM 4682 N N . TRP B 1 166 ? -1.803 -19.797 -0.597 1 97.19 166 TRP B N 1
ATOM 4683 C CA . TRP B 1 166 ? -2.547 -19.438 0.608 1 97.19 166 TRP B CA 1
ATOM 4684 C C . TRP B 1 166 ? -4.016 -19.188 0.285 1 97.19 166 TRP B C 1
ATOM 4686 O O . TRP B 1 166 ? -4.344 -18.219 -0.42 1 97.19 166 TRP B O 1
ATOM 4696 N N . GLU B 1 167 ? -4.957 -19.969 0.931 1 94.19 167 GLU B N 1
ATOM 4697 C CA . GLU B 1 167 ? -6.34 -19.875 0.466 1 94.19 167 GLU B CA 1
ATOM 4698 C C . GLU B 1 167 ? -7.312 -19.797 1.639 1 94.19 167 GLU B C 1
ATOM 4700 O O . GLU B 1 167 ? -8.531 -19.891 1.448 1 94.19 167 GLU B O 1
ATOM 4705 N N . PHE B 1 168 ? -6.844 -19.641 2.852 1 96.38 168 PHE B N 1
ATOM 4706 C CA . PHE B 1 168 ? -7.715 -19.719 4.02 1 96.38 168 PHE B CA 1
ATOM 4707 C C . PHE B 1 168 ? -8.539 -18.453 4.16 1 96.38 168 PHE B C 1
ATOM 4709 O O . PHE B 1 168 ? -9.688 -18.5 4.621 1 96.38 168 PHE B O 1
ATOM 4716 N N . TRP B 1 169 ? -7.977 -17.375 3.91 1 97.5 169 TRP B N 1
ATOM 4717 C CA . TRP B 1 169 ? -8.633 -16.062 3.977 1 97.5 169 TRP B CA 1
ATOM 4718 C C . TRP B 1 169 ? -8.008 -15.094 2.992 1 97.5 169 TRP B C 1
ATOM 4720 O O . TRP B 1 169 ? -6.863 -15.273 2.566 1 97.5 169 TRP B O 1
ATOM 4730 N N . SER B 1 170 ? -8.812 -14.141 2.535 1 97.12 170 SER B N 1
ATOM 4731 C CA . SER B 1 170 ? -8.344 -13.016 1.731 1 97.12 170 SER B CA 1
ATOM 4732 C C . SER B 1 170 ? -7.844 -11.875 2.613 1 97.12 170 SER B C 1
ATOM 4734 O O . SER B 1 170 ? -8.414 -11.617 3.678 1 97.12 170 SER B O 1
ATOM 4736 N N . PRO B 1 171 ? -6.781 -11.18 2.205 1 98 171 PRO B N 1
ATOM 4737 C CA . PRO B 1 171 ? -6.312 -10.055 3.008 1 98 171 PRO B CA 1
ATOM 4738 C C . PRO B 1 171 ? -7.289 -8.875 3 1 98 171 PRO B C 1
ATOM 4740 O O . PRO B 1 171 ? -7.133 -7.934 3.779 1 98 171 PRO B O 1
ATOM 4743 N N . VAL B 1 172 ? -8.25 -8.891 2.123 1 97.94 172 VAL B N 1
ATOM 4744 C CA . VAL B 1 172 ? -9.289 -7.863 2.062 1 97.94 172 VAL B CA 1
ATOM 4745 C C . VAL B 1 172 ? -10.508 -8.312 2.861 1 97.94 172 VAL B C 1
ATOM 4747 O O . VAL B 1 172 ? -11.141 -9.312 2.525 1 97.94 172 VAL B O 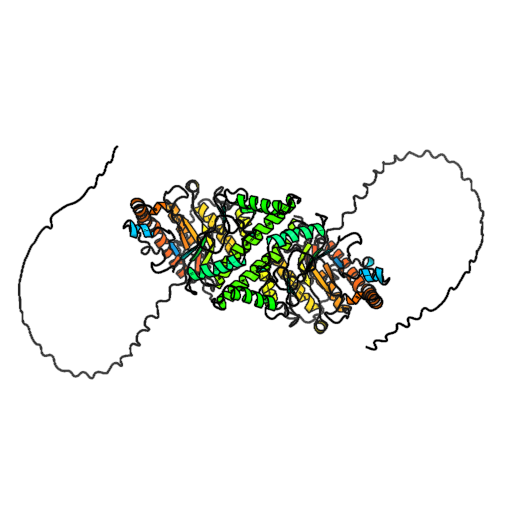1
ATOM 4750 N N . TRP B 1 173 ? -10.898 -7.555 3.852 1 97.75 173 TRP B N 1
ATOM 4751 C CA . TRP B 1 173 ? -11.953 -7.863 4.812 1 97.75 173 TRP B CA 1
ATOM 4752 C C . TRP B 1 173 ? -13.25 -8.234 4.102 1 97.75 173 TRP B C 1
ATOM 4754 O O . TRP B 1 173 ? -13.828 -9.289 4.371 1 97.75 173 TRP B O 1
ATOM 4764 N N . ASN B 1 174 ? -13.688 -7.504 3.096 1 95.69 174 ASN B N 1
ATOM 4765 C CA . ASN B 1 174 ? -14.992 -7.648 2.455 1 95.69 174 ASN B CA 1
ATOM 4766 C C . ASN B 1 174 ? -15.039 -8.875 1.552 1 95.69 174 ASN B C 1
ATOM 4768 O O . ASN B 1 174 ? -16.125 -9.398 1.264 1 95.69 174 ASN B O 1
ATOM 4772 N N . LYS B 1 175 ? -13.914 -9.383 1.14 1 95.69 175 LYS B N 1
ATOM 4773 C CA . LYS B 1 175 ? -13.852 -10.555 0.28 1 95.69 175 LYS B CA 1
ATOM 4774 C C . LYS B 1 175 ? -14.148 -11.828 1.07 1 95.69 175 LYS B C 1
ATOM 4776 O O . LYS B 1 175 ? -14.453 -12.875 0.488 1 95.69 175 LYS B O 1
ATOM 4781 N N . ASN B 1 176 ? -14.008 -11.695 2.357 1 96.38 176 ASN B N 1
ATOM 4782 C CA . ASN B 1 176 ? -14.242 -12.859 3.209 1 96.38 176 ASN B CA 1
ATOM 4783 C C . ASN B 1 176 ? -15.711 -12.984 3.594 1 96.38 176 ASN B C 1
ATOM 4785 O O . ASN B 1 176 ? -16.156 -14.055 4.016 1 96.38 176 ASN B O 1
ATOM 4789 N N . ILE B 1 177 ? -16.469 -11.922 3.486 1 93.44 177 ILE B N 1
ATOM 4790 C CA . ILE B 1 177 ? -17.844 -11.875 3.961 1 93.44 177 ILE B CA 1
ATOM 4791 C C . ILE B 1 177 ? -18.719 -12.797 3.107 1 93.44 177 ILE B C 1
ATOM 4793 O O . ILE B 1 177 ? -18.688 -12.711 1.877 1 93.44 177 ILE B O 1
ATOM 4797 N N . GLY B 1 178 ? -19.375 -13.656 3.691 1 88.81 178 GLY B N 1
ATOM 4798 C CA . GLY B 1 178 ? -20.328 -14.523 3 1 88.81 178 GLY B CA 1
ATOM 4799 C C . GLY B 1 178 ? -19.656 -15.695 2.309 1 88.81 178 GLY B C 1
ATOM 4800 O O . GLY B 1 178 ? -20.312 -16.469 1.604 1 88.81 178 GLY B O 1
ATOM 4801 N N . VAL B 1 179 ? -18.391 -15.797 2.389 1 89.56 179 VAL B N 1
ATOM 4802 C CA . VAL B 1 179 ? -17.672 -16.906 1.762 1 89.56 179 VAL B CA 1
ATOM 4803 C C . VAL B 1 179 ? -17.438 -18.016 2.779 1 89.56 179 VAL B C 1
ATOM 4805 O O . VAL B 1 179 ? -16.812 -17.797 3.818 1 89.56 179 VAL B O 1
ATOM 4808 N N . PRO B 1 180 ? -17.938 -19.172 2.443 1 87.38 180 PRO B N 1
ATOM 4809 C CA . PRO B 1 180 ? -17.766 -20.281 3.383 1 87.38 180 PRO B CA 1
ATOM 4810 C C . PRO B 1 180 ? -16.297 -20.547 3.734 1 87.38 180 PRO B C 1
ATOM 4812 O O . PRO B 1 180 ? -15.445 -20.594 2.844 1 87.38 180 PRO B O 1
ATOM 4815 N N . GLY B 1 181 ? -16.047 -20.641 5.02 1 89.62 181 GLY B N 1
ATOM 4816 C CA . GLY B 1 181 ? -14.703 -20.922 5.492 1 89.62 181 GLY B CA 1
ATOM 4817 C C . GLY B 1 181 ? -13.938 -19.672 5.867 1 89.62 181 GLY B C 1
ATOM 4818 O O . GLY B 1 181 ? -13.281 -19.625 6.91 1 89.62 181 GLY B O 1
ATOM 4819 N N . SER B 1 182 ? -14.109 -18.625 5.016 1 93.44 182 SER B N 1
ATOM 4820 C CA . SER B 1 182 ? -13.289 -17.453 5.289 1 93.44 182 SER B CA 1
ATOM 4821 C C . SER B 1 182 ? -14.047 -16.438 6.129 1 93.44 182 SER B C 1
ATOM 4823 O O . SER B 1 182 ? -13.438 -15.602 6.797 1 93.44 182 SER B O 1
ATOM 4825 N N . GLU B 1 183 ? -15.422 -16.453 6.191 1 95.25 183 GLU B N 1
ATOM 4826 C CA . GLU B 1 183 ? -16.219 -15.523 6.98 1 95.25 183 GLU B CA 1
ATOM 4827 C C . GLU B 1 183 ? -15.938 -15.688 8.469 1 95.25 183 GLU B C 1
ATOM 4829 O O . GLU B 1 183 ? -16.109 -14.742 9.25 1 95.25 183 GLU B O 1
ATOM 4834 N N . LEU B 1 184 ? -15.477 -16.859 8.805 1 97.12 184 LEU B N 1
ATOM 4835 C CA . LEU B 1 184 ? -15.117 -17.156 10.188 1 97.12 184 LEU B CA 1
ATOM 4836 C C . LEU B 1 184 ? -14.055 -16.188 10.695 1 97.12 184 LEU B C 1
ATOM 4838 O O . LEU B 1 184 ? -14.062 -15.805 11.859 1 97.12 184 LEU B O 1
ATOM 4842 N N . TYR B 1 185 ? -13.219 -15.727 9.891 1 98.38 185 TYR B N 1
ATOM 4843 C CA . TYR B 1 185 ? -12.125 -14.844 10.281 1 98.38 185 TYR B CA 1
ATOM 4844 C C . TYR B 1 185 ? -12.641 -13.445 10.602 1 98.38 185 TYR B C 1
ATOM 4846 O O . TYR B 1 185 ? -12.133 -12.789 11.516 1 98.38 185 TYR B O 1
ATOM 4854 N N . ASN B 1 186 ? -13.672 -12.945 9.867 1 98.25 186 ASN B N 1
ATOM 4855 C CA . ASN B 1 186 ? -14.344 -11.711 10.242 1 98.25 186 ASN B CA 1
ATOM 4856 C C . ASN B 1 186 ? -14.969 -11.812 11.633 1 98.25 186 ASN B C 1
ATOM 4858 O O . ASN B 1 186 ? -14.766 -10.93 12.469 1 98.25 186 ASN B O 1
ATOM 4862 N N . ALA B 1 187 ? -15.672 -12.922 11.797 1 98 187 ALA B N 1
ATOM 4863 C CA . ALA B 1 187 ? -16.391 -13.125 13.047 1 98 187 ALA B CA 1
ATOM 4864 C C . ALA B 1 187 ? -15.422 -13.219 14.227 1 98 187 ALA B C 1
ATOM 4866 O O . ALA B 1 187 ? -15.633 -12.586 15.258 1 98 187 ALA B O 1
ATOM 4867 N N . GLU B 1 188 ? -14.367 -13.961 14.047 1 98.38 188 GLU B N 1
ATOM 4868 C CA . GLU B 1 188 ? -13.398 -14.148 15.125 1 98.38 188 GLU B CA 1
ATOM 4869 C C . GLU B 1 188 ? -12.633 -12.859 15.398 1 98.38 188 GLU B C 1
ATOM 4871 O O . GLU B 1 188 ? -12.258 -12.594 16.547 1 98.38 188 GLU B O 1
ATOM 4876 N N . SER B 1 189 ? -12.383 -12.055 14.391 1 98.69 189 SER B N 1
ATOM 4877 C CA . SER B 1 189 ? -11.719 -10.766 14.57 1 98.69 189 SER B CA 1
ATOM 4878 C C . SER B 1 189 ? -12.586 -9.805 15.383 1 98.69 189 SER B C 1
ATOM 4880 O O . SER B 1 189 ? -12.086 -9.125 16.281 1 98.69 189 SER B O 1
ATOM 4882 N N . MET B 1 190 ? -13.875 -9.758 15.086 1 98.62 190 MET B N 1
ATOM 4883 C CA . MET B 1 190 ? -14.805 -8.922 15.844 1 98.62 190 MET B CA 1
ATOM 4884 C C . MET B 1 190 ? -14.922 -9.398 17.281 1 98.62 190 MET B C 1
ATOM 4886 O O . MET B 1 190 ? -14.93 -8.594 18.219 1 98.62 190 MET B O 1
ATOM 4890 N N . ALA B 1 191 ? -14.969 -10.695 17.422 1 98.56 191 ALA B N 1
ATOM 4891 C CA . ALA B 1 191 ? -15.062 -11.281 18.75 1 98.56 191 ALA B CA 1
ATOM 4892 C C . ALA B 1 191 ? -13.828 -10.93 19.594 1 98.56 191 ALA B C 1
ATOM 4894 O O . ALA B 1 191 ? -13.938 -10.688 20.797 1 98.56 191 ALA B O 1
ATOM 4895 N N . LEU B 1 192 ? -12.688 -10.961 18.984 1 98.62 192 LEU B N 1
ATOM 4896 C CA . LEU B 1 192 ? -11.438 -10.625 19.656 1 98.62 192 LEU B CA 1
ATOM 4897 C C . LEU B 1 192 ? -11.5 -9.211 20.234 1 98.62 192 LEU B C 1
ATOM 4899 O O . LEU B 1 192 ? -11.188 -9.008 21.422 1 98.62 192 LEU B O 1
ATOM 4903 N N . VAL B 1 193 ? -11.891 -8.18 19.453 1 98.62 193 VAL B N 1
ATOM 4904 C CA . VAL B 1 193 ? -11.977 -6.797 19.891 1 98.62 193 VAL B CA 1
ATOM 4905 C C . VAL B 1 193 ? -13.055 -6.664 20.969 1 98.62 193 VAL B C 1
ATOM 4907 O O . VAL B 1 193 ? -12.852 -6 21.984 1 98.62 193 VAL B O 1
ATOM 4910 N N . ARG B 1 194 ? -14.195 -7.379 20.766 1 98.56 194 ARG B N 1
ATOM 4911 C CA . ARG B 1 194 ? -15.312 -7.34 21.703 1 98.56 194 ARG B CA 1
ATOM 4912 C C . ARG B 1 194 ? -14.891 -7.875 23.078 1 98.56 194 ARG B C 1
ATOM 4914 O O . ARG B 1 194 ? -15.25 -7.309 24.109 1 98.56 194 ARG B O 1
ATOM 4921 N N . ARG B 1 195 ? -14.148 -8.875 23.062 1 98.38 195 ARG B N 1
ATOM 4922 C CA . ARG B 1 195 ? -13.672 -9.469 24.312 1 98.38 195 ARG B CA 1
ATOM 4923 C C . ARG B 1 195 ? -12.773 -8.5 25.078 1 98.38 195 ARG B C 1
ATOM 4925 O O . ARG B 1 195 ? -12.82 -8.43 26.312 1 98.38 195 ARG B O 1
ATOM 4932 N N . ARG B 1 196 ? -12.008 -7.746 24.391 1 97.81 196 ARG B N 1
ATOM 4933 C CA . ARG B 1 196 ? -11.055 -6.828 25.016 1 97.81 196 ARG B CA 1
ATOM 4934 C C . ARG B 1 196 ? -11.727 -5.508 25.375 1 97.81 196 ARG B C 1
ATOM 4936 O O . ARG B 1 196 ? -11.273 -4.805 26.281 1 97.81 196 ARG B O 1
ATOM 4943 N N . HIS B 1 197 ? -12.805 -5.211 24.656 1 97.94 197 HIS B N 1
ATOM 4944 C CA . HIS B 1 197 ? -13.547 -3.979 24.891 1 97.94 197 HIS B CA 1
ATOM 4945 C C . HIS B 1 197 ? -15.055 -4.234 24.875 1 97.94 197 HIS B C 1
ATOM 4947 O O . HIS B 1 197 ? -15.758 -3.797 23.969 1 97.94 197 HIS B O 1
ATOM 4953 N N . PRO B 1 198 ? -15.547 -4.758 25.938 1 98 198 PRO B N 1
ATOM 4954 C CA . PRO B 1 198 ? -16.938 -5.227 25.969 1 98 198 PRO B CA 1
ATOM 4955 C C . PRO B 1 198 ? -17.938 -4.082 25.906 1 98 198 PRO B C 1
ATOM 4957 O O . PRO B 1 198 ? -19.109 -4.301 25.547 1 98 198 PRO B O 1
ATOM 4960 N N . THR B 1 199 ? -17.547 -2.83 26.156 1 97.69 199 THR B N 1
ATOM 4961 C CA . THR B 1 199 ? -18.5 -1.733 26.25 1 97.69 199 THR B CA 1
ATOM 4962 C C . THR B 1 199 ? -18.516 -0.921 24.953 1 97.69 199 THR B C 1
ATOM 4964 O O . THR B 1 199 ? -19.312 0.008 24.812 1 97.69 199 THR B O 1
ATOM 4967 N N . TRP B 1 200 ? -17.641 -1.187 24.016 1 97.75 200 TRP B N 1
ATOM 4968 C CA . TRP B 1 200 ? -17.594 -0.439 22.766 1 97.75 200 TRP B CA 1
ATOM 4969 C C . TRP B 1 200 ? -18.844 -0.688 21.938 1 97.75 200 TRP B C 1
ATOM 4971 O O . TRP B 1 200 ? -19.422 -1.776 21.984 1 97.75 200 TRP B O 1
ATOM 4981 N N . ASP B 1 201 ? -19.297 0.338 21.234 1 96.88 201 ASP B N 1
ATOM 4982 C CA . ASP B 1 201 ? -20.406 0.149 20.297 1 96.88 201 ASP B CA 1
ATOM 4983 C C . ASP B 1 201 ? -19.984 -0.715 19.109 1 96.88 201 ASP B C 1
ATOM 4985 O O . ASP B 1 201 ? -18.797 -0.885 18.844 1 96.88 201 ASP B O 1
ATOM 4989 N N . GLN B 1 202 ? -20.984 -1.252 18.391 1 97.25 202 GLN B N 1
ATOM 4990 C CA . GLN B 1 202 ? -20.766 -2.199 17.312 1 97.25 202 GLN B CA 1
ATOM 4991 C C . GLN B 1 202 ? -19.906 -1.576 16.203 1 97.25 202 GLN B C 1
ATOM 4993 O O . GLN B 1 202 ? -19.062 -2.248 15.625 1 97.25 202 GLN B O 1
ATOM 4998 N N . GLY B 1 203 ? -20.125 -0.326 15.914 1 97.19 203 GLY B N 1
ATOM 4999 C CA . GLY B 1 203 ? -19.359 0.362 14.883 1 97.19 203 GLY B CA 1
ATOM 5000 C C . GLY B 1 203 ? -17.891 0.457 15.188 1 97.19 203 GLY B C 1
ATOM 5001 O O . GLY B 1 203 ? -17.047 0.207 14.32 1 97.19 203 GLY B O 1
ATOM 5002 N N . THR B 1 204 ? -17.578 0.768 16.375 1 98.06 204 THR B N 1
ATOM 5003 C CA . THR B 1 204 ? -16.188 0.879 16.812 1 98.06 204 THR B CA 1
ATOM 5004 C C . THR B 1 204 ? -15.5 -0.483 16.781 1 98.06 204 THR B C 1
ATOM 5006 O O . THR B 1 204 ? -14.352 -0.596 16.328 1 98.06 204 THR B O 1
ATOM 5009 N N . VAL B 1 205 ? -16.188 -1.508 17.234 1 98.62 205 VAL B N 1
ATOM 5010 C CA . VAL B 1 205 ? -15.648 -2.865 17.219 1 98.62 205 VAL B CA 1
ATOM 5011 C C . VAL B 1 205 ? -15.328 -3.283 15.789 1 98.62 205 VAL B C 1
ATOM 5013 O O . VAL B 1 205 ? -14.227 -3.764 15.508 1 98.62 205 VAL B O 1
ATOM 5016 N N . GLU B 1 206 ? -16.234 -3.041 14.922 1 98.31 206 GLU B N 1
ATOM 5017 C CA . GLU B 1 206 ? -16.062 -3.459 13.539 1 98.31 206 GLU B CA 1
ATOM 5018 C C . GLU B 1 206 ? -14.93 -2.691 12.867 1 98.31 206 GLU B C 1
ATOM 5020 O O . GLU B 1 206 ? -14.094 -3.285 12.18 1 98.31 206 GLU B O 1
ATOM 5025 N N . ALA B 1 207 ? -14.891 -1.384 13.078 1 98.38 207 ALA B N 1
ATOM 5026 C CA . ALA B 1 207 ? -13.852 -0.555 12.477 1 98.38 207 ALA B CA 1
ATOM 5027 C C . ALA B 1 207 ? -12.461 -0.995 12.945 1 98.38 207 ALA B C 1
ATOM 5029 O O . ALA B 1 207 ? -11.539 -1.113 12.141 1 98.38 207 ALA B O 1
ATOM 5030 N N . THR B 1 208 ? -12.375 -1.264 14.18 1 98.81 208 THR B N 1
ATOM 5031 C CA . THR B 1 208 ? -11.094 -1.652 14.766 1 98.81 208 THR B CA 1
ATOM 5032 C C . THR B 1 208 ? -10.688 -3.045 14.297 1 98.81 208 THR B C 1
ATOM 5034 O O . THR B 1 208 ? -9.547 -3.25 13.867 1 98.81 208 THR B O 1
ATOM 5037 N N . ALA B 1 209 ? -11.633 -3.988 14.328 1 98.88 209 ALA B N 1
ATOM 5038 C CA . ALA B 1 209 ? -11.367 -5.359 13.898 1 98.88 209 ALA B CA 1
ATOM 5039 C C . ALA B 1 209 ? -10.938 -5.398 12.438 1 98.88 209 ALA B C 1
ATOM 5041 O O . ALA B 1 209 ? -9.977 -6.086 12.078 1 98.88 209 ALA B O 1
ATOM 5042 N N . LYS B 1 210 ? -11.648 -4.676 11.625 1 98.75 210 LYS B N 1
ATOM 5043 C CA . LYS B 1 210 ? -11.352 -4.613 10.203 1 98.75 210 LYS B CA 1
ATOM 5044 C C . LYS B 1 210 ? -9.953 -4.051 9.953 1 98.75 210 LYS B C 1
ATOM 5046 O O . LYS B 1 210 ? -9.172 -4.617 9.188 1 98.75 210 LYS B O 1
ATOM 5051 N N . THR B 1 211 ? -9.617 -2.973 10.609 1 98.81 211 THR B N 1
ATOM 5052 C CA . THR B 1 211 ? -8.32 -2.334 10.406 1 98.81 211 THR B CA 1
ATOM 5053 C C . THR B 1 211 ? -7.191 -3.236 10.898 1 98.81 211 THR B C 1
ATOM 5055 O O . THR B 1 211 ? -6.172 -3.389 10.219 1 98.81 211 THR B O 1
ATOM 5058 N N . GLU B 1 212 ? -7.41 -3.859 12.07 1 98.81 212 GLU B N 1
ATOM 5059 C CA . GLU B 1 212 ? -6.418 -4.797 12.594 1 98.81 212 GLU B CA 1
ATOM 5060 C C . GLU B 1 212 ? -6.176 -5.941 11.617 1 98.81 212 GLU B C 1
ATOM 5062 O O . GLU B 1 212 ? -5.027 -6.285 11.328 1 98.81 212 GLU B O 1
ATOM 5067 N N . PHE B 1 213 ? -7.281 -6.52 11.18 1 98.81 213 PHE B N 1
ATOM 5068 C CA . PHE B 1 213 ? -7.203 -7.668 10.281 1 98.81 213 PHE B CA 1
ATOM 5069 C C . PHE B 1 213 ? -6.5 -7.297 8.984 1 98.81 213 PHE B C 1
ATOM 5071 O O . PHE B 1 213 ? -5.531 -7.953 8.586 1 98.81 213 PHE B O 1
ATOM 5078 N N . GLU B 1 214 ? -6.863 -6.219 8.328 1 98.81 214 GLU B N 1
ATOM 5079 C CA . GLU B 1 214 ? -6.367 -5.875 6.996 1 98.81 214 GLU B CA 1
ATOM 5080 C C . GLU B 1 214 ? -4.914 -5.422 7.047 1 98.81 214 GLU B C 1
ATOM 5082 O O . GLU B 1 214 ? -4.117 -5.762 6.168 1 98.81 214 GLU B O 1
ATOM 5087 N N . GLU B 1 215 ? -4.531 -4.633 8.039 1 98.69 215 GLU B N 1
ATOM 5088 C CA . GLU B 1 215 ? -3.145 -4.188 8.141 1 98.69 215 GLU B CA 1
ATOM 5089 C C . GLU B 1 215 ? -2.205 -5.367 8.375 1 98.69 215 GLU B C 1
ATOM 5091 O O . GLU B 1 215 ? -1.132 -5.441 7.773 1 98.69 215 GLU B O 1
ATOM 5096 N N . ALA B 1 216 ? -2.639 -6.234 9.242 1 98.81 216 ALA B N 1
ATOM 5097 C CA . ALA B 1 216 ? -1.813 -7.406 9.531 1 98.81 216 ALA B CA 1
ATOM 5098 C C . ALA B 1 216 ? -1.747 -8.336 8.32 1 98.81 216 ALA B C 1
ATOM 5100 O O . ALA B 1 216 ? -0.68 -8.859 7.988 1 98.81 216 ALA B O 1
ATOM 5101 N N . ALA B 1 217 ? -2.896 -8.578 7.707 1 98.81 217 ALA B N 1
ATOM 5102 C CA . ALA B 1 217 ? -2.947 -9.438 6.527 1 98.81 217 ALA B CA 1
ATOM 5103 C C . ALA B 1 217 ? -2.068 -8.891 5.406 1 98.81 217 ALA B C 1
ATOM 5105 O O . ALA B 1 217 ? -1.294 -9.633 4.801 1 98.81 217 ALA B O 1
ATOM 5106 N N . ARG B 1 218 ? -2.225 -7.629 5.129 1 98.75 218 ARG B N 1
ATOM 5107 C CA . ARG B 1 218 ? -1.378 -6.98 4.129 1 98.75 218 ARG B CA 1
ATOM 5108 C C . ARG B 1 218 ? 0.099 -7.18 4.453 1 98.75 218 ARG B C 1
ATOM 5110 O O . ARG B 1 218 ? 0.893 -7.523 3.576 1 98.75 218 ARG B O 1
ATOM 5117 N N . SER B 1 219 ? 0.457 -6.945 5.719 1 98.69 219 SER B N 1
ATOM 5118 C CA . SER B 1 219 ? 1.848 -7.082 6.141 1 98.69 219 SER B CA 1
ATOM 5119 C C . SER B 1 219 ? 2.357 -8.5 5.914 1 98.69 219 SER B C 1
ATOM 5121 O O . SER B 1 219 ? 3.502 -8.695 5.496 1 98.69 219 SER B O 1
ATOM 5123 N N . LEU B 1 220 ? 1.568 -9.477 6.191 1 98.81 220 LEU B N 1
ATOM 5124 C CA . LEU B 1 220 ? 1.955 -10.867 6.004 1 98.81 220 LEU B CA 1
ATOM 5125 C C . LEU B 1 220 ? 2.162 -11.18 4.523 1 98.81 220 LEU B C 1
ATOM 5127 O O . LEU B 1 220 ? 3.186 -11.75 4.145 1 98.81 220 LEU B O 1
ATOM 5131 N N . TYR B 1 221 ? 1.204 -10.773 3.691 1 98.75 221 TYR B N 1
ATOM 5132 C CA . TYR B 1 221 ? 1.286 -11.055 2.262 1 98.75 221 TYR B CA 1
ATOM 5133 C C . TYR B 1 221 ? 2.436 -10.281 1.622 1 98.75 221 TYR B C 1
ATOM 5135 O O . TYR B 1 221 ? 3.363 -10.883 1.071 1 98.75 221 TYR B O 1
ATOM 5143 N N . GLU B 1 222 ? 2.396 -9 1.806 1 98.75 222 GLU B N 1
ATOM 5144 C CA . GLU B 1 222 ? 3.359 -8.125 1.149 1 98.75 222 GLU B CA 1
ATOM 5145 C C . GLU B 1 222 ? 4.77 -8.352 1.685 1 98.75 222 GLU B C 1
ATOM 5147 O O . GLU B 1 222 ? 5.727 -8.445 0.911 1 98.75 222 GLU B O 1
ATOM 5152 N N . GLY B 1 223 ? 4.871 -8.461 3.018 1 98.81 223 GLY B N 1
ATOM 5153 C CA . GLY B 1 223 ? 6.176 -8.688 3.613 1 98.81 223 GLY B CA 1
ATOM 5154 C C . GLY B 1 223 ? 6.836 -9.969 3.137 1 98.81 223 GLY B C 1
ATOM 5155 O O . GLY B 1 223 ? 8.047 -10 2.902 1 98.81 223 GLY B O 1
ATOM 5156 N N . THR B 1 224 ? 6.055 -10.969 2.957 1 98.88 224 THR B N 1
ATOM 5157 C CA . THR B 1 224 ? 6.562 -12.258 2.502 1 98.88 224 THR B CA 1
ATOM 5158 C C . THR B 1 224 ? 7.156 -12.141 1.1 1 98.88 224 THR B C 1
ATOM 5160 O O . THR B 1 224 ? 8.297 -12.547 0.864 1 98.88 224 THR B O 1
ATOM 5163 N N . VAL B 1 225 ? 6.469 -11.578 0.204 1 98.69 225 VAL B N 1
ATOM 5164 C CA . VAL B 1 225 ? 6.918 -11.531 -1.184 1 98.69 225 VAL B CA 1
ATOM 5165 C C . VAL B 1 225 ? 8.07 -10.539 -1.325 1 98.69 225 VAL B C 1
ATOM 5167 O O . VAL B 1 225 ? 9 -10.758 -2.098 1 98.69 225 VAL B O 1
ATOM 5170 N N . LEU B 1 226 ? 8 -9.414 -0.555 1 98.62 226 LEU B N 1
ATOM 5171 C CA . LEU B 1 226 ? 9.094 -8.445 -0.604 1 98.62 226 LEU B CA 1
ATOM 5172 C C . LEU B 1 226 ? 10.398 -9.062 -0.11 1 98.62 226 LEU B C 1
ATOM 5174 O O . LEU B 1 226 ? 11.445 -8.898 -0.739 1 98.62 226 LEU B O 1
ATOM 5178 N N . LEU B 1 227 ? 10.312 -9.773 0.987 1 98.88 227 LEU B N 1
ATOM 5179 C CA . LEU B 1 227 ? 11.508 -10.414 1.53 1 98.88 227 LEU B CA 1
ATOM 5180 C C . LEU B 1 227 ? 12.016 -11.5 0.594 1 98.88 227 LEU B C 1
ATOM 5182 O O . LEU B 1 227 ? 13.219 -11.617 0.359 1 98.88 227 LEU B O 1
ATOM 5186 N N . ALA B 1 228 ? 11.086 -12.273 0.064 1 98.75 228 ALA B N 1
ATOM 5187 C CA . ALA B 1 228 ? 11.453 -13.312 -0.896 1 98.75 228 ALA B CA 1
ATOM 5188 C C . ALA B 1 228 ? 12.211 -12.719 -2.08 1 98.75 228 ALA B C 1
ATOM 5190 O O . ALA B 1 228 ? 13.25 -13.25 -2.486 1 98.75 228 ALA B O 1
ATOM 5191 N N . HIS B 1 229 ? 11.734 -11.648 -2.555 1 98 229 HIS B N 1
ATOM 5192 C CA . HIS B 1 229 ? 12.352 -10.992 -3.705 1 98 229 HIS B CA 1
ATOM 5193 C C . HIS B 1 229 ? 13.734 -10.453 -3.361 1 98 229 HIS B C 1
ATOM 5195 O O . HIS B 1 229 ? 14.641 -10.477 -4.199 1 98 229 HIS B O 1
ATOM 5201 N N . GLN B 1 230 ? 13.898 -9.977 -2.18 1 97.44 230 GLN B N 1
ATOM 5202 C CA . GLN B 1 230 ? 15.203 -9.477 -1.765 1 97.44 230 GLN B CA 1
ATOM 5203 C C . GLN B 1 230 ? 16.219 -10.609 -1.652 1 97.44 230 GLN B C 1
ATOM 5205 O O . GLN B 1 230 ? 17.391 -10.438 -2.002 1 97.44 230 GLN B O 1
ATOM 5210 N N . LEU B 1 231 ? 15.734 -11.727 -1.211 1 98.31 231 LEU B N 1
ATOM 5211 C CA . LEU B 1 231 ? 16.625 -12.859 -0.991 1 98.31 231 LEU B CA 1
ATOM 5212 C C . LEU B 1 231 ? 16.891 -13.609 -2.297 1 98.31 231 LEU B C 1
ATOM 5214 O O . LEU B 1 231 ? 17.969 -14.164 -2.49 1 98.31 231 LEU B O 1
ATOM 5218 N N . ARG B 1 232 ? 15.914 -13.625 -3.168 1 98 232 ARG B N 1
ATOM 5219 C CA . ARG B 1 232 ? 15.992 -14.258 -4.48 1 98 232 ARG B CA 1
ATOM 5220 C C . ARG B 1 232 ? 15.453 -13.336 -5.566 1 98 232 ARG B C 1
ATOM 5222 O O . ARG B 1 232 ? 14.344 -13.531 -6.059 1 98 232 ARG B O 1
ATOM 5229 N N . PRO B 1 233 ? 16.25 -12.438 -6.059 1 96.94 233 PRO B N 1
ATOM 5230 C CA . PRO B 1 233 ? 15.773 -11.32 -6.879 1 96.94 233 PRO B CA 1
ATOM 5231 C C . PRO B 1 233 ? 15.289 -11.773 -8.258 1 96.94 233 PRO B C 1
ATOM 5233 O O . PRO B 1 233 ? 14.508 -11.07 -8.898 1 96.94 233 PRO B O 1
ATOM 5236 N N . LYS B 1 234 ? 15.703 -12.953 -8.703 1 96.5 234 LYS B N 1
ATOM 5237 C CA . LYS B 1 234 ? 15.336 -13.375 -10.047 1 96.5 234 LYS B CA 1
ATOM 5238 C C . LYS B 1 234 ? 14.18 -14.375 -10.008 1 96.5 234 LYS B C 1
ATOM 5240 O O . LYS B 1 234 ? 13.633 -14.742 -11.055 1 96.5 234 LYS B O 1
ATOM 5245 N N . ALA B 1 235 ? 13.867 -14.836 -8.789 1 97.94 235 ALA B N 1
ATOM 5246 C CA . ALA B 1 235 ? 12.773 -15.789 -8.656 1 97.94 235 ALA B CA 1
ATOM 5247 C C . ALA B 1 235 ? 11.422 -15.133 -8.945 1 97.94 235 ALA B C 1
ATOM 5249 O O . ALA B 1 235 ? 11.195 -13.984 -8.562 1 97.94 235 ALA B O 1
ATOM 5250 N N . LEU B 1 236 ? 10.578 -15.852 -9.578 1 98.31 236 LEU B N 1
ATOM 5251 C CA . LEU B 1 236 ? 9.281 -15.328 -9.977 1 98.31 236 LEU B CA 1
ATOM 5252 C C . LEU B 1 236 ? 8.227 -15.633 -8.914 1 98.31 236 LEU B C 1
ATOM 5254 O O . LEU B 1 236 ? 7.285 -16.391 -9.164 1 98.31 236 LEU B O 1
ATOM 5258 N N . PHE B 1 237 ? 8.344 -14.938 -7.789 1 98.62 237 PHE B N 1
ATOM 5259 C CA . PHE B 1 237 ? 7.441 -15.133 -6.66 1 98.62 237 PHE B CA 1
ATOM 5260 C C . PHE B 1 237 ? 6.07 -14.539 -6.949 1 98.62 237 PHE B C 1
ATOM 5262 O O . PHE B 1 237 ? 5.969 -13.469 -7.559 1 98.62 237 PHE B O 1
ATOM 5269 N N . GLY B 1 238 ? 5.055 -15.188 -6.508 1 98.56 238 GLY B N 1
ATOM 5270 C CA . GLY B 1 238 ? 3.688 -14.703 -6.488 1 98.56 238 GLY B CA 1
ATOM 5271 C C . GLY B 1 238 ? 2.73 -15.625 -5.762 1 98.56 238 GLY B C 1
ATOM 5272 O O . GLY B 1 238 ? 3.072 -16.781 -5.469 1 98.56 238 GLY B O 1
ATOM 5273 N N . PHE B 1 239 ? 1.592 -15.078 -5.406 1 98.69 239 PHE B N 1
ATOM 5274 C CA . PHE B 1 239 ? 0.563 -15.875 -4.746 1 98.69 239 PHE B CA 1
ATOM 5275 C C . PHE B 1 239 ? -0.356 -16.531 -5.77 1 98.69 239 PHE B C 1
ATOM 5277 O O . PHE B 1 239 ? -0.829 -15.867 -6.699 1 98.69 239 PHE B O 1
ATOM 5284 N N . TYR B 1 240 ? -0.583 -17.844 -5.531 1 97.88 240 TYR B N 1
ATOM 5285 C CA . TYR B 1 240 ? -1.577 -18.562 -6.324 1 97.88 240 TYR B CA 1
ATOM 5286 C C . TYR B 1 240 ? -2.934 -17.875 -6.25 1 97.88 240 TYR B C 1
ATOM 5288 O O . TYR B 1 240 ? -3.338 -17.391 -5.188 1 97.88 240 TYR B O 1
ATOM 5296 N N . HIS B 1 241 ? -3.549 -17.703 -7.406 1 96.81 241 HIS B N 1
ATOM 5297 C CA . HIS B 1 241 ? -4.941 -17.297 -7.531 1 96.81 241 HIS B CA 1
ATOM 5298 C C . HIS B 1 241 ? -5.059 -15.773 -7.625 1 96.81 241 HIS B C 1
ATOM 5300 O O . HIS B 1 241 ? -6.16 -15.242 -7.777 1 96.81 241 HIS B O 1
ATOM 5306 N N . PHE B 1 242 ? -3.955 -15.031 -7.609 1 97.44 242 PHE B N 1
ATOM 5307 C CA . PHE B 1 242 ? -4.02 -13.578 -7.711 1 97.44 242 PHE B CA 1
ATOM 5308 C C . PHE B 1 242 ? -3.441 -13.102 -9.039 1 97.44 242 PHE B C 1
ATOM 5310 O O . PHE B 1 242 ? -2.383 -13.57 -9.461 1 97.44 242 PHE B O 1
ATOM 5317 N N . PRO B 1 243 ? -4.098 -12.133 -9.656 1 97.88 243 PRO B N 1
ATOM 5318 C CA . PRO B 1 243 ? -5.391 -11.555 -9.273 1 97.88 243 PRO B CA 1
ATOM 5319 C C . PRO B 1 243 ? -6.547 -12.531 -9.445 1 97.88 243 PRO B C 1
ATOM 5321 O O . PRO B 1 243 ? -6.48 -13.438 -10.281 1 97.88 243 PRO B O 1
ATOM 5324 N N . TYR B 1 244 ? -7.52 -12.305 -8.609 1 95.44 244 TYR B N 1
ATOM 5325 C CA . TYR B 1 244 ? -8.688 -13.18 -8.586 1 95.44 244 TYR B CA 1
ATOM 5326 C C . TYR B 1 244 ? -9.82 -12.594 -9.43 1 95.44 244 TYR B C 1
ATOM 5328 O O . TYR B 1 244 ? -10.039 -11.375 -9.422 1 95.44 244 TYR B O 1
ATOM 5336 N N . CYS B 1 245 ? -10.492 -13.453 -10.164 1 96.19 245 CYS B N 1
ATOM 5337 C CA . CYS B 1 245 ? -11.719 -13.094 -10.859 1 96.19 245 CYS B CA 1
ATOM 5338 C C . CYS B 1 245 ? -12.805 -14.141 -10.633 1 96.19 245 CYS B C 1
ATOM 5340 O O . CYS B 1 245 ? -12.656 -15.297 -11.039 1 96.19 245 CYS B O 1
ATOM 5342 N N . ASN B 1 246 ? -13.828 -13.742 -9.945 1 91.25 246 ASN B N 1
ATOM 5343 C CA . ASN B 1 246 ? -15.023 -14.57 -9.852 1 91.25 246 ASN B CA 1
ATOM 5344 C C . ASN B 1 246 ? -16.031 -14.234 -10.945 1 91.25 246 ASN B C 1
ATOM 5346 O O . ASN B 1 246 ? -16.703 -13.203 -10.883 1 91.25 246 ASN B O 1
ATOM 5350 N N . ASN B 1 247 ? -16.141 -15.117 -11.875 1 91.12 247 ASN B N 1
ATOM 5351 C CA . ASN B 1 247 ? -17.078 -14.898 -12.977 1 91.12 247 ASN B CA 1
ATOM 5352 C C . ASN B 1 247 ? -17.984 -16.109 -13.188 1 91.12 247 ASN B C 1
ATOM 5354 O O . ASN B 1 247 ? -18.422 -16.375 -14.305 1 91.12 247 ASN B O 1
ATOM 5358 N N . HIS B 1 248 ? -18.312 -16.781 -12.188 1 83.69 248 HIS B N 1
ATOM 5359 C CA . HIS B 1 248 ? -19.125 -17.984 -12.281 1 83.69 248 HIS B CA 1
ATOM 5360 C C . HIS B 1 248 ? -20.594 -17.641 -12.562 1 83.69 248 HIS B C 1
ATOM 5362 O O . HIS B 1 248 ? -21.281 -18.391 -13.25 1 83.69 248 HIS B O 1
ATOM 5368 N N . ALA B 1 249 ? -21.016 -16.531 -11.969 1 80.31 249 ALA B N 1
ATOM 5369 C CA . ALA B 1 249 ? -22.406 -16.125 -12.18 1 80.31 249 ALA B CA 1
ATOM 5370 C C . ALA B 1 249 ? -22.625 -15.664 -13.617 1 80.31 249 ALA B C 1
ATOM 5372 O O . ALA B 1 249 ? -23.656 -15.969 -14.227 1 80.31 249 ALA B O 1
ATOM 5373 N N . ASP B 1 250 ? -21.641 -14.992 -14.141 1 86.25 250 ASP B N 1
ATOM 5374 C CA . ASP B 1 250 ? -21.625 -14.5 -15.516 1 86.25 250 ASP B CA 1
ATOM 5375 C C . ASP B 1 250 ? -20.219 -14.531 -16.094 1 86.25 250 ASP B C 1
ATOM 5377 O O . ASP B 1 250 ? -19.359 -13.734 -15.703 1 86.25 250 ASP B O 1
ATOM 5381 N N . ALA B 1 251 ? -20.016 -15.43 -17.016 1 88.06 251 ALA B N 1
ATOM 5382 C CA . ALA B 1 251 ? -18.688 -15.688 -17.578 1 88.06 251 ALA B CA 1
ATOM 5383 C C . ALA B 1 251 ? -18.094 -14.43 -18.203 1 88.06 251 ALA B C 1
ATOM 5385 O O . ALA B 1 251 ? -16.875 -14.328 -18.391 1 88.06 251 ALA B O 1
ATOM 5386 N N . ARG B 1 252 ? -18.922 -13.461 -18.516 1 91.31 252 ARG B N 1
ATOM 5387 C CA . ARG B 1 252 ? -18.5 -12.297 -19.281 1 91.31 252 ARG B CA 1
ATOM 5388 C C . ARG B 1 252 ? -17.922 -11.219 -18.375 1 91.31 252 ARG B C 1
ATOM 5390 O O . ARG B 1 252 ? -17.266 -10.289 -18.859 1 91.31 252 ARG B O 1
ATOM 5397 N N . TYR B 1 253 ? -18.172 -11.438 -17.078 1 92.69 253 TYR B N 1
ATOM 5398 C CA . TYR B 1 253 ? -17.781 -10.352 -16.172 1 92.69 253 TYR B CA 1
ATOM 5399 C C . TYR B 1 253 ? -17.172 -10.891 -14.891 1 92.69 253 TYR B C 1
ATOM 5401 O O . TYR B 1 253 ? -17.719 -11.812 -14.281 1 92.69 253 TYR B O 1
ATOM 5409 N N . CYS B 1 254 ? -16.016 -10.227 -14.586 1 95.19 254 CYS B N 1
ATOM 5410 C CA . CYS B 1 254 ? -15.508 -10.43 -13.234 1 95.19 254 CYS B CA 1
ATOM 5411 C C . CYS B 1 254 ? -16.375 -9.711 -12.203 1 95.19 254 CYS B C 1
ATOM 5413 O O . CYS B 1 254 ? -16.719 -8.539 -12.391 1 95.19 254 CYS B O 1
ATOM 5415 N N . ASN B 1 255 ? -16.734 -10.367 -11.195 1 93.62 255 ASN B N 1
ATOM 5416 C CA . ASN B 1 255 ? -17.641 -9.719 -10.242 1 93.62 255 ASN B CA 1
ATOM 5417 C C . ASN B 1 255 ? -17 -8.469 -9.633 1 93.62 255 ASN B C 1
ATOM 5419 O O . ASN B 1 255 ? -15.789 -8.414 -9.438 1 93.62 255 ASN B O 1
ATOM 5423 N N . GLN B 1 256 ? -17.828 -7.566 -9.234 1 93.94 256 GLN B N 1
ATOM 5424 C CA . GLN B 1 256 ? -17.391 -6.246 -8.805 1 93.94 256 GLN B CA 1
ATOM 5425 C C . GLN B 1 256 ? -16.562 -6.336 -7.516 1 93.94 256 GLN B C 1
ATOM 5427 O O . GLN B 1 256 ? -15.602 -5.59 -7.336 1 93.94 256 GLN B O 1
ATOM 5432 N N . THR B 1 257 ? -16.906 -7.18 -6.641 1 93.62 257 THR B N 1
ATOM 5433 C CA . THR B 1 257 ? -16.172 -7.348 -5.395 1 93.62 257 THR B CA 1
ATOM 5434 C C . THR B 1 257 ? -14.727 -7.77 -5.668 1 93.62 257 THR B C 1
ATOM 5436 O O . THR B 1 257 ? -13.797 -7.27 -5.035 1 93.62 257 THR B O 1
ATOM 5439 N N . SER B 1 258 ? -14.57 -8.625 -6.676 1 95.12 258 SER B N 1
ATOM 5440 C CA . SER B 1 258 ? -13.227 -9.07 -7.047 1 95.12 258 SER B CA 1
ATOM 5441 C C . SER B 1 258 ? -12.422 -7.926 -7.66 1 95.12 258 SER B C 1
ATOM 5443 O O . SER B 1 258 ? -11.25 -7.742 -7.324 1 95.12 258 SER B O 1
ATOM 5445 N N . VAL B 1 259 ? -13.078 -7.219 -8.492 1 97.38 259 VAL B N 1
ATOM 5446 C CA . VAL B 1 259 ? -12.414 -6.113 -9.172 1 97.38 259 VAL B CA 1
ATOM 5447 C C . VAL B 1 259 ? -11.945 -5.086 -8.141 1 97.38 259 VAL B C 1
ATOM 5449 O O . VAL B 1 259 ? -10.781 -4.672 -8.148 1 97.38 259 VAL B O 1
ATOM 5452 N N . LEU B 1 260 ? -12.812 -4.742 -7.195 1 95.94 260 LEU B N 1
ATOM 5453 C CA . LEU B 1 260 ? -12.492 -3.768 -6.16 1 95.94 260 LEU B CA 1
ATOM 5454 C C . LEU B 1 260 ? -11.391 -4.297 -5.242 1 95.94 260 LEU B C 1
ATOM 5456 O O . LEU B 1 260 ? -10.508 -3.545 -4.828 1 95.94 260 LEU B O 1
ATOM 5460 N N . SER B 1 261 ? -11.469 -5.52 -4.953 1 96.88 261 SER B N 1
ATOM 5461 C CA . SER B 1 261 ? -10.453 -6.133 -4.109 1 96.88 261 SER B CA 1
ATOM 5462 C C . SER B 1 261 ? -9.094 -6.125 -4.789 1 96.88 261 SER B C 1
ATOM 5464 O O . SER B 1 261 ? -8.07 -5.871 -4.148 1 96.88 261 SER B O 1
ATOM 5466 N N . ASN B 1 262 ? -9.07 -6.406 -6.074 1 97.94 262 ASN B N 1
ATOM 5467 C CA . ASN B 1 262 ? -7.824 -6.355 -6.828 1 97.94 262 ASN B CA 1
ATOM 5468 C C . ASN B 1 262 ? -7.207 -4.961 -6.797 1 97.94 262 ASN B C 1
ATOM 5470 O O . ASN B 1 262 ? -5.996 -4.816 -6.621 1 97.94 262 ASN B O 1
ATOM 5474 N N . ASP B 1 263 ? -8.062 -3.963 -6.941 1 96.62 263 ASP B N 1
ATOM 5475 C CA . ASP B 1 263 ? -7.578 -2.586 -6.891 1 96.62 263 ASP B CA 1
ATOM 5476 C C . ASP B 1 263 ? -7.031 -2.244 -5.508 1 96.62 263 ASP B C 1
ATOM 5478 O O . ASP B 1 263 ? -5.992 -1.592 -5.391 1 96.62 263 ASP B O 1
ATOM 5482 N N . GLN B 1 264 ? -7.715 -2.73 -4.543 1 96.56 264 GLN B N 1
ATOM 5483 C CA . GLN B 1 264 ? -7.27 -2.498 -3.172 1 96.56 264 GLN B CA 1
ATOM 5484 C C . GLN B 1 264 ? -5.93 -3.174 -2.906 1 96.56 264 GLN B C 1
ATOM 5486 O O . GLN B 1 264 ? -5.105 -2.656 -2.148 1 96.56 264 GLN B O 1
ATOM 5491 N N . MET B 1 265 ? -5.688 -4.238 -3.553 1 97.94 265 MET B N 1
ATOM 5492 C CA . MET B 1 265 ? -4.48 -5.027 -3.309 1 97.94 265 MET B CA 1
ATOM 5493 C C . MET B 1 265 ? -3.393 -4.68 -4.316 1 97.94 265 MET B C 1
ATOM 5495 O O . MET B 1 265 ? -2.541 -5.516 -4.629 1 97.94 265 MET B O 1
ATOM 5499 N N . SER B 1 266 ? -3.426 -3.525 -4.852 1 96.94 266 SER B N 1
ATOM 5500 C CA . SER B 1 266 ? -2.393 -3.115 -5.797 1 96.94 266 SER B CA 1
ATOM 5501 C C . SER B 1 266 ? -1 -3.281 -5.195 1 96.94 266 SER B C 1
ATOM 5503 O O . SER B 1 266 ? -0.036 -3.553 -5.914 1 96.94 266 SER B O 1
ATOM 5505 N N . TRP B 1 267 ? -0.936 -3.158 -3.85 1 97.88 267 TRP B N 1
ATOM 5506 C CA . TRP B 1 267 ? 0.339 -3.342 -3.164 1 97.88 267 TRP B CA 1
ATOM 5507 C C . TRP B 1 267 ? 0.868 -4.758 -3.369 1 97.88 267 TRP B C 1
ATOM 5509 O O . TRP B 1 267 ? 2.08 -4.969 -3.453 1 97.88 267 TRP B O 1
ATOM 5519 N N . LEU B 1 268 ? 0.043 -5.785 -3.416 1 98.56 268 LEU B N 1
ATOM 5520 C CA . LEU B 1 268 ? 0.483 -7.152 -3.658 1 98.56 268 LEU B CA 1
ATOM 5521 C C . LEU B 1 268 ? 0.976 -7.32 -5.09 1 98.56 268 LEU B C 1
ATOM 5523 O O . LEU B 1 268 ? 2.008 -7.953 -5.328 1 98.56 268 LEU B O 1
ATOM 5527 N N . THR B 1 269 ? 0.22 -6.758 -6.012 1 98.38 269 THR B N 1
ATOM 5528 C CA . THR B 1 269 ? 0.617 -6.809 -7.418 1 98.38 269 THR B CA 1
ATOM 5529 C C . THR B 1 269 ? 1.979 -6.152 -7.617 1 98.38 269 THR B C 1
ATOM 5531 O O . THR B 1 269 ? 2.85 -6.707 -8.289 1 98.38 269 THR B O 1
ATOM 5534 N N . ASP B 1 270 ? 2.143 -5.031 -6.98 1 97.62 270 ASP B N 1
ATOM 5535 C CA . ASP B 1 270 ? 3.391 -4.289 -7.121 1 97.62 270 ASP B CA 1
ATOM 5536 C C . ASP B 1 270 ? 4.562 -5.062 -6.52 1 97.62 270 ASP B C 1
ATOM 5538 O O . ASP B 1 270 ? 5.672 -5.031 -7.051 1 97.62 270 ASP B O 1
ATOM 5542 N N . ALA B 1 271 ? 4.285 -5.766 -5.453 1 98.31 271 ALA B N 1
ATOM 5543 C CA . ALA B 1 271 ? 5.344 -6.473 -4.734 1 98.31 271 ALA B CA 1
ATOM 5544 C C . ALA B 1 271 ? 5.711 -7.773 -5.438 1 98.31 271 ALA B C 1
ATOM 5546 O O . ALA B 1 271 ? 6.812 -8.297 -5.262 1 98.31 271 ALA B O 1
ATOM 5547 N N . SER B 1 272 ? 4.84 -8.289 -6.25 1 98.56 272 SER B N 1
ATOM 5548 C CA . SER B 1 272 ? 5.008 -9.617 -6.82 1 98.56 272 SER B CA 1
ATOM 5549 C C . SER B 1 272 ? 5.738 -9.562 -8.156 1 98.56 272 SER B C 1
ATOM 5551 O O . SER B 1 272 ? 5.27 -8.914 -9.102 1 98.56 272 SER B O 1
ATOM 5553 N N . PRO B 1 273 ? 6.836 -10.336 -8.297 1 98 273 PRO B N 1
ATOM 5554 C CA . PRO B 1 273 ? 7.539 -10.383 -9.578 1 98 273 PRO B CA 1
ATOM 5555 C C . PRO B 1 273 ? 6.727 -11.062 -10.672 1 98 273 PRO B C 1
ATOM 5557 O O . PRO B 1 273 ? 6.98 -10.852 -11.859 1 98 273 PRO B O 1
ATOM 5560 N N . SER B 1 274 ? 5.762 -11.883 -10.25 1 98.38 274 SER B N 1
ATOM 5561 C CA . SER B 1 274 ? 4.906 -12.586 -11.195 1 98.38 274 SER B CA 1
ATOM 5562 C C . SER B 1 274 ? 3.496 -12.766 -10.641 1 98.38 274 SER B C 1
ATOM 5564 O O . SER B 1 274 ? 3.295 -12.734 -9.422 1 98.38 274 SER B O 1
ATOM 5566 N N . LEU B 1 275 ? 2.547 -12.906 -11.562 1 98.75 275 LEU B N 1
ATOM 5567 C CA . LEU B 1 275 ? 1.16 -13.133 -11.18 1 98.75 275 LEU B CA 1
ATOM 5568 C C . LEU B 1 275 ? 0.698 -14.523 -11.594 1 98.75 275 LEU B C 1
ATOM 5570 O O . LEU B 1 275 ? 1.148 -15.055 -12.617 1 98.75 275 LEU B O 1
ATOM 5574 N N . TYR B 1 276 ? -0.212 -15.125 -10.773 1 98.69 276 TYR B N 1
ATOM 5575 C CA . TYR B 1 276 ? -0.62 -16.5 -10.984 1 98.69 276 TYR B CA 1
ATOM 5576 C C . TYR B 1 276 ? -2.131 -16.656 -10.867 1 98.69 276 TYR B C 1
ATOM 5578 O O . TYR B 1 276 ? -2.627 -17.312 -9.953 1 98.69 276 TYR B O 1
ATOM 5586 N N . SER B 1 277 ? -2.848 -16.25 -11.836 1 98.25 277 SER B N 1
ATOM 5587 C CA . SER B 1 277 ? -4.297 -16.422 -11.828 1 98.25 277 SER B CA 1
ATOM 5588 C C . SER B 1 277 ? -4.684 -17.875 -12.086 1 98.25 277 SER B C 1
ATOM 5590 O O . SER B 1 277 ? -3.904 -18.641 -12.648 1 98.25 277 SER B O 1
ATOM 5592 N N . SER B 1 278 ? -5.867 -18.203 -11.609 1 97.44 278 SER B N 1
ATOM 5593 C CA . SER B 1 278 ? -6.395 -19.547 -11.844 1 97.44 278 SER B CA 1
ATOM 5594 C C . SER B 1 278 ? -7.551 -19.516 -12.844 1 97.44 278 SER B C 1
ATOM 5596 O O . SER B 1 278 ? -8.484 -18.734 -12.695 1 97.44 278 SER B O 1
ATOM 5598 N N . ILE B 1 279 ? -7.516 -20.422 -13.82 1 96.69 279 ILE B N 1
ATOM 5599 C CA . ILE B 1 279 ? -8.594 -20.5 -14.797 1 96.69 279 ILE B CA 1
ATOM 5600 C C . ILE B 1 279 ? -9.297 -21.844 -14.68 1 96.69 279 ILE B C 1
ATOM 5602 O O . ILE B 1 279 ? -9.727 -22.422 -15.688 1 96.69 279 ILE B O 1
ATOM 5606 N N . TYR B 1 280 ? -9.297 -22.359 -13.484 1 94.44 280 TYR B N 1
ATOM 5607 C CA . TYR B 1 280 ? -10.008 -23.609 -13.234 1 94.44 280 TYR B CA 1
ATOM 5608 C C . TYR B 1 280 ? -11.469 -23.5 -13.633 1 94.44 280 TYR B C 1
ATOM 5610 O O . TYR B 1 280 ? -12.102 -22.453 -13.422 1 94.44 280 TYR B O 1
ATOM 5618 N N . MET B 1 281 ? -11.953 -24.625 -14.164 1 91.12 281 MET B N 1
ATOM 5619 C CA . MET B 1 281 ? -13.328 -24.625 -14.656 1 91.12 281 MET B CA 1
ATOM 5620 C C . MET B 1 281 ? -14.156 -25.719 -13.969 1 91.12 281 MET B C 1
ATOM 5622 O O . MET B 1 281 ? -13.641 -26.797 -13.672 1 91.12 281 MET B O 1
ATOM 5626 N N . LYS B 1 282 ? -15.406 -25.344 -13.773 1 87.5 282 LYS B N 1
ATOM 5627 C CA . LYS B 1 282 ? -16.391 -26.344 -13.398 1 87.5 282 LYS B CA 1
ATOM 5628 C C . LYS B 1 282 ? -17.109 -26.906 -14.625 1 87.5 282 LYS B C 1
ATOM 5630 O O . LYS B 1 282 ? -17.109 -26.281 -15.688 1 87.5 282 LYS B O 1
ATOM 5635 N N . GLU B 1 283 ? -17.625 -28.062 -14.375 1 79.56 283 GLU B N 1
ATOM 5636 C CA . GLU B 1 283 ? -18.328 -28.672 -15.5 1 79.56 283 GLU B CA 1
ATOM 5637 C C . GLU B 1 283 ? -19.453 -27.781 -16 1 79.56 283 GLU B C 1
ATOM 5639 O O . GLU B 1 283 ? -19.703 -27.703 -17.203 1 79.56 283 GLU B O 1
ATOM 5644 N N . GLU B 1 284 ? -20.094 -27.156 -15.086 1 75.94 284 GLU B N 1
ATOM 5645 C CA . GLU B 1 284 ? -21.234 -26.312 -15.414 1 75.94 284 GLU B CA 1
ATOM 5646 C C . GLU B 1 284 ? -20.797 -25.078 -16.188 1 75.94 284 GLU B C 1
ATOM 5648 O O . GLU B 1 284 ? -21.594 -24.469 -16.906 1 75.94 284 GLU B O 1
ATOM 5653 N N . ASP B 1 285 ? -19.562 -24.75 -16.047 1 68.06 285 ASP B N 1
ATOM 5654 C CA . ASP B 1 285 ? -19.062 -23.578 -16.766 1 68.06 285 ASP B CA 1
ATOM 5655 C C . ASP B 1 285 ? -18.953 -23.844 -18.266 1 68.06 285 ASP B C 1
ATOM 5657 O O . ASP B 1 285 ? -18.875 -22.922 -19.062 1 68.06 285 ASP B O 1
ATOM 5661 N N . THR B 1 286 ? -18.953 -25.125 -18.594 1 59.62 286 THR B N 1
ATOM 5662 C CA . THR B 1 286 ? -18.781 -25.562 -19.984 1 59.62 286 THR B CA 1
ATOM 5663 C C . THR B 1 286 ? -20.047 -25.344 -20.781 1 59.62 286 THR B C 1
ATOM 5665 O O . THR B 1 286 ? -20.031 -25.406 -22.016 1 59.62 286 THR B O 1
ATOM 5668 N N . ARG B 1 287 ? -21.062 -25.188 -20 1 60.5 287 ARG B N 1
ATOM 5669 C CA . ARG B 1 287 ? -22.297 -24.859 -20.703 1 60.5 287 ARG B CA 1
ATOM 5670 C C . ARG B 1 287 ? -22.25 -23.453 -21.297 1 60.5 287 ARG B C 1
ATOM 5672 O O . ARG B 1 287 ? -23 -23.141 -22.219 1 60.5 287 ARG B O 1
ATOM 5679 N N . THR B 1 288 ? -21.281 -22.703 -20.734 1 64.38 288 THR B N 1
ATOM 5680 C CA . THR B 1 288 ? -20.984 -21.406 -21.297 1 64.38 288 THR B CA 1
ATOM 5681 C C . THR B 1 288 ? -19.719 -21.453 -22.141 1 64.38 288 THR B C 1
ATOM 5683 O O . THR B 1 288 ? -18.969 -22.422 -22.078 1 64.38 288 THR B O 1
ATOM 5686 N N . ASP B 1 289 ? -19.625 -20.562 -23.016 1 83.19 289 ASP B N 1
ATOM 5687 C CA . ASP B 1 289 ? -18.438 -20.438 -23.859 1 83.19 289 ASP B CA 1
ATOM 5688 C C . ASP B 1 289 ? -17.172 -20.312 -23.016 1 83.19 289 ASP B C 1
ATOM 5690 O O . ASP B 1 289 ? -16.938 -19.281 -22.391 1 83.19 289 ASP B O 1
ATOM 5694 N N . THR B 1 290 ? -16.453 -21.531 -22.812 1 90.25 290 THR B N 1
ATOM 5695 C CA . THR B 1 290 ? -15.258 -21.641 -21.984 1 90.25 290 THR B CA 1
ATOM 5696 C C . THR B 1 290 ? -14.211 -20.625 -22.422 1 90.25 290 THR B C 1
ATOM 5698 O O . THR B 1 290 ? -13.43 -20.141 -21.594 1 90.25 290 THR B O 1
ATOM 5701 N N . ALA B 1 291 ? -14.227 -20.328 -23.609 1 92.94 291 ALA B N 1
ATOM 5702 C CA . ALA B 1 291 ? -13.297 -19.312 -24.109 1 92.94 291 ALA B CA 1
ATOM 5703 C C . ALA B 1 291 ? -13.578 -17.953 -23.469 1 92.94 291 ALA B C 1
ATOM 5705 O O . ALA B 1 291 ? -12.6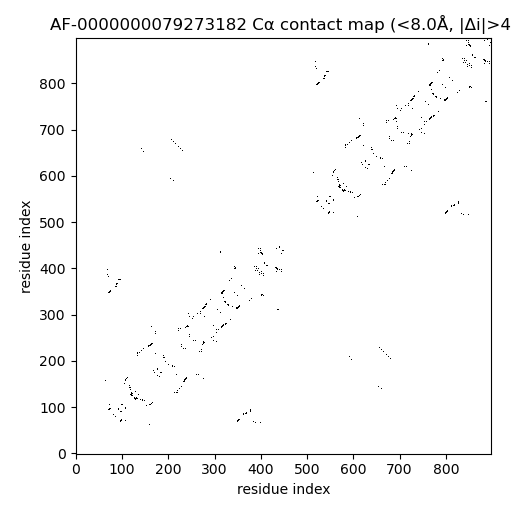56 -17.25 -23.062 1 92.94 291 ALA B O 1
ATOM 5706 N N . VAL B 1 292 ? -14.859 -17.688 -23.375 1 93.81 292 VAL B N 1
ATOM 5707 C CA . VAL B 1 292 ? -15.273 -16.422 -22.766 1 93.81 292 VAL B CA 1
ATOM 5708 C C . VAL B 1 292 ? -14.93 -16.422 -21.281 1 93.81 292 VAL B C 1
ATOM 5710 O O . VAL B 1 292 ? -14.438 -15.43 -20.75 1 93.81 292 VAL B O 1
ATOM 5713 N N . TYR B 1 293 ? -15.203 -17.547 -20.656 1 94.56 293 TYR B N 1
ATOM 5714 C CA . TYR B 1 293 ? -14.922 -17.719 -19.234 1 94.56 293 TYR B CA 1
ATOM 5715 C C . TYR B 1 293 ? -13.445 -17.453 -18.938 1 94.56 293 TYR B C 1
ATOM 5717 O O . TYR B 1 293 ? -13.125 -16.656 -18.047 1 94.56 293 TYR B O 1
ATOM 5725 N N . ILE B 1 294 ? -12.602 -18.031 -19.688 1 96.31 294 ILE B N 1
ATOM 5726 C CA . ILE B 1 294 ? -11.156 -17.906 -19.5 1 96.31 294 ILE B CA 1
ATOM 5727 C C . ILE B 1 294 ? -10.703 -16.5 -19.859 1 96.31 294 ILE B C 1
ATOM 5729 O O . ILE B 1 294 ? -9.93 -15.875 -19.125 1 96.31 294 ILE B O 1
ATOM 5733 N N . ASP B 1 295 ? -11.172 -16.047 -20.922 1 95.38 295 ASP B N 1
ATOM 5734 C CA . ASP B 1 295 ? -10.797 -14.719 -21.406 1 95.38 295 ASP B CA 1
ATOM 5735 C C . ASP B 1 295 ? -11.078 -13.648 -20.359 1 95.38 295 ASP B C 1
ATOM 5737 O O . ASP B 1 295 ? -10.266 -12.75 -20.141 1 95.38 295 ASP B O 1
ATOM 5741 N N . THR B 1 296 ? -12.211 -13.766 -19.703 1 96.19 296 THR B N 1
ATOM 5742 C CA . THR B 1 296 ? -12.617 -12.797 -18.688 1 96.19 296 THR B CA 1
ATOM 5743 C C . THR B 1 296 ? -11.641 -12.797 -17.516 1 96.19 296 THR B C 1
ATOM 5745 O O . THR B 1 296 ? -11.227 -11.734 -17.062 1 96.19 296 THR B O 1
ATOM 5748 N N . ILE B 1 297 ? -11.242 -13.898 -17.109 1 97.62 297 ILE B N 1
ATOM 5749 C CA . ILE B 1 297 ? -10.305 -14.023 -15.992 1 97.62 297 ILE B CA 1
ATOM 5750 C C . ILE B 1 297 ? -8.961 -13.406 -16.375 1 97.62 297 ILE B C 1
ATOM 5752 O O . ILE B 1 297 ? -8.391 -12.625 -15.609 1 97.62 297 ILE B O 1
ATOM 5756 N N . LEU B 1 298 ? -8.57 -13.703 -17.531 1 98.06 298 LEU B N 1
ATOM 5757 C CA . LEU B 1 298 ? -7.258 -13.242 -17.969 1 98.06 298 LEU B CA 1
ATOM 5758 C C . LEU B 1 298 ? -7.266 -11.742 -18.25 1 98.06 298 LEU B C 1
ATOM 5760 O O . LEU B 1 298 ? -6.27 -11.062 -18 1 98.06 298 LEU B O 1
ATOM 5764 N N . GLN B 1 299 ? -8.328 -11.234 -18.734 1 97.31 299 GLN B N 1
ATOM 5765 C CA . GLN B 1 299 ? -8.43 -9.797 -18.953 1 97.31 299 GLN B CA 1
ATOM 5766 C C . GLN B 1 299 ? -8.336 -9.016 -17.656 1 97.31 299 GLN B C 1
ATOM 5768 O O . GLN B 1 299 ? -7.742 -7.941 -17.609 1 97.31 299 GLN B O 1
ATOM 5773 N N . GLU B 1 300 ? -8.969 -9.586 -16.625 1 98.31 300 GLU B N 1
ATOM 5774 C CA . GLU B 1 300 ? -8.828 -8.945 -15.32 1 98.31 300 GLU B CA 1
ATOM 5775 C C . GLU B 1 300 ? -7.383 -8.977 -14.836 1 98.31 300 GLU B C 1
ATOM 5777 O O . GLU B 1 300 ? -6.883 -7.992 -14.289 1 98.31 300 GLU B O 1
ATOM 5782 N N . ALA B 1 301 ? -6.711 -10.039 -15.078 1 98.5 301 ALA B N 1
ATOM 5783 C CA . ALA B 1 301 ? -5.301 -10.133 -14.711 1 98.5 301 ALA B CA 1
ATOM 5784 C C . ALA B 1 301 ? -4.465 -9.117 -15.492 1 98.5 301 ALA B C 1
ATOM 5786 O O . ALA B 1 301 ? -3.586 -8.461 -14.922 1 98.5 301 ALA B O 1
ATOM 5787 N N . VAL B 1 302 ? -4.719 -8.977 -16.734 1 98 302 VAL B N 1
ATOM 5788 C CA . VAL B 1 302 ? -4.012 -8.031 -17.594 1 98 302 VAL B CA 1
ATOM 5789 C C . VAL B 1 302 ? -4.273 -6.605 -17.109 1 98 302 VAL B C 1
ATOM 5791 O O . VAL B 1 302 ? -3.35 -5.789 -17.031 1 98 302 VAL B O 1
ATOM 5794 N N . ARG B 1 303 ? -5.516 -6.301 -16.766 1 98.12 303 ARG B N 1
ATOM 5795 C CA . ARG B 1 303 ? -5.859 -4.98 -16.25 1 98.12 303 ARG B CA 1
ATOM 5796 C C . ARG B 1 303 ? -5.055 -4.66 -14.984 1 98.12 303 ARG B C 1
ATOM 5798 O O . ARG B 1 303 ? -4.5 -3.566 -14.859 1 98.12 303 ARG B O 1
ATOM 5805 N N . VAL B 1 304 ? -5.043 -5.582 -14.117 1 98.56 304 VAL B N 1
ATOM 5806 C CA . VAL B 1 304 ? -4.332 -5.414 -12.852 1 98.56 304 VAL B CA 1
ATOM 5807 C C . VAL B 1 304 ? -2.846 -5.199 -13.117 1 98.56 304 VAL B C 1
ATOM 5809 O O . VAL B 1 304 ? -2.225 -4.309 -12.539 1 98.56 304 VAL B O 1
ATOM 5812 N N . ARG B 1 305 ? -2.283 -5.957 -14.008 1 98.06 305 ARG B N 1
ATOM 5813 C CA . ARG B 1 305 ? -0.873 -5.82 -14.352 1 98.06 305 ARG B CA 1
ATOM 5814 C C . ARG B 1 305 ? -0.59 -4.453 -14.961 1 98.06 305 ARG B C 1
ATOM 5816 O O . ARG B 1 305 ? 0.387 -3.795 -14.602 1 98.06 305 ARG B O 1
ATOM 5823 N N . GLN B 1 306 ? -1.414 -4.039 -15.875 1 97.12 306 GLN B N 1
ATOM 5824 C CA . GLN B 1 306 ? -1.223 -2.785 -16.594 1 97.12 306 GLN B CA 1
ATOM 5825 C C . GLN B 1 306 ? -1.247 -1.596 -15.633 1 97.12 306 GLN B C 1
ATOM 5827 O O . GLN B 1 306 ? -0.574 -0.59 -15.867 1 97.12 306 GLN B O 1
ATOM 5832 N N . ASN B 1 307 ? -1.942 -1.764 -14.578 1 95.75 307 ASN B N 1
ATOM 5833 C CA . ASN B 1 307 ? -2.08 -0.691 -13.602 1 95.75 307 ASN B CA 1
ATOM 5834 C C . ASN B 1 307 ? -1.011 -0.782 -12.516 1 95.75 307 ASN B C 1
ATOM 5836 O O . ASN B 1 307 ? -0.984 0.036 -11.594 1 95.75 307 ASN B O 1
ATOM 5840 N N . SER B 1 308 ? -0.099 -1.711 -12.656 1 96.69 308 SER B N 1
ATOM 5841 C CA . SER B 1 308 ? 0.938 -1.899 -11.648 1 96.69 308 SER B CA 1
ATOM 5842 C C . SER B 1 308 ? 2.189 -1.094 -11.984 1 96.69 308 SER B C 1
ATOM 5844 O O . SER B 1 308 ? 2.258 -0.451 -13.031 1 96.69 308 SER B O 1
ATOM 5846 N N . LYS B 1 309 ? 3.18 -1.167 -11.094 1 94.56 309 LYS B N 1
ATOM 5847 C CA . LYS B 1 309 ? 4.453 -0.479 -11.289 1 94.56 309 LYS B CA 1
ATOM 5848 C C . LYS B 1 309 ? 5.277 -1.148 -12.383 1 94.56 309 LYS B C 1
ATOM 5850 O O . LYS B 1 309 ? 6.238 -0.562 -12.891 1 94.56 309 LYS B O 1
ATOM 5855 N N . ASP B 1 310 ? 4.91 -2.396 -12.711 1 96.38 310 ASP B N 1
ATOM 5856 C CA . ASP B 1 310 ? 5.578 -3.146 -13.773 1 96.38 310 ASP B CA 1
ATOM 5857 C C . ASP B 1 310 ? 4.559 -3.762 -14.727 1 96.38 310 ASP B C 1
ATOM 5859 O O . ASP B 1 310 ? 4.199 -4.934 -14.594 1 96.38 310 ASP B O 1
ATOM 5863 N N . PRO B 1 311 ? 4.242 -3.037 -15.695 1 96.38 311 PRO B N 1
ATOM 5864 C CA . PRO B 1 311 ? 3.215 -3.527 -16.625 1 96.38 311 PRO B CA 1
ATOM 5865 C C . PRO B 1 311 ? 3.729 -4.633 -17.547 1 96.38 311 PRO B C 1
ATOM 5867 O O . PRO B 1 311 ? 2.961 -5.195 -18.328 1 96.38 311 PRO B O 1
ATOM 5870 N N . ASN B 1 312 ? 5.02 -5.031 -17.422 1 95.25 312 ASN B N 1
ATOM 5871 C CA . ASN B 1 312 ? 5.594 -6.062 -18.281 1 95.25 312 ASN B CA 1
ATOM 5872 C C . ASN B 1 312 ? 5.875 -7.348 -17.5 1 95.25 312 ASN B C 1
ATOM 5874 O O . ASN B 1 312 ? 6.344 -8.336 -18.078 1 95.25 312 ASN B O 1
ATOM 5878 N N . LYS B 1 313 ? 5.566 -7.336 -16.219 1 97.19 313 LYS B N 1
ATOM 5879 C CA . LYS B 1 313 ? 5.895 -8.523 -15.445 1 97.19 313 LYS B CA 1
ATOM 5880 C C . LYS B 1 313 ? 5.219 -9.766 -16.016 1 97.19 313 LYS B C 1
ATOM 5882 O O . LYS B 1 313 ? 4.113 -9.688 -16.562 1 97.19 313 LYS B O 1
ATOM 5887 N N . PRO B 1 314 ? 5.887 -10.922 -15.914 1 98.12 314 PRO B N 1
ATOM 5888 C CA . PRO B 1 314 ? 5.305 -12.156 -16.453 1 98.12 314 PRO B CA 1
ATOM 5889 C C . PRO B 1 314 ? 4.086 -12.625 -15.664 1 98.12 314 PRO B C 1
ATOM 5891 O O . PRO B 1 314 ? 3.973 -12.352 -14.469 1 98.12 314 PRO B O 1
ATOM 5894 N N . MET B 1 315 ? 3.205 -13.328 -16.344 1 98.5 315 MET B N 1
ATOM 5895 C CA . MET B 1 315 ? 2.029 -13.953 -15.75 1 98.5 315 MET B CA 1
ATOM 5896 C C . MET B 1 315 ? 1.919 -15.414 -16.172 1 98.5 315 MET B C 1
ATOM 5898 O O . MET B 1 315 ? 2.213 -15.758 -17.328 1 98.5 315 MET B O 1
ATOM 5902 N N . TYR B 1 316 ? 1.562 -16.203 -15.266 1 98.75 316 TYR B N 1
ATOM 5903 C CA . TYR B 1 316 ? 1.273 -17.625 -15.492 1 98.75 316 TYR B CA 1
ATOM 5904 C C . TYR B 1 316 ? -0.117 -17.984 -14.984 1 98.75 316 TYR B C 1
ATOM 5906 O O . TYR B 1 316 ? -0.489 -17.625 -13.859 1 98.75 316 TYR B O 1
ATOM 5914 N N . SER B 1 317 ? -0.861 -18.641 -15.797 1 98.62 317 SER B N 1
ATOM 5915 C CA . SER B 1 317 ? -2.168 -19.078 -15.305 1 98.62 317 SER B CA 1
ATOM 5916 C C . SER B 1 317 ? -2.15 -20.547 -14.898 1 98.62 317 SER B C 1
ATOM 5918 O O . SER B 1 317 ? -1.507 -21.359 -15.555 1 98.62 317 SER B O 1
ATOM 5920 N N . TYR B 1 318 ? -2.812 -20.828 -13.852 1 98.38 318 TYR B N 1
ATOM 5921 C CA . TYR B 1 318 ? -2.99 -22.203 -13.406 1 98.38 318 TYR B CA 1
ATOM 5922 C C . TYR B 1 318 ? -4.121 -22.875 -14.172 1 98.38 318 TYR B C 1
ATOM 5924 O O . TYR B 1 318 ? -5.223 -22.344 -14.266 1 98.38 318 TYR B O 1
ATOM 5932 N N . VAL B 1 319 ? -3.818 -24.062 -14.625 1 97.5 319 VAL B N 1
ATOM 5933 C CA . VAL B 1 319 ? -4.762 -24.891 -15.367 1 97.5 319 VAL B CA 1
ATOM 5934 C C . VAL B 1 319 ? -4.973 -26.219 -14.641 1 97.5 319 VAL B C 1
ATOM 5936 O O . VAL B 1 319 ? -4.02 -26.969 -14.406 1 97.5 319 VAL B O 1
ATOM 5939 N N . ALA B 1 320 ? -6.188 -26.484 -14.336 1 96 320 ALA B N 1
ATOM 5940 C CA . ALA B 1 320 ? -6.52 -27.812 -13.82 1 96 320 ALA B CA 1
ATOM 5941 C C . ALA B 1 320 ? -6.75 -28.797 -14.953 1 96 320 ALA B C 1
ATOM 5943 O O . ALA B 1 320 ? -7.41 -28.484 -15.945 1 96 320 ALA B O 1
ATOM 5944 N N . LEU B 1 321 ? -6.246 -29.969 -14.758 1 95.5 321 LEU B N 1
ATOM 5945 C CA . LEU B 1 321 ? -6.406 -31 -15.789 1 95.5 321 LEU B CA 1
ATOM 5946 C C . LEU B 1 321 ? -7.836 -31.516 -15.812 1 95.5 321 LEU B C 1
ATOM 5948 O O . LEU B 1 321 ? -8.273 -32.094 -16.812 1 95.5 321 LEU B O 1
ATOM 5952 N N . ASN B 1 322 ? -8.484 -31.328 -14.641 1 94.06 322 ASN B N 1
ATOM 5953 C CA . ASN B 1 322 ? -9.852 -31.812 -14.469 1 94.06 322 ASN B CA 1
ATOM 5954 C C . ASN B 1 322 ? -10.828 -30.672 -14.219 1 94.06 322 ASN B C 1
ATOM 5956 O O . ASN B 1 322 ? -10.453 -29.641 -13.68 1 94.06 322 ASN B O 1
ATOM 5960 N N . TYR B 1 323 ? -12.094 -30.984 -14.672 1 92.06 323 TYR B N 1
ATOM 5961 C CA . TYR B 1 323 ? -13.148 -30.109 -14.164 1 92.06 323 TYR B CA 1
ATOM 5962 C C . TYR B 1 323 ? -13.242 -30.188 -12.648 1 92.06 323 TYR B C 1
ATOM 5964 O O . TYR B 1 323 ? -13.211 -31.281 -12.07 1 92.06 323 TYR B O 1
ATOM 5972 N N . SER B 1 324 ? -13.367 -29.031 -11.984 1 88.81 324 SER B N 1
ATOM 5973 C CA . SER B 1 324 ? -13.328 -28.938 -10.531 1 88.81 324 SER B CA 1
ATOM 5974 C C . SER B 1 324 ? -14.352 -29.891 -9.898 1 88.81 324 SER B C 1
ATOM 5976 O O . SER B 1 324 ? -15.523 -29.891 -10.273 1 88.81 324 SER B O 1
ATOM 5978 N N . HIS B 1 325 ? -13.898 -30.797 -9.047 1 85.19 325 HIS B N 1
ATOM 5979 C CA . HIS B 1 325 ? -14.672 -31.641 -8.156 1 85.19 325 HIS B CA 1
ATOM 5980 C C . HIS B 1 325 ? -15.367 -32.75 -8.93 1 85.19 325 HIS B C 1
ATOM 5982 O O . HIS B 1 325 ? -16.422 -33.25 -8.516 1 85.19 325 HIS B O 1
ATOM 5988 N N . THR B 1 326 ? -14.992 -33.188 -10.109 1 86.25 326 THR B N 1
ATOM 5989 C CA . THR B 1 326 ? -15.664 -34.25 -10.867 1 86.25 326 THR B CA 1
ATOM 5990 C C . THR B 1 326 ? -14.711 -35.406 -11.133 1 86.25 326 THR B C 1
ATOM 5992 O O . THR B 1 326 ? -15.148 -36.531 -11.406 1 86.25 326 THR B O 1
ATOM 5995 N N . GLY B 1 327 ? -13.453 -35.094 -11.234 1 84.69 327 GLY B N 1
ATOM 5996 C CA . GLY B 1 327 ? -12.477 -36.125 -11.625 1 84.69 327 GLY B CA 1
ATOM 5997 C C . GLY B 1 327 ? -12.375 -36.281 -13.125 1 84.69 327 GLY B C 1
ATOM 5998 O O . GLY B 1 327 ? -11.516 -37.031 -13.609 1 84.69 327 GLY B O 1
ATOM 5999 N N . LEU B 1 328 ? -13.203 -35.656 -13.883 1 89.5 328 LEU B N 1
ATOM 6000 C CA . LEU B 1 328 ? -13.203 -35.75 -15.336 1 89.5 328 LEU B CA 1
ATOM 6001 C C . LEU B 1 328 ? -12.18 -34.781 -15.938 1 89.5 328 LEU B C 1
ATOM 6003 O O . LEU B 1 328 ? -12.148 -33.594 -15.586 1 89.5 328 LEU B O 1
ATOM 6007 N N . PHE B 1 329 ? -11.391 -35.375 -16.828 1 93.31 329 PHE B N 1
ATOM 6008 C CA . PHE B 1 329 ? -10.438 -34.531 -17.531 1 93.31 329 PHE B CA 1
ATOM 6009 C C . PHE B 1 329 ? -11.156 -33.5 -18.406 1 93.31 329 PHE B C 1
ATOM 6011 O O . PHE B 1 329 ? -12.266 -33.75 -18.875 1 93.31 329 PHE B O 1
ATOM 6018 N N . LEU B 1 330 ? -10.469 -32.406 -18.609 1 94.31 330 LEU B N 1
ATOM 6019 C CA . LEU B 1 330 ? -10.969 -31.422 -19.578 1 94.31 330 LEU B CA 1
ATOM 6020 C C . LEU B 1 330 ? -11.102 -32.062 -20.953 1 94.31 330 LEU B C 1
ATOM 6022 O O . LEU B 1 330 ? -10.242 -32.844 -21.375 1 94.31 330 LEU B O 1
ATOM 6026 N N . ASN B 1 331 ? -12.188 -31.672 -21.656 1 92.75 331 ASN B N 1
ATOM 6027 C CA . ASN B 1 331 ? -12.258 -32.094 -23.047 1 92.75 331 ASN B CA 1
ATOM 6028 C C . ASN B 1 331 ? -11.242 -31.375 -23.922 1 92.75 331 ASN B C 1
ATOM 6030 O O . ASN B 1 331 ? -10.586 -30.438 -23.469 1 92.75 331 ASN B O 1
ATOM 6034 N N . LEU B 1 332 ? -11.086 -31.812 -25.125 1 95 332 LEU B N 1
ATOM 6035 C CA . LEU B 1 332 ? -10.031 -31.328 -26.016 1 95 332 LEU B CA 1
ATOM 6036 C C . LEU B 1 332 ? -10.18 -29.828 -26.25 1 95 332 LEU B C 1
ATOM 6038 O O . LEU B 1 332 ? -9.188 -29.094 -26.234 1 95 332 LEU B O 1
ATOM 6042 N N . GLU B 1 333 ? -11.32 -29.359 -26.484 1 93.62 333 GLU B N 1
ATOM 6043 C CA . GLU B 1 333 ? -11.57 -27.938 -26.75 1 93.62 333 GLU B CA 1
ATOM 6044 C C . GLU B 1 333 ? -11.211 -27.078 -25.547 1 93.62 333 GLU B C 1
ATOM 6046 O O . GLU B 1 333 ? -10.547 -26.047 -25.688 1 93.62 333 GLU B O 1
ATOM 6051 N N . ASP B 1 334 ? -11.633 -27.484 -24.406 1 95.06 334 ASP B N 1
ATOM 6052 C CA . ASP B 1 334 ? -11.367 -26.734 -23.172 1 95.06 334 ASP B CA 1
ATOM 6053 C C . ASP B 1 334 ? -9.883 -26.766 -22.828 1 95.06 334 ASP B C 1
ATOM 6055 O O . ASP B 1 334 ? -9.336 -25.766 -22.359 1 95.06 334 ASP B O 1
ATOM 6059 N N . MET B 1 335 ? -9.297 -27.875 -23.078 1 96.25 335 MET B N 1
ATOM 6060 C CA . MET B 1 335 ? -7.855 -27.953 -22.891 1 96.25 335 MET B CA 1
ATOM 6061 C C . MET B 1 335 ? -7.125 -27.016 -23.844 1 96.25 335 MET B C 1
ATOM 6063 O O . MET B 1 335 ? -6.215 -26.281 -23.438 1 96.25 335 MET B O 1
ATOM 6067 N N . ASN B 1 336 ? -7.551 -27.062 -25.062 1 96.56 336 ASN B N 1
ATOM 6068 C CA . ASN B 1 336 ? -6.969 -26.141 -26.031 1 96.56 336 ASN B CA 1
ATOM 6069 C C . ASN B 1 336 ? -7.117 -24.688 -25.609 1 96.56 336 ASN B C 1
ATOM 6071 O O . ASN B 1 336 ? -6.156 -23.922 -25.656 1 96.56 336 ASN B O 1
ATOM 6075 N N . ASN B 1 337 ? -8.312 -24.328 -25.203 1 96.38 337 ASN B N 1
ATOM 6076 C CA . ASN B 1 337 ? -8.57 -22.969 -24.75 1 96.38 337 ASN B CA 1
ATOM 6077 C C . ASN B 1 337 ? -7.695 -22.594 -23.562 1 96.38 337 ASN B C 1
ATOM 6079 O O . ASN B 1 337 ? -7.195 -21.469 -23.469 1 96.38 337 ASN B O 1
ATOM 6083 N N . SER B 1 338 ? -7.473 -23.5 -22.656 1 97.62 338 SER B N 1
ATOM 6084 C CA . SER B 1 338 ? -6.738 -23.25 -21.406 1 97.62 338 SER B CA 1
ATOM 6085 C C . SER B 1 338 ? -5.254 -23.031 -21.688 1 97.62 338 SER B C 1
ATOM 6087 O O . SER B 1 338 ? -4.535 -22.5 -20.844 1 97.62 338 SER B O 1
ATOM 6089 N N . ILE B 1 339 ? -4.797 -23.422 -22.844 1 98.5 339 ILE B N 1
ATOM 6090 C CA . ILE B 1 339 ? -3.387 -23.281 -23.172 1 98.5 339 ILE B CA 1
ATOM 6091 C C . ILE B 1 339 ? -3.207 -22.141 -24.188 1 98.5 339 ILE B C 1
ATOM 6093 O O . ILE B 1 339 ? -2.377 -21.25 -23.984 1 98.5 339 ILE B O 1
ATOM 6097 N N . LEU B 1 340 ? -4.027 -22.109 -25.156 1 98.12 340 LEU B N 1
ATOM 6098 C CA . LEU B 1 340 ? -3.863 -21.188 -26.266 1 98.12 340 LEU B CA 1
ATOM 6099 C C . LEU B 1 340 ? -4.254 -19.766 -25.875 1 98.12 340 LEU B C 1
ATOM 6101 O O . LEU B 1 340 ? -3.568 -18.812 -26.219 1 98.12 340 LEU B O 1
ATOM 6105 N N . LEU B 1 341 ? -5.328 -19.609 -25.156 1 97.75 341 LEU B N 1
ATOM 6106 C CA . LEU B 1 341 ? -5.824 -18.281 -24.828 1 97.75 341 LEU B CA 1
ATOM 6107 C C . LEU B 1 341 ? -4.84 -17.531 -23.938 1 97.75 341 LEU B C 1
ATOM 6109 O O . LEU B 1 341 ? -4.562 -16.344 -24.172 1 97.75 341 LEU B O 1
ATOM 6113 N N . PRO B 1 342 ? -4.285 -18.156 -22.922 1 98.56 342 PRO B N 1
ATOM 6114 C CA . PRO B 1 342 ? -3.232 -17.469 -22.188 1 98.56 342 PRO B CA 1
ATOM 6115 C C . PRO B 1 342 ? -2.094 -16.984 -23.078 1 98.56 342 PRO B C 1
ATOM 6117 O O . PRO B 1 342 ? -1.646 -15.844 -22.953 1 98.56 342 PRO B O 1
ATOM 6120 N N . ALA B 1 343 ? -1.674 -17.828 -23.969 1 98.19 343 ALA B N 1
ATOM 6121 C CA . ALA B 1 343 ? -0.608 -17.438 -24.891 1 98.19 343 ALA B CA 1
ATOM 6122 C C . ALA B 1 343 ? -1.029 -16.25 -25.734 1 98.19 343 ALA B C 1
ATOM 6124 O O . ALA B 1 343 ? -0.26 -15.297 -25.906 1 98.19 343 ALA B O 1
ATOM 6125 N N . GLU B 1 344 ? -2.186 -16.281 -26.172 1 96.94 344 GLU B N 1
ATOM 6126 C CA . GLU B 1 344 ? -2.695 -15.25 -27.062 1 96.94 344 GLU B CA 1
ATOM 6127 C C . GLU B 1 344 ? -2.904 -13.93 -26.328 1 96.94 344 GLU B C 1
ATOM 6129 O O . GLU B 1 344 ? -3.037 -12.875 -26.953 1 96.94 344 GLU B O 1
ATOM 6134 N N . GLN B 1 345 ? -2.918 -14.008 -25.062 1 96.88 345 GLN B N 1
ATOM 6135 C CA . GLN B 1 345 ? -3.096 -12.797 -24.266 1 96.88 345 GLN B CA 1
ATOM 6136 C C . GLN B 1 345 ? -1.767 -12.32 -23.688 1 96.88 345 GLN B C 1
ATOM 6138 O O . GLN B 1 345 ? -1.738 -11.43 -22.844 1 96.88 345 GLN B O 1
ATOM 6143 N N . GLY B 1 346 ? -0.754 -12.938 -24.125 1 96.5 346 GLY B N 1
ATOM 6144 C CA . GLY B 1 346 ? 0.583 -12.469 -23.797 1 96.5 346 GLY B CA 1
ATOM 6145 C C . GLY B 1 346 ? 1.091 -12.992 -22.469 1 96.5 346 GLY B C 1
ATOM 6146 O O . GLY B 1 346 ? 2.01 -12.422 -21.875 1 96.5 346 GLY B O 1
ATOM 6147 N N . LEU B 1 347 ? 0.455 -13.992 -21.922 1 98.25 347 LEU B N 1
ATOM 6148 C CA . LEU B 1 347 ? 1.005 -14.602 -20.719 1 98.25 347 LEU B CA 1
ATOM 6149 C C . LEU B 1 347 ? 2.312 -15.32 -21.016 1 98.25 347 LEU B C 1
ATOM 6151 O O . LEU B 1 347 ? 2.533 -15.766 -22.141 1 98.25 347 LEU B O 1
ATOM 6155 N N . ALA B 1 348 ? 3.123 -15.414 -19.984 1 98.38 348 ALA B N 1
ATOM 6156 C CA . ALA B 1 348 ? 4.414 -16.094 -20.109 1 98.38 348 ALA B CA 1
ATOM 6157 C C . ALA B 1 348 ? 4.246 -17.609 -20.094 1 98.38 348 ALA B C 1
ATOM 6159 O O . ALA B 1 348 ? 5.109 -18.328 -20.594 1 98.38 348 ALA B O 1
ATOM 6160 N N . GLY B 1 349 ? 3.137 -18.047 -19.531 1 98.56 349 GLY B N 1
ATOM 6161 C CA . GLY B 1 349 ? 2.971 -19.5 -19.547 1 98.56 349 GLY B CA 1
ATOM 6162 C C . GLY B 1 349 ? 1.771 -19.969 -18.734 1 98.56 349 GLY B C 1
ATOM 6163 O O . GLY B 1 349 ? 0.924 -19.156 -18.344 1 98.56 349 GLY B O 1
ATOM 6164 N N . VAL B 1 350 ? 1.729 -21.297 -18.609 1 98.62 350 VAL B N 1
ATOM 6165 C CA . VAL B 1 350 ? 0.705 -21.969 -17.812 1 98.62 350 VAL B CA 1
ATOM 6166 C C . VAL B 1 350 ? 1.36 -22.938 -16.828 1 98.62 350 VAL B C 1
ATOM 6168 O O . VAL B 1 350 ? 2.475 -23.406 -17.078 1 98.62 350 VAL B O 1
ATOM 6171 N N . VAL B 1 351 ? 0.705 -23.109 -15.742 1 98.31 351 VAL B N 1
ATOM 6172 C CA . VAL B 1 351 ? 1.094 -24.094 -14.742 1 98.31 351 VAL B CA 1
ATOM 6173 C C . VAL B 1 351 ? -0.011 -25.141 -14.594 1 98.31 351 VAL B C 1
ATOM 6175 O O . VAL B 1 351 ? -1.15 -24.797 -14.258 1 98.31 351 VAL B O 1
ATOM 6178 N N . PHE B 1 352 ? 0.347 -26.422 -14.836 1 97.44 352 PHE B N 1
ATOM 6179 C CA . PHE B 1 352 ? -0.65 -27.469 -14.766 1 97.44 352 PHE B CA 1
ATOM 6180 C C . PHE B 1 352 ? -0.753 -28.031 -13.344 1 97.44 352 PHE B C 1
ATOM 6182 O O . PHE B 1 352 ? 0.263 -28.312 -12.711 1 97.44 352 PHE B O 1
ATOM 6189 N N . TRP B 1 353 ? -1.976 -28.078 -12.906 1 94.88 353 TRP B N 1
ATOM 6190 C CA . TRP B 1 353 ? -2.291 -28.688 -11.617 1 94.88 353 TRP B CA 1
ATOM 6191 C C . TRP B 1 353 ? -3.232 -29.875 -11.789 1 94.88 353 TRP B C 1
ATOM 6193 O O . TRP B 1 353 ? -3.959 -29.969 -12.781 1 94.88 353 TRP B O 1
ATOM 6203 N N . GLY B 1 354 ? -3.066 -30.875 -10.898 1 88.25 354 GLY B N 1
ATOM 6204 C CA . GLY B 1 354 ? -3.928 -32.031 -11.008 1 88.25 354 GLY B CA 1
ATOM 6205 C C . GLY B 1 354 ? -4.383 -32.562 -9.664 1 88.25 354 GLY B C 1
ATOM 6206 O O . GLY B 1 354 ? -3.795 -32.25 -8.633 1 88.25 354 GLY B O 1
ATOM 6207 N N . ASP B 1 355 ? -5.379 -33.312 -9.812 1 79.25 355 ASP B N 1
ATOM 6208 C CA . ASP B 1 355 ? -5.969 -33.969 -8.656 1 79.25 355 ASP B CA 1
ATOM 6209 C C . ASP B 1 355 ? -5.141 -35.188 -8.227 1 79.25 355 ASP B C 1
ATOM 6211 O O . ASP B 1 355 ? -4.621 -35.906 -9.078 1 79.25 355 ASP B O 1
ATOM 6215 N N . ASN B 1 356 ? -5.035 -35.406 -6.926 1 80.19 356 ASN B N 1
ATOM 6216 C CA . ASN B 1 356 ? -4.332 -36.562 -6.41 1 80.19 356 ASN B CA 1
ATOM 6217 C C . ASN B 1 356 ? -4.961 -37.875 -6.906 1 80.19 356 ASN B C 1
ATOM 6219 O O . ASN B 1 356 ? -4.277 -38.875 -7.035 1 80.19 356 ASN B O 1
ATOM 6223 N N . ASN B 1 357 ? -6.152 -37.719 -7.281 1 83.12 357 ASN B N 1
ATOM 6224 C CA . ASN B 1 357 ? -6.867 -38.906 -7.766 1 83.12 357 ASN B CA 1
ATOM 6225 C C . ASN B 1 357 ? -6.363 -39.344 -9.141 1 83.12 357 ASN B C 1
ATOM 6227 O O . ASN B 1 357 ? -6.508 -40.5 -9.516 1 83.12 357 ASN B O 1
ATOM 6231 N N . ASP B 1 358 ? -5.727 -38.5 -9.781 1 86.88 358 ASP B N 1
ATOM 6232 C CA . ASP B 1 358 ? -5.234 -38.812 -11.125 1 86.88 358 ASP B CA 1
ATOM 6233 C C . ASP B 1 358 ? -3.939 -39.625 -11.062 1 86.88 358 ASP B C 1
ATOM 6235 O O . ASP B 1 358 ? -3.438 -40.062 -12.094 1 86.88 358 ASP B O 1
ATOM 6239 N N . THR B 1 359 ? -3.434 -39.844 -9.852 1 91.31 359 THR B N 1
ATOM 6240 C CA . THR B 1 359 ? -2.162 -40.531 -9.695 1 91.31 359 THR B CA 1
ATOM 6241 C C . THR B 1 359 ? -2.25 -41.562 -8.586 1 91.31 359 THR B C 1
ATOM 6243 O O . THR B 1 359 ? -1.227 -42.031 -8.055 1 91.31 359 THR B O 1
ATOM 6246 N N . SER B 1 360 ? -3.469 -41.906 -8.219 1 92.44 360 SER B N 1
ATOM 6247 C CA . SER B 1 360 ? -3.689 -42.688 -7.004 1 92.44 360 SER B CA 1
ATOM 6248 C C . SER B 1 360 ? -3.453 -44.188 -7.258 1 92.44 360 SER B C 1
ATOM 6250 O O . SER B 1 360 ? -3.184 -44.938 -6.32 1 92.44 360 SER B O 1
ATOM 6252 N N . ASN B 1 361 ? -3.59 -44.656 -8.508 1 94.75 361 ASN B N 1
ATOM 6253 C CA . ASN B 1 361 ? -3.379 -46.062 -8.898 1 94.75 361 ASN B CA 1
ATOM 6254 C C . ASN B 1 361 ? -2.926 -46.188 -10.344 1 94.75 361 ASN B C 1
ATOM 6256 O O . ASN B 1 361 ? -2.834 -45.156 -11.055 1 94.75 361 ASN B O 1
ATOM 6260 N N . ARG B 1 362 ? -2.643 -47.375 -10.734 1 96.31 362 ARG B N 1
ATOM 6261 C CA . ARG B 1 362 ? -2.102 -47.594 -12.07 1 96.31 362 ARG B CA 1
ATOM 6262 C C . ARG B 1 362 ? -3.094 -47.156 -13.148 1 96.31 362 ARG B C 1
ATOM 6264 O O . ARG B 1 362 ? -2.709 -46.562 -14.148 1 96.31 362 ARG B O 1
ATOM 6271 N N . ALA B 1 363 ? -4.344 -47.5 -12.953 1 96.19 363 ALA B N 1
ATOM 6272 C CA . ALA B 1 363 ? -5.371 -47.156 -13.922 1 96.19 363 ALA B CA 1
ATOM 6273 C C . ALA B 1 363 ? -5.457 -45.625 -14.086 1 96.19 363 ALA B C 1
ATOM 6275 O O . ALA B 1 363 ? -5.57 -45.125 -15.203 1 96.19 363 ALA B O 1
ATOM 6276 N N . ALA B 1 364 ? -5.43 -44.906 -13.031 1 94.5 364 ALA B N 1
ATOM 6277 C CA . ALA B 1 364 ? -5.457 -43.469 -13.055 1 94.5 364 ALA B CA 1
ATOM 6278 C C . ALA B 1 364 ? -4.246 -42.906 -13.781 1 94.5 364 ALA B C 1
ATOM 6280 O O . ALA B 1 364 ? -4.375 -41.969 -14.594 1 94.5 364 ALA B O 1
ATOM 6281 N N . CYS B 1 365 ? -3.107 -43.5 -13.555 1 96.25 365 CYS B N 1
ATOM 6282 C CA . CYS B 1 365 ? -1.871 -43.062 -14.195 1 96.25 365 CYS B CA 1
ATOM 6283 C C . CYS B 1 365 ? -1.941 -43.281 -15.703 1 96.25 365 CYS B C 1
ATOM 6285 O O . CYS B 1 365 ? -1.465 -42.438 -16.484 1 96.25 365 CYS B O 1
ATOM 6287 N N . LEU B 1 366 ? -2.48 -44.375 -16.047 1 96.69 366 LEU B N 1
ATOM 6288 C CA . LEU B 1 366 ? -2.627 -44.656 -17.469 1 96.69 366 LEU B CA 1
ATOM 6289 C C . LEU B 1 366 ? -3.566 -43.656 -18.125 1 96.69 366 LEU B C 1
ATOM 6291 O O . LEU B 1 366 ? -3.348 -43.219 -19.266 1 96.69 366 LEU B O 1
ATOM 6295 N N . GLY B 1 367 ? -4.586 -43.344 -17.406 1 94.88 367 GLY B N 1
ATOM 6296 C CA . GLY B 1 367 ? -5.477 -42.281 -17.875 1 94.88 367 GLY B CA 1
ATOM 6297 C C . GLY B 1 367 ? -4.781 -40.938 -18.078 1 94.88 367 GLY B C 1
ATOM 6298 O O . GLY B 1 367 ? -4.957 -40.281 -19.109 1 94.88 367 GLY B O 1
ATOM 6299 N N . LEU B 1 368 ? -4.055 -40.594 -17.125 1 95.69 368 LEU B N 1
ATOM 6300 C CA . LEU B 1 368 ? -3.287 -39.344 -17.188 1 95.69 368 LEU B CA 1
ATOM 6301 C C . LEU B 1 368 ? -2.289 -39.406 -18.344 1 95.69 368 LEU B C 1
ATOM 6303 O O . LEU B 1 368 ? -2.16 -38.438 -19.094 1 95.69 368 LEU B O 1
ATOM 6307 N N . GLN B 1 369 ? -1.584 -40.469 -18.484 1 96.19 369 GLN B N 1
ATOM 6308 C CA . GLN B 1 369 ? -0.634 -40.656 -19.578 1 96.19 369 GLN B CA 1
ATOM 6309 C C . GLN B 1 369 ? -1.312 -40.469 -20.938 1 96.19 369 GLN B C 1
ATOM 6311 O O . GLN B 1 369 ? -0.765 -39.812 -21.828 1 96.19 369 GLN B O 1
ATOM 6316 N N . LYS B 1 370 ? -2.408 -41.125 -21.016 1 96.25 370 LYS B N 1
ATOM 6317 C CA . LYS B 1 370 ? -3.172 -41.031 -22.25 1 96.25 370 LYS B CA 1
ATOM 6318 C C . LYS B 1 370 ? -3.566 -39.594 -22.562 1 96.25 370 LYS B C 1
ATOM 6320 O O . LYS B 1 370 ? -3.451 -39.125 -23.703 1 96.25 370 LYS B O 1
ATOM 6325 N N . ASP B 1 371 ? -4.055 -38.938 -21.578 1 95.25 371 ASP B N 1
ATOM 6326 C CA . ASP B 1 371 ? -4.465 -37.562 -21.75 1 95.25 371 ASP B CA 1
ATOM 6327 C C . ASP B 1 371 ? -3.287 -36.688 -22.172 1 95.25 371 ASP B C 1
ATOM 6329 O O . ASP B 1 371 ? -3.416 -35.875 -23.078 1 95.25 371 ASP B O 1
ATOM 6333 N N . VAL B 1 372 ? -2.15 -36.844 -21.562 1 96.31 372 VAL B N 1
ATOM 6334 C CA . VAL B 1 372 ? -0.952 -36.062 -21.875 1 96.31 372 VAL B CA 1
ATOM 6335 C C . VAL B 1 372 ? -0.495 -36.375 -23.297 1 96.31 372 VAL B C 1
ATOM 6337 O O . VAL B 1 372 ? -0.163 -35.469 -24.047 1 96.31 372 VAL B O 1
ATOM 6340 N N . LYS B 1 373 ? -0.502 -37.594 -23.625 1 96.06 373 LYS B N 1
ATOM 6341 C CA . LYS B 1 373 ? 0.013 -38.031 -24.922 1 96.06 373 LYS B CA 1
ATOM 6342 C C . LYS B 1 373 ? -0.896 -37.562 -26.047 1 96.06 373 LYS B C 1
ATOM 6344 O O . LYS B 1 373 ? -0.415 -37.156 -27.109 1 96.06 373 LYS B O 1
ATOM 6349 N N . LEU B 1 374 ? -2.162 -37.625 -25.812 1 95.44 374 LEU B N 1
ATOM 6350 C CA . LEU B 1 374 ? -3.092 -37.469 -26.938 1 95.44 374 LEU B CA 1
ATOM 6351 C C . LEU B 1 374 ? -3.629 -36.031 -27 1 95.44 374 LEU B C 1
ATOM 6353 O O . LEU B 1 374 ? -4.059 -35.562 -28.062 1 95.44 374 LEU B O 1
ATOM 6357 N N . ALA B 1 375 ? -3.652 -35.406 -25.906 1 95.94 375 ALA B N 1
ATOM 6358 C CA . ALA B 1 375 ? -4.297 -34.094 -25.906 1 95.94 375 ALA B CA 1
ATOM 6359 C C . ALA B 1 375 ? -3.346 -33 -25.391 1 95.94 375 ALA B C 1
ATOM 6361 O O . ALA B 1 375 ? -2.846 -32.188 -26.172 1 95.94 375 ALA B O 1
ATOM 6362 N N . LEU B 1 376 ? -2.998 -33 -24.188 1 97.56 376 LEU B N 1
ATOM 6363 C CA . LEU B 1 376 ? -2.256 -31.953 -23.531 1 97.56 376 LEU B CA 1
ATOM 6364 C C . LEU B 1 376 ? -0.923 -31.703 -24.219 1 97.56 376 LEU B C 1
ATOM 6366 O O . LEU B 1 376 ? -0.617 -30.562 -24.594 1 97.56 376 LEU B O 1
ATOM 6370 N N . GLY B 1 377 ? -0.116 -32.719 -24.406 1 97.56 377 GLY B N 1
ATOM 6371 C CA . GLY B 1 377 ? 1.212 -32.625 -24.984 1 97.56 377 GLY B CA 1
ATOM 6372 C C . GLY B 1 377 ? 1.213 -31.938 -26.344 1 97.56 377 GLY B C 1
ATOM 6373 O O . GLY B 1 377 ? 1.868 -30.906 -26.531 1 97.56 377 GLY B O 1
ATOM 6374 N N . PRO B 1 378 ? 0.482 -32.5 -27.25 1 97.56 378 PRO B N 1
ATOM 6375 C CA . PRO B 1 378 ? 0.419 -31.906 -28.594 1 97.56 378 PRO B CA 1
ATOM 6376 C C . PRO B 1 378 ? -0.044 -30.453 -28.562 1 97.56 378 PRO B C 1
ATOM 6378 O O . PRO B 1 378 ? 0.464 -29.625 -29.328 1 97.56 378 PRO B O 1
ATOM 6381 N N . LEU B 1 379 ? -0.99 -30.125 -27.75 1 98.19 379 LEU B N 1
ATOM 6382 C CA . LEU B 1 379 ? -1.499 -28.766 -27.672 1 98.19 379 LEU B CA 1
ATOM 6383 C C . LEU B 1 379 ? -0.431 -27.812 -27.125 1 98.19 379 LEU B C 1
ATOM 6385 O O . LEU B 1 379 ? -0.285 -26.688 -27.609 1 98.19 379 LEU B O 1
ATOM 6389 N N . VAL B 1 380 ? 0.323 -28.234 -26.156 1 98.56 380 VAL B N 1
ATOM 6390 C CA . VAL B 1 380 ? 1.411 -27.453 -25.594 1 98.56 380 VAL B CA 1
ATOM 6391 C C . VAL B 1 380 ? 2.477 -27.203 -26.656 1 98.56 380 VAL B C 1
ATOM 6393 O O . VAL B 1 380 ? 2.922 -26.062 -26.828 1 98.56 380 VAL B O 1
ATOM 6396 N N . LEU B 1 381 ? 2.859 -28.266 -27.297 1 97.69 381 LEU B N 1
ATOM 6397 C CA . LEU B 1 381 ? 3.896 -28.156 -28.328 1 97.69 381 LEU B CA 1
ATOM 6398 C C . LEU B 1 381 ? 3.482 -27.172 -29.422 1 97.69 381 LEU B C 1
ATOM 6400 O O . LEU B 1 381 ? 4.262 -26.297 -29.797 1 97.69 381 LEU B O 1
ATOM 6404 N N . LYS B 1 382 ? 2.285 -27.375 -29.859 1 97.25 382 LYS B N 1
ATOM 6405 C CA . LYS B 1 382 ? 1.756 -26.5 -30.906 1 97.25 382 LYS B CA 1
ATOM 6406 C C . LYS B 1 382 ? 1.762 -25.047 -30.469 1 97.25 382 LYS B C 1
ATOM 6408 O O . LYS B 1 382 ? 2.217 -24.172 -31.219 1 97.25 382 LYS B O 1
ATOM 6413 N N . THR B 1 383 ? 1.287 -24.75 -29.312 1 98.12 383 THR B N 1
ATOM 6414 C CA . THR B 1 383 ? 1.14 -23.391 -28.812 1 98.12 383 THR B CA 1
ATOM 6415 C C . THR B 1 383 ? 2.504 -22.766 -28.531 1 98.12 383 THR B C 1
ATOM 6417 O O . THR B 1 383 ? 2.748 -21.609 -28.891 1 98.12 383 THR B O 1
ATOM 6420 N N . THR B 1 384 ? 3.408 -23.5 -27.906 1 97.75 384 THR B N 1
ATOM 6421 C CA . THR B 1 384 ? 4.727 -22.969 -27.578 1 97.75 384 THR B CA 1
ATOM 6422 C C . THR B 1 384 ? 5.512 -22.641 -28.844 1 97.75 384 THR B C 1
ATOM 6424 O O . THR B 1 384 ? 6.188 -21.609 -28.906 1 97.75 384 THR B O 1
ATOM 6427 N N . GLN B 1 385 ? 5.406 -23.484 -29.797 1 96.25 385 GLN B N 1
ATOM 6428 C CA . GLN B 1 385 ? 6.094 -23.25 -31.062 1 96.25 385 GLN B CA 1
ATOM 6429 C C . GLN B 1 385 ? 5.52 -22.031 -31.781 1 96.25 385 GLN B C 1
ATOM 6431 O O . GLN B 1 385 ? 6.266 -21.219 -32.312 1 96.25 385 GLN B O 1
ATOM 6436 N N . ALA B 1 386 ? 4.219 -21.984 -31.766 1 96.25 386 ALA B N 1
ATOM 6437 C CA . ALA B 1 386 ? 3.57 -20.844 -32.406 1 96.25 386 ALA B CA 1
ATOM 6438 C C . ALA B 1 386 ? 3.959 -19.547 -31.719 1 96.25 386 ALA B C 1
ATOM 6440 O O . ALA B 1 386 ? 4.246 -18.547 -32.375 1 96.25 386 ALA B O 1
ATOM 6441 N N . ALA B 1 387 ? 3.965 -19.531 -30.438 1 97.19 387 ALA B N 1
ATOM 6442 C CA . ALA B 1 387 ? 4.328 -18.359 -29.656 1 97.19 387 ALA B CA 1
ATOM 6443 C C . ALA B 1 387 ? 5.77 -17.938 -29.938 1 97.19 387 ALA B C 1
ATOM 6445 O O . ALA B 1 387 ? 6.055 -16.75 -30.109 1 97.19 387 ALA B O 1
ATOM 6446 N N . ALA B 1 388 ? 6.648 -18.906 -29.969 1 96.5 388 ALA B N 1
ATOM 6447 C CA . ALA B 1 388 ? 8.062 -18.641 -30.219 1 96.5 388 ALA B CA 1
ATOM 6448 C C . ALA B 1 388 ? 8.266 -18.031 -31.609 1 96.5 388 ALA B C 1
ATOM 6450 O O . ALA B 1 388 ? 9.016 -17.078 -31.781 1 96.5 388 ALA B O 1
ATOM 6451 N N . ARG B 1 389 ? 7.633 -18.609 -32.562 1 95.5 389 ARG B N 1
ATOM 6452 C CA . ARG B 1 389 ? 7.738 -18.109 -33.938 1 95.5 389 ARG B CA 1
ATOM 6453 C C . ARG B 1 389 ? 7.207 -16.688 -34.031 1 95.5 389 ARG B C 1
ATOM 6455 O O . ARG B 1 389 ? 7.824 -15.828 -34.688 1 95.5 389 ARG B O 1
ATOM 6462 N N . CYS B 1 390 ? 6.074 -16.5 -33.438 1 95.81 390 CYS B N 1
ATOM 6463 C CA . CYS B 1 390 ? 5.469 -15.172 -33.469 1 95.81 390 CYS B CA 1
ATOM 6464 C C . CYS B 1 390 ? 6.371 -14.148 -32.781 1 95.81 390 CYS B C 1
ATOM 6466 O O . CYS B 1 390 ? 6.57 -13.047 -33.312 1 95.81 390 CYS B O 1
ATOM 6468 N N . SER B 1 391 ? 6.93 -14.461 -31.641 1 96.38 391 SER B N 1
ATOM 6469 C CA . SER B 1 391 ? 7.844 -13.594 -30.906 1 96.38 391 SER B CA 1
ATOM 6470 C C . SER B 1 391 ? 9.055 -13.219 -31.766 1 96.38 391 SER B C 1
ATOM 6472 O O . SER B 1 391 ? 9.414 -12.039 -31.859 1 96.38 391 SER B O 1
ATOM 6474 N N . ALA B 1 392 ? 9.609 -14.227 -32.406 1 95.44 392 ALA B N 1
ATOM 6475 C CA . ALA B 1 392 ? 10.797 -14.008 -33.219 1 95.44 392 ALA B CA 1
ATOM 6476 C C . ALA B 1 392 ? 10.469 -13.117 -34.406 1 95.44 392 ALA B C 1
ATOM 6478 O O . ALA B 1 392 ? 11.266 -12.25 -34.781 1 95.44 392 ALA B O 1
ATOM 6479 N N . SER B 1 393 ? 9.312 -13.289 -35 1 94.25 393 SER B N 1
ATOM 6480 C CA . SER B 1 393 ? 8.945 -12.609 -36.219 1 94.25 393 SER B CA 1
ATOM 6481 C C . SER B 1 393 ? 8.469 -11.188 -35.969 1 94.25 393 SER B C 1
ATOM 6483 O O . SER B 1 393 ? 8.805 -10.266 -36.688 1 94.25 393 SER B O 1
ATOM 6485 N N . LEU B 1 394 ? 7.703 -11.047 -34.906 1 94.88 394 LEU B N 1
ATOM 6486 C CA . LEU B 1 394 ? 7.02 -9.773 -34.719 1 94.88 394 LEU B CA 1
ATOM 6487 C C . LEU B 1 394 ? 7.66 -8.961 -33.594 1 94.88 394 LEU B C 1
ATOM 6489 O O . LEU B 1 394 ? 7.605 -7.727 -33.625 1 94.88 394 LEU B O 1
ATOM 6493 N N . CYS B 1 395 ? 8.258 -9.617 -32.625 1 97.12 395 CYS B N 1
ATOM 6494 C CA . CYS B 1 395 ? 8.695 -8.914 -31.406 1 97.12 395 CYS B CA 1
ATOM 6495 C C . CYS B 1 395 ? 10.211 -9.023 -31.234 1 97.12 395 CYS B C 1
ATOM 6497 O O . CYS B 1 395 ? 10.703 -9.039 -30.109 1 97.12 395 CYS B O 1
ATOM 6499 N N . SER B 1 396 ? 10.906 -9.328 -32.281 1 96.38 396 SER B N 1
ATOM 6500 C CA . SER B 1 396 ? 12.367 -9.375 -32.344 1 96.38 396 SER B CA 1
ATOM 6501 C C . SER B 1 396 ? 12.922 -10.414 -31.375 1 96.38 396 SER B C 1
ATOM 6503 O O . SER B 1 396 ? 14.07 -10.32 -30.938 1 96.38 396 SER B O 1
ATOM 6505 N N . GLY B 1 397 ? 12.086 -11.273 -30.859 1 96.31 397 GLY B N 1
ATOM 6506 C CA . GLY B 1 397 ? 12.492 -12.25 -29.875 1 96.31 397 GLY B CA 1
ATOM 6507 C C . GLY B 1 397 ? 12.609 -11.68 -28.484 1 96.31 397 GLY B C 1
ATOM 6508 O O . GLY B 1 397 ? 13.102 -12.344 -27.562 1 96.31 397 GLY B O 1
ATOM 6509 N N . ASN B 1 398 ? 12.164 -10.375 -28.328 1 96.88 398 ASN B N 1
ATOM 6510 C CA . ASN B 1 398 ? 12.305 -9.664 -27.062 1 96.88 398 ASN B CA 1
ATOM 6511 C C . ASN B 1 398 ? 10.945 -9.328 -26.453 1 96.88 398 ASN B C 1
ATOM 6513 O O . ASN B 1 398 ? 10.82 -8.352 -25.719 1 96.88 398 ASN B O 1
ATOM 6517 N N . GLY B 1 399 ? 9.938 -10.117 -26.812 1 97.44 399 GLY B N 1
ATOM 6518 C CA . GLY B 1 399 ? 8.586 -9.906 -26.328 1 97.44 399 GLY B CA 1
ATOM 6519 C C . GLY B 1 399 ? 7.629 -11.023 -26.719 1 97.44 399 GLY B C 1
ATOM 6520 O O . GLY B 1 399 ? 8.023 -11.984 -27.391 1 97.44 399 GLY B O 1
ATOM 6521 N N . ARG B 1 400 ? 6.473 -10.922 -26.25 1 97.56 400 ARG B N 1
ATOM 6522 C CA . ARG B 1 400 ? 5.422 -11.891 -26.531 1 97.56 400 ARG B CA 1
ATOM 6523 C C . ARG B 1 400 ? 4.371 -11.305 -27.469 1 97.56 400 ARG B C 1
ATOM 6525 O O . ARG B 1 400 ? 4.004 -10.133 -27.328 1 97.56 400 ARG B O 1
ATOM 6532 N N . CYS B 1 401 ? 3.896 -12.172 -28.344 1 96.12 401 CYS B N 1
ATOM 6533 C CA . CYS B 1 401 ? 2.803 -11.742 -29.203 1 96.12 401 CYS B CA 1
ATOM 6534 C C . CYS B 1 401 ? 1.474 -11.773 -28.453 1 96.12 401 CYS B C 1
ATOM 6536 O O . CYS B 1 401 ? 1.223 -12.688 -27.672 1 96.12 401 CYS B O 1
ATOM 6538 N N . VAL B 1 402 ? 0.719 -10.781 -28.656 1 96.38 402 VAL B N 1
ATOM 6539 C CA . VAL B 1 402 ? -0.662 -10.734 -28.188 1 96.38 402 VAL B CA 1
ATOM 6540 C C . VAL B 1 402 ? -1.615 -10.727 -29.391 1 96.38 402 VAL B C 1
ATOM 6542 O O . VAL B 1 402 ? -1.513 -9.867 -30.266 1 96.38 402 VAL B O 1
ATOM 6545 N N . GLY B 1 403 ? -2.498 -11.688 -29.375 1 94.81 403 GLY B N 1
ATOM 6546 C CA . GLY B 1 403 ? -3.389 -11.914 -30.516 1 94.81 403 GLY B CA 1
ATOM 6547 C C . GLY B 1 403 ? -3.475 -13.367 -30.922 1 94.81 403 GLY B C 1
ATOM 6548 O O . GLY B 1 403 ? -3.025 -14.258 -30.203 1 94.81 403 GLY B O 1
ATOM 6549 N N . LYS B 1 404 ? -4.066 -13.586 -32.094 1 94.38 404 LYS B N 1
ATOM 6550 C CA . LYS B 1 404 ? -4.188 -14.953 -32.594 1 94.38 404 LYS B CA 1
ATOM 6551 C C . LYS B 1 404 ? -2.85 -15.453 -33.156 1 94.38 404 LYS B C 1
ATOM 6553 O O . LYS B 1 404 ? -2.635 -15.477 -34.375 1 94.38 404 LYS B O 1
ATOM 6558 N N . ILE B 1 405 ? -2.088 -16 -32.344 1 94.12 405 ILE B N 1
ATOM 6559 C CA . ILE B 1 405 ? -0.668 -16.234 -32.594 1 94.12 405 ILE B CA 1
ATOM 6560 C C . ILE B 1 405 ? -0.499 -17.297 -33.656 1 94.12 405 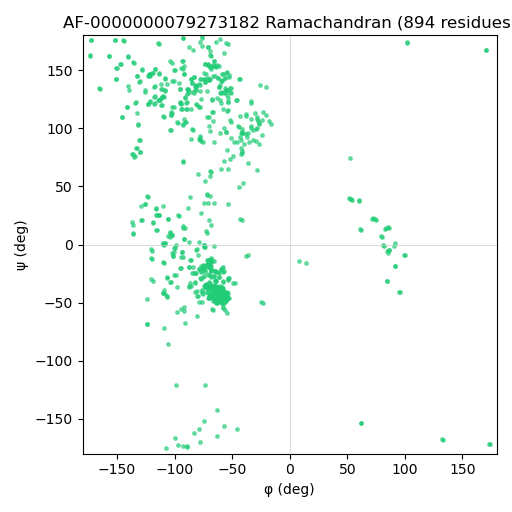ILE B C 1
ATOM 6562 O O . ILE B 1 405 ? 0.559 -17.391 -34.312 1 94.12 405 ILE B O 1
ATOM 6566 N N . LEU B 1 406 ? -1.457 -18.125 -33.781 1 92.19 406 LEU B N 1
ATOM 6567 C CA . LEU B 1 406 ? -1.401 -19.141 -34.844 1 92.19 406 LEU B CA 1
ATOM 6568 C C . LEU B 1 406 ? -1.583 -18.531 -36.219 1 92.19 406 LEU B C 1
ATOM 6570 O O . LEU B 1 406 ? -1.253 -19.156 -37.219 1 92.19 406 LEU B O 1
ATOM 6574 N N . GLU B 1 407 ? -2.021 -17.281 -36.219 1 88.06 407 GLU B N 1
ATOM 6575 C CA . GLU B 1 407 ? -2.359 -16.625 -37.469 1 88.06 407 GLU B CA 1
ATOM 6576 C C . GLU B 1 407 ? -1.514 -15.367 -37.688 1 88.06 407 GLU B C 1
ATOM 6578 O O . GLU B 1 407 ? -1.539 -14.773 -38.781 1 88.06 407 GLU B O 1
ATOM 6583 N N . CYS B 1 408 ? -0.832 -14.922 -36.75 1 84 408 CYS B N 1
ATOM 6584 C CA . CYS B 1 408 ? -0.16 -13.633 -36.75 1 84 408 CYS B CA 1
ATOM 6585 C C . CYS B 1 408 ? 0.86 -13.547 -37.906 1 84 408 CYS B C 1
ATOM 6587 O O . CYS B 1 408 ? 1.073 -12.477 -38.469 1 84 408 CYS B O 1
ATOM 6589 N N . ILE B 1 409 ? 1.559 -14.523 -38.25 1 75.31 409 ILE B N 1
ATOM 6590 C CA . ILE B 1 409 ? 2.652 -14.422 -39.219 1 75.31 409 ILE B CA 1
ATOM 6591 C C . ILE B 1 409 ? 2.105 -14.562 -40.625 1 75.31 409 ILE B C 1
ATOM 6593 O O . ILE B 1 409 ? 2.678 -14.016 -41.594 1 75.31 409 ILE B O 1
ATOM 6597 N N . SER B 1 410 ? 1.047 -15.445 -40.781 1 61.25 410 SER B N 1
ATOM 6598 C CA . SER B 1 410 ? 0.581 -15.711 -42.156 1 61.25 410 SER B CA 1
ATOM 6599 C C . SER B 1 410 ? -0.098 -14.477 -42.75 1 61.25 410 SER B C 1
ATOM 6601 O O . SER B 1 410 ? -1.041 -13.938 -42.156 1 61.25 410 SER B O 1
ATOM 6603 N N . GLY B 1 411 ? 0.506 -13.328 -42.875 1 48.84 411 GLY B N 1
ATOM 6604 C CA . GLY B 1 411 ? -0.089 -12.258 -43.688 1 48.84 411 GLY B CA 1
ATOM 6605 C C . GLY B 1 411 ? -1.539 -12.523 -44.031 1 48.84 411 GLY B C 1
ATOM 6606 O O . GLY B 1 411 ? -2.09 -11.867 -44.938 1 48.84 411 GLY B O 1
ATOM 6607 N N . ALA B 1 412 ? -2.066 -13.703 -43.906 1 41.34 412 ALA B N 1
ATOM 6608 C CA . ALA B 1 412 ? -3.406 -13.992 -44.438 1 41.34 412 ALA B CA 1
ATOM 6609 C C . ALA B 1 412 ? -4.465 -13.211 -43.656 1 41.34 412 ALA B C 1
ATOM 6611 O O . ALA B 1 412 ? -4.414 -13.133 -42.438 1 41.34 412 ALA B O 1
ATOM 6612 N N . PRO B 1 413 ? -5.105 -12.289 -44.344 1 36.56 413 PRO B N 1
A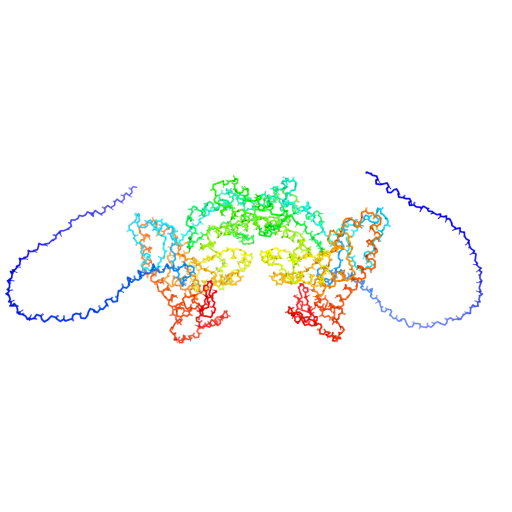TOM 6613 C CA . PRO B 1 413 ? -6.258 -11.641 -43.719 1 36.56 413 PRO B CA 1
ATOM 6614 C C . PRO B 1 413 ? -7.184 -12.625 -43.031 1 36.56 413 PRO B C 1
ATOM 6616 O O . PRO B 1 413 ? -7.457 -13.711 -43.531 1 36.56 413 PRO B O 1
ATOM 6619 N N . SER B 1 414 ? -7.152 -12.758 -41.812 1 36.5 414 SER B N 1
ATOM 6620 C CA . SER B 1 414 ? -8.203 -13.531 -41.156 1 36.5 414 SER B CA 1
ATOM 6621 C C . SER B 1 414 ? -9.555 -13.312 -41.844 1 36.5 414 SER B C 1
ATOM 6623 O O . SER B 1 414 ? -9.953 -12.172 -42.094 1 36.5 414 SER B O 1
ATOM 6625 N N . GLY B 1 415 ? -9.953 -14.172 -42.75 1 32.56 415 GLY B N 1
ATOM 6626 C CA . GLY B 1 415 ? -11.359 -14.133 -43.125 1 32.56 415 GLY B CA 1
ATOM 6627 C C . GLY B 1 415 ? -12.273 -13.961 -41.906 1 32.56 415 GLY B C 1
ATOM 6628 O O . GLY B 1 415 ? -12.297 -14.812 -41.031 1 32.56 415 GLY B O 1
ATOM 6629 N N . VAL B 1 416 ? -12.531 -12.727 -41.594 1 33.22 416 VAL B N 1
ATOM 6630 C CA . VAL B 1 416 ? -13.508 -12.375 -40.594 1 33.22 416 VAL B CA 1
ATOM 6631 C C . VAL B 1 416 ? -14.82 -13.109 -40.844 1 33.22 416 VAL B C 1
ATOM 6633 O O . VAL B 1 416 ? -15.445 -12.922 -41.906 1 33.22 416 VAL B O 1
ATOM 6636 N N . THR B 1 417 ? -14.914 -14.352 -40.531 1 31.14 417 THR B N 1
ATOM 6637 C CA . THR B 1 417 ? -16.328 -14.68 -40.469 1 31.14 417 THR B CA 1
ATOM 6638 C C . THR B 1 417 ? -17.062 -13.727 -39.531 1 31.14 417 THR B C 1
ATOM 6640 O O . THR B 1 417 ? -16.562 -13.414 -38.438 1 31.14 417 THR B O 1
ATOM 6643 N N . PRO B 1 418 ? -18.031 -12.883 -40.031 1 32.62 418 PRO B N 1
ATOM 6644 C CA . PRO B 1 418 ? -18.891 -11.992 -39.25 1 32.62 418 PRO B CA 1
ATOM 6645 C C . PRO B 1 418 ? -19.406 -12.648 -37.969 1 32.62 418 PRO B C 1
ATOM 6647 O O . PRO B 1 418 ? -20.391 -12.18 -37.406 1 32.62 418 PRO B O 1
ATOM 6650 N N . GLY B 1 419 ? -18.875 -13.609 -37.438 1 29.25 419 GLY B N 1
ATOM 6651 C CA . GLY B 1 419 ? -19.719 -13.977 -36.312 1 29.25 419 GLY B CA 1
ATOM 6652 C C . GLY B 1 419 ? -20 -12.82 -35.375 1 29.25 419 GLY B C 1
ATOM 6653 O O . GLY B 1 419 ? -19.391 -11.758 -35.469 1 29.25 419 GLY B O 1
ATOM 6654 N N . ARG B 1 420 ? -21 -13.07 -34.281 1 31.64 420 ARG B N 1
ATOM 6655 C CA . ARG B 1 420 ? -21.672 -12.109 -33.406 1 31.64 420 ARG B CA 1
ATOM 6656 C C . ARG B 1 420 ? -20.672 -11.164 -32.75 1 31.64 420 ARG B C 1
ATOM 6658 O O . ARG B 1 420 ? -19.672 -11.609 -32.188 1 31.64 420 ARG B O 1
ATOM 6665 N N . ILE B 1 421 ? -20.672 -9.898 -33.281 1 32.19 421 ILE B N 1
ATOM 6666 C CA . ILE B 1 421 ? -20.188 -8.703 -32.594 1 32.19 421 ILE B CA 1
ATOM 6667 C C . ILE B 1 421 ? -20.609 -8.734 -31.125 1 32.19 421 ILE B C 1
ATOM 6669 O O . ILE B 1 421 ? -21.797 -8.633 -30.812 1 32.19 421 ILE B O 1
ATOM 6673 N N . SER B 1 422 ? -20.359 -9.695 -30.438 1 31.22 422 SER B N 1
ATOM 6674 C CA . SER B 1 422 ? -20.875 -9.414 -29.094 1 31.22 422 SER B CA 1
ATOM 6675 C C . SER B 1 422 ? -20.484 -8.008 -28.641 1 31.22 422 SER B C 1
ATOM 6677 O O . SER B 1 422 ? -19.469 -7.465 -29.078 1 31.22 422 SER B O 1
ATOM 6679 N N . LYS B 1 423 ? -21.547 -7.18 -28.25 1 34 423 LYS B N 1
ATOM 6680 C CA . LYS B 1 423 ? -21.5 -5.812 -27.734 1 34 423 LYS B CA 1
ATOM 6681 C C . LYS B 1 423 ? -20.156 -5.52 -27.078 1 34 423 LYS B C 1
ATOM 6683 O O . LYS B 1 423 ? -19.812 -4.359 -26.844 1 34 423 LYS B O 1
ATOM 6688 N N . PHE B 1 424 ? -19.828 -6.371 -26.281 1 35.94 424 PHE B N 1
ATOM 6689 C CA . PHE B 1 424 ? -18.547 -6.074 -25.641 1 35.94 424 PHE B CA 1
ATOM 6690 C C . PHE B 1 424 ? -17.391 -6.211 -26.625 1 35.94 424 PHE B C 1
ATOM 6692 O O . PHE B 1 424 ? -16.656 -7.199 -26.594 1 35.94 424 PHE B O 1
ATOM 6699 N N . GLY B 1 425 ? -17.734 -6.137 -27.828 1 35.62 425 GLY B N 1
ATOM 6700 C CA . GLY B 1 425 ? -16.891 -6.457 -28.969 1 35.62 425 GLY B CA 1
ATOM 6701 C C . GLY B 1 425 ? -15.766 -5.457 -29.172 1 35.62 425 GLY B C 1
ATOM 6702 O O . GLY B 1 425 ? -15.93 -4.477 -29.906 1 35.62 425 GLY B O 1
ATOM 6703 N N . ALA B 1 426 ? -15.078 -4.973 -28.188 1 36.78 426 ALA B N 1
ATOM 6704 C CA . ALA B 1 426 ? -13.875 -4.297 -28.656 1 36.78 426 ALA B CA 1
ATOM 6705 C C . ALA B 1 426 ? -13.328 -4.961 -29.922 1 36.78 426 ALA B C 1
ATOM 6707 O O . ALA B 1 426 ? -13.133 -6.18 -29.953 1 36.78 426 ALA B O 1
ATOM 6708 N N . LYS B 1 427 ? -13.609 -4.434 -31 1 36.81 427 LYS B N 1
ATOM 6709 C CA . LYS B 1 427 ? -12.883 -4.719 -32.25 1 36.81 427 LYS B CA 1
ATOM 6710 C C . LYS B 1 427 ? -11.438 -5.121 -31.953 1 36.81 427 LYS B C 1
ATOM 6712 O O . LYS B 1 427 ? -10.609 -4.273 -31.625 1 36.81 427 LYS B O 1
ATOM 6717 N N . LYS B 1 428 ? -11.227 -6.262 -31.25 1 43.34 428 LYS B N 1
ATOM 6718 C CA . LYS B 1 428 ? -9.844 -6.73 -31.172 1 43.34 428 LYS B CA 1
ATOM 6719 C C . LYS B 1 428 ? -9.133 -6.598 -32.5 1 43.34 428 LYS B C 1
ATOM 6721 O O . LYS B 1 428 ? -9.539 -7.223 -33.5 1 43.34 428 LYS B O 1
ATOM 6726 N N . SER B 1 429 ? -8.656 -5.504 -32.875 1 47.72 429 SER B N 1
ATOM 6727 C CA . SER B 1 429 ? -7.809 -5.375 -34.062 1 47.72 429 SER B CA 1
ATOM 6728 C C . SER B 1 429 ? -7.074 -6.676 -34.375 1 47.72 429 SER B C 1
ATOM 6730 O O . SER B 1 429 ? -6.523 -7.305 -33.469 1 47.72 429 SER B O 1
ATOM 6732 N N . SER B 1 430 ? -7.43 -7.527 -35.375 1 56.22 430 SER B N 1
ATOM 6733 C CA . SER B 1 430 ? -6.852 -8.742 -35.906 1 56.22 430 SER B CA 1
ATOM 6734 C C . SER B 1 430 ? -5.328 -8.695 -35.906 1 56.22 430 SER B C 1
ATOM 6736 O O . SER B 1 430 ? -4.668 -9.719 -36.094 1 56.22 430 SER B O 1
ATOM 6738 N N . ALA B 1 431 ? -4.77 -7.57 -35.625 1 74.06 431 ALA B N 1
ATOM 6739 C CA . ALA B 1 431 ? -3.318 -7.469 -35.719 1 74.06 431 ALA B CA 1
ATOM 6740 C C . ALA B 1 431 ? -2.633 -7.816 -34.406 1 74.06 431 ALA B C 1
ATOM 6742 O O . ALA B 1 431 ? -3.049 -7.352 -33.344 1 74.06 431 ALA B O 1
ATOM 6743 N N . CYS B 1 432 ? -1.788 -8.789 -34.469 1 89.69 432 CYS B N 1
ATOM 6744 C CA . CYS B 1 432 ? -0.945 -9.18 -33.344 1 89.69 432 CYS B CA 1
ATOM 6745 C C . CYS B 1 432 ? -0.044 -8.031 -32.906 1 89.69 432 CYS B C 1
ATOM 6747 O O . CYS B 1 432 ? 0.443 -7.27 -33.75 1 89.69 432 CYS B O 1
ATOM 6749 N N . ARG B 1 433 ? 0.01 -7.746 -31.703 1 94.81 433 ARG B N 1
ATOM 6750 C CA . ARG B 1 433 ? 0.926 -6.77 -31.125 1 94.81 433 ARG B CA 1
ATOM 6751 C C . ARG B 1 433 ? 1.927 -7.445 -30.188 1 94.81 433 ARG B C 1
ATOM 6753 O O . ARG B 1 433 ? 1.845 -8.656 -29.953 1 94.81 433 ARG B O 1
ATOM 6760 N N . CYS B 1 434 ? 2.893 -6.617 -29.734 1 96.19 434 CYS B N 1
ATOM 6761 C CA . CYS B 1 434 ? 3.945 -7.195 -28.906 1 96.19 434 CYS B CA 1
ATOM 6762 C C . CYS B 1 434 ? 3.848 -6.691 -27.484 1 96.19 434 CYS B C 1
ATOM 6764 O O . CYS B 1 434 ? 3.586 -5.508 -27.25 1 96.19 434 CYS B O 1
ATOM 6766 N N . GLN B 1 435 ? 3.932 -7.527 -26.547 1 96.31 435 GLN B N 1
ATOM 6767 C CA . GLN B 1 435 ? 4.234 -7.242 -25.141 1 96.31 435 GLN B CA 1
ATOM 6768 C C . GLN B 1 435 ? 5.715 -7.469 -24.844 1 96.31 435 GLN B C 1
ATOM 6770 O O . GLN B 1 435 ? 6.16 -8.609 -24.703 1 96.31 435 GLN B O 1
ATOM 6775 N N . CYS B 1 436 ? 6.434 -6.398 -24.719 1 96.88 436 CYS B N 1
ATOM 6776 C CA . CYS B 1 436 ? 7.887 -6.488 -24.609 1 96.88 436 CYS B CA 1
ATOM 6777 C C . CYS B 1 436 ? 8.305 -7.02 -23.25 1 96.88 436 CYS B C 1
ATOM 6779 O O . CYS B 1 436 ? 7.621 -6.781 -22.25 1 96.88 436 CYS B O 1
ATOM 6781 N N . TYR B 1 437 ? 9.422 -7.766 -23.234 1 96.62 437 TYR B N 1
ATOM 6782 C CA . TYR B 1 437 ? 10.055 -8.109 -21.969 1 96.62 437 TYR B CA 1
ATOM 6783 C C . TYR B 1 437 ? 10.594 -6.871 -21.281 1 96.62 437 TYR B C 1
ATOM 6785 O O . TYR B 1 437 ? 10.781 -5.828 -21.906 1 96.62 437 TYR B O 1
ATOM 6793 N N . ASN B 1 438 ? 10.773 -6.996 -19.922 1 94.19 438 ASN B N 1
ATOM 6794 C CA . ASN B 1 438 ? 11.453 -5.906 -19.234 1 94.19 438 ASN B CA 1
ATOM 6795 C C . ASN B 1 438 ? 12.805 -5.598 -19.859 1 94.19 438 ASN B C 1
ATOM 6797 O O . ASN B 1 438 ? 13.578 -6.508 -20.172 1 94.19 438 ASN B O 1
ATOM 6801 N N . GLY B 1 439 ? 13.07 -4.328 -20.094 1 93.69 439 GLY B N 1
ATOM 6802 C CA . GLY B 1 439 ? 14.32 -3.91 -20.703 1 93.69 439 GLY B CA 1
ATOM 6803 C C . GLY B 1 439 ? 14.203 -3.623 -22.188 1 93.69 439 GLY B C 1
ATOM 6804 O O . GLY B 1 439 ? 15.133 -3.107 -22.797 1 93.69 439 GLY B O 1
ATOM 6805 N N . TRP B 1 440 ? 13.031 -3.973 -22.734 1 95.56 440 TRP B N 1
ATOM 6806 C CA . TRP B 1 440 ? 12.797 -3.746 -24.156 1 95.56 440 TRP B CA 1
ATOM 6807 C C . TRP B 1 440 ? 11.562 -2.869 -24.375 1 95.56 440 TRP B C 1
ATOM 6809 O O . TRP B 1 440 ? 10.625 -2.904 -23.578 1 95.56 440 TRP B O 1
ATOM 6819 N N . SER B 1 441 ? 11.633 -2.08 -25.406 1 95.69 441 SER B N 1
ATOM 6820 C CA . SER B 1 441 ? 10.508 -1.207 -25.734 1 95.69 441 SER B CA 1
ATOM 6821 C C . SER B 1 441 ? 10.336 -1.055 -27.234 1 95.69 441 SER B C 1
ATOM 6823 O O . SER B 1 441 ? 11.102 -1.638 -28.016 1 95.69 441 SER B O 1
ATOM 6825 N N . GLY B 1 442 ? 9.25 -0.338 -27.609 1 94.31 442 GLY B N 1
ATOM 6826 C CA . GLY B 1 442 ? 8.906 -0.169 -29.016 1 94.31 442 GLY B CA 1
ATOM 6827 C C . GLY B 1 442 ? 7.77 -1.067 -29.469 1 94.31 442 GLY B C 1
ATOM 6828 O O . GLY B 1 442 ? 7.41 -2.016 -28.766 1 94.31 442 GLY B O 1
ATOM 6829 N N . THR B 1 443 ? 7.348 -0.901 -30.641 1 94.12 443 THR B N 1
ATOM 6830 C CA . THR B 1 443 ? 6.211 -1.655 -31.156 1 94.12 443 THR B CA 1
ATOM 6831 C C . THR B 1 443 ? 6.613 -3.094 -31.469 1 94.12 443 THR B C 1
ATOM 6833 O O . THR B 1 443 ? 5.781 -4.004 -31.422 1 94.12 443 THR B O 1
ATOM 6836 N N . ASN B 1 444 ? 7.879 -3.312 -31.797 1 95.38 444 ASN B N 1
ATOM 6837 C CA . ASN B 1 444 ? 8.375 -4.648 -32.094 1 95.38 444 ASN B CA 1
ATOM 6838 C C . ASN B 1 444 ? 9.414 -5.113 -31.078 1 95.38 444 ASN B C 1
ATOM 6840 O O . ASN B 1 444 ? 10.133 -6.082 -31.328 1 95.38 444 ASN B O 1
ATOM 6844 N N . CYS B 1 445 ? 9.508 -4.348 -29.938 1 97 445 CYS B N 1
ATOM 6845 C CA . CYS B 1 445 ? 10.406 -4.688 -28.828 1 97 445 CYS B CA 1
ATOM 6846 C C . CYS B 1 445 ? 11.852 -4.719 -29.297 1 97 445 CYS B C 1
ATOM 6848 O O . CYS B 1 445 ? 12.602 -5.629 -28.938 1 97 445 CYS B O 1
ATOM 6850 N N . SER B 1 446 ? 12.203 -3.791 -30.172 1 96 446 SER B N 1
ATOM 6851 C CA . SER B 1 446 ? 13.539 -3.799 -30.75 1 96 446 SER B CA 1
ATOM 6852 C C . SER B 1 446 ? 14.445 -2.775 -30.062 1 96 446 SER B C 1
ATOM 6854 O O . SER B 1 446 ? 15.625 -2.668 -30.375 1 96 446 SER B O 1
ATOM 6856 N N . ILE B 1 447 ? 13.867 -2.018 -29.109 1 94.31 447 ILE B N 1
ATOM 6857 C CA . ILE B 1 447 ? 14.625 -0.977 -28.422 1 94.31 447 ILE B CA 1
ATOM 6858 C C . ILE B 1 447 ? 15.023 -1.456 -27.031 1 94.31 447 ILE B C 1
ATOM 6860 O O . ILE B 1 447 ? 14.164 -1.65 -26.156 1 94.31 447 ILE B O 1
ATOM 6864 N N . GLY B 1 448 ? 16.312 -1.674 -26.859 1 91 448 GLY B N 1
ATOM 6865 C CA . GLY B 1 448 ? 16.812 -2.092 -25.547 1 91 448 GLY B CA 1
ATOM 6866 C C . GLY B 1 448 ? 17.031 -0.933 -24.594 1 91 448 GLY B C 1
ATOM 6867 O O . GLY B 1 448 ? 17.328 0.182 -25.031 1 91 448 GLY B O 1
ATOM 6868 N N . ALA B 1 449 ? 16.766 -1.094 -23.266 1 80.5 449 ALA B N 1
ATOM 6869 C CA . ALA B 1 449 ? 17.062 -0.073 -22.266 1 80.5 449 ALA B CA 1
ATOM 6870 C C . ALA B 1 449 ? 18.562 0.101 -22.094 1 80.5 449 ALA B C 1
ATOM 6872 O O . ALA B 1 449 ? 19.328 -0.851 -22.266 1 80.5 449 ALA B O 1
#

Sequence (898 aa):
MKQITTSARQQGMNKMQFLAQWLLLILATGNICEVTPLTPRGRVAGIVGLSPGKEPGPSPLPPALADRAFTAVWNVRNSHRCLTKFGVDIDLGSNGILTNSPTGNDVMVYFGHEDLGLFPYIQRGHFVNGGLPQLVNGTAHLEKVAVDIRTAIPDANYSGLAVIDWEFWSPVWNKNIGVPGSELYNAESMALVRRRHPTWDQGTVEATAKTEFEEAARSLYEGTVLLAHQLRPKALFGFYHFPYCNNHADARYCNQTSVLSNDQMSWLTDASPSLYSSIYMKEEDTRTDTAVYIDTILQEAVRVRQNSKDPNKPMYSYVALNYSHTGLFLNLEDMNNSILLPAEQGLAGVVFWGDNNDTSNRAACLGLQKDVKLALGPLVLKTTQAAARCSASLCSGNGRCVGKILECISGAPSGVTPGRISKFGAKKSSACRCQCYNGWSGTNCSIGAMKQITTSARQQGMNKMQFLAQWLLLILATGNICEVTPLTPRGRVAGIVGLSPGKEPGPSPLPPALADRAFTAVWNVRNSHRCLTKFGVDIDLGSNGILTNSPTGNDVMVYFGHEDLGLFPYIQRGHFVNGGLPQLVNGTAHLEKVAVDIRTAIPDANYSGLAVIDWEFWSPVWNKNIGVPGSELYNAESMALVRRRHPTWDQGTVEATAKTEFEEAARSLYEGTVLLAHQLRPKALFGFYHFPYCNNHADARYCNQTSVLSNDQMSWLTDASPSLYSSIYMKEEDTRTDTAVYIDTILQEAVRVRQNSKDPNKPMYSYVALNYSHTGLFLNLEDMNNSILLPAEQGLAGVVFWGDNNDTSNRAACLGLQKDVKLALGPLVLKTTQAAARCSASLCSGNGRCVGKILECISGAPSGVTPGRISKFGAKKSSACRCQCYNGWSGTNCSIGA

Nearest PDB structures (foldseek):
  2pe4-assembly1_A  TM=8.783E-01  e=1.888E-36  Homo sapiens
  2atm-assembly1_A  TM=9.006E-01  e=1.650E-28  Vespula vulgaris
  2j88-assembly1_A  TM=9.132E-01  e=2.915E-27  Apis mellifera
  1fcv-assembly1_A  TM=9.096E-01  e=4.940E-27  Apis mellifera
  1fcq-assembly1_A  TM=9.007E-01  e=7.021E-27  Apis mellifera

pLDDT: mean 81.94, std 27.53, range [13.81, 98.88]

Radius of gyration: 39.09 Å; Cα contacts (8 Å, |Δi|>4): 1504; chains: 2; bounding box: 121×147×106 Å

InterPro domains:
  IPR013785 Aldolase-type TIM barrel [G3DSA:3.20.20.70] (60-448)
  IPR017853 Glycoside hydrolase superfamily [SSF51445] (70-381)
  IPR018155 Hyaluronidase [PF01630] (62-404)
  IPR018155 Hyaluronidase [PR00846] (128-142)
  IPR018155 Hyaluronidase [PR00846] (160-177)
  IPR018155 Hyaluronidase [PR00846] (220-245)
  IPR018155 Hyaluronidase [PR00846] (365-378)
  IPR018155 Hyaluronidase [PTHR11769] (40-446)

Foldseek 3Di:
DCCPPCPPDDDDDDPDDDDDDDDDDDDDDDDDDDDDDPPPPCPPPPPPPPPPPPPPPPPPDPDFLFLAQEAAEEDAPQLVCLCVPQNFDQDQPVLRYDYADPVADQAEAEAEPPQAFQDWAADPNDTGCNHALLSHDLVRRLVRRLVSLCVRPVDLARQHEYEYEDDQEDLQLVVQPPDPRHNVRLVVLLVVLCVVPVPDDSVVSNVVSRVSRNVSSLSNLLVSLQSSCVSRVNYQYAYAAPQPFPQQVPLQGGDPVSLVSLVVVLSRLQSGLEEERELAAAPVCVVDDSLSNNLRRVVSVLVSLCPHPHSLRAYEYEYEQAHPPPQHGDDQVNLLSQFQVCSQQFHSYYYYYYDPQCNVHNVSSVVVSVCCVPHNSNSSSLRSVLQQVQLVVQQVSFWTKHANSNCAPVPDPPPPPPDDCPPVNPVPPNHIFTRGHPQFDDGNRPRGD/DPPVVPPPPPPDDDDDDDDDDDDDDDDDDDDDDPPDDPPPPPPPPPPPPPPPDPPPPPDPPPDFLFLAQEAAEEDAPQLVCLCVPQNFDQDQVVLRYDYADPVADQAEAEAEPPQAFQDWAADPNDTGCNHALLSHDLVRRLVRRLVSLCVRPVDLARQHEYEYEDDQEDLQLVVQPPDPRHNVRLVVLLVVQCVVPVPDDSVVSNVVSRVSRNVSSLSNLLSSLQSSCVSRVNYQYAYAAPLPFDQPVHLQEGDPVSLVSLVVVLSRLQSGLEEERELAAAPVCVVDDSLSNNLRRVVSVLVSLCPHPHSQRAYEYEYEQAHPPPQHGDDQVNLLSQFQVCSQQFHSYYYYYYDPQCNVHNVSSVVVSVCCVPHNSNSSSVRSVLQQVQLVVQQVSFWTKHANSNCQPVPDPPPPPPDDCPPVNPVPPNHIWTRGHPQFDDGNRPRGD